Protein AF-0000000081919325 (afdb_homodimer)

Foldseek 3Di:
DVVVVVVVVVVLVVCLVVLLVVLLVDWADWDFLVRLQVCQPPPPDLLVLLQVCLNRVSNLLSNLLVLLVLADPLLCPQPLNVLLSVLSSVLNSLSPVLNPPDSVDPVSSQVNLVSLVVSLVSCPCNVVSSLVSVVVSVVVDPDDPLNLLSVQVSVLQNLLSVVVSNQSSQLSNQRPVVPDDNDPPQDRRQKRQWAQLVVLLVVLLVVLQVVCCVPVVGWAAEDEEEAEPPDDRPDGDTAIGRSVLSSLLNNLVNLVQGVLQCVQQVVPPHTDYWYWYWYDDPWKIKIKTKHFSQWDDPVCQVVLLGFQDDPDDADPVPPPPDDPSDGRSHRNNSSQSSLPQQPKGWGWDTDHGTIIMIMTIHTRHSNSRMGDHDRRDPVSSCSSVDDDDDDPDDDPDPDPPPPVVD/DVVVCVVVVVVLVVCLVVLLVVLLPDWADWDFLVRLQVCQPPPPDLLVLLQVCLNRVSNLLSNLLVLLVLADPLLCPQPLNVLLSVLSSVLNSLSPVCNPPDSVDVVSSQVNLVSLVVSLVSCPCNVVSSLVSVVVSVVVDPDDPLNLLSVQVSVLQNLLSVVVSNQSSQLSNQRPVVPDDNDPPQDRRQKRQWAQLVVLLVVLLVVLQVVCCVPVVGWAAEDEEEAEPPDDRPDGDTAIGRSVLSSLLNNLVNLVQGVLQCVQQVVPPHTDYWYWYWYDDPWKIKIKTKHFSQWDDPVCQVVLLGFQDDPDDADPVPPPPDDPSDGRSHRNNSSQSSLPQQPKGWGWDTDHGTIIMIMTIHTRHSRSRMGDHDRRDPVSVCSSVDDDDDDPDDDPDPDPPPPVPD

pLDDT: mean 88.1, std 15.52, range [33.31, 98.94]

Structure (mmCIF, N/CA/C/O backbone):
data_AF-0000000081919325-model_v1
#
loop_
_entity.id
_entity.type
_entity.pdbx_description
1 polymer 'Protein-serine/threonine kinase'
#
loop_
_atom_site.group_PDB
_atom_site.id
_atom_site.type_symbol
_atom_site.label_atom_id
_atom_site.label_alt_id
_atom_site.label_comp_id
_atom_site.label_asym_id
_atom_site.label_entity_id
_atom_site.label_seq_id
_atom_site.pdbx_PDB_ins_code
_atom_site.Cartn_x
_atom_site.Cartn_y
_atom_site.Cartn_z
_atom_site.occupancy
_atom_site.B_iso_or_equiv
_atom_site.auth_seq_id
_atom_site.auth_comp_id
_atom_site.auth_asym_id
_atom_site.auth_atom_id
_atom_site.pdbx_PDB_model_num
ATOM 1 N N . MET A 1 1 ? 4.043 59.188 -3.275 1 41.06 1 MET A N 1
ATOM 2 C CA . MET A 1 1 ? 3.869 58.062 -2.338 1 41.06 1 MET A CA 1
ATOM 3 C C . MET A 1 1 ? 3.451 56.812 -3.068 1 41.06 1 MET A C 1
ATOM 5 O O . MET A 1 1 ? 3.963 55.719 -2.779 1 41.06 1 MET A O 1
ATOM 9 N N . LYS A 1 2 ? 2.586 57 -3.977 1 54.25 2 LYS A N 1
ATOM 10 C CA . LYS A 1 2 ? 2.139 55.875 -4.801 1 54.25 2 LYS A CA 1
ATOM 11 C C . LYS A 1 2 ? 3.25 55.406 -5.734 1 54.25 2 LYS A C 1
ATOM 13 O O . LYS A 1 2 ? 3.449 54.219 -5.914 1 54.25 2 LYS A O 1
ATOM 18 N N . PHE A 1 3 ? 3.863 56.344 -6.234 1 54.41 3 PHE A N 1
ATOM 19 C CA . PHE A 1 3 ? 4.914 56.031 -7.191 1 54.41 3 PHE A CA 1
ATOM 20 C C . PHE A 1 3 ? 6.078 55.312 -6.508 1 54.41 3 PHE A C 1
ATOM 22 O O . PHE A 1 3 ? 6.637 54.344 -7.051 1 54.41 3 PHE A O 1
ATOM 29 N N . VAL A 1 4 ? 6.473 55.75 -5.355 1 46.59 4 VAL A N 1
ATOM 30 C CA . VAL A 1 4 ? 7.543 55.125 -4.586 1 46.59 4 VAL A CA 1
ATOM 31 C C . VAL A 1 4 ? 7.113 53.719 -4.137 1 46.59 4 VAL A C 1
ATOM 33 O O . VAL A 1 4 ? 7.91 52.781 -4.172 1 46.59 4 VAL A O 1
ATOM 36 N N . ARG A 1 5 ? 5.895 53.562 -3.799 1 49.06 5 ARG A N 1
ATOM 37 C CA . ARG A 1 5 ? 5.359 52.25 -3.432 1 49.06 5 ARG A CA 1
ATOM 38 C C . ARG A 1 5 ? 5.379 51.312 -4.621 1 49.06 5 ARG A C 1
ATOM 40 O O . ARG A 1 5 ? 5.664 50.125 -4.465 1 49.06 5 ARG A O 1
ATOM 47 N N . PHE A 1 6 ? 5.07 51.969 -5.719 1 48.34 6 PHE A N 1
ATOM 48 C CA . PHE A 1 6 ? 5.109 51.188 -6.953 1 48.34 6 PHE A CA 1
ATOM 49 C C . PHE A 1 6 ? 6.535 50.719 -7.262 1 48.34 6 PHE A C 1
ATOM 51 O O . PHE A 1 6 ? 6.762 49.594 -7.637 1 48.34 6 PHE A O 1
ATOM 58 N N . ILE A 1 7 ? 7.469 51.625 -7.191 1 47.5 7 ILE A N 1
ATOM 59 C CA . ILE A 1 7 ? 8.867 51.281 -7.469 1 47.5 7 ILE A CA 1
ATOM 60 C C . ILE A 1 7 ? 9.383 50.281 -6.438 1 47.5 7 ILE A C 1
ATOM 62 O O . ILE A 1 7 ? 10.102 49.344 -6.785 1 47.5 7 ILE A O 1
ATOM 66 N N . MET A 1 8 ? 9.078 50.5 -5.242 1 46.75 8 MET A N 1
ATOM 67 C CA . MET A 1 8 ? 9.508 49.594 -4.164 1 46.75 8 MET A CA 1
ATOM 68 C C . MET A 1 8 ? 8.867 48.219 -4.305 1 46.75 8 MET A C 1
ATOM 70 O O . MET A 1 8 ? 9.516 47.219 -4.059 1 46.75 8 MET A O 1
ATOM 74 N N . LYS A 1 9 ? 7.598 48.25 -4.668 1 52.56 9 LYS A N 1
ATOM 75 C CA . LYS A 1 9 ? 6.91 46.969 -4.941 1 52.56 9 LYS A CA 1
ATOM 76 C C . LYS A 1 9 ? 7.539 46.25 -6.125 1 52.56 9 LYS A C 1
ATOM 78 O O . LYS A 1 9 ? 7.719 45.031 -6.094 1 52.56 9 LYS A O 1
ATOM 83 N N . ASN A 1 10 ? 7.836 47.062 -7.141 1 53.44 10 ASN A N 1
ATOM 84 C CA . ASN A 1 10 ? 8.445 46.469 -8.328 1 53.44 10 ASN A CA 1
ATOM 85 C C . ASN A 1 10 ? 9.852 45.969 -8.047 1 53.44 10 ASN A C 1
ATOM 87 O O . ASN A 1 10 ? 10.25 44.906 -8.547 1 53.44 10 ASN A O 1
ATOM 91 N N . ALA A 1 11 ? 10.648 46.812 -7.34 1 52.66 11 ALA A N 1
ATOM 92 C CA . ALA A 1 11 ? 11.984 46.344 -6.941 1 52.66 11 ALA A CA 1
ATOM 93 C C . ALA A 1 11 ? 11.906 45.125 -6.039 1 52.66 11 ALA A C 1
ATOM 95 O O . ALA A 1 11 ? 12.719 44.219 -6.164 1 52.66 11 ALA A O 1
ATOM 96 N N . ALA A 1 12 ? 10.953 45.156 -5.199 1 59.81 12 ALA A N 1
ATOM 97 C CA . ALA A 1 12 ? 10.742 44 -4.328 1 59.81 12 ALA A CA 1
ATOM 98 C C . ALA A 1 12 ? 10.367 42.781 -5.137 1 59.81 12 ALA A C 1
ATOM 100 O O . ALA A 1 12 ? 10.875 41.688 -4.879 1 59.81 12 ALA A O 1
ATOM 101 N N . LEU A 1 13 ? 9.602 43.031 -6.121 1 70.62 13 LEU A N 1
ATOM 102 C CA . LEU A 1 13 ? 9.188 41.938 -6.977 1 70.62 13 LEU A CA 1
ATOM 103 C C . LEU A 1 13 ? 10.352 41.406 -7.809 1 70.62 13 LEU A C 1
ATOM 105 O O . LEU A 1 13 ? 10.438 40.219 -8.086 1 70.62 13 LEU A O 1
ATOM 109 N N . ALA A 1 14 ? 11.266 42.375 -8.156 1 74.75 14 ALA A N 1
ATOM 110 C CA . ALA A 1 14 ? 12.414 42 -8.961 1 74.75 14 ALA A CA 1
ATOM 111 C C . ALA A 1 14 ? 13.375 41.125 -8.164 1 74.75 14 ALA A C 1
ATOM 113 O O . ALA A 1 14 ? 14.141 40.344 -8.734 1 74.75 14 ALA A O 1
ATOM 114 N N . SER A 1 15 ? 13.258 41.219 -6.859 1 87.12 15 SER A N 1
ATOM 115 C CA . SER A 1 15 ? 14.195 40.469 -6.023 1 87.12 15 SER A CA 1
ATOM 116 C C . SER A 1 15 ? 13.609 39.125 -5.609 1 87.12 15 SER A C 1
ATOM 118 O O . SER A 1 15 ? 14.305 38.281 -5.023 1 87.12 15 SER A O 1
ATOM 120 N N . VAL A 1 16 ? 12.422 38.906 -5.957 1 89 16 VAL A N 1
ATOM 121 C CA . VAL A 1 16 ? 11.68 37.719 -5.5 1 89 16 VAL A CA 1
ATOM 122 C C . VAL A 1 16 ? 12.398 36.438 -5.961 1 89 16 VAL A C 1
ATOM 124 O O . VAL A 1 16 ? 12.68 35.562 -5.152 1 89 16 VAL A O 1
ATOM 127 N N . PRO A 1 17 ? 12.844 36.375 -7.199 1 91.75 17 PRO A N 1
ATOM 128 C CA . PRO A 1 17 ? 13.516 35.156 -7.641 1 91.75 17 PRO A CA 1
ATOM 129 C C . PRO A 1 17 ? 14.812 34.906 -6.875 1 91.75 17 PRO A C 1
ATOM 131 O O . PRO A 1 17 ? 15.148 33.75 -6.602 1 91.75 17 PRO A O 1
ATOM 134 N N . LYS A 1 18 ? 15.461 35.938 -6.535 1 93.88 18 LYS A N 1
ATOM 135 C CA . LYS A 1 18 ? 16.703 35.781 -5.793 1 93.88 18 LYS A CA 1
ATOM 136 C C . LYS A 1 18 ? 16.453 35.25 -4.395 1 93.88 18 LYS A C 1
ATOM 138 O O . LYS A 1 18 ? 17.203 34.406 -3.908 1 93.88 18 LYS A O 1
ATOM 143 N N . HIS A 1 19 ? 15.445 35.781 -3.754 1 94.62 19 HIS A N 1
ATOM 144 C CA . HIS A 1 19 ? 15.086 35.281 -2.428 1 94.62 19 HIS A CA 1
ATOM 145 C C . HIS A 1 19 ? 14.672 33.812 -2.475 1 94.62 19 HIS A C 1
ATOM 147 O O . HIS A 1 19 ? 15.094 33.031 -1.636 1 94.62 19 HIS A O 1
ATOM 153 N N . ILE A 1 20 ? 13.859 33.5 -3.455 1 95.94 20 ILE A N 1
ATOM 154 C CA . ILE A 1 20 ? 13.391 32.125 -3.596 1 95.94 20 ILE A CA 1
ATOM 155 C C . ILE A 1 20 ? 14.578 31.203 -3.844 1 95.94 20 ILE A C 1
ATOM 157 O O . ILE A 1 20 ? 14.68 30.141 -3.223 1 95.94 20 ILE A O 1
ATOM 161 N N . ASP A 1 21 ? 15.492 31.625 -4.684 1 95.44 21 ASP A N 1
ATOM 162 C CA . ASP A 1 21 ? 16.688 30.828 -4.984 1 95.44 21 ASP A CA 1
ATOM 163 C C . ASP A 1 21 ? 17.547 30.641 -3.738 1 95.44 21 ASP A C 1
ATOM 165 O O . ASP A 1 21 ? 18.109 29.562 -3.523 1 95.44 21 ASP A O 1
ATOM 169 N N . HIS A 1 22 ? 17.625 31.641 -3.029 1 95.38 22 HIS A N 1
ATOM 170 C CA . HIS A 1 22 ? 18.453 31.594 -1.828 1 95.38 22 HIS A CA 1
ATOM 171 C C . HIS A 1 22 ? 17.859 30.641 -0.792 1 95.38 22 HIS A C 1
ATOM 173 O O . HIS A 1 22 ? 18.531 29.719 -0.328 1 95.38 22 HIS A O 1
ATOM 179 N N . PHE A 1 23 ? 16.672 30.828 -0.472 1 96.44 23 PHE A N 1
ATOM 180 C CA . PHE A 1 23 ? 16.062 30.109 0.645 1 96.44 23 PHE A CA 1
ATOM 181 C C . PHE A 1 23 ? 15.711 28.672 0.245 1 96.44 23 PHE A C 1
ATOM 183 O O . PHE A 1 23 ? 15.562 27.812 1.104 1 96.44 23 PHE A O 1
ATOM 190 N N . SER A 1 24 ? 15.523 28.391 -1.031 1 95.69 24 SER A N 1
ATOM 191 C CA . SER A 1 24 ? 15.195 27.047 -1.49 1 95.69 24 SER A CA 1
ATOM 192 C C . SER A 1 24 ? 16.391 26.109 -1.386 1 95.69 24 SER A C 1
ATOM 194 O O . SER A 1 24 ? 16.266 24.891 -1.51 1 95.69 24 SER A O 1
ATOM 196 N N . LYS A 1 25 ? 17.578 26.656 -1.131 1 94.69 25 LYS A N 1
ATOM 197 C CA . LYS A 1 25 ? 18.797 25.859 -0.979 1 94.69 25 LYS A CA 1
ATOM 198 C C . LYS A 1 25 ? 18.844 25.172 0.38 1 94.69 25 LYS A C 1
ATOM 200 O O . LYS A 1 25 ? 19.609 24.219 0.579 1 94.69 25 LYS A O 1
ATOM 205 N N . PHE A 1 26 ? 18.094 25.734 1.261 1 94.06 26 PHE A N 1
ATOM 206 C CA . PHE A 1 26 ? 18.062 25.156 2.602 1 94.06 26 PHE A CA 1
ATOM 207 C C . PHE A 1 26 ? 16.938 24.141 2.738 1 94.06 26 PHE A C 1
ATOM 209 O O . PHE A 1 26 ? 15.891 24.281 2.109 1 94.06 26 PHE A O 1
ATOM 216 N N . SER A 1 27 ? 17.188 23.078 3.531 1 92.94 27 SER A N 1
ATOM 217 C CA . SER A 1 27 ? 16.172 22.094 3.832 1 92.94 27 SER A CA 1
ATOM 218 C C . SER A 1 27 ? 15.305 22.516 5.012 1 92.94 27 SER A C 1
ATOM 220 O O . SER A 1 27 ? 15.812 23.062 5.992 1 92.94 27 SER A O 1
ATOM 222 N N . PRO A 1 28 ? 14.031 22.328 4.875 1 95.38 28 PRO A N 1
ATOM 223 C CA . PRO A 1 28 ? 13.188 22.578 6.047 1 95.38 28 PRO A CA 1
ATOM 224 C C . PRO A 1 28 ? 13.609 21.766 7.266 1 95.38 28 PRO A C 1
ATOM 226 O O . PRO A 1 28 ? 14.172 20.672 7.117 1 95.38 28 PRO A O 1
ATOM 229 N N . SER A 1 29 ? 13.344 22.297 8.406 1 94.06 29 SER A N 1
ATOM 230 C CA . SER A 1 29 ? 13.672 21.625 9.664 1 94.06 29 SER A CA 1
ATOM 231 C C . SER A 1 29 ? 12.43 21 10.297 1 94.06 29 SER A C 1
ATOM 233 O O . SER A 1 29 ? 11.602 21.719 10.883 1 94.06 29 SER A O 1
ATOM 235 N N . PRO A 1 30 ? 12.398 19.734 10.258 1 95.44 30 PRO A N 1
ATOM 236 C CA . PRO A 1 30 ? 11.211 19.109 10.844 1 95.44 30 PRO A CA 1
ATOM 237 C C . PRO A 1 30 ? 11.195 19.188 12.367 1 95.44 30 PRO A C 1
ATOM 239 O O . PRO A 1 30 ? 12.242 19.078 13.008 1 95.44 30 PRO A O 1
ATOM 242 N N . LEU A 1 31 ? 10.039 19.391 12.938 1 94.56 31 LEU A N 1
ATOM 243 C CA . LEU A 1 31 ? 9.82 19.406 14.383 1 94.56 31 LEU A CA 1
ATOM 244 C C . LEU A 1 31 ? 8.961 18.219 14.812 1 94.56 31 LEU A C 1
ATOM 246 O O . LEU A 1 31 ? 8.055 17.812 14.086 1 94.56 31 LEU A O 1
ATOM 250 N N . SER A 1 32 ? 9.297 17.656 15.977 1 94 32 SER A N 1
ATOM 251 C CA . SER A 1 32 ? 8.398 16.688 16.578 1 94 32 SER A CA 1
ATOM 252 C C . SER A 1 32 ? 7.25 17.375 17.312 1 94 32 SER A C 1
ATOM 254 O O . SER A 1 32 ? 7.344 18.547 17.656 1 94 32 SER A O 1
ATOM 256 N N . MET A 1 33 ? 6.203 16.656 17.547 1 94.12 33 MET A N 1
ATOM 257 C CA . MET A 1 33 ? 5.098 17.172 18.344 1 94.12 33 MET A CA 1
ATOM 258 C C . MET A 1 33 ? 5.578 17.594 19.734 1 94.12 33 MET A C 1
ATOM 260 O O . MET A 1 33 ? 5.125 18.609 20.266 1 94.12 33 MET A O 1
ATOM 264 N N . LYS A 1 34 ? 6.496 16.844 20.281 1 92.44 34 LYS A N 1
ATOM 265 C CA . LYS A 1 34 ? 7.078 17.188 21.578 1 92.44 34 LYS A CA 1
ATOM 266 C C . LYS A 1 34 ? 7.766 18.547 21.516 1 92.44 34 LYS A C 1
ATOM 268 O O . LYS A 1 34 ? 7.613 19.375 22.422 1 92.44 34 LYS A O 1
ATOM 273 N N . GLN A 1 35 ? 8.484 18.75 20.453 1 89.75 35 GLN A N 1
ATOM 274 C CA . GLN A 1 35 ? 9.18 20.031 20.281 1 89.75 35 GLN A CA 1
ATOM 275 C C . GLN A 1 35 ? 8.195 21.188 20.141 1 89.75 35 GLN A C 1
ATOM 277 O O . GLN A 1 35 ? 8.406 22.266 20.703 1 89.75 35 GLN A O 1
ATOM 282 N N . PHE A 1 36 ? 7.117 20.969 19.406 1 90.56 36 PHE A N 1
ATOM 283 C CA . PHE A 1 36 ? 6.066 21.969 19.312 1 90.56 36 PHE A CA 1
ATOM 284 C C . PHE A 1 36 ? 5.52 22.312 20.703 1 90.56 36 PHE A C 1
ATOM 286 O O . PHE A 1 36 ? 5.309 23.484 21.016 1 90.56 36 PHE A O 1
ATOM 293 N N . LEU A 1 37 ? 5.328 21.312 21.531 1 88.12 37 LEU A N 1
ATOM 294 C CA . LEU A 1 37 ? 4.766 21.484 22.875 1 88.12 37 LEU A CA 1
ATOM 295 C C . LEU A 1 37 ? 5.754 22.203 23.781 1 88.12 37 LEU A C 1
ATOM 297 O O . LEU A 1 37 ? 5.363 23.094 24.547 1 88.12 37 LEU A O 1
ATOM 301 N N . ASP A 1 38 ? 6.887 21.75 23.719 1 82.69 38 ASP A N 1
ATOM 302 C CA . ASP A 1 38 ? 7.914 22.359 24.562 1 82.69 38 ASP A CA 1
ATOM 303 C C . ASP A 1 38 ? 8.062 23.844 24.281 1 82.69 38 ASP A C 1
ATOM 305 O O . ASP A 1 38 ? 8.305 24.641 25.188 1 82.69 38 ASP A O 1
ATOM 309 N N . PHE A 1 39 ? 7.918 24.125 23.094 1 77.94 39 PHE A N 1
ATOM 310 C CA . PHE A 1 39 ? 8.016 25.516 22.688 1 77.94 39 PHE A CA 1
ATOM 311 C C . PHE A 1 39 ? 6.844 26.328 23.234 1 77.94 39 PHE A C 1
ATOM 313 O O . PHE A 1 39 ? 6.988 27.516 23.547 1 77.94 39 PHE A O 1
ATOM 320 N N . GLY A 1 40 ? 5.699 25.781 23.406 1 71.81 40 GLY A N 1
ATOM 321 C CA . GLY A 1 40 ? 4.5 26.484 23.828 1 71.81 40 GLY A CA 1
ATOM 322 C C . GLY A 1 40 ? 4.281 26.453 25.328 1 71.81 40 GLY A C 1
ATOM 323 O O . GLY A 1 40 ? 3.525 27.266 25.859 1 71.81 40 GLY A O 1
ATOM 324 N N . SER A 1 41 ? 4.793 25.547 25.938 1 72.38 41 SER A N 1
ATOM 325 C CA . SER A 1 41 ? 4.516 25.391 27.375 1 72.38 41 SER A CA 1
ATOM 326 C C . SER A 1 41 ? 5.305 26.391 28.203 1 72.38 41 SER A C 1
ATOM 328 O O . SER A 1 41 ? 5.492 27.531 27.781 1 72.38 41 SER A O 1
ATOM 330 N N . ASN A 1 42 ? 5.73 26.016 29.469 1 59.72 42 ASN A N 1
ATOM 331 C CA . ASN A 1 42 ? 6.289 26.859 30.5 1 59.72 42 ASN A CA 1
ATOM 332 C C . ASN A 1 42 ? 7.516 27.625 30.016 1 59.72 42 ASN A C 1
ATOM 334 O O . ASN A 1 42 ? 7.855 28.688 30.547 1 59.72 42 ASN A O 1
ATOM 338 N N . ASN A 1 43 ? 7.969 27.188 28.891 1 62.41 43 ASN A N 1
ATOM 339 C CA . ASN A 1 43 ? 9.195 27.812 28.422 1 62.41 43 ASN A CA 1
ATOM 340 C C . ASN A 1 43 ? 8.984 28.5 27.078 1 62.41 43 ASN A C 1
ATOM 342 O O . ASN A 1 43 ? 9.93 28.672 26.297 1 62.41 43 ASN A O 1
ATOM 346 N N . ALA A 1 44 ? 7.617 28.875 26.953 1 71.44 44 ALA A N 1
ATOM 347 C CA . ALA A 1 44 ? 7.348 29.516 25.672 1 71.44 44 ALA A CA 1
ATOM 348 C C . ALA A 1 44 ? 8 30.906 25.609 1 71.44 44 ALA A C 1
ATOM 350 O O . ALA A 1 44 ? 7.844 31.719 26.516 1 71.44 44 ALA A O 1
ATOM 351 N N . CYS A 1 45 ? 8.828 31.062 24.703 1 83.81 45 CYS A N 1
ATOM 352 C CA . CYS A 1 45 ? 9.531 32.312 24.438 1 83.81 45 CYS A CA 1
ATOM 353 C C . CYS A 1 45 ? 9.203 32.844 23.047 1 83.81 45 CYS A C 1
ATOM 355 O O . CYS A 1 45 ? 9.594 32.25 22.047 1 83.81 45 CYS A O 1
ATOM 357 N N . GLU A 1 46 ? 8.383 33.875 22.984 1 89.44 46 GLU A N 1
ATOM 358 C CA . GLU A 1 46 ? 7.949 34.469 21.719 1 89.44 46 GLU A CA 1
ATOM 359 C C . GLU A 1 46 ? 9.148 34.844 20.844 1 89.44 46 GLU A C 1
ATOM 361 O O . GLU A 1 46 ? 9.102 34.656 19.625 1 89.44 46 GLU A O 1
ATOM 366 N N . LYS A 1 47 ? 10.164 35.281 21.547 1 91.44 47 LYS A N 1
ATOM 367 C CA . LYS A 1 47 ? 11.375 35.688 20.828 1 91.44 47 LYS A CA 1
ATOM 368 C C . LYS A 1 47 ? 11.992 34.5 20.078 1 91.44 47 LYS A C 1
ATOM 370 O O . LYS A 1 47 ? 12.359 34.625 18.906 1 91.44 47 LYS A O 1
ATOM 375 N N . THR A 1 48 ? 12.141 33.438 20.766 1 90.94 48 THR A N 1
ATOM 376 C CA . THR A 1 48 ? 12.734 32.25 20.156 1 90.94 48 THR A CA 1
ATOM 377 C C . THR A 1 48 ? 11.883 31.75 18.984 1 90.94 48 THR A C 1
ATOM 379 O O . THR A 1 48 ? 12.414 31.359 17.953 1 90.94 48 THR A O 1
ATOM 382 N N . SER A 1 49 ? 10.562 31.719 19.219 1 92.62 49 SER A N 1
ATOM 383 C CA . SER A 1 49 ? 9.641 31.328 18.156 1 92.62 49 SER A CA 1
ATOM 384 C C . SER A 1 49 ? 9.75 32.25 16.953 1 92.62 49 SER A C 1
ATOM 386 O O . SER A 1 49 ? 9.781 31.812 15.805 1 92.62 49 SER A O 1
ATOM 388 N N . PHE A 1 50 ? 9.836 33.531 17.25 1 94.88 50 PHE A N 1
ATOM 389 C CA . PHE A 1 50 ? 9.953 34.531 16.219 1 94.88 50 PHE A CA 1
ATOM 390 C C . PHE A 1 50 ? 11.219 34.344 15.391 1 94.88 50 PHE A C 1
ATOM 392 O O . PHE A 1 50 ? 11.164 34.312 14.156 1 94.88 50 PHE A O 1
ATOM 399 N N . VAL A 1 51 ? 12.312 34.156 16.047 1 94.69 51 VAL A N 1
ATOM 400 C CA . VAL A 1 51 ? 13.602 34 15.383 1 94.69 51 VAL A CA 1
ATOM 401 C C . VAL A 1 51 ? 13.602 32.75 14.523 1 94.69 51 VAL A C 1
ATOM 403 O O . VAL A 1 51 ? 14.141 32.75 13.414 1 94.69 51 VAL A O 1
ATOM 406 N N . PHE A 1 52 ? 13 31.75 15.047 1 94.25 52 PHE A N 1
ATOM 407 C CA . PHE A 1 52 ? 12.906 30.516 14.289 1 94.25 52 PHE A CA 1
ATOM 408 C C . PHE A 1 52 ? 12.047 30.688 13.047 1 94.25 52 PHE A C 1
ATOM 410 O O . PHE A 1 52 ? 12.445 30.312 11.945 1 94.25 52 PHE A O 1
ATOM 417 N N . LEU A 1 53 ? 10.898 31.25 13.18 1 96.88 53 LEU A N 1
ATOM 418 C CA . LEU A 1 53 ? 9.898 31.312 12.117 1 96.88 53 LEU A CA 1
ATOM 419 C C . LEU A 1 53 ? 10.352 32.25 11.008 1 96.88 53 LEU A C 1
ATOM 421 O O . LEU A 1 53 ? 10.094 32 9.828 1 96.88 53 LEU A O 1
ATOM 425 N N . ARG A 1 54 ? 10.969 33.344 11.391 1 97.06 54 ARG A N 1
ATOM 426 C CA . ARG A 1 54 ? 11.367 34.312 10.375 1 97.06 54 ARG A CA 1
ATOM 427 C C . ARG A 1 54 ? 12.391 33.719 9.422 1 97.06 54 ARG A C 1
ATOM 429 O O . ARG A 1 54 ? 12.57 34.188 8.305 1 97.06 54 ARG A O 1
ATOM 436 N N . GLN A 1 55 ? 13.078 32.625 9.836 1 96.56 55 GLN A N 1
ATOM 437 C CA . GLN A 1 55 ? 14.039 31.922 8.992 1 96.56 55 GLN A CA 1
ATOM 438 C C . GLN A 1 55 ? 13.398 30.703 8.328 1 96.56 55 GLN A C 1
ATOM 440 O O . GLN A 1 55 ? 13.617 30.453 7.141 1 96.56 55 GLN A O 1
ATOM 445 N N . GLU A 1 56 ? 12.594 29.953 9.07 1 97.31 56 GLU A N 1
ATOM 446 C CA . GLU A 1 56 ? 12.062 28.672 8.633 1 97.31 56 GLU A CA 1
ATOM 447 C C . GLU A 1 56 ? 10.969 28.844 7.586 1 97.31 56 GLU A C 1
ATOM 449 O O . GLU A 1 56 ? 10.906 28.109 6.609 1 97.31 56 GLU A O 1
ATOM 454 N N . LEU A 1 57 ? 10.086 29.828 7.777 1 98.44 57 LEU A N 1
ATOM 455 C CA . LEU A 1 57 ? 8.945 30 6.883 1 98.44 57 LEU A CA 1
ATOM 456 C C . LEU A 1 57 ? 9.406 30.328 5.469 1 98.44 57 LEU A C 1
ATOM 458 O O . LEU A 1 57 ? 8.922 29.75 4.496 1 98.44 57 LEU A O 1
ATOM 462 N N . PRO A 1 58 ? 10.398 31.266 5.332 1 98.19 58 PRO A N 1
ATOM 463 C CA . PRO A 1 58 ? 10.906 31.516 3.98 1 98.19 58 PRO A CA 1
ATOM 464 C C . PRO A 1 58 ? 11.484 30.266 3.328 1 98.19 58 PRO A C 1
ATOM 466 O O . PRO A 1 58 ? 11.328 30.062 2.119 1 98.19 58 PRO A O 1
ATOM 469 N N . VAL A 1 59 ? 12.094 29.406 4.105 1 97.81 59 VAL A N 1
ATOM 470 C CA . VAL A 1 59 ? 12.664 28.172 3.582 1 97.81 59 VAL A CA 1
ATOM 471 C C . VAL A 1 59 ? 11.555 27.266 3.039 1 97.81 59 VAL A C 1
ATOM 473 O O . VAL A 1 59 ? 11.625 26.812 1.896 1 97.81 59 VAL A O 1
ATOM 476 N N . ARG A 1 60 ? 10.508 27.031 3.805 1 98.06 60 ARG A N 1
ATOM 477 C CA . ARG A 1 60 ? 9.414 26.156 3.395 1 98.06 60 ARG A CA 1
ATOM 478 C C . ARG A 1 60 ? 8.664 26.734 2.203 1 98.06 60 ARG A C 1
ATOM 480 O O . ARG A 1 60 ? 8.344 26.016 1.254 1 98.06 60 ARG A O 1
ATOM 487 N N . LEU A 1 61 ? 8.461 28.047 2.248 1 98.38 61 LEU A N 1
ATOM 488 C CA . LEU A 1 61 ? 7.762 28.719 1.149 1 98.38 61 LEU A CA 1
ATOM 489 C C . LEU A 1 61 ? 8.562 28.609 -0.143 1 98.38 61 LEU A C 1
ATOM 491 O O . LEU A 1 61 ? 8.016 28.281 -1.196 1 98.38 61 LEU A O 1
ATOM 495 N N . SER A 1 62 ? 9.828 28.844 -0.051 1 98.06 62 SER A N 1
ATOM 496 C CA . SER A 1 62 ? 10.672 28.875 -1.244 1 98.06 62 SER A CA 1
ATOM 497 C C . SER A 1 62 ? 10.836 27.484 -1.845 1 98.06 62 SER A C 1
ATOM 499 O O . SER A 1 62 ? 10.883 27.344 -3.066 1 98.06 62 SER A O 1
ATOM 501 N N . ASN A 1 63 ? 10.969 26.469 -0.972 1 97.19 63 ASN A N 1
ATOM 502 C CA . ASN A 1 63 ? 11.078 25.109 -1.476 1 97.19 63 ASN A CA 1
ATOM 503 C C . ASN A 1 63 ? 9.891 24.75 -2.373 1 97.19 63 ASN A C 1
ATOM 505 O O . ASN A 1 63 ? 10.078 24.25 -3.486 1 97.19 63 ASN A O 1
ATOM 509 N N . ILE A 1 64 ? 8.672 25.062 -1.95 1 97.06 64 ILE A N 1
ATOM 510 C CA . ILE A 1 64 ? 7.5 24.625 -2.699 1 97.06 64 ILE A CA 1
ATOM 511 C C . ILE A 1 64 ? 7.293 25.547 -3.904 1 97.06 64 ILE A C 1
ATOM 513 O O . ILE A 1 64 ? 6.785 25.109 -4.941 1 97.06 64 ILE A O 1
ATOM 517 N N . MET A 1 65 ? 7.742 26.797 -3.811 1 97.38 65 MET A N 1
ATOM 518 C CA . MET A 1 65 ? 7.617 27.703 -4.945 1 97.38 65 MET A CA 1
ATOM 519 C C . MET A 1 65 ? 8.547 27.297 -6.078 1 97.38 65 MET A C 1
ATOM 521 O O . MET A 1 65 ? 8.227 27.484 -7.254 1 97.38 65 MET A O 1
ATOM 525 N N . LYS A 1 66 ? 9.68 26.719 -5.727 1 96.5 66 LYS A N 1
ATOM 526 C CA . LYS A 1 66 ? 10.539 26.156 -6.762 1 96.5 66 LYS A CA 1
ATOM 527 C C . LYS A 1 66 ? 9.844 25.031 -7.512 1 96.5 66 LYS A C 1
ATOM 529 O O . LYS A 1 66 ? 9.969 24.906 -8.734 1 96.5 66 LYS A O 1
ATOM 534 N N . GLU A 1 67 ? 9.117 24.25 -6.773 1 95.75 67 GLU A N 1
ATOM 535 C CA . GLU A 1 67 ? 8.445 23.109 -7.375 1 95.75 67 GLU A CA 1
ATOM 536 C C . GLU A 1 67 ? 7.266 23.547 -8.242 1 95.75 67 GLU A C 1
ATOM 538 O O . GLU A 1 67 ? 6.992 22.953 -9.281 1 95.75 67 GLU A O 1
ATOM 543 N N . ILE A 1 68 ? 6.566 24.594 -7.773 1 95.5 68 ILE A N 1
ATOM 544 C CA . ILE A 1 68 ? 5.457 25.109 -8.57 1 95.5 68 ILE A CA 1
ATOM 545 C C . ILE A 1 68 ? 5.949 25.484 -9.961 1 95.5 68 ILE A C 1
ATOM 547 O O . ILE A 1 68 ? 5.262 25.234 -10.961 1 95.5 68 ILE A O 1
ATOM 551 N N . ASN A 1 69 ? 7.137 25.969 -10.023 1 93.31 69 ASN A N 1
ATOM 552 C CA . ASN A 1 69 ? 7.699 26.453 -11.281 1 93.31 69 ASN A CA 1
ATOM 553 C C . ASN A 1 69 ? 8.102 25.312 -12.195 1 93.31 69 ASN A C 1
ATOM 555 O O . ASN A 1 69 ? 8.438 25.531 -13.359 1 93.31 69 ASN A O 1
ATOM 559 N N . LEU A 1 70 ? 8.039 24.094 -11.711 1 93.69 70 LEU A N 1
ATOM 560 C CA . LEU A 1 70 ? 8.375 22.938 -12.523 1 93.69 70 LEU A CA 1
ATOM 561 C C . LEU A 1 70 ? 7.137 22.391 -13.234 1 93.69 70 LEU A C 1
ATOM 563 O O . LEU A 1 70 ? 7.242 21.5 -14.086 1 93.69 70 LEU A O 1
ATOM 567 N N . LEU A 1 71 ? 5.957 22.922 -12.891 1 94.19 71 LEU A N 1
ATOM 568 C CA . LEU A 1 71 ? 4.723 22.5 -13.547 1 94.19 71 LEU A CA 1
ATOM 569 C C . LEU A 1 71 ? 4.676 23 -14.984 1 94.19 71 LEU A C 1
ATOM 571 O O . LEU A 1 71 ? 5.418 23.922 -15.352 1 94.19 71 LEU A O 1
ATOM 575 N N . PRO A 1 72 ? 3.838 22.406 -15.82 1 92.56 72 PRO A N 1
ATOM 576 C CA . PRO A 1 72 ? 3.742 22.875 -17.203 1 92.56 72 PRO A CA 1
ATOM 577 C C . PRO A 1 72 ? 3.361 24.344 -17.312 1 92.56 72 PRO A C 1
ATOM 579 O O . PRO A 1 72 ? 2.508 24.828 -16.562 1 92.56 72 PRO A O 1
ATOM 582 N N . ASP A 1 73 ? 3.924 25 -18.266 1 93.44 73 ASP A N 1
ATOM 583 C CA . ASP A 1 73 ? 3.688 26.422 -18.469 1 93.44 73 ASP A CA 1
ATOM 584 C C . ASP A 1 73 ? 2.199 26.719 -18.641 1 93.44 73 ASP A C 1
ATOM 586 O O . ASP A 1 73 ? 1.692 27.719 -18.141 1 93.44 73 ASP A O 1
ATOM 590 N N . LYS A 1 74 ? 1.616 25.859 -19.359 1 94 74 LYS A N 1
ATOM 591 C CA . LYS A 1 74 ? 0.194 26.031 -19.625 1 94 74 LYS A CA 1
ATOM 592 C C . LYS A 1 74 ? -0.618 26.062 -18.344 1 94 74 LYS A C 1
ATOM 594 O O . LYS A 1 74 ? -1.632 26.766 -18.25 1 94 74 LYS A O 1
ATOM 599 N N . LEU A 1 75 ? -0.201 25.297 -17.375 1 95.44 75 LEU A N 1
ATOM 600 C CA . LEU A 1 75 ? -0.857 25.281 -16.078 1 95.44 75 LEU A CA 1
ATOM 601 C C . LEU A 1 75 ? -0.496 26.531 -15.273 1 95.44 75 LEU A C 1
ATOM 603 O O . LEU A 1 75 ? -1.365 27.156 -14.648 1 95.44 75 LEU A O 1
ATOM 607 N N . LEU A 1 76 ? 0.721 26.969 -15.359 1 95.75 76 LEU A N 1
ATOM 608 C CA . LEU A 1 76 ? 1.231 28.109 -14.594 1 95.75 76 LEU A CA 1
ATOM 609 C C . LEU A 1 76 ? 0.595 29.406 -15.062 1 95.75 76 LEU A C 1
ATOM 611 O O . LEU A 1 76 ? 0.563 30.391 -14.312 1 95.75 76 LEU A O 1
ATOM 615 N N . THR A 1 77 ? 0.095 29.375 -16.281 1 93.88 77 THR A N 1
ATOM 616 C CA . THR A 1 77 ? -0.431 30.609 -16.844 1 93.88 77 THR A CA 1
ATOM 617 C C . THR A 1 77 ? -1.938 30.719 -16.625 1 93.88 77 THR A C 1
ATOM 619 O O . THR A 1 77 ? -2.559 31.719 -17 1 93.88 77 THR A O 1
ATOM 622 N N . THR A 1 78 ? -2.535 29.641 -16.078 1 95.88 78 THR A N 1
ATOM 623 C CA . THR A 1 78 ? -3.945 29.766 -15.727 1 95.88 78 THR A CA 1
ATOM 624 C C . THR A 1 78 ? -4.148 30.875 -14.688 1 95.88 78 THR A C 1
ATOM 626 O O . THR A 1 78 ? -3.297 31.078 -13.82 1 95.88 78 THR A O 1
ATOM 629 N N . PRO A 1 79 ? -5.25 31.594 -14.758 1 96.94 79 PRO A N 1
ATOM 630 C CA . PRO A 1 79 ? -5.484 32.688 -13.82 1 96.94 79 PRO A CA 1
ATOM 631 C C . PRO A 1 79 ? -5.461 32.219 -12.367 1 96.94 79 PRO A C 1
ATOM 633 O O . PRO A 1 79 ? -4.891 32.906 -11.508 1 96.94 79 PRO A O 1
ATOM 636 N N . SER A 1 80 ? -6.062 31.125 -12.07 1 96.5 80 SER A N 1
ATOM 637 C CA . SER A 1 80 ? -6.156 30.641 -10.695 1 96.5 80 SER A CA 1
ATOM 638 C C . SER A 1 80 ? -4.781 30.266 -10.148 1 96.5 80 SER A C 1
ATOM 640 O O . SER A 1 80 ? -4.445 30.609 -9.016 1 96.5 80 SER A O 1
ATOM 642 N N . VAL A 1 81 ? -3.969 29.594 -10.938 1 97.25 81 VAL A N 1
ATOM 643 C CA . VAL A 1 81 ? -2.646 29.188 -10.469 1 97.25 81 VAL A CA 1
ATOM 644 C C . VAL A 1 81 ? -1.763 30.422 -10.297 1 97.25 81 VAL A C 1
ATOM 646 O O . VAL A 1 81 ? -0.963 30.484 -9.359 1 97.25 81 VAL A O 1
ATOM 649 N N . LYS A 1 82 ? -1.893 31.406 -11.117 1 97.5 82 LYS A N 1
ATOM 650 C CA . LYS A 1 82 ? -1.176 32.656 -10.969 1 97.5 82 LYS A CA 1
ATOM 651 C C . LYS A 1 82 ? -1.54 33.344 -9.656 1 97.5 82 LYS A C 1
ATOM 653 O O . LYS A 1 82 ? -0.677 33.938 -8.992 1 97.5 82 LYS A O 1
ATOM 658 N N . MET A 1 83 ? -2.799 33.281 -9.422 1 97.81 83 MET A N 1
ATOM 659 C CA . MET A 1 83 ? -3.27 33.875 -8.164 1 97.81 83 MET A CA 1
ATOM 660 C C . MET A 1 83 ? -2.615 33.188 -6.969 1 97.81 83 MET A C 1
ATOM 662 O O . MET A 1 83 ? -2.145 33.875 -6.047 1 97.81 83 MET A O 1
ATOM 666 N N . VAL A 1 84 ? -2.602 31.875 -6.961 1 97.69 84 VAL A N 1
ATOM 667 C CA . VAL A 1 84 ? -1.985 31.109 -5.883 1 97.69 84 VAL A CA 1
ATOM 668 C C . VAL A 1 84 ? -0.506 31.469 -5.77 1 97.69 84 VAL A C 1
ATOM 670 O O . VAL A 1 84 ? -0.003 31.719 -4.672 1 97.69 84 VAL A O 1
ATOM 673 N N . GLN A 1 85 ? 0.201 31.547 -6.863 1 97.25 85 GLN A N 1
ATOM 674 C CA . GLN A 1 85 ? 1.605 31.938 -6.859 1 97.25 85 GLN A CA 1
ATOM 675 C C . GLN A 1 85 ? 1.786 33.312 -6.238 1 97.25 85 GLN A C 1
ATOM 677 O O . GLN A 1 85 ? 2.727 33.531 -5.477 1 97.25 85 GLN A O 1
ATOM 682 N N . GLY A 1 86 ? 0.889 34.188 -6.605 1 97.31 86 GLY A N 1
ATOM 683 C CA . GLY A 1 86 ? 0.938 35.531 -6.051 1 97.31 86 GLY A CA 1
ATOM 684 C C . GLY A 1 86 ? 0.818 35.531 -4.539 1 97.31 86 GLY A C 1
ATOM 685 O O . GLY A 1 86 ? 1.523 36.281 -3.865 1 97.31 86 GLY A O 1
ATOM 686 N N . TRP A 1 87 ? -0.104 34.75 -4.008 1 98.06 87 TRP A N 1
ATOM 687 C CA . TRP A 1 87 ? -0.277 34.625 -2.561 1 98.06 87 TRP A CA 1
ATOM 688 C C . TRP A 1 87 ? 1.013 34.188 -1.887 1 98.06 87 TRP A C 1
ATOM 690 O O . TRP A 1 87 ? 1.396 34.719 -0.841 1 98.06 87 TRP A O 1
ATOM 700 N N . TYR A 1 88 ? 1.698 33.219 -2.473 1 98.06 88 TYR A N 1
ATOM 701 C CA . TYR A 1 88 ? 2.92 32.688 -1.886 1 98.06 88 TYR A CA 1
ATOM 702 C C . TYR A 1 88 ? 4.051 33.719 -1.947 1 98.06 88 TYR A C 1
ATOM 704 O O . TYR A 1 88 ? 4.797 33.875 -0.979 1 98.06 88 TYR A O 1
ATOM 712 N N . VAL A 1 89 ? 4.148 34.375 -3.031 1 97.31 89 VAL A N 1
ATOM 713 C CA . VAL A 1 89 ? 5.172 35.406 -3.188 1 97.31 89 VAL A CA 1
ATOM 714 C C . VAL A 1 89 ? 4.941 36.531 -2.17 1 97.31 89 VAL A C 1
ATOM 716 O O . VAL A 1 89 ? 5.875 36.969 -1.497 1 97.31 89 VAL A O 1
ATOM 719 N N . GLN A 1 90 ? 3.715 36.938 -2.096 1 97.81 90 GLN A N 1
ATOM 720 C CA . GLN A 1 90 ? 3.377 38 -1.149 1 97.81 90 GLN A CA 1
ATOM 721 C C . GLN A 1 90 ? 3.709 37.562 0.281 1 97.81 90 GLN A C 1
ATOM 723 O O . GLN A 1 90 ? 4.27 38.375 1.047 1 97.81 90 GLN A O 1
ATOM 728 N N . SER A 1 91 ? 3.33 36.438 0.646 1 98.25 91 SER A N 1
ATOM 729 C CA . SER A 1 91 ? 3.598 35.906 1.986 1 98.25 91 SER A CA 1
ATOM 730 C C . SER A 1 91 ? 5.094 35.875 2.268 1 98.25 91 SER A C 1
ATOM 732 O O . SER A 1 91 ? 5.543 36.25 3.352 1 98.25 91 SER A O 1
ATOM 734 N N . LEU A 1 92 ? 5.883 35.406 1.287 1 97.94 92 LEU A N 1
ATOM 735 C CA . LEU A 1 92 ? 7.332 35.344 1.443 1 97.94 92 LEU A CA 1
ATOM 736 C C . LEU A 1 92 ? 7.906 36.75 1.699 1 97.94 92 LEU A C 1
ATOM 738 O O . LEU A 1 92 ? 8.68 36.938 2.641 1 97.94 92 LEU A O 1
ATOM 742 N N . MET A 1 93 ? 7.473 37.656 0.943 1 97.56 93 MET A N 1
ATOM 743 C CA . MET A 1 93 ? 8 39.031 1.046 1 97.56 93 MET A CA 1
ATOM 744 C C . MET A 1 93 ? 7.629 39.656 2.383 1 97.56 93 MET A C 1
ATOM 746 O O . MET A 1 93 ? 8.422 40.375 2.977 1 97.56 93 MET A O 1
ATOM 750 N N . GLU A 1 94 ? 6.445 39.375 2.822 1 97.94 94 GLU A N 1
ATOM 751 C CA . GLU A 1 94 ? 6 39.906 4.105 1 97.94 94 GLU A CA 1
ATOM 752 C C . GLU A 1 94 ? 6.816 39.344 5.258 1 97.94 94 GLU A C 1
ATOM 754 O O . GLU A 1 94 ? 7.168 40.062 6.195 1 97.94 94 GLU A O 1
ATOM 759 N N . ILE A 1 95 ? 7.141 38.094 5.203 1 98 95 ILE A N 1
ATOM 760 C CA . ILE A 1 95 ? 7.934 37.469 6.262 1 98 95 ILE A CA 1
ATOM 761 C C . ILE A 1 95 ? 9.359 38.031 6.223 1 98 95 ILE A C 1
ATOM 763 O O . ILE A 1 95 ? 9.969 38.25 7.27 1 98 95 ILE A O 1
ATOM 767 N N . LEU A 1 96 ? 9.883 38.219 5.043 1 97.12 96 LEU A N 1
ATOM 768 C CA . LEU A 1 96 ? 11.266 38.656 4.871 1 97.12 96 LEU A CA 1
ATOM 769 C C . LEU A 1 96 ? 11.469 40.062 5.445 1 97.12 96 LEU A C 1
ATOM 771 O O . LEU A 1 96 ? 12.609 40.469 5.723 1 97.12 96 LEU A O 1
ATOM 775 N N . GLU A 1 97 ? 10.398 40.812 5.66 1 96.88 97 GLU A N 1
ATOM 776 C CA . GLU A 1 97 ? 10.492 42.125 6.301 1 96.88 97 GLU A CA 1
ATOM 777 C C . GLU A 1 97 ? 11.008 42 7.734 1 96.88 97 GLU A C 1
ATOM 779 O O . GLU A 1 97 ? 11.523 42.969 8.297 1 96.88 97 GLU A O 1
ATOM 784 N N . PHE A 1 98 ? 10.898 40.844 8.266 1 97.81 98 PHE A N 1
ATOM 785 C CA . PHE A 1 98 ? 11.242 40.656 9.664 1 97.81 98 PHE A CA 1
ATOM 786 C C . PHE A 1 98 ? 12.617 40 9.805 1 97.81 98 PHE A C 1
ATOM 788 O O . PHE A 1 98 ? 13.094 39.812 10.922 1 97.81 98 PHE A O 1
ATOM 795 N N . LEU A 1 99 ? 13.266 39.688 8.766 1 94.88 99 LEU A N 1
ATOM 796 C CA . LEU A 1 99 ? 14.484 38.875 8.758 1 94.88 99 LEU A CA 1
ATOM 797 C C . LEU A 1 99 ? 15.562 39.5 9.617 1 94.88 99 LEU A C 1
ATOM 799 O O . LEU A 1 99 ? 16.25 38.812 10.375 1 94.88 99 LEU A O 1
ATOM 803 N N . ASP A 1 100 ? 15.719 40.875 9.586 1 94.25 100 ASP A N 1
ATOM 804 C CA . ASP A 1 100 ? 16.812 41.531 10.266 1 94.25 100 ASP A CA 1
ATOM 805 C C . ASP A 1 100 ? 16.312 42.438 11.375 1 94.25 100 ASP A C 1
ATOM 807 O O . ASP A 1 100 ? 17.016 43.375 11.805 1 94.25 100 ASP A O 1
ATOM 811 N N . THR A 1 101 ? 15.086 42.156 11.805 1 96.38 101 THR A N 1
ATOM 812 C CA . THR A 1 101 ? 14.523 43 12.852 1 96.38 101 THR A CA 1
ATOM 813 C C . THR A 1 101 ? 14.984 42.531 14.227 1 96.38 101 THR A C 1
ATOM 815 O O . THR A 1 101 ? 15.438 41.375 14.375 1 96.38 101 THR A O 1
ATOM 818 N N . ASN A 1 102 ? 14.945 43.375 15.188 1 95.94 102 ASN A N 1
ATOM 819 C CA . ASN A 1 102 ? 15.383 43.062 16.547 1 95.94 102 ASN A CA 1
ATOM 820 C C . ASN A 1 102 ? 14.352 42.219 17.297 1 95.94 102 ASN A C 1
ATOM 822 O O . ASN A 1 102 ? 13.242 42.688 17.578 1 95.94 102 ASN A O 1
ATOM 826 N N . PRO A 1 103 ? 14.703 41.094 17.672 1 94.44 103 PRO A N 1
ATOM 827 C CA . PRO A 1 103 ? 13.758 40.188 18.344 1 94.44 103 PRO A CA 1
ATOM 828 C C . PRO A 1 103 ? 13.383 40.688 19.734 1 94.44 103 PRO A C 1
ATOM 830 O O . PRO A 1 103 ? 12.438 40.156 20.344 1 94.44 103 PRO A O 1
ATOM 833 N N . ASP A 1 104 ? 14.125 41.656 20.312 1 94.94 104 ASP A N 1
ATOM 834 C CA . ASP A 1 104 ? 13.836 42.156 21.656 1 94.94 104 ASP A CA 1
ATOM 835 C C . ASP A 1 104 ? 12.781 43.25 21.609 1 94.94 104 ASP A C 1
ATOM 837 O O . ASP A 1 104 ? 12.289 43.688 22.641 1 94.94 104 ASP A O 1
ATOM 841 N N . ASP A 1 105 ? 12.438 43.656 20.422 1 95.94 105 ASP A N 1
ATOM 842 C CA . ASP A 1 105 ? 11.445 44.719 20.25 1 95.94 105 ASP A CA 1
ATOM 843 C C . ASP A 1 105 ? 10.023 44.156 20.281 1 95.94 105 ASP A C 1
ATOM 845 O O . ASP A 1 105 ? 9.594 43.469 19.328 1 95.94 105 ASP A O 1
ATOM 849 N N . TYR A 1 106 ? 9.305 44.531 21.234 1 93.56 106 TYR A N 1
ATOM 850 C CA . TYR A 1 106 ? 7.957 44 21.438 1 93.56 106 TYR A CA 1
ATOM 851 C C . TYR A 1 106 ? 7.027 44.406 20.312 1 93.56 106 TYR A C 1
ATOM 853 O O . TYR A 1 106 ? 6.094 43.688 19.953 1 93.56 106 TYR A O 1
ATOM 861 N N . LYS A 1 107 ? 7.301 45.562 19.859 1 96 107 LYS A N 1
ATOM 862 C CA . LYS A 1 107 ? 6.484 46.031 18.734 1 96 107 LYS A CA 1
ATOM 863 C C . LYS A 1 107 ? 6.668 45.125 17.516 1 96 107 LYS A C 1
ATOM 865 O O . LYS A 1 107 ? 5.703 44.781 16.828 1 96 107 LYS A O 1
ATOM 870 N N . VAL A 1 108 ? 7.887 44.781 17.312 1 96.62 108 VAL A N 1
ATOM 871 C CA . VAL A 1 108 ? 8.211 43.906 16.188 1 96.62 108 VAL A CA 1
ATOM 872 C C . VAL A 1 108 ? 7.527 42.562 16.375 1 96.62 108 VAL A C 1
ATOM 874 O O . VAL A 1 108 ? 6.961 42 15.43 1 96.62 108 VAL A O 1
ATOM 877 N N . LEU A 1 109 ? 7.57 42.031 17.531 1 95.75 109 LEU A N 1
ATOM 878 C CA . LEU A 1 109 ? 6.961 40.719 17.828 1 95.75 109 LEU A CA 1
ATOM 879 C C . LEU A 1 109 ? 5.453 40.781 17.578 1 95.75 109 LEU A C 1
ATOM 881 O O . LEU A 1 109 ? 4.887 39.844 17 1 95.75 109 LEU A O 1
ATOM 885 N N . GLY A 1 110 ? 4.871 41.812 18 1 95.06 110 GLY A N 1
ATOM 886 C CA . GLY A 1 110 ? 3.445 41.969 17.766 1 95.06 110 GLY A CA 1
ATOM 887 C C . GLY A 1 110 ? 3.086 42.094 16.297 1 95.06 110 GLY A C 1
ATOM 888 O O . GLY A 1 110 ? 2.098 41.5 15.859 1 95.06 110 GLY A O 1
ATOM 889 N N . GLU A 1 111 ? 3.861 42.906 15.578 1 96.88 111 GLU A N 1
ATOM 890 C CA . GLU A 1 111 ? 3.643 43.031 14.141 1 96.88 111 GLU A CA 1
ATOM 891 C C . GLU A 1 111 ? 3.816 41.719 13.422 1 96.88 111 GLU A C 1
ATOM 893 O O . GLU A 1 111 ? 3.135 41.438 12.43 1 96.88 111 GLU A O 1
ATOM 898 N N . PHE A 1 112 ? 4.754 40.969 13.938 1 97.25 112 PHE A N 1
ATOM 899 C CA . PHE A 1 112 ? 5.004 39.656 13.336 1 97.25 112 PHE A CA 1
ATOM 900 C C . PHE A 1 112 ? 3.789 38.75 13.492 1 97.25 112 PHE A C 1
ATOM 902 O O . PHE A 1 112 ? 3.387 38.062 12.539 1 97.25 112 PHE A O 1
ATOM 909 N N . VAL A 1 113 ? 3.182 38.688 14.609 1 96.31 113 VAL A N 1
ATOM 910 C CA . VAL A 1 113 ? 1.986 37.875 14.852 1 96.31 113 VAL A CA 1
ATOM 911 C C . VAL A 1 113 ? 0.874 38.312 13.898 1 96.31 113 VAL A C 1
ATOM 913 O O . VAL A 1 113 ? 0.193 37.469 13.305 1 96.31 113 VAL A O 1
ATOM 916 N N . ASP A 1 114 ? 0.74 39.625 13.75 1 96.19 114 ASP A N 1
ATOM 917 C CA . ASP A 1 114 ? -0.284 40.156 12.852 1 96.19 114 ASP A CA 1
ATOM 918 C C . ASP A 1 114 ? -0.037 39.719 11.414 1 96.19 114 ASP A C 1
ATOM 920 O O . ASP A 1 114 ? -0.976 39.344 10.695 1 96.19 114 ASP A O 1
ATOM 924 N N . ALA A 1 115 ? 1.202 39.781 11.062 1 97.5 115 ALA A N 1
ATOM 925 C CA . ALA A 1 115 ? 1.566 39.344 9.719 1 97.5 115 ALA A CA 1
ATOM 926 C C . ALA A 1 115 ? 1.24 37.875 9.508 1 97.5 115 ALA A C 1
ATOM 928 O O . ALA A 1 115 ? 0.715 37.469 8.461 1 97.5 115 ALA A O 1
ATOM 929 N N . LEU A 1 116 ? 1.532 37.062 10.508 1 97.69 116 LEU A N 1
ATOM 930 C CA . LEU A 1 116 ? 1.278 35.656 10.422 1 97.69 116 LEU A CA 1
ATOM 931 C C . LEU A 1 116 ? -0.214 35.375 10.281 1 97.69 116 LEU A C 1
ATOM 933 O O . LEU A 1 116 ? -0.622 34.531 9.477 1 97.69 116 LEU A O 1
ATOM 937 N N . VAL A 1 117 ? -1.005 36.031 11.016 1 95.81 117 VAL A N 1
ATOM 938 C CA . VAL A 1 117 ? -2.451 35.844 10.961 1 95.81 117 VAL A CA 1
ATOM 939 C C . VAL A 1 117 ? -2.969 36.219 9.578 1 95.81 117 VAL A C 1
ATOM 941 O O . VAL A 1 117 ? -3.809 35.531 9 1 95.81 117 VAL A O 1
ATOM 944 N N . THR A 1 118 ? -2.447 37.281 9.07 1 96.88 118 THR A N 1
ATOM 945 C CA . THR A 1 118 ? -2.828 37.75 7.734 1 96.88 118 THR A CA 1
ATOM 946 C C . THR A 1 118 ? -2.453 36.688 6.684 1 96.88 118 THR A C 1
ATOM 948 O O . THR A 1 118 ? -3.24 36.406 5.785 1 96.88 118 THR A O 1
ATOM 951 N N . ILE A 1 119 ? -1.282 36.219 6.801 1 97.31 119 ILE A N 1
ATOM 952 C CA . ILE A 1 119 ? -0.787 35.188 5.867 1 97.31 119 ILE A CA 1
ATOM 953 C C . ILE A 1 119 ? -1.652 33.938 5.953 1 97.31 119 ILE A C 1
ATOM 955 O O . ILE A 1 119 ? -2.062 33.406 4.93 1 97.31 119 ILE A O 1
ATOM 959 N N . ARG A 1 120 ? -1.932 33.469 7.137 1 95.88 120 ARG A N 1
ATOM 960 C CA . ARG A 1 120 ? -2.791 32.312 7.336 1 95.88 120 ARG A CA 1
ATOM 961 C C . ARG A 1 120 ? -4.133 32.5 6.637 1 95.88 120 ARG A C 1
ATOM 963 O O . ARG A 1 120 ? -4.594 31.609 5.918 1 95.88 120 ARG A O 1
ATOM 970 N N . ASN A 1 121 ? -4.727 33.625 6.812 1 96 121 ASN A N 1
ATOM 971 C CA . ASN A 1 121 ? -6.035 33.906 6.23 1 96 121 ASN A CA 1
ATOM 972 C C . ASN A 1 121 ? -5.969 33.969 4.711 1 96 121 ASN A C 1
ATOM 974 O O . ASN A 1 121 ? -6.887 33.531 4.023 1 96 121 ASN A O 1
ATOM 978 N N . ARG A 1 122 ? -4.898 34.531 4.219 1 96.31 122 ARG A N 1
ATOM 979 C CA . ARG A 1 122 ? -4.699 34.625 2.777 1 96.31 122 ARG A CA 1
ATOM 980 C C . ARG A 1 122 ? -4.664 33.219 2.148 1 96.31 122 ARG A C 1
ATOM 982 O O . ARG A 1 122 ? -5.168 33.031 1.04 1 96.31 122 ARG A O 1
ATOM 989 N N . HIS A 1 123 ? -4.148 32.281 2.834 1 96.5 123 HIS A N 1
ATOM 990 C CA . HIS A 1 123 ? -3.924 30.938 2.273 1 96.5 123 HIS A CA 1
ATOM 991 C C . HIS A 1 123 ? -5.121 30.031 2.523 1 96.5 123 HIS A C 1
ATOM 993 O O . HIS A 1 123 ? -5.07 28.828 2.227 1 96.5 123 HIS A O 1
ATOM 999 N N . ASN A 1 124 ? -6.242 30.562 3.059 1 93.44 124 ASN A N 1
ATOM 1000 C CA . ASN A 1 124 ? -7.445 29.781 3.32 1 93.44 124 ASN A CA 1
ATOM 1001 C C . ASN A 1 124 ? -8.078 29.281 2.027 1 93.44 124 ASN A C 1
ATOM 1003 O O . ASN A 1 124 ? -8.719 28.219 2.014 1 93.44 124 ASN A O 1
ATOM 1007 N N . ASP A 1 125 ? -7.82 29.953 0.971 1 91.75 125 ASP A N 1
ATOM 1008 C CA . ASP A 1 125 ? -8.5 29.594 -0.271 1 91.75 125 ASP A CA 1
ATOM 1009 C C . ASP A 1 125 ? -7.535 28.984 -1.273 1 91.75 125 ASP A C 1
ATOM 1011 O O . ASP A 1 125 ? -7.84 28.891 -2.465 1 91.75 125 ASP A O 1
ATOM 1015 N N . VAL A 1 126 ? -6.449 28.594 -0.821 1 95.12 126 VAL A N 1
ATOM 1016 C CA . VAL A 1 126 ? -5.426 28.031 -1.702 1 95.12 126 VAL A CA 1
ATOM 1017 C C . VAL A 1 126 ? -5.941 26.75 -2.34 1 95.12 126 VAL A C 1
ATOM 1019 O O . VAL A 1 126 ? -5.805 26.547 -3.549 1 95.12 126 VAL A O 1
ATOM 1022 N N . VAL A 1 127 ? -6.609 25.859 -1.563 1 92.69 127 VAL A N 1
ATOM 1023 C CA . VAL A 1 127 ? -7.016 24.531 -2.041 1 92.69 127 VAL A CA 1
ATOM 1024 C C . VAL A 1 127 ? -8.07 24.688 -3.137 1 92.69 127 VAL A C 1
ATOM 1026 O O . VAL A 1 127 ? -7.879 24.203 -4.258 1 92.69 127 VAL A O 1
ATOM 1029 N N . PRO A 1 128 ? -9.18 25.469 -2.916 1 90.94 128 PRO A N 1
ATOM 1030 C CA . PRO A 1 128 ? -10.18 25.609 -3.984 1 90.94 128 PRO A CA 1
ATOM 1031 C C . PRO A 1 128 ? -9.641 26.359 -5.199 1 90.94 128 PRO A C 1
ATOM 1033 O O . PRO A 1 128 ? -10.008 26.047 -6.336 1 90.94 128 PRO A O 1
ATOM 1036 N N . THR A 1 129 ? -8.75 27.328 -4.965 1 94.31 129 THR A N 1
ATOM 1037 C CA . THR A 1 129 ? -8.227 28.109 -6.078 1 94.31 129 THR A CA 1
ATOM 1038 C C . THR A 1 129 ? -7.277 27.266 -6.926 1 94.31 129 THR A C 1
ATOM 1040 O O . THR A 1 129 ? -7.297 27.344 -8.156 1 94.31 129 THR A O 1
ATOM 1043 N N . MET A 1 130 ? -6.391 26.5 -6.258 1 94.62 130 MET A N 1
ATOM 1044 C CA . MET A 1 130 ? -5.516 25.594 -6.996 1 94.62 130 MET A CA 1
ATOM 1045 C C . MET A 1 130 ? -6.328 24.578 -7.789 1 94.62 130 MET A C 1
ATOM 1047 O O . MET A 1 130 ? -6.004 24.281 -8.938 1 94.62 130 MET A O 1
ATOM 1051 N N . ALA A 1 131 ? -7.395 24 -7.168 1 91.56 131 ALA A N 1
ATOM 1052 C CA . ALA A 1 131 ? -8.289 23.078 -7.855 1 91.56 131 ALA A CA 1
ATOM 1053 C C . ALA A 1 131 ? -8.875 23.703 -9.117 1 91.56 131 ALA A C 1
ATOM 1055 O O . ALA A 1 131 ? -8.922 23.078 -10.172 1 91.56 131 ALA A O 1
ATOM 1056 N N . GLN A 1 132 ? -9.289 24.953 -8.992 1 92.06 132 GLN A N 1
ATOM 1057 C CA . GLN A 1 132 ? -9.82 25.672 -10.141 1 92.06 132 GLN A CA 1
ATOM 1058 C C . GLN A 1 132 ? -8.773 25.812 -11.242 1 92.06 132 GLN A C 1
ATOM 1060 O O . GLN A 1 132 ? -9.102 25.719 -12.43 1 92.06 132 GLN A O 1
ATOM 1065 N N . GLY A 1 133 ? -7.578 26.047 -10.797 1 93.88 133 GLY A N 1
ATOM 1066 C CA . GLY A 1 133 ? -6.504 26.125 -11.773 1 93.88 133 GLY A CA 1
ATOM 1067 C C . GLY A 1 133 ? -6.309 24.844 -12.555 1 93.88 133 GLY A C 1
ATOM 1068 O O . GLY A 1 133 ? -6.102 24.875 -13.773 1 93.88 133 GLY A O 1
ATOM 1069 N N . ILE A 1 134 ? -6.395 23.734 -11.914 1 92.62 134 ILE A N 1
ATOM 1070 C CA . ILE A 1 134 ? -6.242 22.438 -12.562 1 92.62 134 ILE A CA 1
ATOM 1071 C C . ILE A 1 134 ? -7.422 22.188 -13.508 1 92.62 134 ILE A C 1
ATOM 1073 O O . ILE A 1 134 ? -7.246 21.656 -14.602 1 92.62 134 ILE A O 1
ATOM 1077 N N . ILE A 1 135 ? -8.609 22.578 -13.078 1 90.19 135 ILE A N 1
ATOM 1078 C CA . ILE A 1 135 ? -9.789 22.438 -13.922 1 90.19 135 ILE A CA 1
ATOM 1079 C C . ILE A 1 135 ? -9.617 23.281 -15.188 1 90.19 135 ILE A C 1
ATOM 1081 O O . ILE A 1 135 ? -9.852 22.781 -16.297 1 90.19 135 ILE A O 1
ATOM 1085 N N . GLU A 1 136 ? -9.172 24.5 -14.992 1 93.44 136 GLU A N 1
ATOM 1086 C CA . GLU A 1 136 ? -8.906 25.375 -16.125 1 93.44 136 GLU A CA 1
ATOM 1087 C C . GLU A 1 136 ? -7.918 24.75 -17.109 1 93.44 136 GLU A C 1
ATOM 1089 O O . GLU A 1 136 ? -8.117 24.797 -18.312 1 93.44 136 GLU A O 1
ATOM 1094 N N . TYR A 1 137 ? -6.941 24.203 -16.547 1 94.06 137 TYR A N 1
ATOM 1095 C CA . TYR A 1 137 ? -5.906 23.562 -17.344 1 94.06 137 TYR A CA 1
ATOM 1096 C C . TYR A 1 137 ? -6.465 22.375 -18.109 1 94.06 137 TYR A C 1
ATOM 1098 O O . TYR A 1 137 ? -6.273 22.25 -19.328 1 94.06 137 TYR A O 1
ATOM 1106 N N . LYS A 1 138 ? -7.18 21.484 -17.484 1 90.12 138 LYS A N 1
ATOM 1107 C CA . LYS A 1 138 ? -7.691 20.25 -18.062 1 90.12 138 LYS A CA 1
ATOM 1108 C C . LYS A 1 138 ? -8.758 20.531 -19.109 1 90.12 138 LYS A C 1
ATOM 1110 O O . LYS A 1 138 ? -8.922 19.766 -20.062 1 90.12 138 LYS A O 1
ATOM 1115 N N . GLU A 1 139 ? -9.477 21.625 -18.953 1 91.12 139 GLU A N 1
ATOM 1116 C CA . GLU A 1 139 ? -10.523 21.984 -19.906 1 91.12 139 GLU A CA 1
ATOM 1117 C C . GLU A 1 139 ? -9.93 22.562 -21.172 1 91.12 139 GLU A C 1
ATOM 1119 O O . GLU A 1 139 ? -10.555 22.5 -22.25 1 91.12 139 GLU A O 1
ATOM 1124 N N . THR A 1 140 ? -8.789 23.016 -21.109 1 91.31 140 THR A N 1
ATOM 1125 C CA . THR A 1 140 ? -8.219 23.75 -22.234 1 91.31 140 THR A CA 1
ATOM 1126 C C . THR A 1 140 ? -7.207 22.891 -22.984 1 91.31 140 THR A C 1
ATOM 1128 O O . THR A 1 140 ? -7.047 23.031 -24.203 1 91.31 140 THR A O 1
ATOM 1131 N N . PHE A 1 141 ? -6.57 22.016 -22.266 1 90.69 141 PHE A N 1
ATOM 1132 C CA . PHE A 1 141 ? -5.457 21.312 -22.891 1 90.69 141 PHE A CA 1
ATOM 1133 C C . PHE A 1 141 ? -5.641 19.797 -22.781 1 90.69 141 PHE A C 1
ATOM 1135 O O . PHE A 1 141 ? -6.191 19.312 -21.797 1 90.69 141 PHE A O 1
ATOM 1142 N N . PRO A 1 142 ? -5.195 19.125 -23.875 1 87.56 142 PRO A N 1
ATOM 1143 C CA . PRO A 1 142 ? -5.254 17.672 -23.797 1 87.56 142 PRO A CA 1
ATOM 1144 C C . PRO A 1 142 ? -4.414 17.109 -22.656 1 87.56 142 PRO A C 1
ATOM 1146 O O . PRO A 1 142 ? -3.359 17.656 -22.328 1 87.56 142 PRO A O 1
ATOM 1149 N N . GLN A 1 143 ? -4.887 16.047 -22.094 1 85.75 143 GLN A N 1
ATOM 1150 C CA . GLN A 1 143 ? -4.223 15.422 -20.938 1 85.75 143 GLN A CA 1
ATOM 1151 C C . GLN A 1 143 ? -3.314 14.281 -21.391 1 85.75 143 GLN A C 1
ATOM 1153 O O . GLN A 1 143 ? -3.652 13.531 -22.297 1 85.75 143 GLN A O 1
ATOM 1158 N N . ASP A 1 144 ? -2.15 14.25 -20.781 1 86.88 144 ASP A N 1
ATOM 1159 C CA . ASP A 1 144 ? -1.254 13.109 -20.953 1 86.88 144 ASP A CA 1
ATOM 1160 C C . ASP A 1 144 ? -0.898 12.492 -19.594 1 86.88 144 ASP A C 1
ATOM 1162 O O . ASP A 1 144 ? -0.796 13.195 -18.594 1 86.88 144 ASP A O 1
ATOM 1166 N N . PRO A 1 145 ? -0.722 11.234 -19.578 1 86.19 145 PRO A N 1
ATOM 1167 C CA . PRO A 1 145 ? -0.515 10.492 -18.328 1 86.19 145 PRO A CA 1
ATOM 1168 C C . PRO A 1 145 ? 0.704 10.984 -17.547 1 86.19 145 PRO A C 1
ATOM 1170 O O . PRO A 1 145 ? 0.679 11.023 -16.312 1 86.19 145 PRO A O 1
ATOM 1173 N N . VAL A 1 146 ? 1.693 11.336 -18.188 1 87.62 146 VAL A N 1
ATOM 1174 C CA . VAL A 1 146 ? 2.928 11.766 -17.547 1 87.62 146 VAL A CA 1
ATOM 1175 C C . VAL A 1 146 ? 2.701 13.094 -16.828 1 87.62 146 VAL A C 1
ATOM 1177 O O . VAL A 1 146 ? 3.068 13.242 -15.656 1 87.62 146 VAL A O 1
ATOM 1180 N N . THR A 1 147 ? 2.078 14 -17.5 1 90.38 147 THR A N 1
ATOM 1181 C CA . THR A 1 147 ? 1.777 15.297 -16.906 1 90.38 147 THR A CA 1
ATOM 1182 C C . THR A 1 147 ? 0.838 15.148 -15.719 1 90.38 147 THR A C 1
ATOM 1184 O O . THR A 1 147 ? 1.02 15.812 -14.688 1 90.38 147 THR A O 1
ATOM 1187 N N . ASN A 1 148 ? -0.105 14.336 -15.844 1 91.12 148 ASN A N 1
ATOM 1188 C CA . ASN A 1 148 ? -1.039 14.094 -14.75 1 91.12 148 ASN A CA 1
ATOM 1189 C C . ASN A 1 148 ? -0.33 13.531 -13.523 1 91.12 148 ASN A C 1
ATOM 1191 O O . ASN A 1 148 ? -0.635 13.922 -12.391 1 91.12 148 ASN A O 1
ATOM 1195 N N . GLN A 1 149 ? 0.544 12.648 -13.797 1 91.38 149 GLN A N 1
ATOM 1196 C CA . GLN A 1 149 ? 1.319 12.078 -12.703 1 91.38 149 GLN A CA 1
ATOM 1197 C C . GLN A 1 149 ? 2.168 13.141 -12.016 1 91.38 149 GLN A C 1
ATOM 1199 O O . GLN A 1 149 ? 2.283 13.148 -10.789 1 91.38 149 GLN A O 1
ATOM 1204 N N . ASN A 1 150 ? 2.723 14.016 -12.797 1 92.75 150 ASN A N 1
ATOM 1205 C CA . ASN A 1 150 ? 3.52 15.109 -12.242 1 92.75 150 ASN A CA 1
ATOM 1206 C C . ASN A 1 150 ? 2.67 16.047 -11.398 1 92.75 150 ASN A C 1
ATOM 1208 O O . ASN A 1 150 ? 3.105 16.5 -10.336 1 92.75 150 ASN A O 1
ATOM 1212 N N . ILE A 1 151 ? 1.515 16.25 -11.883 1 94.62 151 ILE A N 1
ATOM 1213 C CA . ILE A 1 151 ? 0.604 17.141 -11.172 1 94.62 151 ILE A CA 1
ATOM 1214 C C . ILE A 1 151 ? 0.2 16.5 -9.836 1 94.62 151 ILE A C 1
ATOM 1216 O O . ILE A 1 151 ? 0.187 17.172 -8.805 1 94.62 151 ILE A O 1
ATOM 1220 N N . GLN A 1 152 ? -0.081 15.211 -9.844 1 95.12 152 GLN A N 1
ATOM 1221 C CA . GLN A 1 152 ? -0.428 14.508 -8.617 1 95.12 152 GLN A CA 1
ATOM 1222 C C . GLN A 1 152 ? 0.724 14.547 -7.613 1 95.12 152 GLN A C 1
ATOM 1224 O O . GLN A 1 152 ? 0.512 14.797 -6.426 1 95.12 152 GLN A O 1
ATOM 1229 N N . TYR A 1 153 ? 1.901 14.32 -8.125 1 95.44 153 TYR A N 1
ATOM 1230 C CA . TYR A 1 153 ? 3.111 14.375 -7.312 1 95.44 153 TYR A CA 1
ATOM 1231 C C . TYR A 1 153 ? 3.273 15.742 -6.672 1 95.44 153 TYR A C 1
ATOM 1233 O O . TYR A 1 153 ? 3.516 15.852 -5.465 1 95.44 153 TYR A O 1
ATOM 1241 N N . PHE A 1 154 ? 3.123 16.75 -7.445 1 96.81 154 PHE A N 1
ATOM 1242 C CA . PHE A 1 154 ? 3.244 18.125 -6.98 1 96.81 154 PHE A CA 1
ATOM 1243 C C . PHE A 1 154 ? 2.199 18.438 -5.914 1 96.81 154 PHE A C 1
ATOM 1245 O O . PHE A 1 154 ? 2.516 19.016 -4.875 1 96.81 154 PHE A O 1
ATOM 1252 N N . LEU A 1 155 ? 0.988 18.062 -6.148 1 97.25 155 LEU A N 1
ATOM 1253 C CA . LEU A 1 155 ? -0.109 18.438 -5.262 1 97.25 155 LEU A CA 1
ATOM 1254 C C . LEU A 1 155 ? 0.077 17.812 -3.881 1 97.25 155 LEU A C 1
ATOM 1256 O O . LEU A 1 155 ? -0.226 18.438 -2.865 1 97.25 155 LEU A O 1
ATOM 1260 N N . ASP A 1 156 ? 0.59 16.641 -3.822 1 97.44 156 ASP A N 1
ATOM 1261 C CA . ASP A 1 156 ? 0.904 16.031 -2.533 1 97.44 156 ASP A CA 1
ATOM 1262 C C . ASP A 1 156 ? 1.906 16.875 -1.754 1 97.44 156 ASP A C 1
ATOM 1264 O O . ASP A 1 156 ? 1.716 17.141 -0.563 1 97.44 156 ASP A O 1
ATOM 1268 N N . ARG A 1 157 ? 2.916 17.25 -2.424 1 97.81 157 ARG A N 1
ATOM 1269 C CA . ARG A 1 157 ? 3.992 18 -1.79 1 97.81 157 ARG A CA 1
ATOM 1270 C C . ARG A 1 157 ? 3.543 19.422 -1.465 1 97.81 157 ARG A C 1
ATOM 1272 O O . ARG A 1 157 ? 3.887 19.953 -0.411 1 97.81 157 ARG A O 1
ATOM 1279 N N . PHE A 1 158 ? 2.758 19.969 -2.342 1 98.19 158 PHE A N 1
ATOM 1280 C CA . PHE A 1 158 ? 2.232 21.328 -2.184 1 98.19 158 PHE A CA 1
ATOM 1281 C C . PHE A 1 158 ? 1.329 21.406 -0.958 1 98.19 158 PHE A C 1
ATOM 1283 O O . PHE A 1 158 ? 1.507 22.297 -0.113 1 98.19 158 PHE A O 1
ATOM 1290 N N . TYR A 1 159 ? 0.43 20.516 -0.833 1 97.81 159 TYR A N 1
ATOM 1291 C CA . TYR A 1 159 ? -0.513 20.562 0.278 1 97.81 159 TYR A CA 1
ATOM 1292 C C . TYR A 1 159 ? 0.159 20.141 1.581 1 97.81 159 TYR A C 1
ATOM 1294 O O . TYR A 1 159 ? -0.184 20.641 2.652 1 97.81 159 TYR A O 1
ATOM 1302 N N . MET A 1 160 ? 1.092 19.234 1.515 1 98.06 160 MET A N 1
ATOM 1303 C CA . MET A 1 160 ? 1.885 18.953 2.705 1 98.06 160 MET A CA 1
ATOM 1304 C C . MET A 1 160 ? 2.588 20.203 3.211 1 98.06 160 MET A C 1
ATOM 1306 O O . MET A 1 160 ? 2.576 20.484 4.41 1 98.06 160 MET A O 1
ATOM 1310 N N . SER A 1 161 ? 3.207 20.906 2.266 1 97.69 161 SER A N 1
ATOM 1311 C CA . SER A 1 161 ? 3.873 22.156 2.615 1 97.69 161 SER A CA 1
ATOM 1312 C C . SER A 1 161 ? 2.895 23.141 3.242 1 97.69 161 SER A C 1
ATOM 1314 O O . SER A 1 161 ? 3.234 23.844 4.207 1 97.69 161 SER A O 1
ATOM 1316 N N . ARG A 1 162 ? 1.74 23.219 2.676 1 97.69 162 ARG A N 1
ATOM 1317 C CA . ARG A 1 162 ? 0.714 24.109 3.225 1 97.69 162 ARG A CA 1
ATOM 1318 C C . ARG A 1 162 ? 0.381 23.719 4.664 1 97.69 162 ARG A C 1
ATOM 1320 O O . ARG A 1 162 ? 0.278 24.594 5.531 1 97.69 162 ARG A O 1
ATOM 1327 N N . ILE A 1 163 ? 0.187 22.453 4.93 1 97.38 163 ILE A N 1
ATOM 1328 C CA . ILE A 1 163 ? -0.122 21.969 6.273 1 97.38 163 ILE A CA 1
ATOM 1329 C C . ILE A 1 163 ? 0.994 22.375 7.234 1 97.38 163 ILE A C 1
ATOM 1331 O O . ILE A 1 163 ? 0.727 22.859 8.336 1 97.38 163 ILE A O 1
ATOM 1335 N N . SER A 1 164 ? 2.207 22.219 6.801 1 97.44 164 SER A N 1
ATOM 1336 C CA . SER A 1 164 ? 3.352 22.484 7.664 1 97.44 164 SER A CA 1
ATOM 1337 C C . SER A 1 164 ? 3.467 23.969 8 1 97.44 164 SER A C 1
ATOM 1339 O O . SER A 1 164 ? 3.785 24.328 9.133 1 97.44 164 SER A O 1
ATOM 1341 N N . ILE A 1 165 ? 3.273 24.781 6.984 1 97.81 165 ILE A N 1
ATOM 1342 C CA . ILE A 1 165 ? 3.342 26.219 7.176 1 97.81 165 ILE A CA 1
ATOM 1343 C C . ILE A 1 165 ? 2.219 26.672 8.109 1 97.81 165 ILE A C 1
ATOM 1345 O O . ILE A 1 165 ? 2.451 27.438 9.047 1 97.81 165 ILE A O 1
ATOM 1349 N N . ARG A 1 166 ? 1.055 26.156 7.883 1 96.81 166 ARG A N 1
ATOM 1350 C CA . ARG A 1 166 ? -0.087 26.484 8.734 1 96.81 166 ARG A CA 1
ATOM 1351 C C . ARG A 1 166 ? 0.162 26.062 10.172 1 96.81 166 ARG A C 1
ATOM 1353 O O . ARG A 1 166 ? -0.22 26.766 11.109 1 96.81 166 ARG A O 1
ATOM 1360 N N . MET A 1 167 ? 0.73 24.953 10.367 1 96.12 167 MET A N 1
ATOM 1361 C CA . MET A 1 167 ? 1.036 24.453 11.703 1 96.12 167 MET A CA 1
ATOM 1362 C C . MET A 1 167 ? 1.94 25.422 12.453 1 96.12 167 MET A C 1
ATOM 1364 O O . MET A 1 167 ? 1.688 25.734 13.617 1 96.12 167 MET A O 1
ATOM 1368 N N . LEU A 1 168 ? 2.99 25.891 11.773 1 96.19 168 LEU A N 1
ATOM 1369 C CA . LEU A 1 168 ? 3.928 26.812 12.391 1 96.19 168 LEU A CA 1
ATOM 1370 C C . LEU A 1 168 ? 3.23 28.125 12.758 1 96.19 168 LEU A C 1
ATOM 1372 O O . LEU A 1 168 ? 3.369 28.609 13.883 1 96.19 168 LEU A O 1
ATOM 1376 N N . ILE A 1 169 ? 2.492 28.609 11.797 1 96.38 169 ILE A N 1
ATOM 1377 C CA . ILE A 1 169 ? 1.824 29.891 11.977 1 96.38 169 ILE A CA 1
ATOM 1378 C C . ILE A 1 169 ? 0.793 29.797 13.094 1 96.38 169 ILE A C 1
ATOM 1380 O O . ILE A 1 169 ? 0.752 30.641 13.992 1 96.38 169 ILE A O 1
ATOM 1384 N N . ASN A 1 170 ? -0.017 28.781 13.055 1 94.06 170 ASN A N 1
ATOM 1385 C CA . ASN A 1 170 ? -1.053 28.594 14.062 1 94.06 170 ASN A CA 1
ATOM 1386 C C . ASN A 1 170 ? -0.453 28.422 15.453 1 94.06 170 ASN A C 1
ATOM 1388 O O . ASN A 1 170 ? -0.947 29 16.422 1 94.06 170 ASN A O 1
ATOM 1392 N N . GLN A 1 171 ? 0.561 27.641 15.531 1 92.94 171 GLN A N 1
ATOM 1393 C CA . GLN A 1 171 ? 1.178 27.422 16.828 1 92.94 171 GLN A CA 1
ATOM 1394 C C . GLN A 1 171 ? 1.684 28.719 17.438 1 92.94 171 GLN A C 1
ATOM 1396 O O . GLN A 1 171 ? 1.407 29.031 18.594 1 92.94 171 GLN A O 1
ATOM 1401 N N . HIS A 1 172 ? 2.359 29.516 16.641 1 93.12 172 HIS A N 1
ATOM 1402 C CA . HIS A 1 172 ? 2.893 30.797 17.109 1 93.12 172 HIS A CA 1
ATOM 1403 C C . HIS A 1 172 ? 1.771 31.766 17.469 1 93.12 172 HIS A C 1
ATOM 1405 O O . HIS A 1 172 ? 1.767 32.344 18.562 1 93.12 172 HIS A O 1
ATOM 1411 N N . SER A 1 173 ? 0.854 31.953 16.547 1 93 173 SER A N 1
ATOM 1412 C CA . SER A 1 173 ? -0.178 32.969 16.703 1 93 173 SER A CA 1
ATOM 1413 C C . SER A 1 173 ? -1.123 32.625 17.844 1 93 173 SER A C 1
ATOM 1415 O O . SER A 1 173 ? -1.562 33.5 18.594 1 93 173 SER A O 1
ATOM 1417 N N . LEU A 1 174 ? -1.455 31.359 18.016 1 90 174 LEU A N 1
ATOM 1418 C CA . LEU A 1 174 ? -2.373 30.953 19.078 1 90 174 LEU A CA 1
ATOM 1419 C C . LEU A 1 174 ? -1.723 31.109 20.453 1 90 174 LEU A C 1
ATOM 1421 O O . LEU A 1 174 ? -2.4 31.422 21.438 1 90 174 LEU A O 1
ATOM 1425 N N . ILE A 1 175 ? -0.458 30.875 20.484 1 88.25 175 ILE A N 1
ATOM 1426 C CA . ILE A 1 175 ? 0.249 30.938 21.766 1 88.25 175 ILE A CA 1
ATOM 1427 C C . ILE A 1 175 ? 0.526 32.406 22.125 1 88.25 175 ILE A C 1
ATOM 1429 O O . ILE A 1 175 ? 0.426 32.781 23.281 1 88.25 175 ILE A O 1
ATOM 1433 N N . PHE A 1 176 ? 0.786 33.312 21.172 1 88.06 176 PHE A N 1
ATOM 1434 C CA . PHE A 1 176 ? 1.342 34.594 21.5 1 88.06 176 PHE A CA 1
ATOM 1435 C C . PHE A 1 176 ? 0.389 35.719 21.078 1 88.06 176 PHE A C 1
ATOM 1437 O O . PHE A 1 176 ? 0.65 36.906 21.344 1 88.06 176 PHE A O 1
ATOM 1444 N N . ASP A 1 177 ? -0.705 35.281 20.344 1 81.12 177 ASP A N 1
ATOM 1445 C CA . ASP A 1 177 ? -1.655 36.312 19.953 1 81.12 177 ASP A CA 1
ATOM 1446 C C . ASP A 1 177 ? -2.539 36.719 21.141 1 81.12 177 ASP A C 1
ATOM 1448 O O . ASP A 1 177 ? -3.082 35.875 21.844 1 81.12 177 ASP A O 1
ATOM 1452 N N . GLY A 1 178 ? -2.117 37.5 22.125 1 62.88 178 GLY A N 1
ATOM 1453 C CA . GLY A 1 178 ? -2.758 38 23.312 1 62.88 178 GLY A CA 1
ATOM 1454 C C . GLY A 1 178 ? -4.273 38.031 23.219 1 62.88 178 GLY A C 1
ATOM 1455 O O . GLY A 1 178 ? -4.961 38.094 24.25 1 62.88 178 GLY A O 1
ATOM 1456 N N . ASN A 1 179 ? -4.883 38.188 22.078 1 53.69 179 ASN A N 1
ATOM 1457 C CA . ASN A 1 179 ? -6.324 38.375 21.953 1 53.69 179 ASN A CA 1
ATOM 1458 C C . ASN A 1 179 ? -7.059 37.031 21.891 1 53.69 179 ASN A C 1
ATOM 1460 O O . ASN A 1 179 ? -8.289 37 21.859 1 53.69 179 ASN A O 1
ATOM 1464 N N . THR A 1 180 ? -6.328 36.031 21.609 1 51.94 180 THR A N 1
ATOM 1465 C CA . THR A 1 180 ? -7.09 34.844 21.234 1 51.94 180 THR A CA 1
ATOM 1466 C C . THR A 1 180 ? -7.48 34.031 22.469 1 51.94 180 THR A C 1
ATOM 1468 O O . THR A 1 180 ? -6.656 33.812 23.344 1 51.94 180 THR A O 1
ATOM 1471 N N . ASN A 1 181 ? -8.719 34.281 22.984 1 46.84 181 ASN A N 1
ATOM 1472 C CA . ASN A 1 181 ? -9.406 33.438 23.953 1 46.84 181 ASN A CA 1
ATOM 1473 C C . ASN A 1 181 ? -8.867 32 23.906 1 46.84 181 ASN A C 1
ATOM 1475 O O . ASN A 1 181 ? -8.586 31.469 22.828 1 46.84 181 ASN A O 1
ATOM 1479 N N . PRO A 1 182 ? -8.391 31.625 25.109 1 48.41 182 PRO A N 1
ATOM 1480 C CA . PRO A 1 182 ? -7.809 30.281 25.188 1 48.41 182 PRO A CA 1
ATOM 1481 C C . PRO A 1 182 ? -8.609 29.25 24.391 1 48.41 182 PRO A C 1
ATOM 1483 O O . PRO A 1 182 ? -9.836 29.203 24.5 1 48.41 182 PRO A O 1
ATOM 1486 N N . VAL A 1 183 ? -8.273 28.938 23.172 1 51.56 183 VAL A N 1
ATOM 1487 C CA . VAL A 1 183 ? -8.867 27.688 22.672 1 51.56 183 VAL A CA 1
ATOM 1488 C C . VAL A 1 183 ? -9.109 26.734 23.844 1 51.56 183 VAL A C 1
ATOM 1490 O O . VAL A 1 183 ? -8.672 27 24.969 1 51.56 183 VAL A O 1
ATOM 1493 N N . HIS A 1 184 ? -9.484 25.516 23.688 1 57.19 184 HIS A N 1
ATOM 1494 C CA . HIS A 1 184 ? -9.727 24.516 24.703 1 57.19 184 HIS A CA 1
ATOM 1495 C C . HIS A 1 184 ? -8.633 24.531 25.781 1 57.19 184 HIS A C 1
ATOM 1497 O O . HIS A 1 184 ? -7.449 24.641 25.453 1 57.19 184 HIS A O 1
ATOM 1503 N N . PRO A 1 185 ? -9.062 24.859 27.062 1 56.78 185 PRO A N 1
ATOM 1504 C CA . PRO A 1 185 ? -8.156 25.047 28.203 1 56.78 185 PRO A CA 1
ATOM 1505 C C . PRO A 1 185 ? -6.965 24.094 28.172 1 56.78 185 PRO A C 1
ATOM 1507 O O . PRO A 1 185 ? -5.902 24.406 28.719 1 56.78 185 PRO A O 1
ATOM 1510 N N . ASN A 1 186 ? -7.148 23.031 27.406 1 67.56 186 ASN A N 1
ATOM 1511 C CA . ASN A 1 186 ? -6.086 22.031 27.484 1 67.56 186 ASN A CA 1
ATOM 1512 C C . ASN A 1 186 ? -5.164 22.094 26.266 1 67.56 186 ASN A C 1
ATOM 1514 O O . ASN A 1 186 ? -4.148 21.406 26.203 1 67.56 186 ASN A O 1
ATOM 1518 N N . THR A 1 187 ? -5.414 23.062 25.391 1 80.12 187 THR A N 1
ATOM 1519 C CA . THR A 1 187 ? -4.617 23.047 24.172 1 80.12 187 THR A CA 1
ATOM 1520 C C . THR A 1 187 ? -3.443 24.016 24.281 1 80.12 187 THR A C 1
ATOM 1522 O O . THR A 1 187 ? -3.557 25.078 24.906 1 80.12 187 THR A O 1
ATOM 1525 N N . ILE A 1 188 ? -2.32 23.641 23.938 1 82.56 188 ILE A N 1
ATOM 1526 C CA . ILE A 1 188 ? -1.142 24.469 23.719 1 82.56 188 ILE A CA 1
ATOM 1527 C C . ILE A 1 188 ? -0.987 24.766 22.234 1 82.56 188 ILE A C 1
ATOM 1529 O O . ILE A 1 188 ? -0.538 23.906 21.453 1 82.56 188 ILE A O 1
ATOM 1533 N N . GLY A 1 189 ? -1.435 26.016 21.859 1 88.62 189 GLY A N 1
ATOM 1534 C CA . GLY A 1 189 ? -1.542 26.281 20.438 1 88.62 189 GLY A CA 1
ATOM 1535 C C . GLY A 1 189 ? -2.555 25.406 19.734 1 88.62 189 GLY A C 1
ATOM 1536 O O . GLY A 1 189 ? -3.709 25.312 20.156 1 88.62 189 GLY A O 1
ATOM 1537 N N . SER A 1 190 ? -2.047 24.688 18.781 1 91.62 190 SER A N 1
ATOM 1538 C CA . SER A 1 190 ? -2.912 23.812 17.984 1 91.62 190 SER A CA 1
ATOM 1539 C C . SER A 1 190 ? -2.883 22.391 18.531 1 91.62 190 SER A C 1
ATOM 1541 O O . SER A 1 190 ? -3.611 21.516 18.031 1 91.62 190 SER A O 1
ATOM 1543 N N . ILE A 1 191 ? -2.086 22.125 19.531 1 94.5 191 ILE A N 1
ATOM 1544 C CA . ILE A 1 191 ? -1.838 20.766 19.984 1 94.5 191 ILE A CA 1
ATOM 1545 C C . ILE A 1 191 ? -2.529 20.531 21.328 1 94.5 191 ILE A C 1
ATOM 1547 O O . ILE A 1 191 ? -2.477 21.375 22.219 1 94.5 191 ILE A O 1
ATOM 1551 N N . ASP A 1 192 ? -3.223 19.469 21.453 1 94.94 192 ASP A N 1
ATOM 1552 C CA . ASP A 1 192 ? -3.783 18.984 22.703 1 94.94 192 ASP A CA 1
ATOM 1553 C C . ASP A 1 192 ? -2.941 17.859 23.281 1 94.94 192 ASP A C 1
ATOM 1555 O O . ASP A 1 192 ? -2.891 16.766 22.719 1 94.94 192 ASP A O 1
ATOM 1559 N N . PRO A 1 193 ? -2.236 18.109 24.359 1 93.56 193 PRO A N 1
ATOM 1560 C CA . PRO A 1 193 ? -1.402 17.062 24.953 1 93.56 193 PRO A CA 1
ATOM 1561 C C . PRO A 1 193 ? -2.221 15.883 25.484 1 93.56 193 PRO A C 1
ATOM 1563 O O . PRO A 1 193 ? -1.662 14.828 25.797 1 93.56 193 PRO A O 1
ATOM 1566 N N . HIS A 1 194 ? -3.545 16.047 25.656 1 93.56 194 HIS A N 1
ATOM 1567 C CA . HIS A 1 194 ? -4.449 15.008 26.109 1 93.56 194 HIS A CA 1
ATOM 1568 C C . HIS A 1 194 ? -5.68 14.906 25.219 1 93.56 194 HIS A C 1
ATOM 1570 O O . HIS A 1 194 ? -6.812 14.93 25.703 1 93.56 194 HIS A O 1
ATOM 1576 N N . CYS A 1 195 ? -5.398 14.805 23.969 1 95.31 195 CYS A N 1
ATOM 1577 C CA . CYS A 1 195 ? -6.473 14.719 22.984 1 95.31 195 CYS A CA 1
ATOM 1578 C C . CYS A 1 195 ? -7.293 13.453 23.188 1 95.31 195 CYS A C 1
ATOM 1580 O O . CYS A 1 195 ? -6.793 12.344 22.969 1 95.31 195 CYS A O 1
ATOM 1582 N N . GLN A 1 196 ? -8.492 13.609 23.641 1 95.75 196 GLN A N 1
ATOM 1583 C CA . GLN A 1 196 ? -9.398 12.477 23.766 1 95.75 196 GLN A CA 1
ATOM 1584 C C . GLN A 1 196 ? -9.953 12.055 22.406 1 95.75 196 GLN A C 1
ATOM 1586 O O . GLN A 1 196 ? -10.867 12.688 21.875 1 95.75 196 GLN A O 1
ATOM 1591 N N . VAL A 1 197 ? -9.516 10.961 21.906 1 97.44 197 VAL A N 1
ATOM 1592 C CA . VAL A 1 197 ? -9.758 10.531 20.531 1 97.44 197 VAL A CA 1
ATOM 1593 C C . VAL A 1 197 ? -11.25 10.297 20.328 1 97.44 197 VAL A C 1
ATOM 1595 O O . VAL A 1 197 ? -11.805 10.695 19.297 1 97.44 197 VAL A O 1
ATOM 1598 N N . SER A 1 198 ? -11.914 9.734 21.281 1 97.5 198 SER A N 1
ATOM 1599 C CA . SER A 1 198 ? -13.336 9.438 21.188 1 97.5 198 SER A CA 1
ATOM 1600 C C . SER A 1 198 ? -14.164 10.703 21.016 1 97.5 198 SER A C 1
ATOM 1602 O O . SER A 1 198 ? -15.172 10.711 20.297 1 97.5 198 SER A O 1
ATOM 1604 N N . ASP A 1 199 ? -13.727 11.758 21.688 1 97.5 199 ASP A N 1
ATOM 1605 C CA . ASP A 1 199 ? -14.43 13.031 21.578 1 97.5 199 ASP A CA 1
ATOM 1606 C C . ASP A 1 199 ? -14.344 13.57 20.141 1 97.5 199 ASP A C 1
ATOM 1608 O O . ASP A 1 199 ? -15.336 14.062 19.609 1 97.5 199 ASP A O 1
ATOM 1612 N N . VAL A 1 200 ? -13.156 13.492 19.609 1 98.31 200 VAL A N 1
ATOM 1613 C CA . VAL A 1 200 ? -12.969 13.992 18.25 1 98.31 200 VAL A CA 1
ATOM 1614 C C . VAL A 1 200 ? -13.781 13.141 17.281 1 98.31 200 VAL A C 1
ATOM 1616 O O . VAL A 1 200 ? -14.383 13.664 16.344 1 98.31 200 VAL A O 1
ATOM 1619 N N . ILE A 1 201 ? -13.812 11.828 17.484 1 98.81 201 ILE A N 1
ATOM 1620 C CA . ILE A 1 201 ? -14.578 10.914 16.656 1 98.81 201 ILE A CA 1
ATOM 1621 C C . ILE A 1 201 ? -16.047 11.297 16.688 1 98.81 201 ILE A C 1
ATOM 1623 O O . ILE A 1 201 ? -16.688 11.414 15.641 1 98.81 201 ILE A O 1
ATOM 1627 N N . GLN A 1 202 ? -16.609 11.516 17.859 1 98.62 202 GLN A N 1
ATOM 1628 C CA . GLN A 1 202 ? -18.016 11.844 18.031 1 98.62 202 GLN A CA 1
ATOM 1629 C C . GLN A 1 202 ? -18.359 13.172 17.359 1 98.62 202 GLN A C 1
ATOM 1631 O O . GLN A 1 202 ? -19.375 13.289 16.688 1 98.62 202 GLN A O 1
ATOM 1636 N N . ASP A 1 203 ? -17.484 14.141 17.562 1 98.44 203 ASP A N 1
ATOM 1637 C CA . ASP A 1 203 ? -17.703 15.445 16.953 1 98.44 203 ASP A CA 1
ATOM 1638 C C . ASP A 1 203 ? -17.734 15.352 15.422 1 98.44 203 ASP A C 1
ATOM 1640 O O . ASP A 1 203 ? -18.625 15.898 14.773 1 98.44 203 ASP A O 1
ATOM 1644 N N . ALA A 1 204 ? -16.703 14.703 14.914 1 98.62 204 ALA A N 1
ATOM 1645 C CA . ALA A 1 204 ? -16.625 14.539 13.469 1 98.62 204 ALA A CA 1
ATOM 1646 C C . ALA A 1 204 ? -17.828 13.781 12.93 1 98.62 204 ALA A C 1
ATOM 1648 O O . ALA A 1 204 ? -18.391 14.141 11.891 1 98.62 204 ALA A O 1
ATOM 1649 N N . PHE A 1 205 ? -18.25 12.711 13.625 1 98.75 205 PHE A N 1
ATOM 1650 C CA . PHE A 1 205 ? -19.391 11.914 13.219 1 98.75 205 PHE A CA 1
ATOM 1651 C C . PHE A 1 205 ? -20.656 12.758 13.195 1 98.75 205 PHE A C 1
ATOM 1653 O O . PHE A 1 205 ? -21.422 12.711 12.234 1 98.75 205 PHE A O 1
ATOM 1660 N N . HIS A 1 206 ? -20.891 13.508 14.25 1 98.44 206 HIS A N 1
ATOM 1661 C CA . HIS A 1 206 ? -22.094 14.32 14.359 1 98.44 206 HIS A CA 1
ATOM 1662 C C . HIS A 1 206 ? -22.156 15.359 13.25 1 98.44 206 HIS A C 1
ATOM 1664 O O . HIS A 1 206 ? -23.219 15.602 12.672 1 98.44 206 HIS A O 1
ATOM 1670 N N . SER A 1 207 ? -21.031 15.984 12.984 1 97.56 207 SER A N 1
ATOM 1671 C CA . SER A 1 207 ? -20.984 16.969 11.898 1 97.56 207 SER A CA 1
ATOM 1672 C C . SER A 1 207 ? -21.312 16.312 10.562 1 97.56 207 SER A C 1
ATOM 1674 O O . SER A 1 207 ? -22.078 16.859 9.773 1 97.56 207 SER A O 1
ATOM 1676 N N . ALA A 1 208 ? -20.719 15.172 10.297 1 97.31 208 ALA A N 1
ATOM 1677 C CA . ALA A 1 208 ? -20.984 14.453 9.055 1 97.31 208 ALA A CA 1
ATOM 1678 C C . ALA A 1 208 ? -22.453 14.023 8.984 1 97.31 208 ALA A C 1
ATOM 1680 O O . ALA A 1 208 ? -23.062 14.086 7.918 1 97.31 208 ALA A O 1
ATOM 1681 N N . LYS A 1 209 ? -22.969 13.562 10.094 1 97.62 209 LYS A N 1
ATOM 1682 C CA . LYS A 1 209 ? -24.359 13.125 10.18 1 97.62 209 LYS A CA 1
ATOM 1683 C C . LYS A 1 209 ? -25.312 14.273 9.852 1 97.62 209 LYS A C 1
ATOM 1685 O O . LYS A 1 209 ? -26.297 14.086 9.133 1 97.62 209 LYS A O 1
ATOM 1690 N N . MET A 1 210 ? -25.062 15.422 10.414 1 96.62 210 MET A N 1
ATOM 1691 C CA . MET A 1 210 ? -25.891 16.594 10.148 1 96.62 210 MET A CA 1
ATOM 1692 C C . MET A 1 210 ? -25.922 16.906 8.656 1 96.62 210 MET A C 1
ATOM 1694 O O . MET A 1 210 ? -26.984 17.172 8.102 1 96.62 210 MET A O 1
ATOM 1698 N N . LEU A 1 211 ? -24.766 16.891 8.062 1 93.44 211 LEU A N 1
ATOM 1699 C CA . LEU A 1 211 ? -24.672 17.125 6.629 1 93.44 211 LEU A CA 1
ATOM 1700 C C . LEU A 1 211 ? -25.453 16.062 5.852 1 93.44 211 LEU A C 1
ATOM 1702 O O . LEU A 1 211 ? -26.172 16.391 4.902 1 93.44 211 LEU A O 1
ATOM 1706 N N . CYS A 1 212 ? -25.281 14.812 6.211 1 93.31 212 CYS A N 1
ATOM 1707 C CA . CYS A 1 212 ? -25.953 13.695 5.562 1 93.31 212 CYS A CA 1
ATOM 1708 C C . CYS A 1 212 ? -27.469 13.82 5.691 1 93.31 212 CYS A C 1
ATOM 1710 O O . CYS A 1 212 ? -28.188 13.578 4.727 1 93.31 212 CYS A O 1
ATOM 1712 N N . ASP A 1 213 ? -27.938 14.203 6.852 1 94.88 213 ASP A N 1
ATOM 1713 C CA . ASP A 1 213 ? -29.375 14.367 7.094 1 94.88 213 ASP A CA 1
ATOM 1714 C C . ASP A 1 213 ? -29.953 15.477 6.223 1 94.88 213 ASP A C 1
ATOM 1716 O O . ASP A 1 213 ? -31.109 15.398 5.797 1 94.88 213 ASP A O 1
ATOM 1720 N N . GLN A 1 214 ? -29.172 16.422 6.016 1 92.31 214 GLN A N 1
ATOM 1721 C CA . GLN A 1 214 ? -29.609 17.531 5.168 1 92.31 214 GLN A CA 1
ATOM 1722 C C . GLN A 1 214 ? -29.766 17.078 3.719 1 92.31 214 GLN A C 1
ATOM 1724 O O . GLN A 1 214 ? -30.688 17.516 3.025 1 92.31 214 GLN A O 1
ATOM 1729 N N . TYR A 1 215 ? -28.938 16.25 3.258 1 88.06 215 TYR A N 1
ATOM 1730 C CA . TYR A 1 215 ? -28.891 15.867 1.849 1 88.06 215 TYR A CA 1
ATOM 1731 C C . TYR A 1 215 ? -29.766 14.648 1.584 1 88.06 215 TYR A C 1
ATOM 1733 O O . TYR A 1 215 ? -30.453 14.578 0.566 1 88.06 215 TYR A O 1
ATOM 1741 N N . TYR A 1 216 ? -29.734 13.633 2.436 1 91.81 216 TYR A N 1
ATOM 1742 C CA . TYR A 1 216 ? -30.375 12.344 2.18 1 91.81 216 TYR A CA 1
ATOM 1743 C C . TYR A 1 216 ? -31.594 12.141 3.076 1 91.81 216 TYR A C 1
ATOM 1745 O O . TYR A 1 216 ? -32.344 11.172 2.908 1 91.81 216 TYR A O 1
ATOM 1753 N N . LEU A 1 217 ? -31.688 13.031 4.102 1 93.81 217 LEU A N 1
ATOM 1754 C CA . LEU A 1 217 ? -32.781 12.992 5.062 1 93.81 217 LEU A CA 1
ATOM 1755 C C . LEU A 1 217 ? -32.688 11.742 5.93 1 93.81 217 LEU A C 1
ATOM 1757 O O . LEU A 1 217 ? -33.688 11.32 6.52 1 93.81 217 LEU A O 1
ATOM 1761 N N . ARG A 1 218 ? -31.609 11.078 5.891 1 95.31 218 ARG A N 1
ATOM 1762 C CA . ARG A 1 218 ? -31.312 9.945 6.758 1 95.31 218 ARG A CA 1
ATOM 1763 C C . ARG A 1 218 ? -29.797 9.75 6.891 1 95.31 218 ARG A C 1
ATOM 1765 O O . ARG A 1 218 ? -29.031 10.281 6.098 1 95.31 218 ARG A O 1
ATOM 1772 N N . SER A 1 219 ? -29.375 9.039 7.879 1 96.5 219 SER A N 1
ATOM 1773 C CA . SER A 1 219 ? -27.953 8.742 8.109 1 96.5 219 SER A CA 1
ATOM 1774 C C . SER A 1 219 ? -27.797 7.484 8.961 1 96.5 219 SER A C 1
ATOM 1776 O O . SER A 1 219 ? -28.641 7.176 9.789 1 96.5 219 SER A O 1
ATOM 1778 N N . PRO A 1 220 ? -26.734 6.723 8.641 1 98.19 220 PRO A N 1
ATOM 1779 C CA . PRO A 1 220 ? -26.484 5.566 9.5 1 98.19 220 PRO A CA 1
ATOM 1780 C C . PRO A 1 220 ? -25.984 5.961 10.891 1 98.19 220 PRO A C 1
ATOM 1782 O O . PRO A 1 220 ? -25.406 7.047 11.062 1 98.19 220 PRO A O 1
ATOM 1785 N N . GLU A 1 221 ? -26.219 5.082 11.82 1 98.25 221 GLU A N 1
ATOM 1786 C CA . GLU A 1 221 ? -25.656 5.25 13.156 1 98.25 221 GLU A CA 1
ATOM 1787 C C . GLU A 1 221 ? -24.234 4.691 13.234 1 98.25 221 GLU A C 1
ATOM 1789 O O . GLU A 1 221 ? -23.766 4.039 12.297 1 98.25 221 GLU A O 1
ATOM 1794 N N . MET A 1 222 ? -23.531 5.02 14.266 1 98.44 222 MET A N 1
ATOM 1795 C CA . MET A 1 222 ? -22.156 4.59 14.445 1 98.44 222 MET A CA 1
ATOM 1796 C C . MET A 1 222 ? -22 3.797 15.742 1 98.44 222 MET A C 1
ATOM 1798 O O . MET A 1 222 ? -22.688 4.066 16.734 1 98.44 222 MET A O 1
ATOM 1802 N N . VAL A 1 223 ? -21.203 2.82 15.75 1 98.5 223 VAL A N 1
ATOM 1803 C CA . VAL A 1 223 ? -20.781 2.117 16.953 1 98.5 223 VAL A CA 1
ATOM 1804 C C . VAL A 1 223 ? -19.266 2.262 17.141 1 98.5 223 VAL A C 1
ATOM 1806 O O . VAL A 1 223 ? -18.5 2.047 16.188 1 98.5 223 VAL A O 1
ATOM 1809 N N . LEU A 1 224 ? -18.828 2.697 18.312 1 97.94 224 LEU A N 1
ATOM 1810 C CA . LEU A 1 224 ? -17.422 2.959 18.625 1 97.94 224 LEU A CA 1
ATOM 1811 C C . LEU A 1 224 ? -16.891 1.945 19.625 1 97.94 224 LEU A C 1
ATOM 1813 O O . LEU A 1 224 ? -17.531 1.692 20.656 1 97.94 224 LEU A O 1
ATOM 1817 N N . GLN A 1 225 ? -15.859 1.296 19.266 1 95.75 225 GLN A N 1
ATOM 1818 C CA . GLN A 1 225 ? -15.125 0.408 20.156 1 95.75 225 GLN A CA 1
ATOM 1819 C C . GLN A 1 225 ? -13.703 0.9 20.375 1 95.75 225 GLN A C 1
ATOM 1821 O O . GLN A 1 225 ? -13.023 1.294 19.438 1 95.75 225 GLN A O 1
ATOM 1826 N N . GLU A 1 226 ? -13.234 0.934 21.609 1 94.62 226 GLU A N 1
ATOM 1827 C CA . GLU A 1 226 ? -11.875 1.324 21.953 1 94.62 226 GLU A CA 1
ATOM 1828 C C . GLU A 1 226 ? -11.117 0.175 22.609 1 94.62 226 GLU A C 1
ATOM 1830 O O . GLU A 1 226 ? -11.688 -0.55 23.438 1 94.62 226 GLU A O 1
ATOM 1835 N N . ARG A 1 227 ? -9.977 -0.051 22.141 1 89.44 227 ARG A N 1
ATOM 1836 C CA . ARG A 1 227 ? -9.07 -1.022 22.75 1 89.44 227 ARG A CA 1
ATOM 1837 C C . ARG A 1 227 ? -7.77 -0.359 23.172 1 89.44 227 ARG A C 1
ATOM 1839 O O . ARG A 1 227 ? -6.98 0.085 22.344 1 89.44 227 ARG A O 1
ATOM 1846 N N . ASN A 1 228 ? -7.551 -0.324 24.484 1 85.75 228 ASN A N 1
ATOM 1847 C CA . ASN A 1 228 ? -6.348 0.281 25.062 1 85.75 228 ASN A CA 1
ATOM 1848 C C . ASN A 1 228 ? -5.441 -0.766 25.703 1 85.75 228 ASN A C 1
ATOM 1850 O O . ASN A 1 228 ? -5.762 -1.305 26.75 1 85.75 228 ASN A O 1
ATOM 1854 N N . THR A 1 229 ? -4.363 -1.131 25.047 1 76.81 229 THR A N 1
ATOM 1855 C CA . THR A 1 229 ? -3.477 -2.158 25.578 1 76.81 229 THR A CA 1
ATOM 1856 C C . THR A 1 229 ? -2.428 -1.542 26.5 1 76.81 229 THR A C 1
ATOM 1858 O O . THR A 1 229 ? -1.727 -2.258 27.219 1 76.81 229 THR A O 1
ATOM 1861 N N . CYS A 1 230 ? -2.102 -0.272 26.484 1 68.06 230 CYS A N 1
ATOM 1862 C CA . CYS A 1 230 ? -1.025 0.375 27.219 1 68.06 230 CYS A CA 1
ATOM 1863 C C . CYS A 1 230 ? -1.48 0.753 28.625 1 68.06 230 CYS A C 1
ATOM 1865 O O . CYS A 1 230 ? -0.66 0.876 29.531 1 68.06 230 CYS A O 1
ATOM 1867 N N . LYS A 1 231 ? -2.668 1.216 28.641 1 64.31 231 LYS A N 1
ATOM 1868 C CA . LYS A 1 231 ? -3.119 1.664 29.953 1 64.31 231 LYS A CA 1
ATOM 1869 C C . LYS A 1 231 ? -4.195 0.737 30.516 1 64.31 231 LYS A C 1
ATOM 1871 O O . LYS A 1 231 ? -4.695 -0.139 29.797 1 64.31 231 LYS A O 1
ATOM 1876 N N . LYS A 1 232 ? -4.414 0.907 31.75 1 60.78 232 LYS A N 1
ATOM 1877 C CA . LYS A 1 232 ? -5.492 0.146 32.375 1 60.78 232 LYS A CA 1
ATOM 1878 C C . LYS A 1 232 ? -6.762 0.191 31.531 1 60.78 232 LYS A C 1
ATOM 1880 O O . LYS A 1 232 ? -7.102 1.234 30.969 1 60.78 232 LYS A O 1
ATOM 1885 N N . LYS A 1 233 ? -7.281 -0.942 31.109 1 61.56 233 LYS A N 1
ATOM 1886 C CA . LYS A 1 233 ? -8.32 -1.297 30.141 1 61.56 233 LYS A CA 1
ATOM 1887 C C . LYS A 1 233 ? -9.492 -0.319 30.219 1 61.56 233 LYS A C 1
ATOM 1889 O O . LYS A 1 233 ? -10.172 -0.09 29.219 1 61.56 233 LYS A O 1
ATOM 1894 N N . LYS A 1 234 ? -9.484 0.51 31.203 1 68.5 234 LYS A N 1
ATOM 1895 C CA . LYS A 1 234 ? -10.766 1.195 31.328 1 68.5 234 LYS A CA 1
ATOM 1896 C C . LYS A 1 234 ? -10.609 2.701 31.125 1 68.5 234 LYS A C 1
ATOM 1898 O O . LYS A 1 234 ? -11.586 3.447 31.203 1 68.5 234 LYS A O 1
ATOM 1903 N N . GLN A 1 235 ? -9.398 3.1 30.656 1 81.44 235 GLN A N 1
ATOM 1904 C CA . GLN A 1 235 ? -9.273 4.543 30.484 1 81.44 235 GLN A CA 1
ATOM 1905 C C . GLN A 1 235 ? -9.414 4.941 29.016 1 81.44 235 GLN A C 1
ATOM 1907 O O . GLN A 1 235 ? -8.992 4.207 28.125 1 81.44 235 GLN A O 1
ATOM 1912 N N . PRO A 1 236 ? -10.117 6.043 28.781 1 88.44 236 PRO A N 1
ATOM 1913 C CA . PRO A 1 236 ? -10.234 6.539 27.422 1 88.44 236 PRO A CA 1
ATOM 1914 C C . PRO A 1 236 ? -8.883 6.777 26.75 1 88.44 236 PRO A C 1
ATOM 1916 O O . PRO A 1 236 ? -7.91 7.121 27.438 1 88.44 236 PRO A O 1
ATOM 1919 N N . ILE A 1 237 ? -8.812 6.52 25.516 1 94.25 237 ILE A N 1
ATOM 1920 C CA . ILE A 1 237 ? -7.566 6.672 24.766 1 94.25 237 ILE A CA 1
ATOM 1921 C C . ILE A 1 237 ? -7.289 8.156 24.531 1 94.25 237 ILE A C 1
ATOM 1923 O O . ILE A 1 237 ? -8.156 8.883 24.047 1 94.25 237 ILE A O 1
ATOM 1927 N N . SER A 1 238 ? -6.227 8.539 24.938 1 93.69 238 SER A N 1
ATOM 1928 C CA . SER A 1 238 ? -5.754 9.906 24.75 1 93.69 238 SER A CA 1
ATOM 1929 C C . SER A 1 238 ? -4.34 9.93 24.172 1 93.69 238 SER A C 1
ATOM 1931 O O . SER A 1 238 ? -3.498 9.109 24.562 1 93.69 238 SER A O 1
ATOM 1933 N N . ILE A 1 239 ? -4.082 10.82 23.234 1 94.81 239 ILE A N 1
ATOM 1934 C CA . ILE A 1 239 ? -2.74 10.984 22.688 1 94.81 239 ILE A CA 1
ATOM 1935 C C . ILE A 1 239 ? -2.426 12.469 22.531 1 94.81 239 ILE A C 1
ATOM 1937 O O . ILE A 1 239 ? -3.322 13.312 22.609 1 94.81 239 ILE A O 1
ATOM 1941 N N . VAL A 1 240 ? -1.135 12.852 22.422 1 96.06 240 VAL A N 1
ATOM 1942 C CA . VAL A 1 240 ? -0.735 14.195 22.031 1 96.06 240 VAL A CA 1
ATOM 1943 C C . VAL A 1 240 ? -0.981 14.391 20.531 1 96.06 240 VAL A C 1
ATOM 1945 O O . VAL A 1 240 ? -0.36 13.719 19.703 1 96.06 240 VAL A O 1
ATOM 1948 N N . TYR A 1 241 ? -1.923 15.273 20.203 1 96.94 241 TYR A N 1
ATOM 1949 C CA . TYR A 1 241 ? -2.221 15.414 18.781 1 96.94 241 TYR A CA 1
ATOM 1950 C C . TYR A 1 241 ? -2.926 16.734 18.5 1 96.94 241 TYR A C 1
ATOM 1952 O O . TYR A 1 241 ? -3.199 17.5 19.422 1 96.94 241 TYR A O 1
ATOM 1960 N N . VAL A 1 242 ? -3.01 17.016 17.219 1 96.56 242 VAL A N 1
ATOM 1961 C CA . VAL A 1 242 ? -3.748 18.172 16.75 1 96.56 242 VAL A CA 1
ATOM 1962 C C . VAL A 1 242 ? -5.203 17.797 16.484 1 96.56 242 VAL A C 1
ATOM 1964 O O . VAL A 1 242 ? -5.52 17.266 15.422 1 96.56 242 VAL A O 1
ATOM 1967 N N . PRO A 1 243 ? -6.152 18.156 17.344 1 97.12 243 PRO A N 1
ATOM 1968 C CA . PRO A 1 243 ? -7.535 17.688 17.219 1 97.12 243 PRO A CA 1
ATOM 1969 C C . PRO A 1 243 ? -8.164 18.078 15.875 1 97.12 243 PRO A C 1
ATOM 1971 O O . PRO A 1 243 ? -8.914 17.297 15.289 1 97.12 243 PRO A O 1
ATOM 1974 N N . SER A 1 244 ? -7.883 19.266 15.375 1 96.88 244 SER A N 1
ATOM 1975 C CA . SER A 1 244 ? -8.484 19.719 14.125 1 96.88 244 SER A CA 1
ATOM 1976 C C . SER A 1 244 ? -8.047 18.844 12.953 1 96.88 244 SER A C 1
ATOM 1978 O O . SER A 1 244 ? -8.812 18.609 12.016 1 96.88 244 SER A O 1
ATOM 1980 N N . HIS A 1 245 ? -6.758 18.359 12.945 1 97.88 245 HIS A N 1
ATOM 1981 C CA . HIS A 1 245 ? -6.297 17.438 11.914 1 97.88 245 HIS A CA 1
ATOM 1982 C C . HIS A 1 245 ? -7.07 16.125 11.969 1 97.88 245 HIS A C 1
ATOM 1984 O O . HIS A 1 245 ? -7.535 15.633 10.938 1 97.88 245 HIS A O 1
ATOM 1990 N N . LEU A 1 246 ? -7.188 15.602 13.141 1 98.62 246 LEU A N 1
ATOM 1991 C CA . LEU A 1 246 ? -7.91 14.352 13.32 1 98.62 246 LEU A CA 1
ATOM 1992 C C . LEU A 1 246 ? -9.367 14.5 12.914 1 98.62 246 LEU A C 1
ATOM 1994 O O . LEU A 1 246 ? -9.922 13.633 12.219 1 98.62 246 LEU A O 1
ATOM 1998 N N . TYR A 1 247 ? -9.953 15.609 13.352 1 98.44 247 TYR A N 1
ATOM 1999 C CA . TYR A 1 247 ? -11.336 15.906 12.992 1 98.44 247 TYR A CA 1
ATOM 2000 C C . TYR A 1 247 ? -11.516 15.93 11.477 1 98.44 247 TYR A C 1
ATOM 2002 O O . TYR A 1 247 ? -12.453 15.336 10.953 1 98.44 247 TYR A O 1
ATOM 2010 N N . HIS A 1 248 ? -10.617 16.578 10.82 1 97.38 248 HIS A N 1
ATOM 2011 C CA . HIS A 1 248 ? -10.711 16.703 9.375 1 97.38 248 HIS A CA 1
ATOM 2012 C C . HIS A 1 248 ? -10.688 15.336 8.703 1 97.38 248 HIS A C 1
ATOM 2014 O O . HIS A 1 248 ? -11.508 15.055 7.832 1 97.38 248 HIS A O 1
ATOM 2020 N N . MET A 1 249 ? -9.766 14.492 9.07 1 98.62 249 MET A N 1
ATOM 2021 C CA . MET A 1 249 ? -9.656 13.156 8.5 1 98.62 249 MET A CA 1
ATOM 2022 C C . MET A 1 249 ? -10.93 12.352 8.742 1 98.62 249 MET A C 1
ATOM 2024 O O . MET A 1 249 ? -11.492 11.773 7.805 1 98.62 249 MET A O 1
ATOM 2028 N N . LEU A 1 250 ? -11.398 12.422 9.969 1 98.88 250 LEU A N 1
ATOM 2029 C CA . LEU A 1 250 ? -12.547 11.609 10.367 1 98.88 250 LEU A CA 1
ATOM 2030 C C . LEU A 1 250 ? -13.82 12.125 9.711 1 98.88 250 LEU A C 1
ATOM 2032 O O . LEU A 1 250 ? -14.664 11.336 9.281 1 98.88 250 LEU A O 1
ATOM 2036 N N . PHE A 1 251 ? -13.984 13.438 9.695 1 98.06 251 PHE A N 1
ATOM 2037 C CA . PHE A 1 251 ? -15.141 14.031 9.039 1 98.06 251 PHE A CA 1
ATOM 2038 C C . PHE A 1 251 ? -15.258 13.547 7.598 1 98.06 251 PHE A C 1
ATOM 2040 O O . PHE A 1 251 ? -16.328 13.141 7.156 1 98.06 251 PHE A O 1
ATOM 2047 N N . GLU A 1 252 ? -14.133 13.602 6.879 1 96.75 252 GLU A N 1
ATOM 2048 C CA . GLU A 1 252 ? -14.109 13.156 5.492 1 96.75 252 GLU A CA 1
ATOM 2049 C C . GLU A 1 252 ? -14.461 11.672 5.387 1 96.75 252 GLU A C 1
ATOM 2051 O O . GLU A 1 252 ? -15.219 11.266 4.5 1 96.75 252 GLU A O 1
ATOM 2056 N N . LEU A 1 253 ? -13.891 10.852 6.23 1 98.25 253 LEU A N 1
ATOM 2057 C CA . LEU A 1 253 ? -14.141 9.414 6.207 1 98.25 253 LEU A CA 1
ATOM 2058 C C . LEU A 1 253 ? -15.602 9.102 6.508 1 98.25 253 LEU A C 1
ATOM 2060 O O . LEU A 1 253 ? -16.203 8.258 5.848 1 98.25 253 LEU A O 1
ATOM 2064 N N . PHE A 1 254 ? -16.172 9.797 7.5 1 98.44 254 PHE A N 1
ATOM 2065 C CA . PHE A 1 254 ? -17.562 9.57 7.855 1 98.44 254 PHE A CA 1
ATOM 2066 C C . PHE A 1 254 ? -18.484 9.984 6.719 1 98.44 254 PHE A C 1
ATOM 2068 O O . PHE A 1 254 ? -19.438 9.273 6.387 1 98.44 254 PHE A O 1
ATOM 2075 N N . LYS A 1 255 ? -18.234 11.148 6.199 1 95.94 255 LYS A N 1
ATOM 2076 C CA . LYS A 1 255 ? -19.031 11.617 5.074 1 95.94 255 LYS A CA 1
ATOM 2077 C C . LYS A 1 255 ? -19.062 10.578 3.953 1 95.94 255 LYS A C 1
ATOM 2079 O O . LYS A 1 255 ? -20.141 10.242 3.445 1 95.94 255 LYS A O 1
ATOM 2084 N N . ASN A 1 256 ? -17.922 10.07 3.557 1 95 256 ASN A N 1
ATOM 2085 C CA . ASN A 1 256 ? -17.828 9.086 2.482 1 95 256 ASN A CA 1
ATOM 2086 C C . ASN A 1 256 ? -18.5 7.77 2.863 1 95 256 ASN A C 1
ATOM 2088 O O . ASN A 1 256 ? -19.203 7.168 2.049 1 95 256 ASN A O 1
ATOM 2092 N N . ALA A 1 257 ? -18.234 7.332 4.078 1 97.69 257 ALA A N 1
ATOM 2093 C CA . ALA A 1 257 ? -18.828 6.086 4.559 1 97.69 257 ALA A CA 1
ATOM 2094 C C . ALA A 1 257 ? -20.359 6.172 4.57 1 97.69 257 ALA A C 1
ATOM 2096 O O . ALA A 1 257 ? -21.047 5.238 4.148 1 97.69 257 ALA A O 1
ATOM 2097 N N . MET A 1 258 ? -20.906 7.324 5.086 1 97.5 258 MET A N 1
ATOM 2098 C CA . MET A 1 258 ? -22.359 7.523 5.152 1 97.5 258 MET A CA 1
ATOM 2099 C C . MET A 1 258 ? -22.969 7.547 3.756 1 97.5 258 MET A C 1
ATOM 2101 O O . MET A 1 258 ? -23.969 6.879 3.5 1 97.5 258 MET A O 1
ATOM 2105 N N . ARG A 1 259 ? -22.359 8.305 2.896 1 94.62 259 ARG A N 1
ATOM 2106 C CA . ARG A 1 259 ? -22.844 8.383 1.526 1 94.62 259 ARG A CA 1
ATOM 2107 C C . ARG A 1 259 ? -22.875 7.008 0.875 1 94.62 259 ARG A C 1
ATOM 2109 O O . ARG A 1 259 ? -23.906 6.602 0.32 1 94.62 259 ARG A O 1
ATOM 2116 N N . ALA A 1 260 ? -21.719 6.289 0.894 1 96 260 ALA A N 1
ATOM 2117 C CA . ALA A 1 260 ? -21.625 4.965 0.281 1 96 260 ALA A CA 1
ATOM 2118 C C . ALA A 1 260 ? -22.672 4.02 0.853 1 96 260 ALA A C 1
ATOM 2120 O O . ALA A 1 260 ? -23.297 3.25 0.114 1 96 260 ALA A O 1
ATOM 2121 N N . THR A 1 261 ? -22.875 4.051 2.174 1 97.75 261 THR A N 1
ATOM 2122 C CA . THR A 1 261 ? -23.844 3.186 2.84 1 97.75 261 THR A CA 1
ATOM 2123 C C . THR A 1 261 ? -25.25 3.502 2.371 1 97.75 261 THR A C 1
ATOM 2125 O O . THR A 1 261 ? -26.016 2.596 2.021 1 97.75 261 THR A O 1
ATOM 2128 N N . ILE A 1 262 ? -25.594 4.785 2.342 1 96.44 262 ILE A N 1
ATOM 2129 C CA . ILE A 1 262 ? -26.938 5.207 1.971 1 96.44 262 ILE A CA 1
ATOM 2130 C C . ILE A 1 262 ? -27.219 4.84 0.514 1 96.44 262 ILE A C 1
ATOM 2132 O O . ILE A 1 262 ? -28.266 4.27 0.197 1 96.44 262 ILE A O 1
ATOM 2136 N N . GLU A 1 263 ? -26.25 5.16 -0.343 1 94.19 263 GLU A N 1
ATOM 2137 C CA . GLU A 1 263 ? -26.438 4.922 -1.771 1 94.19 263 GLU A CA 1
ATOM 2138 C C . GLU A 1 263 ? -26.531 3.43 -2.076 1 94.19 263 GLU A C 1
ATOM 2140 O O . GLU A 1 263 ? -27.219 3.021 -3.01 1 94.19 263 GLU A O 1
ATOM 2145 N N . THR A 1 264 ? -25.859 2.604 -1.342 1 94.31 264 THR A N 1
ATOM 2146 C CA . THR A 1 264 ? -25.859 1.157 -1.54 1 94.31 264 THR A CA 1
ATOM 2147 C C . THR A 1 264 ? -27.125 0.533 -0.993 1 94.31 264 THR A C 1
ATOM 2149 O O . THR A 1 264 ? -27.625 -0.453 -1.541 1 94.31 264 THR A O 1
ATOM 2152 N N . HIS A 1 265 ? -27.703 1.072 0.082 1 96 265 HIS A N 1
ATOM 2153 C CA . HIS A 1 265 ? -28.859 0.483 0.757 1 96 265 HIS A CA 1
ATOM 2154 C C . HIS A 1 265 ? -30.094 1.364 0.61 1 96 265 HIS A C 1
ATOM 2156 O O . HIS A 1 265 ? -30.906 1.464 1.535 1 96 265 HIS A O 1
ATOM 2162 N N . GLU A 1 266 ? -30.219 2.033 -0.441 1 91.06 266 GLU A N 1
ATOM 2163 C CA . GLU A 1 266 ? -31.281 2.998 -0.694 1 91.06 266 GLU A CA 1
ATOM 2164 C C . GLU A 1 266 ? -32.656 2.361 -0.506 1 91.06 266 GLU A C 1
ATOM 2166 O O . GLU A 1 266 ? -33.594 3.02 -0.048 1 91.06 266 GLU A O 1
ATOM 2171 N N . ASN A 1 267 ? -32.75 1.062 -0.812 1 91.25 267 ASN A N 1
ATOM 2172 C CA . ASN A 1 267 ? -34.062 0.385 -0.794 1 91.25 267 ASN A CA 1
ATOM 2173 C C . ASN A 1 267 ? -34.312 -0.319 0.537 1 91.25 267 ASN A C 1
ATOM 2175 O O . ASN A 1 267 ? -35.312 -1.017 0.699 1 91.25 267 ASN A O 1
ATOM 2179 N N . SER A 1 268 ? -33.406 -0.144 1.398 1 90.94 268 SER A N 1
ATOM 2180 C CA . SER A 1 268 ? -33.562 -0.787 2.701 1 90.94 268 SER A CA 1
ATOM 2181 C C . SER A 1 268 ? -34.125 0.186 3.738 1 90.94 268 SER A C 1
ATOM 2183 O O . SER A 1 268 ? -33.844 1.387 3.678 1 90.94 268 SER A O 1
ATOM 2185 N N . ASN A 1 269 ? -34.906 -0.281 4.598 1 90.75 269 ASN A N 1
ATOM 2186 C CA . ASN A 1 269 ? -35.469 0.538 5.672 1 90.75 269 ASN A CA 1
ATOM 2187 C C . ASN A 1 269 ? -34.406 0.846 6.738 1 90.75 269 ASN A C 1
ATOM 2189 O O . ASN A 1 269 ? -34.531 1.838 7.461 1 90.75 269 ASN A O 1
ATOM 2193 N N . GLU A 1 270 ? -33.469 -0.049 6.824 1 95.56 270 GLU A N 1
ATOM 2194 C CA . GLU A 1 270 ? -32.438 0.131 7.82 1 95.56 270 GLU A CA 1
ATOM 2195 C C . GLU A 1 270 ? -31.062 0.229 7.16 1 95.56 270 GLU A C 1
ATOM 2197 O O . GLU A 1 270 ? -30.766 -0.49 6.203 1 95.56 270 GLU A O 1
ATOM 2202 N N . LEU A 1 271 ? -30.281 1.223 7.668 1 97.38 271 LEU A N 1
ATOM 2203 C CA . LEU A 1 271 ? -28.906 1.364 7.188 1 97.38 271 LEU A CA 1
ATOM 2204 C C . LEU A 1 271 ? -27.938 0.631 8.102 1 97.38 271 LEU A C 1
ATOM 2206 O O . LEU A 1 271 ? -28.047 0.7 9.32 1 97.38 271 LEU A O 1
ATOM 2210 N N . PRO A 1 272 ? -27.031 -0.121 7.504 1 97.88 272 PRO A N 1
ATOM 2211 C CA . PRO A 1 272 ? -25.984 -0.705 8.352 1 97.88 272 PRO A CA 1
ATOM 2212 C C . PRO A 1 272 ? -25.219 0.346 9.148 1 97.88 272 PRO A C 1
ATOM 2214 O O . PRO A 1 272 ? -25.031 1.469 8.672 1 97.88 272 PRO A O 1
ATOM 2217 N N . LEU A 1 273 ? -24.781 -0.079 10.281 1 98.38 273 LEU A N 1
ATOM 2218 C CA . LEU A 1 273 ? -24.016 0.812 11.148 1 98.38 273 LEU A CA 1
ATOM 2219 C C . LEU A 1 273 ? -22.625 1.07 10.586 1 98.38 273 LEU A C 1
ATOM 2221 O O . LEU A 1 273 ? -22.047 0.2 9.93 1 98.38 273 LEU A O 1
ATOM 2225 N N . ILE A 1 274 ? -22.094 2.244 10.797 1 98.81 274 ILE A N 1
ATOM 2226 C CA . ILE A 1 274 ? -20.672 2.508 10.617 1 98.81 274 ILE A CA 1
ATOM 2227 C C . ILE A 1 274 ? -19.906 2.066 11.867 1 98.81 274 ILE A C 1
ATOM 2229 O O . ILE A 1 274 ? -20.234 2.484 12.977 1 98.81 274 ILE A O 1
ATOM 2233 N N . GLN A 1 275 ? -18.984 1.243 11.703 1 98.81 275 GLN A N 1
ATOM 2234 C CA . GLN A 1 275 ? -18.219 0.741 12.828 1 98.81 275 GLN A CA 1
ATOM 2235 C C . GLN A 1 275 ? -16.891 1.497 12.969 1 98.81 275 GLN A C 1
ATOM 2237 O O . GLN A 1 275 ? -16.188 1.715 11.984 1 98.81 275 GLN A O 1
ATOM 2242 N N . VAL A 1 276 ? -16.562 1.929 14.141 1 98.88 276 VAL A N 1
ATOM 2243 C CA . VAL A 1 276 ? -15.297 2.598 14.43 1 98.88 276 VAL A CA 1
ATOM 2244 C C . VAL A 1 276 ? -14.547 1.84 15.523 1 98.88 276 VAL A C 1
ATOM 2246 O O . VAL A 1 276 ? -15.102 1.561 16.578 1 98.88 276 VAL A O 1
ATOM 2249 N N . LEU A 1 277 ? -13.359 1.443 15.219 1 98.44 277 LEU A N 1
ATOM 2250 C CA . LEU A 1 277 ? -12.484 0.755 16.156 1 98.44 277 LEU A CA 1
ATOM 2251 C C . LEU A 1 277 ? -11.219 1.562 16.406 1 98.44 277 LEU A C 1
ATOM 2253 O O . LEU A 1 277 ? -10.547 1.979 15.469 1 98.44 277 LEU A O 1
ATOM 2257 N N . VAL A 1 278 ? -10.922 1.894 17.656 1 98.25 278 VAL A N 1
ATOM 2258 C CA . VAL A 1 278 ? -9.703 2.596 18.047 1 98.25 278 VAL A CA 1
ATOM 2259 C C . VAL A 1 278 ? -8.812 1.668 18.859 1 98.25 278 VAL A C 1
ATOM 2261 O O . VAL A 1 278 ? -9.273 1.014 19.797 1 98.25 278 VAL A O 1
ATOM 2264 N N . SER A 1 279 ? -7.562 1.545 18.453 1 97.12 279 SER A N 1
ATOM 2265 C CA . SER A 1 279 ? -6.605 0.727 19.188 1 97.12 279 SER A CA 1
ATOM 2266 C C . SER A 1 279 ? -5.328 1.505 19.484 1 97.12 279 SER A C 1
ATOM 2268 O O . SER A 1 279 ? -4.754 2.135 18.594 1 97.12 279 SER A O 1
ATOM 2270 N N . LEU A 1 280 ? -4.945 1.525 20.719 1 96.69 280 LEU A N 1
ATOM 2271 C CA . LEU A 1 280 ? -3.691 2.143 21.141 1 96.69 280 LEU A CA 1
ATOM 2272 C C . LEU A 1 280 ? -2.641 1.081 21.453 1 96.69 280 LEU A C 1
ATOM 2274 O O . LEU A 1 280 ? -2.814 0.284 22.375 1 96.69 280 LEU A O 1
ATOM 2278 N N . GLY A 1 281 ? -1.617 1.028 20.594 1 94.56 281 GLY A N 1
ATOM 2279 C CA . GLY A 1 281 ? -0.473 0.163 20.828 1 94.56 281 GLY A CA 1
ATOM 2280 C C . GLY A 1 281 ? 0.718 0.899 21.422 1 94.56 281 GLY A C 1
ATOM 2281 O O . GLY A 1 281 ? 0.582 2.023 21.906 1 94.56 281 GLY A O 1
ATOM 2282 N N . GLY A 1 282 ? 1.847 0.228 21.484 1 93.12 282 GLY A N 1
ATOM 2283 C CA . GLY A 1 282 ? 3.061 0.826 22.016 1 93.12 282 GLY A CA 1
ATOM 2284 C C . GLY A 1 282 ? 3.654 1.884 21.094 1 93.12 282 GLY A C 1
ATOM 2285 O O . GLY A 1 282 ? 4.258 2.85 21.578 1 93.12 282 GLY A O 1
ATOM 2286 N N . GLU A 1 283 ? 3.467 1.747 19.766 1 95.44 283 GLU A N 1
ATOM 2287 C CA . GLU A 1 283 ? 4.098 2.658 18.812 1 95.44 283 GLU A CA 1
ATOM 2288 C C . GLU A 1 283 ? 3.057 3.521 18.109 1 95.44 283 GLU A C 1
ATOM 2290 O O . GLU A 1 283 ? 3.336 4.668 17.75 1 95.44 283 GLU A O 1
ATOM 2295 N N . ASP A 1 284 ? 1.861 2.918 17.953 1 96.56 284 ASP A N 1
ATOM 2296 C CA . ASP A 1 284 ? 0.872 3.604 17.125 1 96.56 284 ASP A CA 1
ATOM 2297 C C . ASP A 1 284 ? -0.49 3.641 17.812 1 96.56 284 ASP A C 1
ATOM 2299 O O . ASP A 1 284 ? -0.788 2.789 18.656 1 96.56 284 ASP A O 1
ATOM 2303 N N . MET A 1 285 ? -1.216 4.602 17.562 1 97.56 285 MET A N 1
ATOM 2304 C CA . MET A 1 285 ? -2.668 4.598 17.719 1 97.56 285 MET A CA 1
ATOM 2305 C C . MET A 1 285 ? -3.354 4.488 16.359 1 97.56 285 MET A C 1
ATOM 2307 O O . MET A 1 285 ? -3.002 5.203 15.422 1 97.56 285 MET A O 1
ATOM 2311 N N . SER A 1 286 ? -4.293 3.561 16.234 1 98.25 286 SER A N 1
ATOM 2312 C CA . SER A 1 286 ? -4.973 3.348 14.953 1 98.25 286 SER A CA 1
ATOM 2313 C C . SER A 1 286 ? -6.484 3.512 15.094 1 98.25 286 SER A C 1
ATOM 2315 O O . SER A 1 286 ? -7.051 3.191 16.141 1 98.25 286 SER A O 1
ATOM 2317 N N . ILE A 1 287 ? -7.109 4.066 14.109 1 98.81 287 ILE A N 1
ATOM 2318 C CA . ILE A 1 287 ? -8.562 4.195 14.016 1 98.81 287 ILE A CA 1
ATOM 2319 C C . ILE A 1 287 ? -9.055 3.545 12.727 1 98.81 287 ILE A C 1
ATOM 2321 O O . ILE A 1 287 ? -8.594 3.885 11.641 1 98.81 287 ILE A O 1
ATOM 2325 N N . LYS A 1 288 ? -9.898 2.619 12.828 1 98.81 288 LYS A N 1
ATOM 2326 C CA . LYS A 1 288 ? -10.508 1.979 11.664 1 98.81 288 LYS A CA 1
ATOM 2327 C C . LYS A 1 288 ? -11.977 2.375 11.523 1 98.81 288 LYS A C 1
ATOM 2329 O O . LYS A 1 288 ? -12.758 2.207 12.461 1 98.81 288 LYS A O 1
ATOM 2334 N N . VAL A 1 289 ? -12.359 2.98 10.43 1 98.94 289 VAL A N 1
ATOM 2335 C CA . VAL A 1 289 ? -13.742 3.293 10.078 1 98.94 289 VAL A CA 1
ATOM 2336 C C . VAL A 1 289 ? -14.234 2.322 9.008 1 98.94 289 VAL A C 1
ATOM 2338 O O . VAL A 1 289 ? -13.688 2.281 7.898 1 98.94 289 VAL A O 1
ATOM 2341 N N . SER A 1 290 ? -15.25 1.525 9.312 1 98.81 290 SER A N 1
ATOM 2342 C CA . SER A 1 290 ? -15.734 0.487 8.414 1 98.81 290 SER A CA 1
ATOM 2343 C C . SER A 1 290 ? -17.172 0.76 7.977 1 98.81 290 SER A C 1
ATOM 2345 O O . SER A 1 290 ? -18.047 0.984 8.812 1 98.81 290 SER A O 1
ATOM 2347 N N . ASP A 1 291 ? -17.438 0.776 6.766 1 98.69 291 ASP A N 1
ATOM 2348 C CA . ASP A 1 291 ? -18.797 0.92 6.254 1 98.69 291 ASP A CA 1
ATOM 2349 C C . ASP A 1 291 ? -19.219 -0.316 5.465 1 98.69 291 ASP A C 1
ATOM 2351 O O . ASP A 1 291 ? -18.391 -1.168 5.141 1 98.69 291 ASP A O 1
ATOM 2355 N N . ARG A 1 292 ? -20.469 -0.516 5.281 1 97.94 292 ARG A N 1
ATOM 2356 C CA . ARG A 1 292 ? -21.078 -1.503 4.387 1 97.94 292 ARG A CA 1
ATOM 2357 C C . ARG A 1 292 ? -21.656 -0.836 3.146 1 97.94 292 ARG A C 1
ATOM 2359 O O . ARG A 1 292 ? -22.812 -1.077 2.787 1 97.94 292 ARG A O 1
ATOM 2366 N N . GLY A 1 293 ? -20.781 0.02 2.549 1 96.69 293 GLY A N 1
ATOM 2367 C CA . GLY A 1 293 ? -21.219 0.825 1.418 1 96.69 293 GLY A CA 1
ATOM 2368 C C . GLY A 1 293 ? -20.969 0.158 0.079 1 96.69 293 GLY A C 1
ATOM 2369 O O . GLY A 1 293 ? -20.812 0.836 -0.937 1 96.69 293 GLY A O 1
ATOM 2370 N N . GLY A 1 294 ? -20.812 -1.142 0.043 1 95.88 294 GLY A N 1
ATOM 2371 C CA . GLY A 1 294 ? -20.703 -1.876 -1.207 1 95.88 294 GLY A CA 1
ATOM 2372 C C . GLY A 1 294 ? -19.266 -2.094 -1.646 1 95.88 294 GLY A C 1
ATOM 2373 O O . GLY A 1 294 ? -18.984 -3.031 -2.395 1 95.88 294 GLY A O 1
ATOM 2374 N N . GLY A 1 295 ? -18.281 -1.204 -1.221 1 96.31 295 GLY A N 1
ATOM 2375 C CA . GLY A 1 295 ? -16.891 -1.356 -1.598 1 96.31 295 GLY A CA 1
ATOM 2376 C C . GLY A 1 295 ? -16.625 -1.026 -3.055 1 96.31 295 GLY A C 1
ATOM 2377 O O . GLY A 1 295 ? -17.562 -0.79 -3.822 1 96.31 295 GLY A O 1
ATOM 2378 N N . VAL A 1 296 ? -15.352 -0.944 -3.424 1 95.62 296 VAL A N 1
ATOM 2379 C CA . VAL A 1 296 ? -14.93 -0.659 -4.793 1 95.62 296 VAL A CA 1
ATOM 2380 C C . VAL A 1 296 ? -13.977 -1.75 -5.273 1 95.62 296 VAL A C 1
ATOM 2382 O O . VAL A 1 296 ? -13.32 -2.408 -4.469 1 95.62 296 VAL A O 1
ATOM 2385 N N . PRO A 1 297 ? -13.867 -1.976 -6.605 1 95.81 297 PRO A N 1
ATOM 2386 C CA . PRO A 1 297 ? -12.883 -2.928 -7.129 1 95.81 297 PRO A CA 1
ATOM 2387 C C . PRO A 1 297 ? -11.453 -2.578 -6.734 1 95.81 297 PRO A C 1
ATOM 2389 O O . PRO A 1 297 ? -11.133 -1.401 -6.555 1 95.81 297 PRO A O 1
ATOM 2392 N N . PHE A 1 298 ? -10.672 -3.588 -6.645 1 96.12 298 PHE A N 1
ATOM 2393 C CA . PHE A 1 298 ? -9.297 -3.467 -6.176 1 96.12 298 PHE A CA 1
ATOM 2394 C C . PHE A 1 298 ? -8.523 -2.443 -7 1 96.12 298 PHE A C 1
ATOM 2396 O O . PHE A 1 298 ? -7.812 -1.601 -6.449 1 96.12 298 PHE A O 1
ATOM 2403 N N . ARG A 1 299 ? -8.672 -2.451 -8.297 1 93.44 299 ARG A N 1
ATOM 2404 C CA . ARG A 1 299 ? -7.895 -1.614 -9.203 1 93.44 299 ARG A CA 1
ATOM 2405 C C . ARG A 1 299 ? -8.227 -0.139 -9.008 1 93.44 299 ARG A C 1
ATOM 2407 O O . ARG A 1 299 ? -7.477 0.734 -9.445 1 93.44 299 ARG A O 1
ATOM 2414 N N . ARG A 1 300 ? -9.312 0.158 -8.359 1 93.88 300 ARG A N 1
ATOM 2415 C CA . ARG A 1 300 ? -9.773 1.537 -8.234 1 93.88 300 ARG A CA 1
ATOM 2416 C C . ARG A 1 300 ? -9.359 2.131 -6.891 1 93.88 300 ARG A C 1
ATOM 2418 O O . ARG A 1 300 ? -9.484 3.338 -6.676 1 93.88 300 ARG A O 1
ATOM 2425 N N . ILE A 1 301 ? -8.891 1.359 -5.992 1 94.75 301 ILE A N 1
ATOM 2426 C CA . ILE A 1 301 ? -8.656 1.795 -4.621 1 94.75 301 ILE A CA 1
ATOM 2427 C C . ILE A 1 301 ? -7.629 2.928 -4.609 1 94.75 301 ILE A C 1
ATOM 2429 O O . ILE A 1 301 ? -7.832 3.949 -3.951 1 94.75 301 ILE A O 1
ATOM 2433 N N . ASP A 1 302 ? -6.578 2.816 -5.398 1 91.31 302 ASP A N 1
ATOM 2434 C CA . ASP A 1 302 ? -5.551 3.854 -5.391 1 91.31 302 ASP A CA 1
ATOM 2435 C C . ASP A 1 302 ? -6.078 5.152 -6 1 91.31 302 ASP A C 1
ATOM 2437 O O . ASP A 1 302 ? -5.648 6.242 -5.617 1 91.31 302 ASP A O 1
ATOM 2441 N N . ASN A 1 303 ? -6.969 5.051 -6.922 1 92.56 303 ASN A N 1
ATOM 2442 C CA . ASN A 1 303 ? -7.539 6.223 -7.574 1 92.56 303 ASN A CA 1
ATOM 2443 C C . ASN A 1 303 ? -8.336 7.078 -6.594 1 92.56 303 ASN A C 1
ATOM 2445 O O . ASN A 1 303 ? -8.508 8.281 -6.809 1 92.56 303 ASN A O 1
ATOM 2449 N N . LEU A 1 304 ? -8.734 6.402 -5.543 1 93.75 304 LEU A N 1
ATOM 2450 C CA . LEU A 1 304 ? -9.539 7.113 -4.555 1 93.75 304 LEU A CA 1
ATOM 2451 C C . LEU A 1 304 ? -8.719 8.211 -3.877 1 93.75 304 LEU A C 1
ATOM 2453 O O . LEU A 1 304 ? -9.281 9.156 -3.328 1 93.75 304 LEU A O 1
ATOM 2457 N N . PHE A 1 305 ? -7.383 8.07 -3.92 1 95.38 305 PHE A N 1
ATOM 2458 C CA . PHE A 1 305 ? -6.516 9.07 -3.307 1 95.38 305 PHE A CA 1
ATOM 2459 C C . PHE A 1 305 ? -6.012 10.062 -4.348 1 95.38 305 PHE A C 1
ATOM 2461 O O . PHE A 1 305 ? -5.207 10.945 -4.035 1 95.38 305 PHE A O 1
ATOM 2468 N N . SER A 1 306 ? -6.414 9.922 -5.602 1 93.88 306 SER A N 1
ATOM 2469 C CA . SER A 1 306 ? -6.012 10.859 -6.645 1 93.88 306 SER A CA 1
ATOM 2470 C C . SER A 1 306 ? -6.844 12.141 -6.586 1 93.88 306 SER A C 1
ATOM 2472 O O . SER A 1 306 ? -8.062 12.086 -6.41 1 93.88 306 SER A O 1
ATOM 2474 N N . TYR A 1 307 ? -6.121 13.219 -6.746 1 93.56 307 TYR A N 1
ATOM 2475 C CA . TYR A 1 307 ? -6.824 14.5 -6.746 1 93.56 307 TYR A CA 1
ATOM 2476 C C . TYR A 1 307 ? -7.762 14.609 -7.941 1 93.56 307 TYR A C 1
ATOM 2478 O O . TYR A 1 307 ? -7.41 14.203 -9.055 1 93.56 307 TYR A O 1
ATOM 2486 N N . MET A 1 308 ? -8.992 15.102 -7.645 1 88.31 308 MET A N 1
ATOM 2487 C CA . MET A 1 308 ? -10.023 15.375 -8.641 1 88.31 308 MET A CA 1
ATOM 2488 C C . MET A 1 308 ? -10.719 14.094 -9.078 1 88.31 308 MET A C 1
ATOM 2490 O O . MET A 1 308 ? -11.508 14.094 -10.023 1 88.31 308 MET A O 1
ATOM 2494 N N . TYR A 1 309 ? -10.297 13 -8.516 1 86.19 309 TYR A N 1
ATOM 2495 C CA . TYR A 1 309 ? -11.031 11.766 -8.734 1 86.19 309 TYR A CA 1
ATOM 2496 C C . TYR A 1 309 ? -12.203 11.656 -7.766 1 86.19 309 TYR A C 1
ATOM 2498 O O . TYR A 1 309 ? -12.047 11.859 -6.562 1 86.19 309 TYR A O 1
ATOM 2506 N N . SER A 1 310 ? -13.375 11.414 -8.328 1 77.38 310 SER A N 1
ATOM 2507 C CA . SER A 1 310 ? -14.547 11.227 -7.48 1 77.38 310 SER A CA 1
ATOM 2508 C C . SER A 1 310 ? -15.516 10.219 -8.094 1 77.38 310 SER A C 1
ATOM 2510 O O . SER A 1 310 ? -15.68 10.172 -9.312 1 77.38 310 SER A O 1
ATOM 2512 N N . THR A 1 311 ? -16.031 9.406 -7.281 1 73.69 311 THR A N 1
ATOM 2513 C CA . THR A 1 311 ? -17.078 8.508 -7.73 1 73.69 311 THR A CA 1
ATOM 2514 C C . THR A 1 311 ? -18.453 9.188 -7.66 1 73.69 311 THR A C 1
ATOM 2516 O O . THR A 1 311 ? -19.438 8.648 -8.141 1 73.69 311 THR A O 1
ATOM 2519 N N . ALA A 1 312 ? -18.438 10.398 -7 1 68.31 312 ALA A N 1
ATOM 2520 C CA . ALA A 1 312 ? -19.656 11.203 -6.906 1 68.31 312 ALA A CA 1
ATOM 2521 C C . ALA A 1 312 ? -19.766 12.164 -8.086 1 68.31 312 ALA A C 1
ATOM 2523 O O . ALA A 1 312 ? -18.766 12.516 -8.703 1 68.31 312 ALA A O 1
ATOM 2524 N N . PRO A 1 313 ? -21.016 12.484 -8.43 1 65.75 313 PRO A N 1
ATOM 2525 C CA . PRO A 1 313 ? -21.188 13.484 -9.492 1 65.75 313 PRO A CA 1
ATOM 2526 C C . PRO A 1 313 ? -20.562 14.828 -9.141 1 65.75 313 PRO A C 1
ATOM 2528 O O . PRO A 1 313 ? -20.578 15.234 -7.977 1 65.75 313 PRO A O 1
ATOM 2531 N N . ALA A 1 314 ? -19.922 15.469 -10.148 1 61.88 314 ALA A N 1
ATOM 2532 C CA . ALA A 1 314 ? -19.234 16.75 -9.961 1 61.88 314 ALA A CA 1
ATOM 2533 C C . ALA A 1 314 ? -20.219 17.844 -9.547 1 61.88 314 ALA A C 1
ATOM 2535 O O . ALA A 1 314 ? -21.312 17.938 -10.102 1 61.88 314 ALA A O 1
ATOM 2536 N N . PRO A 1 315 ? -19.828 18.531 -8.445 1 59.91 315 PRO A N 1
ATOM 2537 C CA . PRO A 1 315 ? -20.719 19.609 -8.039 1 59.91 315 PRO A CA 1
ATOM 2538 C C . PRO A 1 315 ? -20.75 20.766 -9.031 1 59.91 315 PRO A C 1
ATOM 2540 O O . PRO A 1 315 ? -19.828 20.906 -9.844 1 59.91 315 PRO A O 1
ATOM 2543 N N . GLU A 1 316 ? -21.922 21.391 -9.336 1 54.44 316 GLU A N 1
ATOM 2544 C CA . GLU A 1 316 ? -21.984 22.609 -10.141 1 54.44 316 GLU A CA 1
ATOM 2545 C C . GLU A 1 316 ? -21.234 23.75 -9.453 1 54.44 316 GLU A C 1
ATOM 2547 O O . GLU A 1 316 ? -21.469 24.031 -8.273 1 54.44 316 GLU A O 1
ATOM 2552 N N . ILE A 1 317 ? -20.016 24.047 -9.828 1 52.19 317 ILE A N 1
ATOM 2553 C CA . ILE A 1 317 ? -19.141 25.047 -9.219 1 52.19 317 ILE A CA 1
ATOM 2554 C C . ILE A 1 317 ? -19.969 26.266 -8.805 1 52.19 317 ILE A C 1
ATOM 2556 O O . ILE A 1 317 ? -19.656 26.922 -7.82 1 52.19 317 ILE A O 1
ATOM 2560 N N . GLY A 1 318 ? -20.844 26.766 -9.594 1 45.69 318 GLY A N 1
ATOM 2561 C CA . GLY A 1 318 ? -21.484 28.047 -9.43 1 45.69 318 GLY A CA 1
ATOM 2562 C C . GLY A 1 318 ? -22.422 28.094 -8.227 1 45.69 318 GLY A C 1
ATOM 2563 O O . GLY A 1 318 ? -23 29.141 -7.93 1 45.69 318 GLY A O 1
ATOM 2564 N N . GLU A 1 319 ? -23.094 27.141 -7.984 1 44.91 319 GLU A N 1
ATOM 2565 C CA . GLU A 1 319 ? -24.141 27.359 -6.996 1 44.91 319 GLU A CA 1
ATOM 2566 C C . GLU A 1 319 ? -23.578 27.453 -5.586 1 44.91 319 GLU A C 1
ATOM 2568 O O . GLU A 1 319 ? -22.984 26.484 -5.094 1 44.91 319 GLU A O 1
ATOM 2573 N N . HIS A 1 320 ? -23.047 28.609 -5.152 1 43.22 320 H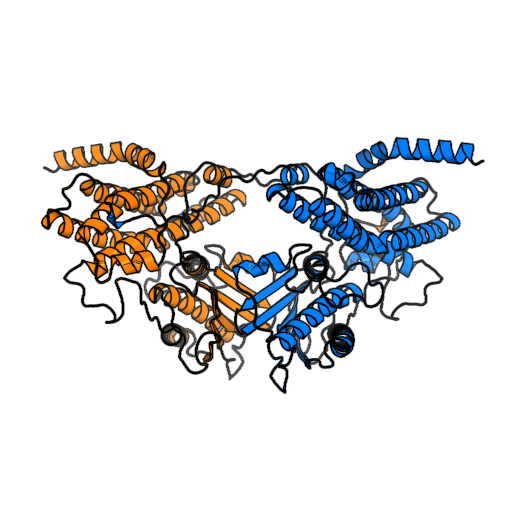IS A N 1
ATOM 2574 C CA . HIS A 1 320 ? -22.469 29.094 -3.904 1 43.22 320 HIS A CA 1
ATOM 2575 C C . HIS A 1 320 ? -23.156 28.469 -2.697 1 43.22 320 HIS A C 1
ATOM 2577 O O . HIS A 1 320 ? -22.766 28.719 -1.555 1 43.22 320 HIS A O 1
ATOM 2583 N N . SER A 1 321 ? -24.328 27.953 -2.797 1 45.28 321 SER A N 1
ATOM 2584 C CA . SER A 1 321 ? -25.031 27.844 -1.528 1 45.28 321 SER A CA 1
ATOM 2585 C C . SER A 1 321 ? -24.391 26.781 -0.628 1 45.28 321 SER A C 1
ATOM 2587 O O . SER A 1 321 ? -24.375 26.938 0.594 1 45.28 321 SER A O 1
ATOM 2589 N N . ARG A 1 322 ? -24.562 25.469 -0.987 1 46.16 322 ARG A N 1
ATOM 2590 C CA . ARG A 1 322 ? -24.234 24.438 0.003 1 46.16 322 ARG A CA 1
ATOM 2591 C C . ARG A 1 322 ? -22.906 23.766 -0.315 1 46.16 322 ARG A C 1
ATOM 2593 O O . ARG A 1 322 ? -22.656 23.406 -1.466 1 46.16 322 ARG A O 1
ATOM 2600 N N . PRO A 1 323 ? -22.062 23.969 0.526 1 50.88 323 PRO A N 1
ATOM 2601 C CA . PRO A 1 323 ? -20.844 23.172 0.312 1 50.88 323 PRO A CA 1
ATOM 2602 C C . PRO A 1 323 ? -21.156 21.75 -0.178 1 50.88 323 PRO A C 1
ATOM 2604 O O . PRO A 1 323 ? -22.016 21.078 0.375 1 50.88 323 PRO A O 1
ATOM 2607 N N . PRO A 1 324 ? -20.781 21.578 -1.43 1 50.44 324 PRO A N 1
ATOM 2608 C CA . PRO A 1 324 ? -21.125 20.25 -1.951 1 50.44 324 PRO A CA 1
ATOM 2609 C C . PRO A 1 324 ? -20.625 19.109 -1.053 1 50.44 324 PRO A C 1
ATOM 2611 O O . PRO A 1 324 ? -19.594 19.25 -0.395 1 50.44 324 PRO A O 1
ATOM 2614 N N . LEU A 1 325 ? -21.531 18.156 -0.527 1 47.69 325 LEU A N 1
ATOM 2615 C CA . LEU A 1 325 ? -21.188 16.969 0.261 1 47.69 325 LEU A CA 1
ATOM 2616 C C . LEU A 1 325 ? -19.953 16.266 -0.298 1 47.69 325 LEU A C 1
ATOM 2618 O O . LEU A 1 325 ? -19.203 15.641 0.448 1 47.69 325 LEU A O 1
ATOM 2622 N N . ALA A 1 326 ? -19.828 16.172 -1.612 1 56.41 326 ALA A N 1
ATOM 2623 C CA . ALA A 1 326 ? -18.797 15.406 -2.279 1 56.41 326 ALA A CA 1
ATOM 2624 C C . ALA A 1 326 ? -18.469 15.984 -3.652 1 56.41 326 ALA A C 1
ATOM 2626 O O . ALA A 1 326 ? -19.156 16.891 -4.125 1 56.41 326 ALA A O 1
ATOM 2627 N N . GLY A 1 327 ? -17.219 15.812 -4.152 1 63.19 327 GLY A N 1
ATOM 2628 C CA . GLY A 1 327 ? -17.172 15.922 -5.602 1 63.19 327 GLY A CA 1
ATOM 2629 C C . GLY A 1 327 ? -15.875 16.5 -6.121 1 63.19 327 GLY A C 1
ATOM 2630 O O . GLY A 1 327 ? -15.531 16.312 -7.289 1 63.19 327 GLY A O 1
ATOM 2631 N N . PHE A 1 328 ? -15.219 17.188 -5.273 1 68.44 328 PHE A N 1
ATOM 2632 C CA . PHE A 1 328 ? -14.039 17.781 -5.891 1 68.44 328 PHE A CA 1
ATOM 2633 C C . PHE A 1 328 ? -12.875 16.797 -5.887 1 68.44 328 PHE A C 1
ATOM 2635 O O . PHE A 1 328 ? -11.945 16.922 -6.691 1 68.44 328 PHE A O 1
ATOM 2642 N N . GLY A 1 329 ? -12.914 15.867 -5.047 1 85.81 329 GLY A N 1
ATOM 2643 C CA . GLY A 1 329 ? -11.898 14.82 -5.023 1 85.81 329 GLY A CA 1
ATOM 2644 C C . GLY A 1 329 ? -10.633 15.242 -4.301 1 85.81 329 GLY A C 1
ATOM 2645 O O . GLY A 1 329 ? -9.531 14.852 -4.695 1 85.81 329 GLY A O 1
ATOM 2646 N N . TYR A 1 330 ? -10.781 16.172 -3.309 1 90.5 330 TYR A N 1
ATOM 2647 C CA . TYR A 1 330 ? -9.617 16.641 -2.562 1 90.5 330 TYR A CA 1
ATOM 2648 C C . TYR A 1 330 ? -9.664 16.141 -1.12 1 90.5 330 TYR A C 1
ATOM 2650 O O . TYR A 1 330 ? -8.656 16.203 -0.406 1 90.5 330 TYR A O 1
ATOM 2658 N N . GLY A 1 331 ? -10.82 15.641 -0.728 1 92.81 331 GLY A N 1
ATOM 2659 C CA . GLY A 1 331 ? -11.023 15.266 0.664 1 92.81 331 GLY A CA 1
ATOM 2660 C C . GLY A 1 331 ? -10.102 14.148 1.122 1 92.81 331 GLY A C 1
ATOM 2661 O O . GLY A 1 331 ? -9.328 14.328 2.062 1 92.81 331 GLY A O 1
ATOM 2662 N N . LEU A 1 332 ? -10.133 13.047 0.395 1 95.5 332 LEU A N 1
ATOM 2663 C CA . LEU A 1 332 ? -9.422 11.852 0.836 1 95.5 332 LEU A CA 1
ATOM 2664 C C . LEU A 1 332 ? -7.918 12.031 0.682 1 95.5 332 LEU A C 1
ATOM 2666 O O . LEU A 1 332 ? -7.152 11.727 1.602 1 95.5 332 LEU A O 1
ATOM 2670 N N . PRO A 1 333 ? -7.422 12.547 -0.456 1 96.44 333 PRO A N 1
ATOM 2671 C CA . PRO A 1 333 ? -5.969 12.711 -0.542 1 96.44 333 PRO A CA 1
ATOM 2672 C C . PRO A 1 333 ? -5.422 13.688 0.497 1 96.44 333 PRO A C 1
ATOM 2674 O O . PRO A 1 333 ? -4.344 13.461 1.052 1 96.44 333 PRO A O 1
ATOM 2677 N N . ILE A 1 334 ? -6.102 14.742 0.794 1 96.62 334 ILE A N 1
ATOM 2678 C CA . ILE A 1 334 ? -5.637 15.711 1.78 1 96.62 334 ILE A CA 1
ATOM 2679 C C . ILE A 1 334 ? -5.699 15.094 3.178 1 96.62 334 ILE A C 1
ATOM 2681 O O . ILE A 1 334 ? -4.828 15.352 4.012 1 96.62 334 ILE A O 1
ATOM 2685 N N . SER A 1 335 ? -6.773 14.305 3.445 1 98 335 SER A N 1
ATOM 2686 C CA . SER A 1 335 ? -6.848 13.586 4.715 1 98 335 SER A CA 1
ATOM 2687 C C . SER A 1 335 ? -5.625 12.703 4.918 1 98 335 SER A C 1
ATOM 2689 O O . SER A 1 335 ? -5.07 12.641 6.016 1 98 335 SER A O 1
ATOM 2691 N N . ARG A 1 336 ? -5.242 12.016 3.879 1 98.44 336 ARG A N 1
ATOM 2692 C CA . ARG A 1 336 ? -4.059 11.164 3.979 1 98.44 336 ARG A CA 1
ATOM 2693 C C . ARG A 1 336 ? -2.818 11.992 4.309 1 98.44 336 ARG A C 1
ATOM 2695 O O . ARG A 1 336 ? -1.948 11.539 5.059 1 98.44 336 ARG A O 1
ATOM 2702 N N . LEU A 1 337 ? -2.697 13.188 3.771 1 98.25 337 LEU A N 1
ATOM 2703 C CA . LEU A 1 337 ? -1.553 14.047 4.055 1 98.25 337 LEU A CA 1
ATOM 2704 C C . LEU A 1 337 ? -1.552 14.492 5.512 1 98.25 337 LEU A C 1
ATOM 2706 O O . LEU A 1 337 ? -0.49 14.625 6.125 1 98.25 337 LEU A O 1
ATOM 2710 N N . TYR A 1 338 ? -2.758 14.773 6.051 1 98.31 338 TYR A N 1
ATOM 2711 C CA . TYR A 1 338 ? -2.828 15.109 7.469 1 98.31 338 TYR A CA 1
ATOM 2712 C C . TYR A 1 338 ? -2.283 13.969 8.328 1 98.31 338 TYR A C 1
ATOM 2714 O O . TYR A 1 338 ? -1.594 14.211 9.32 1 98.31 338 TYR A O 1
ATOM 2722 N N . ALA A 1 339 ? -2.574 12.742 7.934 1 98.38 339 ALA A N 1
ATOM 2723 C CA . ALA A 1 339 ? -2.053 11.594 8.664 1 98.38 339 ALA A CA 1
ATOM 2724 C C . ALA A 1 339 ? -0.546 11.453 8.461 1 98.38 339 ALA A C 1
ATOM 2726 O O . ALA A 1 339 ? 0.198 11.234 9.422 1 98.38 339 ALA A O 1
ATOM 2727 N N . LYS A 1 340 ? -0.096 11.641 7.285 1 97.75 340 LYS A N 1
ATOM 2728 C CA . LYS A 1 340 ? 1.305 11.438 6.926 1 97.75 340 LYS A CA 1
ATOM 2729 C C . LYS A 1 340 ? 2.186 12.531 7.523 1 97.75 340 LYS A C 1
ATOM 2731 O O . LYS A 1 340 ? 3.387 12.336 7.719 1 97.75 340 LYS A O 1
ATOM 2736 N N . TYR A 1 341 ? 1.621 13.68 7.816 1 97.69 341 TYR A N 1
ATOM 2737 C CA . TYR A 1 341 ? 2.369 14.852 8.266 1 97.69 341 TYR A CA 1
ATOM 2738 C C . TYR A 1 341 ? 3.203 14.531 9.5 1 97.69 341 TYR A C 1
ATOM 2740 O O . TYR A 1 341 ? 4.34 14.992 9.625 1 97.69 341 TYR A O 1
ATOM 2748 N N . PHE A 1 342 ? 2.664 13.727 10.375 1 96.88 342 PHE A N 1
ATOM 2749 C CA . PHE A 1 342 ? 3.389 13.336 11.57 1 96.88 342 PHE A CA 1
ATOM 2750 C C . PHE A 1 342 ? 3.697 11.844 11.555 1 96.88 342 PHE A C 1
ATOM 2752 O O . PHE A 1 342 ? 3.568 11.164 12.578 1 96.88 342 PHE A O 1
ATOM 2759 N N . GLN A 1 343 ? 3.996 11.305 10.43 1 95.06 343 GLN A N 1
ATOM 2760 C CA . GLN A 1 343 ? 4.574 9.977 10.219 1 95.06 343 GLN A CA 1
ATOM 2761 C C . GLN A 1 343 ? 3.512 8.891 10.328 1 95.06 343 GLN A C 1
ATOM 2763 O O . GLN A 1 343 ? 3.824 7.738 10.633 1 95.06 343 GLN A O 1
ATOM 2768 N N . GLY A 1 344 ? 2.309 9.219 10.18 1 97 344 GLY A N 1
ATOM 2769 C CA . GLY A 1 344 ? 1.23 8.25 10.07 1 97 344 GLY A CA 1
ATOM 2770 C C . GLY A 1 344 ? 0.834 7.957 8.633 1 97 344 GLY A C 1
ATOM 2771 O O . GLY A 1 344 ? 1.629 8.156 7.715 1 97 344 GLY A O 1
ATOM 2772 N N . ASP A 1 345 ? -0.322 7.414 8.508 1 98 345 ASP A N 1
ATOM 2773 C CA . ASP A 1 345 ? -0.857 7.137 7.18 1 98 345 ASP A CA 1
ATOM 2774 C C . ASP A 1 345 ? -2.361 6.883 7.234 1 98 345 ASP A C 1
ATOM 2776 O O . ASP A 1 345 ? -2.926 6.695 8.312 1 98 345 ASP A O 1
ATOM 2780 N N . LEU A 1 346 ? -3 7.059 6.152 1 98.56 346 LEU A N 1
ATOM 2781 C CA . LEU A 1 346 ? -4.395 6.68 5.941 1 98.56 346 LEU A CA 1
ATOM 2782 C C . LEU A 1 346 ? -4.523 5.703 4.777 1 98.56 346 LEU A C 1
ATOM 2784 O O . LEU A 1 346 ? -4.145 6.023 3.648 1 98.56 346 LEU A O 1
ATOM 2788 N N . GLN A 1 347 ? -5.031 4.52 5.035 1 97.94 347 GLN A N 1
ATOM 2789 C CA . GLN A 1 347 ? -5.129 3.477 4.02 1 97.94 347 GLN A CA 1
ATOM 2790 C C . GLN A 1 347 ? -6.566 2.979 3.879 1 97.94 347 GLN A C 1
ATOM 2792 O O . GLN A 1 347 ? -7.309 2.928 4.863 1 97.94 347 GLN A O 1
ATOM 2797 N N . LEU A 1 348 ? -6.914 2.627 2.648 1 97.62 348 LEU A N 1
ATOM 2798 C CA . LEU A 1 348 ? -8.234 2.076 2.359 1 97.62 348 LEU A CA 1
ATOM 2799 C C . LEU A 1 348 ? -8.133 0.609 1.954 1 97.62 348 LEU A C 1
ATOM 2801 O O . LEU A 1 348 ? -7.238 0.232 1.189 1 97.62 348 LEU A O 1
ATOM 2805 N N . TYR A 1 349 ? -8.938 -0.205 2.547 1 97.06 349 TYR A N 1
ATOM 2806 C CA . TYR A 1 349 ? -9.141 -1.603 2.186 1 97.06 349 TYR A CA 1
ATOM 2807 C C . TYR A 1 349 ? -10.602 -1.864 1.836 1 97.06 349 TYR A C 1
ATOM 2809 O O . TYR A 1 349 ? -11.469 -1.83 2.711 1 97.06 349 TYR A O 1
ATOM 2817 N N . SER A 1 350 ? -10.797 -2.111 0.6 1 97.94 350 SER A N 1
ATOM 2818 C CA . SER A 1 350 ? -12.172 -2.213 0.123 1 97.94 350 SER A CA 1
ATOM 2819 C C . SER A 1 350 ? -12.445 -3.58 -0.492 1 97.94 350 SER A C 1
ATOM 2821 O O . SER A 1 350 ? -11.586 -4.137 -1.184 1 97.94 350 SER A O 1
ATOM 2823 N N . MET A 1 351 ? -13.523 -4.203 -0.163 1 97.75 351 MET A N 1
ATOM 2824 C CA . MET A 1 351 ? -14.023 -5.438 -0.761 1 97.75 351 MET A CA 1
ATOM 2825 C C . MET A 1 351 ? -15.273 -5.172 -1.589 1 97.75 351 MET A C 1
ATOM 2827 O O . MET A 1 351 ? -16.328 -4.84 -1.04 1 97.75 351 MET A O 1
ATOM 2831 N N . GLU A 1 352 ? -15.094 -5.297 -2.91 1 96.44 352 GLU A N 1
ATOM 2832 C CA . GLU A 1 352 ? -16.234 -5.082 -3.799 1 96.44 352 GLU A CA 1
ATOM 2833 C C . GLU A 1 352 ? -17.406 -5.984 -3.424 1 96.44 352 GLU A C 1
ATOM 2835 O O . GLU A 1 352 ? -17.234 -7.184 -3.201 1 96.44 352 GLU A O 1
ATOM 2840 N N . GLY A 1 353 ? -18.594 -5.41 -3.301 1 95.06 353 GLY A N 1
ATOM 2841 C CA . GLY A 1 353 ? -19.797 -6.152 -2.939 1 95.06 353 GLY A CA 1
ATOM 2842 C C . GLY A 1 353 ? -20.062 -6.16 -1.446 1 95.06 353 GLY A C 1
ATOM 2843 O O . GLY A 1 353 ? -21.094 -6.664 -0.999 1 95.06 353 GLY A O 1
ATOM 2844 N N . TYR A 1 354 ? -19.219 -5.574 -0.643 1 96.81 354 TYR A N 1
ATOM 2845 C CA . TYR A 1 354 ? -19.375 -5.621 0.807 1 96.81 354 TYR A CA 1
ATOM 2846 C C . TYR A 1 354 ? -19.219 -4.238 1.419 1 96.81 354 TYR A C 1
ATOM 2848 O O . TYR A 1 354 ? -20.203 -3.578 1.745 1 96.81 354 TYR A O 1
ATOM 2856 N N . GLY A 1 355 ? -18 -3.721 1.426 1 98.12 355 GLY A N 1
ATOM 2857 C CA . GLY A 1 355 ? -17.766 -2.436 2.062 1 98.12 355 GLY A CA 1
ATOM 2858 C C . GLY A 1 355 ? -16.297 -2.035 2.078 1 98.12 355 GLY A C 1
ATOM 2859 O O . GLY A 1 355 ? -15.469 -2.646 1.395 1 98.12 355 GLY A O 1
ATOM 2860 N N . THR A 1 356 ? -15.977 -0.977 2.814 1 98.38 356 THR A N 1
ATOM 2861 C CA . THR A 1 356 ? -14.625 -0.42 2.859 1 98.38 356 THR A CA 1
ATOM 2862 C C . THR A 1 356 ? -14.188 -0.186 4.301 1 98.38 356 THR A C 1
ATOM 2864 O O . THR A 1 356 ? -14.969 0.297 5.125 1 98.38 356 THR A O 1
ATOM 2867 N N . ASP A 1 357 ? -12.977 -0.597 4.59 1 98.69 357 ASP A N 1
ATOM 2868 C CA . ASP A 1 357 ? -12.281 -0.222 5.816 1 98.69 357 ASP A CA 1
ATOM 2869 C C . ASP A 1 357 ? -11.258 0.876 5.551 1 98.69 357 ASP A C 1
ATOM 2871 O O . ASP A 1 357 ? -10.383 0.724 4.691 1 98.69 357 ASP A O 1
ATOM 2875 N N . ALA A 1 358 ? -11.43 1.953 6.242 1 98.75 358 ALA A N 1
ATOM 2876 C CA . ALA A 1 358 ? -10.406 2.998 6.254 1 98.75 358 ALA A CA 1
ATOM 2877 C C . ALA A 1 358 ? -9.633 2.992 7.57 1 98.75 358 ALA A C 1
ATOM 2879 O O . ALA A 1 358 ? -10.234 3.037 8.648 1 98.75 358 ALA A O 1
ATOM 2880 N N . VAL A 1 359 ? -8.305 2.939 7.5 1 98.69 359 VAL A N 1
ATOM 2881 C CA . VAL A 1 359 ? -7.512 2.875 8.727 1 98.69 359 VAL A CA 1
ATOM 2882 C C . VAL A 1 359 ? -6.555 4.066 8.789 1 98.69 359 VAL A C 1
ATOM 2884 O O . VAL A 1 359 ? -5.766 4.281 7.863 1 98.69 359 VAL A O 1
ATOM 2887 N N . ILE A 1 360 ? -6.645 4.828 9.852 1 98.81 360 ILE A N 1
ATOM 2888 C CA . ILE A 1 360 ? -5.703 5.898 10.164 1 98.81 360 ILE A CA 1
ATOM 2889 C C . ILE A 1 360 ? -4.648 5.387 11.141 1 98.81 360 ILE A C 1
ATOM 2891 O O . ILE A 1 360 ? -4.98 4.832 12.188 1 98.81 360 ILE A O 1
ATOM 2895 N N . TYR A 1 361 ? -3.41 5.496 10.805 1 98.56 361 TYR A N 1
ATOM 2896 C CA . TYR A 1 361 ? -2.289 5.211 11.688 1 98.56 361 TYR A CA 1
ATOM 2897 C C . TYR A 1 361 ? -1.632 6.496 12.172 1 98.56 361 TYR A C 1
ATOM 2899 O O . TYR A 1 361 ? -1.235 7.34 11.367 1 98.56 361 TYR A O 1
ATOM 2907 N N . LEU A 1 362 ? -1.562 6.664 13.461 1 98.25 362 LEU A N 1
ATOM 2908 C CA . LEU A 1 362 ? -0.894 7.809 14.078 1 98.25 362 LEU A CA 1
ATOM 2909 C C . LEU A 1 362 ? 0.156 7.352 15.086 1 98.25 362 LEU A C 1
ATOM 2911 O O . LEU A 1 362 ? -0.043 6.355 15.781 1 98.25 362 LEU A O 1
ATOM 2915 N N . LYS A 1 363 ? 1.229 8.094 15.18 1 97 363 LYS A N 1
ATOM 2916 C CA . LYS A 1 363 ? 2.225 7.789 16.203 1 97 363 LYS A CA 1
ATOM 2917 C C . LYS A 1 363 ? 1.663 8.016 17.609 1 97 363 LYS A C 1
ATOM 2919 O O . LYS A 1 363 ? 1.024 9.039 17.859 1 97 363 LYS A O 1
ATOM 2924 N N . ALA A 1 364 ? 1.931 7.098 18.516 1 94.69 364 ALA A N 1
ATOM 2925 C CA . ALA A 1 364 ? 1.417 7.191 19.875 1 94.69 364 ALA A CA 1
ATOM 2926 C C . ALA A 1 364 ? 2.24 8.172 20.703 1 94.69 364 ALA A C 1
ATOM 2928 O O . ALA A 1 364 ? 1.699 8.891 21.547 1 94.69 364 ALA A O 1
ATOM 2929 N N . LEU A 1 365 ? 3.506 8.195 20.438 1 93.75 365 LEU A N 1
ATOM 2930 C CA . LEU A 1 365 ? 4.41 9.023 21.234 1 93.75 365 LEU A CA 1
ATOM 2931 C C . LEU A 1 365 ? 4.715 10.336 20.516 1 93.75 365 LEU A C 1
ATOM 2933 O O . LEU A 1 365 ? 5.051 10.344 19.328 1 93.75 365 LEU A O 1
ATOM 2937 N N . SER A 1 366 ? 4.652 11.383 21.203 1 93.56 366 SER A N 1
ATOM 2938 C CA . SER A 1 366 ? 4.863 12.711 20.641 1 93.56 366 SER A CA 1
ATOM 2939 C C . SER A 1 366 ? 6.301 12.883 20.156 1 93.56 366 SER A C 1
ATOM 2941 O O . SER A 1 366 ? 6.559 13.664 19.234 1 93.56 366 SER A O 1
ATOM 2943 N N . THR A 1 367 ? 7.316 12.18 20.75 1 93.31 367 THR A N 1
ATOM 2944 C CA . THR A 1 367 ? 8.711 12.25 20.344 1 93.31 367 THR A CA 1
ATOM 2945 C C . THR A 1 367 ? 8.914 11.617 18.969 1 93.31 367 THR A C 1
ATOM 2947 O O . THR A 1 367 ? 9.812 12.016 18.219 1 93.31 367 THR A O 1
ATOM 2950 N N . ASP A 1 368 ? 8 10.664 18.656 1 93.12 368 ASP A N 1
ATOM 2951 C CA . ASP A 1 368 ? 8.117 9.945 17.391 1 93.12 368 ASP A CA 1
ATOM 2952 C C . ASP A 1 368 ? 7.289 10.617 16.297 1 93.12 368 ASP A C 1
ATOM 2954 O O . ASP A 1 368 ? 7.453 10.312 15.117 1 93.12 368 ASP A O 1
ATOM 2958 N N . SER A 1 369 ? 6.375 11.508 16.703 1 95.25 369 SER A N 1
ATOM 2959 C CA . SER A 1 369 ? 5.535 12.266 15.781 1 95.25 369 SER A CA 1
ATOM 2960 C C . SER A 1 369 ? 6.293 13.445 15.18 1 95.25 369 SER A C 1
ATOM 2962 O O . SER A 1 369 ? 6.133 14.578 15.625 1 95.25 369 SER A O 1
ATOM 2964 N N . VAL A 1 370 ? 7.07 13.18 14.141 1 95.5 370 VAL A N 1
ATOM 2965 C CA . VAL A 1 370 ? 7.918 14.188 13.523 1 95.5 370 VAL A CA 1
ATOM 2966 C C . VAL A 1 370 ? 7.32 14.617 12.188 1 95.5 370 VAL A C 1
ATOM 2968 O O . VAL A 1 370 ? 6.824 13.781 11.43 1 95.5 370 VAL A O 1
ATOM 2971 N N . GLU A 1 371 ? 7.414 15.828 11.898 1 96.88 371 GLU A N 1
ATOM 2972 C CA . GLU A 1 371 ? 6.914 16.344 10.625 1 96.88 371 GLU A CA 1
ATOM 2973 C C . GLU A 1 371 ? 7.566 15.633 9.445 1 96.88 371 GLU A C 1
ATOM 2975 O O . GLU A 1 371 ? 8.758 15.328 9.477 1 96.88 371 GLU A O 1
ATOM 2980 N N . ARG A 1 372 ? 6.766 15.273 8.523 1 96 372 ARG A N 1
ATOM 2981 C CA . ARG A 1 372 ? 7.242 14.906 7.191 1 96 372 ARG A CA 1
ATOM 2982 C C . ARG A 1 372 ? 7.145 16.094 6.23 1 96 372 ARG A C 1
ATOM 2984 O O . ARG A 1 372 ? 6.047 16.562 5.941 1 96 372 ARG A O 1
ATOM 2991 N N . LEU A 1 373 ? 8.312 16.547 5.699 1 97.12 373 LEU A N 1
ATOM 2992 C CA . LEU A 1 373 ? 8.32 17.766 4.906 1 97.12 373 LEU A CA 1
ATOM 2993 C C . LEU A 1 373 ? 8.938 17.516 3.533 1 97.12 373 LEU A C 1
ATOM 2995 O O . LEU A 1 373 ? 9.922 16.797 3.41 1 97.12 373 LEU A O 1
ATOM 2999 N N . PRO A 1 374 ? 8.305 18.062 2.539 1 96 374 PRO A N 1
ATOM 3000 C CA . PRO A 1 374 ? 8.953 18 1.229 1 96 374 PRO A CA 1
ATOM 3001 C C . PRO A 1 374 ? 10.195 18.875 1.139 1 96 374 PRO A C 1
ATOM 3003 O O . PRO A 1 374 ? 10.242 19.953 1.748 1 96 374 PRO A O 1
ATOM 3006 N N . VAL A 1 375 ? 11.172 18.422 0.441 1 95.12 375 VAL A N 1
ATOM 3007 C CA . VAL A 1 375 ? 12.383 19.203 0.216 1 95.12 375 VAL A CA 1
ATOM 3008 C C . VAL A 1 375 ? 12.688 19.266 -1.279 1 95.12 375 VAL A C 1
ATOM 3010 O O . VAL A 1 375 ? 12.57 18.25 -1.985 1 95.12 375 VAL A O 1
ATOM 3013 N N . TYR A 1 376 ? 12.961 20.453 -1.698 1 94.5 376 TYR A N 1
ATOM 3014 C CA . TYR A 1 376 ? 13.352 20.625 -3.092 1 94.5 376 TYR A CA 1
ATOM 3015 C C . TYR A 1 376 ? 14.828 20.281 -3.293 1 94.5 376 TYR A C 1
ATOM 3017 O O . TYR A 1 376 ? 15.703 20.906 -2.695 1 94.5 376 TYR A O 1
ATOM 3025 N N . ASN A 1 377 ? 15.133 19.281 -4.059 1 91.75 377 ASN A N 1
ATOM 3026 C CA . ASN A 1 377 ? 16.484 18.844 -4.352 1 91.75 377 ASN A CA 1
ATOM 3027 C C . ASN A 1 377 ? 16.578 18.156 -5.715 1 91.75 377 ASN A C 1
ATOM 3029 O O . ASN A 1 377 ? 15.648 18.266 -6.523 1 91.75 377 ASN A O 1
ATOM 3033 N N . LYS A 1 378 ? 17.641 17.562 -6.02 1 87.94 378 LYS A N 1
ATOM 3034 C CA . LYS A 1 378 ? 17.875 16.938 -7.324 1 87.94 378 LYS A CA 1
ATOM 3035 C C . LYS A 1 378 ? 16.891 15.797 -7.57 1 87.94 378 LYS A C 1
ATOM 3037 O O . LYS A 1 378 ? 16.438 15.594 -8.695 1 87.94 378 LYS A O 1
ATOM 3042 N N . THR A 1 379 ? 16.594 15.117 -6.574 1 87.38 379 THR A N 1
ATOM 3043 C CA . THR A 1 379 ? 15.656 14.008 -6.688 1 87.38 379 THR A CA 1
ATOM 3044 C C . THR A 1 379 ? 14.266 14.508 -7.074 1 87.38 379 THR A C 1
ATOM 3046 O O . THR A 1 379 ? 13.586 13.898 -7.902 1 87.38 379 THR A O 1
ATOM 3049 N N . THR A 1 380 ? 13.891 15.578 -6.473 1 90.69 380 THR A N 1
ATOM 3050 C CA . THR A 1 380 ? 12.617 16.188 -6.824 1 90.69 380 THR A CA 1
ATOM 3051 C C . THR A 1 380 ? 12.57 16.531 -8.312 1 90.69 380 THR A C 1
ATOM 3053 O O . THR A 1 380 ? 11.578 16.25 -8.992 1 90.69 380 THR A O 1
ATOM 3056 N N . LEU A 1 381 ? 13.641 17.078 -8.781 1 89.94 381 LEU A N 1
ATOM 3057 C CA . LEU A 1 381 ? 13.727 17.469 -10.188 1 89.94 381 LEU A CA 1
ATOM 3058 C C . LEU A 1 381 ? 13.586 16.25 -11.102 1 89.94 381 LEU A C 1
ATOM 3060 O O . LEU A 1 381 ? 12.891 16.312 -12.117 1 89.94 381 LEU A O 1
ATOM 3064 N N . LYS A 1 382 ? 14.188 15.25 -10.695 1 87.25 382 LYS A N 1
ATOM 3065 C CA . LYS A 1 382 ? 14.141 14.016 -11.469 1 87.25 382 LYS A CA 1
ATOM 3066 C C . LYS A 1 382 ? 12.719 13.453 -11.523 1 87.25 382 LYS A C 1
ATOM 3068 O O . LYS A 1 382 ? 12.297 12.914 -12.555 1 87.25 382 LYS A O 1
ATOM 3073 N N . ASN A 1 383 ? 12.023 13.547 -10.445 1 85.88 383 ASN A N 1
ATOM 3074 C CA . ASN A 1 383 ? 10.664 13.023 -10.367 1 85.88 383 ASN A CA 1
ATOM 3075 C C . ASN A 1 383 ? 9.727 13.758 -11.32 1 85.88 383 ASN A C 1
ATOM 3077 O O . ASN A 1 383 ? 8.719 13.195 -11.758 1 85.88 383 ASN A O 1
ATOM 3081 N N . TYR A 1 384 ? 10.062 14.977 -11.656 1 89.06 384 TYR A N 1
ATOM 3082 C CA . TYR A 1 384 ? 9.242 15.727 -12.594 1 89.06 384 TYR A CA 1
ATOM 3083 C C . TYR A 1 384 ? 9.609 15.398 -14.031 1 89.06 384 TYR A C 1
ATOM 3085 O O . TYR A 1 384 ? 8.859 15.711 -14.961 1 89.06 384 TYR A O 1
ATOM 3093 N N . LYS A 1 385 ? 10.734 14.695 -14.211 1 78.06 385 LYS A N 1
ATOM 3094 C CA . LYS A 1 385 ? 11.227 14.43 -15.555 1 78.06 385 LYS A CA 1
ATOM 3095 C C . LYS A 1 385 ? 11.008 12.961 -15.938 1 78.06 385 LYS A C 1
ATOM 3097 O O . LYS A 1 385 ? 11.211 12.578 -17.094 1 78.06 385 LYS A O 1
ATOM 3102 N N . VAL A 1 386 ? 10.797 12.203 -14.938 1 66.62 386 VAL A N 1
ATOM 3103 C CA . VAL A 1 386 ? 10.836 10.766 -15.18 1 66.62 386 VAL A CA 1
ATOM 3104 C C . VAL A 1 386 ? 9.758 10.383 -16.188 1 66.62 386 VAL A C 1
ATOM 3106 O O . VAL A 1 386 ? 8.586 10.688 -16 1 66.62 386 VAL A O 1
ATOM 3109 N N . ARG A 1 387 ? 10.273 10.047 -17.312 1 63.47 387 ARG A N 1
ATOM 3110 C CA . ARG A 1 387 ? 9.492 9.453 -18.391 1 63.47 387 ARG A CA 1
ATOM 3111 C C . ARG A 1 387 ? 9.109 8.016 -18.062 1 63.47 387 ARG A C 1
ATOM 3113 O O . ARG A 1 387 ? 9.789 7.344 -17.281 1 63.47 387 ARG A O 1
ATOM 3120 N N . GLN A 1 388 ? 7.961 7.633 -18.562 1 61.84 388 GLN A N 1
ATOM 3121 C CA . GLN A 1 388 ? 7.375 6.301 -18.422 1 61.84 388 GLN A CA 1
ATOM 3122 C C . GLN A 1 388 ? 8.305 5.23 -18.984 1 61.84 388 GLN A C 1
ATOM 3124 O O . GLN A 1 388 ? 8.586 5.211 -20.188 1 61.84 388 GLN A O 1
ATOM 3129 N N . GLU A 1 389 ? 9.281 4.73 -18.156 1 64.75 389 GLU A N 1
ATOM 3130 C CA . GLU A 1 389 ? 10.055 3.568 -18.594 1 64.75 389 GLU A CA 1
ATOM 3131 C C . GLU A 1 389 ? 9.164 2.342 -18.75 1 64.75 389 GLU A C 1
ATOM 3133 O O . GLU A 1 389 ? 8.047 2.311 -18.234 1 64.75 389 GLU A O 1
ATOM 3138 N N . ALA A 1 390 ? 9.617 1.458 -19.641 1 72.19 390 ALA A N 1
ATOM 3139 C CA . ALA A 1 390 ? 8.906 0.195 -19.828 1 72.19 390 ALA A CA 1
ATOM 3140 C C . ALA A 1 390 ? 8.727 -0.541 -18.516 1 72.19 390 ALA A C 1
ATOM 3142 O O . ALA A 1 390 ? 9.609 -0.496 -17.641 1 72.19 390 ALA A O 1
ATOM 3143 N N . ASP A 1 391 ? 7.668 -1.222 -18.406 1 80.25 391 ASP A N 1
ATOM 3144 C CA . ASP A 1 391 ? 7.395 -2.012 -17.203 1 80.25 391 ASP A CA 1
ATOM 3145 C C . ASP A 1 391 ? 8.273 -3.262 -17.156 1 80.25 391 ASP A C 1
ATOM 3147 O O . ASP A 1 391 ? 8.57 -3.854 -18.203 1 80.25 391 ASP A O 1
ATOM 3151 N N . ASP A 1 392 ? 8.766 -3.564 -16.109 1 86.69 392 ASP A N 1
ATOM 3152 C CA . ASP A 1 392 ? 9.586 -4.766 -15.953 1 86.69 392 ASP A CA 1
ATOM 3153 C C . ASP A 1 392 ? 8.711 -5.992 -15.695 1 86.69 392 ASP A C 1
ATOM 3155 O O . ASP A 1 392 ? 9.211 -7.035 -15.273 1 86.69 392 ASP A O 1
ATOM 3159 N N . TRP A 1 393 ? 7.398 -5.816 -15.75 1 90.06 393 TRP A N 1
ATOM 3160 C CA . TRP A 1 393 ? 6.41 -6.891 -15.773 1 90.06 393 TRP A CA 1
ATOM 3161 C C . TRP A 1 393 ? 5.633 -6.891 -17.078 1 90.06 393 TRP A C 1
ATOM 3163 O O . TRP A 1 393 ? 5.383 -5.832 -17.672 1 90.06 393 TRP A O 1
ATOM 3173 N N . CYS A 1 394 ? 5.375 -8.062 -17.531 1 84.56 394 CYS A N 1
ATOM 3174 C CA . CYS A 1 394 ? 4.656 -8.164 -18.797 1 84.56 394 CYS A CA 1
ATOM 3175 C C . CYS A 1 394 ? 3.234 -7.633 -18.656 1 84.56 394 CYS A C 1
ATOM 3177 O O . CYS A 1 394 ? 2.604 -7.793 -17.609 1 84.56 394 CYS A O 1
ATOM 3179 N N . ILE A 1 395 ? 2.836 -6.816 -19.656 1 64.75 395 ILE A N 1
ATOM 3180 C CA . ILE A 1 395 ? 1.474 -6.305 -19.766 1 64.75 395 ILE A CA 1
ATOM 3181 C C . ILE A 1 395 ? 0.653 -7.223 -20.672 1 64.75 395 ILE A C 1
ATOM 3183 O O . ILE A 1 395 ? 1.105 -7.602 -21.766 1 64.75 395 ILE A O 1
ATOM 3187 N N . PRO A 1 396 ? -0.471 -7.691 -20.109 1 60.72 396 PRO A N 1
ATOM 3188 C CA . PRO A 1 396 ? -1.26 -8.578 -20.969 1 60.72 396 PRO A CA 1
ATOM 3189 C C . PRO A 1 396 ? -1.557 -7.977 -22.344 1 60.72 396 PRO A C 1
ATOM 3191 O O . PRO A 1 396 ? -1.746 -6.762 -22.453 1 60.72 396 PRO A O 1
ATOM 3194 N N . SER A 1 397 ? -1.064 -8.617 -23.375 1 52.84 397 SER A N 1
ATOM 3195 C CA . SER A 1 397 ? -1.43 -8.133 -24.703 1 52.84 397 SER A CA 1
ATOM 3196 C C . SER A 1 397 ? -2.943 -8.023 -24.859 1 52.84 397 SER A C 1
ATOM 3198 O O . SER A 1 397 ? -3.689 -8.828 -24.297 1 52.84 397 SER A O 1
ATOM 3200 N N . LYS A 1 398 ? -3.371 -6.938 -25.156 1 50 398 LYS A N 1
ATOM 3201 C CA . LYS A 1 398 ? -4.781 -6.73 -25.469 1 50 398 LYS A CA 1
ATOM 3202 C C . LYS A 1 398 ? -5.309 -7.805 -26.406 1 50 398 LYS A C 1
ATOM 3204 O O . LYS A 1 398 ? -6.52 -8.008 -26.516 1 50 398 LYS A O 1
ATOM 3209 N N . GLU A 1 399 ? -4.562 -8.266 -27.344 1 44.03 399 GLU A N 1
ATOM 3210 C CA . GLU A 1 399 ? -5.051 -9.195 -28.375 1 44.03 399 GLU A CA 1
ATOM 3211 C C . GLU A 1 399 ? -4.773 -10.641 -27.969 1 44.03 399 GLU A C 1
ATOM 3213 O O . GLU A 1 399 ? -3.711 -10.953 -27.438 1 44.03 399 GLU A O 1
ATOM 3218 N N . PRO A 1 400 ? -5.852 -11.445 -27.906 1 43.53 400 PRO A N 1
ATOM 3219 C CA . PRO A 1 400 ? -5.707 -12.875 -27.625 1 43.53 400 PRO A CA 1
ATOM 3220 C C . PRO A 1 400 ? -4.598 -13.531 -28.453 1 43.53 400 PRO A C 1
ATOM 3222 O O . PRO A 1 400 ? -4.496 -13.289 -29.656 1 43.53 400 PRO A O 1
ATOM 3225 N N . LEU A 1 401 ? -3.582 -13.992 -27.859 1 46.31 401 LEU A N 1
ATOM 3226 C CA . LEU A 1 401 ? -2.645 -14.828 -28.594 1 46.31 401 LEU A CA 1
ATOM 3227 C C . LEU A 1 401 ? -3.365 -16 -29.266 1 46.31 401 LEU A C 1
ATOM 3229 O O . LEU A 1 401 ? -4.137 -16.703 -28.609 1 46.31 401 LEU A O 1
ATOM 3233 N N . ASP A 1 402 ? -3.678 -15.938 -30.484 1 43.34 402 ASP A N 1
ATOM 3234 C CA . ASP A 1 402 ? -4.262 -17.047 -31.219 1 43.34 402 ASP A CA 1
ATOM 3235 C C . ASP A 1 402 ? -3.412 -18.312 -31.062 1 43.34 402 ASP A C 1
ATOM 3237 O O . ASP A 1 402 ? -2.414 -18.484 -31.766 1 43.34 402 ASP A O 1
ATOM 3241 N N . LEU A 1 403 ? -3.461 -18.938 -29.969 1 42.56 403 LEU A N 1
ATOM 3242 C CA . LEU A 1 403 ? -2.725 -20.172 -29.719 1 42.56 403 LEU A CA 1
ATOM 3243 C C . LEU A 1 403 ? -3.145 -21.266 -30.719 1 42.56 403 LEU A C 1
ATOM 3245 O O . LEU A 1 403 ? -2.562 -22.359 -30.734 1 42.56 403 LEU A O 1
ATOM 3249 N N . ARG A 1 404 ? -4.234 -21.234 -31.453 1 43.91 404 ARG A N 1
ATOM 3250 C CA . ARG A 1 404 ? -4.66 -22.203 -32.469 1 43.91 404 ARG A CA 1
ATOM 3251 C C . ARG A 1 404 ? -3.631 -22.297 -33.594 1 43.91 404 ARG A C 1
ATOM 3253 O O . ARG A 1 404 ? -3.668 -23.219 -34.406 1 43.91 404 ARG A O 1
ATOM 3260 N N . VAL A 1 405 ? -2.979 -21.141 -34.031 1 36.41 405 VAL A N 1
ATOM 3261 C CA . VAL A 1 405 ? -2.205 -21.203 -35.25 1 36.41 405 VAL A CA 1
ATOM 3262 C C . VAL A 1 405 ? -0.803 -21.734 -34.969 1 36.41 405 VAL A C 1
ATOM 3264 O O . VAL A 1 405 ? 0.07 -21.719 -35.844 1 36.41 405 VAL A O 1
ATOM 3267 N N . ALA A 1 406 ? -0.459 -22.016 -33.875 1 33.31 406 ALA A N 1
ATOM 3268 C CA . ALA A 1 406 ? 0.676 -22.938 -33.938 1 33.31 406 ALA A CA 1
ATOM 3269 C C . ALA A 1 406 ? 0.254 -24.297 -34.5 1 33.31 406 ALA A C 1
ATOM 3271 O O . ALA A 1 406 ? -0.849 -24.781 -34.219 1 33.31 406 ALA A O 1
ATOM 3272 N N . MET B 1 1 ? 31.594 -44.188 -24.625 1 40.88 1 MET B N 1
ATOM 3273 C CA . MET B 1 1 ? 30.219 -43.719 -24.375 1 40.88 1 MET B CA 1
ATOM 3274 C C . MET B 1 1 ? 30.188 -42.656 -23.297 1 40.88 1 MET B C 1
ATOM 3276 O O . MET B 1 1 ? 29.5 -41.625 -23.453 1 40.88 1 MET B O 1
ATOM 3280 N N . LYS B 1 2 ? 30.953 -42.875 -22.328 1 53.72 2 LYS B N 1
ATOM 3281 C CA . LYS B 1 2 ? 31.078 -41.906 -21.25 1 53.72 2 LYS B CA 1
ATOM 3282 C C . LYS B 1 2 ? 31.812 -40.656 -21.734 1 53.72 2 LYS B C 1
ATOM 3284 O O . LYS B 1 2 ? 31.406 -39.531 -21.422 1 53.72 2 LYS B O 1
ATOM 3289 N N . PHE B 1 3 ? 32.781 -40.906 -22.453 1 53.78 3 PHE B N 1
ATOM 3290 C CA . PHE B 1 3 ? 33.594 -39.812 -22.938 1 53.78 3 PHE B CA 1
ATOM 3291 C C . PHE B 1 3 ? 32.781 -38.938 -23.906 1 53.78 3 PHE B C 1
ATOM 3293 O O . PHE B 1 3 ? 32.875 -37.719 -23.875 1 53.78 3 PHE B O 1
ATOM 3300 N N . VAL B 1 4 ? 32.031 -39.5 -24.797 1 46.59 4 VAL B N 1
ATOM 3301 C CA . VAL B 1 4 ? 31.203 -38.781 -25.75 1 46.59 4 VAL B CA 1
ATOM 3302 C C . VAL B 1 4 ? 30.094 -38.062 -25.016 1 46.59 4 VAL B C 1
ATOM 3304 O O . VAL B 1 4 ? 29.766 -36.906 -25.344 1 46.59 4 VAL B O 1
ATOM 3307 N N . ARG B 1 5 ? 29.562 -38.625 -24 1 49.12 5 ARG B N 1
ATOM 3308 C CA . ARG B 1 5 ? 28.547 -37.969 -23.172 1 49.12 5 ARG B CA 1
ATOM 3309 C C . ARG B 1 5 ? 29.125 -36.75 -22.438 1 49.12 5 ARG B C 1
ATOM 3311 O O . ARG B 1 5 ? 28.453 -35.719 -22.297 1 49.12 5 ARG B O 1
ATOM 3318 N N . PHE B 1 6 ? 30.375 -37.062 -22.047 1 47.66 6 PHE B N 1
ATOM 3319 C CA . PHE B 1 6 ? 31.078 -35.969 -21.391 1 47.66 6 PHE B CA 1
ATOM 3320 C C . PHE B 1 6 ? 31.328 -34.812 -22.359 1 47.66 6 PHE B C 1
ATOM 3322 O O . PHE B 1 6 ? 31.125 -33.656 -22 1 47.66 6 PHE B O 1
ATOM 3329 N N . ILE B 1 7 ? 31.797 -35.094 -23.5 1 47.38 7 ILE B N 1
ATOM 3330 C CA . ILE B 1 7 ? 32.062 -34.062 -24.516 1 47.38 7 ILE B CA 1
ATOM 3331 C C . ILE B 1 7 ? 30.766 -33.406 -24.938 1 47.38 7 ILE B C 1
ATOM 3333 O O . ILE B 1 7 ? 30.703 -32.156 -25.094 1 47.38 7 ILE B O 1
ATOM 3337 N N . MET B 1 8 ? 29.781 -34.125 -25.141 1 47.03 8 MET B N 1
ATOM 3338 C CA . MET B 1 8 ? 28.469 -33.594 -25.531 1 47.03 8 MET B CA 1
ATOM 3339 C C . MET B 1 8 ? 27.859 -32.781 -24.422 1 47.03 8 MET B C 1
ATOM 3341 O O . MET B 1 8 ? 27.25 -31.734 -24.688 1 47.03 8 MET B O 1
ATOM 3345 N N . LYS B 1 9 ? 28.016 -33.25 -23.219 1 52.41 9 LYS B N 1
ATOM 3346 C CA . LYS B 1 9 ? 27.562 -32.469 -22.062 1 52.41 9 LYS B CA 1
ATOM 3347 C C . LYS B 1 9 ? 28.328 -31.156 -21.953 1 52.41 9 LYS B C 1
ATOM 3349 O O . LYS B 1 9 ? 27.75 -30.109 -21.656 1 52.41 9 LYS B O 1
ATOM 3354 N N . ASN B 1 10 ? 29.641 -31.312 -22.156 1 53.09 10 ASN B N 1
ATOM 3355 C CA . ASN B 1 10 ? 30.469 -30.109 -22.078 1 53.09 10 ASN B CA 1
ATOM 3356 C C . ASN B 1 10 ? 30.156 -29.125 -23.203 1 53.09 10 ASN B C 1
ATOM 3358 O O . ASN B 1 10 ? 30.141 -27.922 -22.984 1 53.09 10 ASN B O 1
ATOM 3362 N N . ALA B 1 11 ? 30.047 -29.672 -24.438 1 52.72 11 ALA B N 1
ATOM 3363 C CA . ALA B 1 11 ? 29.672 -28.812 -25.562 1 52.72 11 ALA B CA 1
ATOM 3364 C C . ALA B 1 11 ? 28.281 -28.219 -25.344 1 52.72 11 ALA B C 1
ATOM 3366 O O . ALA B 1 11 ? 28.047 -27.047 -25.672 1 52.72 11 ALA B O 1
ATOM 3367 N N . ALA B 1 12 ? 27.422 -28.984 -24.812 1 59.66 12 ALA B N 1
ATOM 3368 C CA . ALA B 1 12 ? 26.094 -28.5 -24.484 1 59.66 12 ALA B CA 1
ATOM 3369 C C . ALA B 1 12 ? 26.156 -27.391 -23.438 1 59.66 12 ALA B C 1
ATOM 3371 O O . ALA B 1 12 ? 25.469 -26.375 -23.547 1 59.66 12 ALA B O 1
ATOM 3372 N N . LEU B 1 13 ? 27.047 -27.625 -22.531 1 70.69 13 LEU B N 1
ATOM 3373 C CA . LEU B 1 13 ? 27.203 -26.625 -21.484 1 70.69 13 LEU B CA 1
ATOM 3374 C C . LEU B 1 13 ? 27.828 -25.344 -22.016 1 70.69 13 LEU B C 1
ATOM 3376 O O . LEU B 1 13 ? 27.5 -24.25 -21.562 1 70.69 13 LEU B O 1
ATOM 3380 N N . ALA B 1 14 ? 28.719 -25.547 -23.047 1 74.38 14 ALA B N 1
ATOM 3381 C CA . ALA B 1 14 ? 29.375 -24.375 -23.625 1 74.38 14 ALA B CA 1
ATOM 3382 C C . ALA B 1 14 ? 28.375 -23.516 -24.391 1 74.38 14 ALA B C 1
ATOM 3384 O O . ALA B 1 14 ? 28.609 -22.312 -24.578 1 74.38 14 ALA B O 1
ATOM 3385 N N . SER B 1 15 ? 27.281 -24.125 -24.766 1 86.94 15 SER B N 1
ATOM 3386 C CA . SER B 1 15 ? 26.312 -23.375 -25.562 1 86.94 15 SER B CA 1
ATOM 3387 C C . SER B 1 15 ? 25.234 -22.75 -24.703 1 86.94 15 SER B C 1
ATOM 3389 O O . SER B 1 15 ? 24.422 -21.953 -25.188 1 86.94 15 SER B O 1
ATOM 3391 N N . VAL B 1 16 ? 25.297 -23.016 -23.469 1 88.94 16 VAL B N 1
ATOM 3392 C CA . VAL B 1 16 ? 24.25 -22.609 -22.547 1 88.94 16 VAL B CA 1
ATOM 3393 C C . VAL B 1 16 ? 24.125 -21.094 -22.547 1 88.94 16 VAL B C 1
ATOM 3395 O O . VAL B 1 16 ? 23.031 -20.547 -22.734 1 88.94 16 VAL B O 1
ATOM 3398 N N . PRO B 1 17 ? 25.219 -20.359 -22.5 1 91.5 17 PRO B N 1
ATOM 3399 C CA . PRO B 1 17 ? 25.109 -18.891 -22.484 1 91.5 17 PRO B CA 1
ATOM 3400 C C . PRO B 1 17 ? 24.484 -18.344 -23.766 1 91.5 17 PRO B C 1
ATOM 3402 O O . PRO B 1 17 ? 23.719 -17.375 -23.719 1 91.5 17 PRO B O 1
ATOM 3405 N N . LYS B 1 18 ? 24.75 -19 -24.828 1 93.81 18 LYS B N 1
ATOM 3406 C CA . LYS B 1 18 ? 24.188 -18.562 -26.094 1 93.81 18 LYS B CA 1
ATOM 3407 C C . LYS B 1 18 ? 22.688 -18.75 -26.125 1 93.81 18 LYS B C 1
ATOM 3409 O O . LYS B 1 18 ? 21.953 -17.906 -26.625 1 93.81 18 LYS B O 1
ATOM 3414 N N . HIS B 1 19 ? 22.266 -19.891 -25.672 1 94.5 19 HIS B N 1
ATOM 3415 C CA . HIS B 1 19 ? 20.828 -20.172 -25.609 1 94.5 19 HIS B CA 1
ATOM 3416 C C . HIS B 1 19 ? 20.125 -19.188 -24.688 1 94.5 19 HIS B C 1
ATOM 3418 O O . HIS B 1 19 ? 19.062 -18.656 -25.047 1 94.5 19 HIS B O 1
ATOM 3424 N N . ILE B 1 20 ? 20.719 -18.969 -23.547 1 95.88 20 ILE B N 1
ATOM 3425 C CA . ILE B 1 20 ? 20.125 -18.047 -22.578 1 95.88 20 ILE B CA 1
ATOM 3426 C C . ILE B 1 20 ? 20.047 -16.641 -23.188 1 95.88 20 ILE B C 1
ATOM 3428 O O . ILE B 1 20 ? 19 -15.977 -23.078 1 95.88 20 ILE B O 1
ATOM 3432 N N . ASP B 1 21 ? 21.078 -16.234 -23.875 1 95.44 21 ASP B N 1
ATOM 3433 C CA . ASP B 1 21 ? 21.109 -14.914 -24.5 1 95.44 21 ASP B CA 1
ATOM 3434 C C . ASP B 1 21 ? 20.047 -14.812 -25.594 1 95.44 21 ASP B C 1
ATOM 3436 O O . ASP B 1 21 ? 19.406 -13.766 -25.75 1 95.44 21 ASP B O 1
ATOM 3440 N N . HIS B 1 22 ? 19.922 -15.836 -26.281 1 95.25 22 HIS B N 1
ATOM 3441 C CA . HIS B 1 22 ? 18.953 -15.836 -27.375 1 95.25 22 HIS B CA 1
ATOM 3442 C C . HIS B 1 22 ? 17.516 -15.75 -26.844 1 95.25 22 HIS B C 1
ATOM 3444 O O . HIS B 1 22 ? 16.75 -14.867 -27.234 1 95.25 22 HIS B O 1
ATOM 3450 N N . PHE B 1 23 ? 17.188 -16.594 -25.969 1 96.38 23 PHE B N 1
ATOM 3451 C CA . PHE B 1 23 ? 15.797 -16.719 -25.547 1 96.38 23 PHE B CA 1
ATOM 3452 C C . PHE B 1 23 ? 15.414 -15.602 -24.578 1 96.38 23 PHE B C 1
ATOM 3454 O O . PHE B 1 23 ? 14.234 -15.297 -24.422 1 96.38 23 PHE B O 1
ATOM 3461 N N . SER B 1 24 ? 16.359 -14.992 -23.891 1 95.69 24 SER B N 1
ATOM 3462 C CA . SER B 1 24 ? 16.078 -13.914 -22.953 1 95.69 24 SER B CA 1
ATOM 3463 C C . SER B 1 24 ? 15.695 -12.633 -23.672 1 95.69 24 SER B C 1
ATOM 3465 O O . SER B 1 24 ? 15.195 -11.688 -23.062 1 95.69 24 SER B O 1
ATOM 3467 N N . LYS B 1 25 ? 15.867 -12.586 -25 1 94.62 25 LYS B N 1
ATOM 3468 C CA . LYS B 1 25 ? 15.508 -11.43 -25.812 1 94.62 25 LYS B CA 1
ATOM 3469 C C . LYS B 1 25 ? 14 -11.359 -26.031 1 94.62 25 LYS B C 1
ATOM 3471 O O . LYS B 1 25 ? 13.477 -10.312 -26.406 1 94.62 25 LYS B O 1
ATOM 3476 N N . PHE B 1 26 ? 13.414 -12.492 -25.875 1 93.94 26 PHE B N 1
ATOM 3477 C CA . PHE B 1 26 ? 11.969 -12.547 -26.094 1 93.94 26 PHE B CA 1
ATOM 3478 C C . PHE B 1 26 ? 11.227 -12.32 -24.781 1 93.94 26 PHE B C 1
ATOM 3480 O O . PHE B 1 26 ? 11.711 -12.695 -23.719 1 93.94 26 PHE B O 1
ATOM 3487 N N . SER B 1 27 ? 10.055 -11.664 -24.875 1 92.88 27 SER B N 1
ATOM 3488 C CA . SER B 1 27 ? 9.188 -11.469 -23.719 1 92.88 27 SER B CA 1
ATOM 3489 C C . SER B 1 27 ? 8.258 -12.664 -23.516 1 92.88 27 SER B C 1
ATOM 3491 O O . SER B 1 27 ? 7.738 -13.219 -24.484 1 92.88 27 SER B O 1
ATOM 3493 N N . PRO B 1 28 ? 8.125 -13.078 -22.297 1 95.25 28 PRO B N 1
ATOM 3494 C CA . PRO B 1 28 ? 7.121 -14.117 -22.031 1 95.25 28 PRO B CA 1
ATOM 3495 C C . PRO B 1 28 ? 5.727 -13.711 -22.5 1 95.25 28 PRO B C 1
ATOM 3497 O O . PRO B 1 28 ? 5.402 -12.523 -22.547 1 95.25 28 PRO B O 1
ATOM 3500 N N . SER B 1 29 ? 4.957 -14.703 -22.844 1 93.94 29 SER B N 1
ATOM 3501 C CA . SER B 1 29 ? 3.584 -14.484 -23.281 1 93.94 29 SER B CA 1
ATOM 3502 C C . SER B 1 29 ? 2.584 -14.812 -22.188 1 93.94 29 SER B C 1
ATOM 3504 O O . SER B 1 29 ? 2.312 -15.984 -21.906 1 93.94 29 SER B O 1
ATOM 3506 N N . PRO B 1 30 ? 2.01 -13.805 -21.672 1 95.38 30 PRO B N 1
ATOM 3507 C CA . PRO B 1 30 ? 1.052 -14.086 -20.609 1 95.38 30 PRO B CA 1
ATOM 3508 C C . PRO B 1 30 ? -0.236 -14.727 -21.109 1 95.38 30 PRO B C 1
ATOM 3510 O O . PRO B 1 30 ? -0.711 -14.383 -22.203 1 95.38 30 PRO B O 1
ATOM 3513 N N . LEU B 1 31 ? -0.776 -15.648 -20.375 1 94.5 31 LEU B N 1
ATOM 3514 C CA . LEU B 1 31 ? -2.047 -16.312 -20.672 1 94.5 31 LEU B CA 1
ATOM 3515 C C . LEU B 1 31 ? -3.098 -15.945 -19.625 1 94.5 31 LEU B C 1
ATOM 3517 O O . LEU B 1 31 ? -2.775 -15.781 -18.438 1 94.5 31 LEU B O 1
ATOM 3521 N N . SER B 1 32 ? -4.328 -15.773 -20.094 1 94 32 SER B N 1
ATOM 3522 C CA . SER B 1 32 ? -5.438 -15.656 -19.156 1 94 32 SER B CA 1
ATOM 3523 C C . SER B 1 32 ? -5.891 -17.031 -18.656 1 94 32 SER B C 1
ATOM 3525 O O . SER B 1 32 ? -5.602 -18.047 -19.281 1 94 32 SER B O 1
ATOM 3527 N N . MET B 1 33 ? -6.555 -17.047 -17.547 1 94.12 33 MET B N 1
ATOM 3528 C CA . MET B 1 33 ? -7.141 -18.281 -17.047 1 94.12 33 MET B CA 1
ATOM 3529 C C . MET B 1 33 ? -8.078 -18.891 -18.078 1 94.12 33 MET B C 1
ATOM 3531 O O . MET B 1 33 ? -8.125 -20.125 -18.234 1 94.12 33 MET B O 1
ATOM 3535 N N . LYS B 1 34 ? -8.82 -18.062 -18.781 1 92.31 34 LYS B N 1
ATOM 3536 C CA . LYS B 1 34 ? -9.703 -18.547 -19.828 1 92.31 34 LYS B CA 1
ATOM 3537 C C . LYS B 1 34 ? -8.906 -19.281 -20.922 1 92.31 34 LYS B C 1
ATOM 3539 O O . LYS B 1 34 ? -9.328 -20.344 -21.391 1 92.31 34 LYS B O 1
ATOM 3544 N N . GLN B 1 35 ? -7.797 -18.688 -21.266 1 89.69 35 GLN B N 1
ATOM 3545 C CA . GLN B 1 35 ? -6.957 -19.312 -22.281 1 89.69 35 GLN B CA 1
ATOM 3546 C C . GLN B 1 35 ? -6.406 -20.656 -21.812 1 89.69 35 GLN B C 1
ATOM 3548 O O . GLN B 1 35 ? -6.34 -21.609 -22.578 1 89.69 35 GLN B O 1
ATOM 3553 N N . PHE B 1 36 ? -5.992 -20.719 -20.547 1 90.44 36 PHE B N 1
ATOM 3554 C CA . PHE B 1 36 ? -5.562 -22 -19.984 1 90.44 36 PHE B CA 1
ATOM 3555 C C . PHE B 1 36 ? -6.668 -23.031 -20.094 1 90.44 36 PHE B C 1
ATOM 3557 O O . PHE B 1 36 ? -6.41 -24.188 -20.453 1 90.44 36 PHE B O 1
ATOM 3564 N N . LEU B 1 37 ? -7.891 -22.641 -19.828 1 88.06 37 LEU B N 1
ATOM 3565 C CA . LEU B 1 37 ? -9.039 -23.547 -19.844 1 88.06 37 LEU B CA 1
ATOM 3566 C C . LEU B 1 37 ? -9.367 -23.984 -21.266 1 88.06 37 LEU B C 1
ATOM 3568 O O . LEU B 1 37 ? -9.664 -25.156 -21.5 1 88.06 37 LEU B O 1
ATOM 3572 N N . ASP B 1 38 ? -9.383 -23.062 -22.062 1 82.5 38 ASP B N 1
ATOM 3573 C CA . ASP B 1 38 ? -9.703 -23.359 -23.453 1 82.5 38 ASP B CA 1
ATOM 3574 C C . ASP B 1 38 ? -8.719 -24.359 -24.047 1 82.5 38 ASP B C 1
ATOM 3576 O O . ASP B 1 38 ? -9.102 -25.219 -24.844 1 82.5 38 ASP B O 1
ATOM 3580 N N . PHE B 1 39 ? -7.582 -24.203 -23.625 1 78 39 PHE B N 1
ATOM 3581 C CA . PHE B 1 39 ? -6.551 -25.125 -24.094 1 78 39 PHE B CA 1
ATOM 3582 C C . PHE B 1 39 ? -6.785 -26.531 -23.547 1 78 39 PHE B C 1
ATOM 3584 O O . PHE B 1 39 ? -6.469 -27.516 -24.219 1 78 39 PHE B O 1
ATOM 3591 N N . GLY B 1 40 ? -7.336 -26.703 -22.406 1 72 40 GLY B N 1
ATOM 3592 C CA . GLY B 1 40 ? -7.508 -27.984 -21.766 1 72 40 GLY B CA 1
ATOM 3593 C C . GLY B 1 40 ? -8.852 -28.625 -22.062 1 72 40 GLY B C 1
ATOM 3594 O O . GLY B 1 40 ? -9.031 -29.828 -21.875 1 72 40 GLY B O 1
ATOM 3595 N N . SER B 1 41 ? -9.766 -27.891 -22.375 1 72.69 41 SER B N 1
ATOM 3596 C CA . SER B 1 41 ? -11.109 -28.406 -22.547 1 72.69 41 SER B CA 1
ATOM 3597 C C . SER B 1 41 ? -11.25 -29.156 -23.875 1 72.69 41 SER B C 1
ATOM 3599 O O . SER B 1 41 ? -10.312 -29.797 -24.328 1 72.69 41 SER B O 1
ATOM 3601 N N . ASN B 1 42 ? -12.477 -29.156 -24.5 1 59.91 42 ASN B N 1
ATOM 3602 C CA . ASN B 1 42 ? -12.898 -29.969 -25.641 1 59.91 42 ASN B CA 1
ATOM 3603 C C . ASN B 1 42 ? -11.969 -29.781 -26.828 1 59.91 42 ASN B C 1
ATOM 3605 O O . ASN B 1 42 ? -11.852 -30.672 -27.672 1 59.91 42 ASN B O 1
ATOM 3609 N N . ASN B 1 43 ? -11.18 -28.797 -26.719 1 62.75 43 ASN B N 1
ATOM 3610 C CA . ASN B 1 43 ? -10.312 -28.531 -27.859 1 62.75 43 ASN B CA 1
ATOM 3611 C C . ASN B 1 43 ? -8.836 -28.656 -27.484 1 62.75 43 ASN B C 1
ATOM 3613 O O . ASN B 1 43 ? -7.98 -28.031 -28.125 1 62.75 43 ASN B O 1
ATOM 3617 N N . ALA B 1 44 ? -8.711 -29.547 -26.406 1 72.25 44 ALA B N 1
ATOM 3618 C CA . ALA B 1 44 ? -7.32 -29.703 -26 1 72.25 44 ALA B CA 1
ATOM 3619 C C . ALA B 1 44 ? -6.52 -30.469 -27.062 1 72.25 44 ALA B C 1
ATOM 3621 O O . ALA B 1 44 ? -6.949 -31.516 -27.531 1 72.25 44 ALA B O 1
ATOM 3622 N N . CYS B 1 45 ? -5.543 -29.859 -27.531 1 83.62 45 CYS B N 1
ATOM 3623 C CA . CYS B 1 45 ? -4.629 -30.422 -28.531 1 83.62 45 CYS B CA 1
ATOM 3624 C C . CYS B 1 45 ? -3.207 -30.484 -27.984 1 83.62 45 CYS B C 1
ATOM 3626 O O . CYS B 1 45 ? -2.572 -29.453 -27.766 1 83.62 45 CYS B O 1
ATOM 3628 N N . GLU B 1 46 ? -2.76 -31.672 -27.641 1 89.44 46 GLU B N 1
ATOM 3629 C CA . GLU B 1 46 ? -1.433 -31.891 -27.062 1 89.44 46 GLU B CA 1
ATOM 3630 C C . GLU B 1 46 ? -0.347 -31.297 -27.953 1 89.44 46 GLU B C 1
ATOM 3632 O O . GLU B 1 46 ? 0.624 -30.719 -27.453 1 89.44 46 GLU B O 1
ATOM 3637 N N . LYS B 1 47 ? -0.607 -31.406 -29.219 1 91.38 47 LYS B N 1
ATOM 3638 C CA . LYS B 1 47 ? 0.353 -30.875 -30.188 1 91.38 47 LYS B CA 1
ATOM 3639 C C . LYS B 1 47 ? 0.513 -29.375 -30.047 1 91.38 47 LYS B C 1
ATOM 3641 O O . LYS B 1 47 ? 1.635 -28.859 -30.016 1 91.38 47 LYS B O 1
ATOM 3646 N N . THR B 1 48 ? -0.565 -28.703 -30 1 90.88 48 THR B N 1
ATOM 3647 C CA . THR B 1 48 ? -0.537 -27.25 -29.875 1 90.88 48 THR B CA 1
ATOM 3648 C C . THR B 1 48 ? 0.131 -26.844 -28.562 1 90.88 48 THR B C 1
ATOM 3650 O O . THR B 1 48 ? 0.905 -25.875 -28.531 1 90.88 48 THR B O 1
ATOM 3653 N N . SER B 1 49 ? -0.229 -27.531 -27.484 1 92.56 49 SER B N 1
ATOM 3654 C CA . SER B 1 49 ? 0.388 -27.266 -26.188 1 92.56 49 SER B CA 1
ATOM 3655 C C . SER B 1 49 ? 1.894 -27.5 -26.234 1 92.56 49 SER B C 1
ATOM 3657 O O . SER B 1 49 ? 2.672 -26.703 -25.719 1 92.56 49 SER B O 1
ATOM 3659 N N . PHE B 1 50 ? 2.246 -28.578 -26.875 1 94.81 50 PHE B N 1
ATOM 3660 C CA . PHE B 1 50 ? 3.648 -28.953 -27.016 1 94.81 50 PHE B CA 1
ATOM 3661 C C . PHE B 1 50 ? 4.426 -27.875 -27.766 1 94.81 50 PHE B C 1
ATOM 3663 O O . PHE B 1 50 ? 5.48 -27.422 -27.312 1 94.81 50 PHE B O 1
ATOM 3670 N N . VAL B 1 51 ? 3.889 -27.438 -28.859 1 94.62 51 VAL B N 1
ATOM 3671 C CA . VAL B 1 51 ? 4.555 -26.453 -29.703 1 94.62 51 VAL B CA 1
ATOM 3672 C C . VAL B 1 51 ? 4.695 -25.141 -28.953 1 94.62 51 VAL B C 1
ATOM 3674 O O . VAL B 1 51 ? 5.727 -24.469 -29.047 1 94.62 51 VAL B O 1
ATOM 3677 N N . PHE B 1 52 ? 3.691 -24.828 -28.266 1 94.12 52 PHE B N 1
ATOM 3678 C CA . PHE B 1 52 ? 3.74 -23.609 -27.469 1 94.12 52 PHE B CA 1
ATOM 3679 C C . PHE B 1 52 ? 4.801 -23.703 -26.391 1 94.12 52 PHE B C 1
ATOM 3681 O O . PHE B 1 52 ? 5.625 -22.812 -26.234 1 94.12 52 PHE B O 1
ATOM 3688 N N . LEU B 1 53 ? 4.824 -24.766 -25.609 1 96.81 53 LEU B N 1
ATOM 3689 C CA . LEU B 1 53 ? 5.652 -24.891 -24.422 1 96.81 53 LEU B CA 1
ATOM 3690 C C . LEU B 1 53 ? 7.125 -25.016 -24.797 1 96.81 53 LEU B C 1
ATOM 3692 O O . LEU B 1 53 ? 7.992 -24.5 -24.078 1 96.81 53 LEU B O 1
ATOM 3696 N N . ARG B 1 54 ? 7.395 -25.719 -25.875 1 97 54 ARG B N 1
ATOM 3697 C CA . ARG B 1 54 ? 8.789 -25.922 -26.25 1 97 54 ARG B CA 1
ATOM 3698 C C . ARG B 1 54 ? 9.461 -24.594 -26.594 1 97 54 ARG B C 1
ATOM 3700 O O . ARG B 1 54 ? 10.688 -24.484 -26.562 1 97 54 ARG B O 1
ATOM 3707 N N . GLN B 1 55 ? 8.656 -23.562 -26.922 1 96.5 55 GLN B N 1
ATOM 3708 C CA . GLN B 1 55 ? 9.172 -22.219 -27.219 1 96.5 55 GLN B CA 1
ATOM 3709 C C . GLN B 1 55 ? 9.078 -21.312 -26 1 96.5 55 GLN B C 1
ATOM 3711 O O . GLN B 1 55 ? 10.016 -20.578 -25.703 1 96.5 55 GLN B O 1
ATOM 3716 N N . GLU B 1 56 ? 7.973 -21.375 -25.266 1 97.31 56 GLU B N 1
ATOM 3717 C CA . GLU B 1 56 ? 7.672 -20.453 -24.172 1 97.31 56 GLU B CA 1
ATOM 3718 C C . GLU B 1 56 ? 8.531 -20.734 -22.953 1 97.31 56 GLU B C 1
ATOM 3720 O O . GLU B 1 56 ? 9.016 -19.812 -22.297 1 97.31 56 GLU B O 1
ATOM 3725 N N . LEU B 1 57 ? 8.727 -22 -22.594 1 98.44 57 LEU B N 1
ATOM 3726 C CA . LEU B 1 57 ? 9.445 -22.359 -21.375 1 98.44 57 LEU B CA 1
ATOM 3727 C C . LEU B 1 57 ? 10.891 -21.875 -21.438 1 98.44 57 LEU B C 1
ATOM 3729 O O . LEU B 1 57 ? 11.391 -21.281 -20.484 1 98.44 57 LEU B O 1
ATOM 3733 N N . PRO B 1 58 ? 11.578 -22.109 -22.594 1 98.06 58 PRO B N 1
ATOM 3734 C CA . PRO B 1 58 ? 12.93 -21.547 -22.688 1 98.06 58 PRO B CA 1
ATOM 3735 C C . PRO B 1 58 ? 12.969 -20.031 -22.5 1 98.06 58 PRO B C 1
ATOM 3737 O O . PRO B 1 58 ? 13.906 -19.516 -21.906 1 98.06 58 PRO B O 1
ATOM 3740 N N . VAL B 1 59 ? 11.961 -19.344 -22.984 1 97.81 59 VAL B N 1
ATOM 3741 C CA . VAL B 1 59 ? 11.898 -17.891 -22.844 1 97.81 59 VAL B CA 1
ATOM 3742 C C . VAL B 1 59 ? 11.805 -17.516 -21.375 1 97.81 59 VAL B C 1
ATOM 3744 O O . VAL B 1 59 ? 12.586 -16.688 -20.891 1 97.81 59 VAL B O 1
ATOM 3747 N N . ARG B 1 60 ? 10.891 -18.109 -20.625 1 98.06 60 ARG B N 1
ATOM 3748 C CA . ARG B 1 60 ? 10.695 -17.797 -19.219 1 98.06 60 ARG B CA 1
ATOM 3749 C C . ARG B 1 60 ? 11.914 -18.172 -18.391 1 98.06 60 ARG B C 1
ATOM 3751 O O . ARG B 1 60 ? 12.352 -17.406 -17.531 1 98.06 60 ARG B O 1
ATOM 3758 N N . LEU B 1 61 ? 12.484 -19.328 -18.719 1 98.31 61 LEU B N 1
ATOM 3759 C CA . LEU B 1 61 ? 13.672 -19.781 -18 1 98.31 61 LEU B CA 1
ATOM 3760 C C . LEU B 1 61 ? 14.844 -18.844 -18.234 1 98.31 61 LEU B C 1
ATOM 3762 O O . LEU B 1 61 ? 15.531 -18.453 -17.281 1 98.31 61 LEU B O 1
ATOM 3766 N N . SER B 1 62 ? 15.031 -18.453 -19.438 1 98.06 62 SER B N 1
ATOM 3767 C CA . SER B 1 62 ? 16.188 -17.641 -19.781 1 98.06 62 SER B CA 1
ATOM 3768 C C . SER B 1 62 ? 16.062 -16.234 -19.219 1 98.06 62 SER B C 1
ATOM 3770 O O . SER B 1 62 ? 17.062 -15.633 -18.797 1 98.06 62 SER B O 1
ATOM 3772 N N . ASN B 1 63 ? 14.836 -15.68 -19.234 1 97.12 63 ASN B N 1
ATOM 3773 C CA . ASN B 1 63 ? 14.633 -14.359 -18.656 1 97.12 63 ASN B CA 1
ATOM 3774 C C . ASN B 1 63 ? 15.094 -14.312 -17.203 1 97.12 63 ASN B C 1
ATOM 3776 O O . ASN B 1 63 ? 15.844 -13.414 -16.812 1 97.12 63 ASN B O 1
ATOM 3780 N N . ILE B 1 64 ? 14.734 -15.312 -16.406 1 96.94 64 ILE B N 1
ATOM 3781 C CA . ILE B 1 64 ? 15.031 -15.258 -14.969 1 96.94 64 ILE B CA 1
ATOM 3782 C C . ILE B 1 64 ? 16.5 -15.633 -14.734 1 96.94 64 ILE B C 1
ATOM 3784 O O . ILE B 1 64 ? 17.125 -15.148 -13.789 1 96.94 64 ILE B O 1
ATOM 3788 N N . MET B 1 65 ? 17.062 -16.438 -15.625 1 97.31 65 MET B N 1
ATOM 3789 C CA . MET B 1 65 ? 18.469 -16.812 -15.484 1 97.31 65 MET B CA 1
ATOM 3790 C C . MET B 1 65 ? 19.375 -15.609 -15.766 1 97.31 65 MET B C 1
ATOM 3792 O O . MET B 1 65 ? 20.438 -15.477 -15.164 1 97.31 65 MET B O 1
ATOM 3796 N N . LYS B 1 66 ? 18.922 -14.75 -16.641 1 96.44 66 LYS B N 1
ATOM 3797 C CA . LYS B 1 66 ? 19.656 -13.508 -16.844 1 96.44 66 LYS B CA 1
ATOM 3798 C C . LYS B 1 66 ? 19.672 -12.664 -15.57 1 96.44 66 LYS B C 1
ATOM 3800 O O . LYS B 1 66 ? 20.688 -12.055 -15.242 1 96.44 66 LYS B O 1
ATOM 3805 N N . GLU B 1 67 ? 18.594 -12.68 -14.906 1 95.69 67 GLU B N 1
ATOM 3806 C CA . GLU B 1 67 ? 18.484 -11.867 -13.695 1 95.69 67 GLU B CA 1
ATOM 3807 C C . GLU B 1 67 ? 19.297 -12.469 -12.555 1 95.69 67 GLU B C 1
ATOM 3809 O O . GLU B 1 67 ? 19.875 -11.734 -11.75 1 95.69 67 GLU B O 1
ATOM 3814 N N . ILE B 1 68 ? 19.297 -13.797 -12.492 1 95.44 68 ILE B N 1
ATOM 3815 C CA . ILE B 1 68 ? 20.109 -14.453 -11.469 1 95.44 68 ILE B CA 1
ATOM 3816 C C . ILE B 1 68 ? 21.547 -13.984 -11.562 1 95.44 68 ILE B C 1
ATOM 3818 O O . ILE B 1 68 ? 22.203 -13.742 -10.547 1 95.44 68 ILE B O 1
ATOM 3822 N N . ASN B 1 69 ? 21.969 -13.773 -12.75 1 93.25 69 ASN B N 1
ATOM 3823 C CA . ASN B 1 69 ? 23.375 -13.43 -13.008 1 93.25 69 ASN B CA 1
ATOM 3824 C C . ASN B 1 69 ? 23.672 -11.984 -12.633 1 93.25 69 ASN B C 1
ATOM 3826 O O . ASN B 1 69 ? 24.828 -11.562 -12.633 1 93.25 69 ASN B O 1
ATOM 3830 N N . LEU B 1 70 ? 22.656 -11.234 -12.281 1 93.75 70 LEU B N 1
ATOM 3831 C CA . LEU B 1 70 ? 22.844 -9.844 -11.875 1 93.75 70 LEU B CA 1
ATOM 3832 C C . LEU B 1 70 ? 23.062 -9.742 -10.367 1 93.75 70 LEU B C 1
ATOM 3834 O O . LEU B 1 70 ? 23.375 -8.672 -9.852 1 93.75 70 LEU B O 1
ATOM 3838 N N . LEU B 1 71 ? 22.859 -10.859 -9.656 1 94.19 71 LEU B N 1
ATOM 3839 C CA . LEU B 1 71 ? 23.078 -10.875 -8.211 1 94.19 71 LEU B CA 1
ATOM 3840 C C . LEU B 1 71 ? 24.562 -10.766 -7.887 1 94.19 71 LEU B C 1
ATOM 3842 O O . LEU B 1 71 ? 25.406 -11 -8.75 1 94.19 71 LEU B O 1
ATOM 3846 N N . PRO B 1 72 ? 24.891 -10.375 -6.668 1 92.44 72 PRO B N 1
ATOM 3847 C CA . PRO B 1 72 ? 26.312 -10.273 -6.301 1 92.44 72 PRO B CA 1
ATOM 3848 C C . PRO B 1 72 ? 27.062 -11.594 -6.484 1 92.44 72 PRO B C 1
ATOM 3850 O O . PRO B 1 72 ? 26.531 -12.656 -6.168 1 92.44 72 PRO B O 1
ATOM 3853 N N . ASP B 1 73 ? 28.281 -11.484 -6.895 1 93.38 73 ASP B N 1
ATOM 3854 C CA . ASP B 1 73 ? 29.109 -12.656 -7.152 1 93.38 73 ASP B CA 1
ATOM 3855 C C . ASP B 1 73 ? 29.219 -13.531 -5.91 1 93.38 73 ASP B C 1
ATOM 3857 O O . ASP B 1 73 ? 29.203 -14.758 -6.008 1 93.38 73 ASP B O 1
ATOM 3861 N N . LYS B 1 74 ? 29.359 -12.867 -4.848 1 94.06 74 LYS B N 1
ATOM 3862 C CA . LYS B 1 74 ? 29.5 -13.586 -3.588 1 94.06 74 LYS B CA 1
ATOM 3863 C C . LYS B 1 74 ? 28.297 -14.477 -3.316 1 94.06 74 LYS B C 1
ATOM 3865 O O . LYS B 1 74 ? 28.422 -15.555 -2.725 1 94.06 74 LYS B O 1
ATOM 3870 N N . LEU B 1 75 ? 27.141 -14.039 -3.709 1 95.44 75 LEU B N 1
ATOM 3871 C CA . LEU B 1 75 ? 25.922 -14.828 -3.562 1 95.44 75 LEU B CA 1
ATOM 3872 C C . LEU B 1 75 ? 25.875 -15.945 -4.602 1 95.44 75 LEU B C 1
ATOM 3874 O O . LEU B 1 75 ? 25.516 -17.078 -4.277 1 95.44 75 LEU B O 1
ATOM 3878 N N . LEU B 1 76 ? 26.312 -15.664 -5.797 1 95.69 76 LEU B N 1
ATOM 3879 C CA . LEU B 1 76 ? 26.25 -16.609 -6.91 1 95.69 76 LEU B CA 1
ATOM 3880 C C . LEU B 1 76 ? 27.203 -17.766 -6.691 1 95.69 76 LEU B C 1
ATOM 3882 O O . LEU B 1 76 ? 27.031 -18.844 -7.277 1 95.69 76 LEU B O 1
ATOM 3886 N N . THR B 1 77 ? 28.188 -17.531 -5.844 1 93.88 77 THR B N 1
ATOM 3887 C CA . THR B 1 77 ? 29.203 -18.562 -5.656 1 93.88 77 THR B CA 1
ATOM 3888 C C . THR B 1 77 ? 28.875 -19.453 -4.461 1 93.88 77 THR B C 1
ATOM 3890 O O . THR B 1 77 ? 29.594 -20.406 -4.168 1 93.88 77 THR B O 1
ATOM 3893 N N . THR B 1 78 ? 27.812 -19.078 -3.727 1 95.94 78 THR B N 1
ATOM 3894 C CA . THR B 1 78 ? 27.391 -20 -2.664 1 95.94 78 THR B CA 1
ATOM 3895 C C . THR B 1 78 ? 27 -21.344 -3.24 1 95.94 78 THR B C 1
ATOM 3897 O O . THR B 1 78 ? 26.438 -21.422 -4.34 1 95.94 78 THR B O 1
ATOM 3900 N N . PRO B 1 79 ? 27.266 -22.422 -2.52 1 96.94 79 PRO B N 1
ATOM 3901 C CA . PRO B 1 79 ? 26.953 -23.766 -3.033 1 96.94 79 PRO B CA 1
ATOM 3902 C C . PRO B 1 79 ? 25.469 -23.922 -3.365 1 96.94 79 PRO B C 1
ATOM 3904 O O . PRO B 1 79 ? 25.125 -24.516 -4.395 1 96.94 79 PRO B O 1
ATOM 3907 N N . SER B 1 80 ? 24.609 -23.438 -2.525 1 96.5 80 SER B N 1
ATOM 3908 C CA . SER B 1 80 ? 23.172 -23.609 -2.715 1 96.5 80 SER B CA 1
ATOM 3909 C C . SER B 1 80 ? 22.688 -22.859 -3.953 1 96.5 80 SER B C 1
ATOM 3911 O O . SER B 1 80 ? 21.922 -23.406 -4.746 1 96.5 80 SER B O 1
ATOM 3913 N N . VAL B 1 81 ? 23.141 -21.641 -4.148 1 97.25 81 VAL B N 1
ATOM 3914 C CA . VAL B 1 81 ? 22.703 -20.859 -5.301 1 97.25 81 VAL B CA 1
ATOM 3915 C C . VAL B 1 81 ? 23.25 -21.484 -6.582 1 97.25 81 VAL B C 1
ATOM 3917 O O . VAL B 1 81 ? 22.578 -21.5 -7.609 1 97.25 81 VAL B O 1
ATOM 3920 N N . LYS B 1 82 ? 24.422 -22.016 -6.566 1 97.5 82 LYS B N 1
ATOM 3921 C CA . LYS B 1 82 ? 24.984 -22.734 -7.707 1 97.5 82 LYS B CA 1
ATOM 3922 C C . LYS B 1 82 ? 24.141 -23.953 -8.078 1 97.5 82 LYS B C 1
ATOM 3924 O O . LYS B 1 82 ? 23.953 -24.25 -9.258 1 97.5 82 LYS B O 1
ATOM 3929 N N . MET B 1 83 ? 23.75 -24.594 -7.035 1 97.75 83 MET B N 1
ATOM 3930 C CA . MET B 1 83 ? 22.875 -25.734 -7.254 1 97.75 83 MET B CA 1
ATOM 3931 C C . MET B 1 83 ? 21.594 -25.328 -7.961 1 97.75 83 MET B C 1
ATOM 3933 O O . MET B 1 83 ? 21.172 -25.984 -8.922 1 97.75 83 MET B O 1
ATOM 3937 N N . VAL B 1 84 ? 20.953 -24.281 -7.488 1 97.62 84 VAL B N 1
ATOM 3938 C CA . VAL B 1 84 ? 19.734 -23.781 -8.094 1 97.62 84 VAL B CA 1
ATOM 3939 C C . VAL B 1 84 ? 19.984 -23.406 -9.555 1 97.62 84 VAL B C 1
ATOM 3941 O O . VAL B 1 84 ? 19.219 -23.766 -10.445 1 97.62 84 VAL B O 1
ATOM 3944 N N . GLN B 1 85 ? 21.062 -22.703 -9.836 1 97.19 85 GLN B N 1
ATOM 3945 C CA . GLN B 1 85 ? 21.422 -22.344 -11.203 1 97.19 85 GLN B CA 1
ATOM 3946 C C . GLN B 1 85 ? 21.562 -23.594 -12.07 1 97.19 85 GLN B C 1
ATOM 3948 O O . GLN B 1 85 ? 21.125 -23.594 -13.227 1 97.19 85 GLN B O 1
ATOM 3953 N N . GLY B 1 86 ? 22.172 -24.562 -11.5 1 97.25 86 GLY B N 1
ATOM 3954 C CA . GLY B 1 86 ? 22.344 -25.812 -12.219 1 97.25 86 GLY B CA 1
ATOM 3955 C C . GLY B 1 86 ? 21.016 -26.453 -12.617 1 97.25 86 GLY B C 1
ATOM 3956 O O . GLY B 1 86 ? 20.891 -26.969 -13.734 1 97.25 86 GLY B O 1
ATOM 3957 N N . TRP B 1 87 ? 20.062 -26.453 -11.688 1 98 87 TRP B N 1
ATOM 3958 C CA . TRP B 1 87 ? 18.75 -26.984 -11.977 1 98 87 TRP B CA 1
ATOM 3959 C C . TRP B 1 87 ? 18.094 -26.25 -13.148 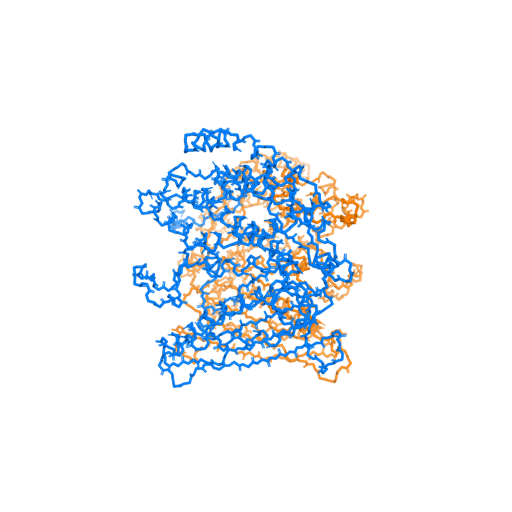1 98 87 TRP B C 1
ATOM 3961 O O . TRP B 1 87 ? 17.5 -26.891 -14.023 1 98 87 TRP B O 1
ATOM 3971 N N . TYR B 1 88 ? 18.25 -24.953 -13.203 1 98 88 TYR B N 1
ATOM 3972 C CA . TYR B 1 88 ? 17.625 -24.156 -14.258 1 98 88 TYR B CA 1
ATOM 3973 C C . TYR B 1 88 ? 18.297 -24.406 -15.602 1 98 88 TYR B C 1
ATOM 3975 O O . TYR B 1 88 ? 17.641 -24.547 -16.625 1 98 88 TYR B O 1
ATOM 3983 N N . VAL B 1 89 ? 19.578 -24.484 -15.578 1 97.25 89 VAL B N 1
ATOM 3984 C CA . VAL B 1 89 ? 20.328 -24.766 -16.797 1 97.25 89 VAL B CA 1
ATOM 3985 C C . VAL B 1 89 ? 19.953 -26.125 -17.344 1 97.25 89 VAL B C 1
ATOM 3987 O O . VAL B 1 89 ? 19.688 -26.281 -18.547 1 97.25 89 VAL B O 1
ATOM 3990 N N . GLN B 1 90 ? 19.938 -27.078 -16.469 1 97.75 90 GLN B N 1
ATOM 3991 C CA . GLN B 1 90 ? 19.578 -28.438 -16.875 1 97.75 90 GLN B CA 1
ATOM 3992 C C . GLN B 1 90 ? 18.172 -28.469 -17.469 1 97.75 90 GLN B C 1
ATOM 3994 O O . GLN B 1 90 ? 17.953 -29.109 -18.5 1 97.75 90 GLN B O 1
ATOM 3999 N N . SER B 1 91 ? 17.25 -27.875 -16.828 1 98.25 91 SER B N 1
ATOM 4000 C CA . SER B 1 91 ? 15.875 -27.828 -17.312 1 98.25 91 SER B CA 1
ATOM 4001 C C . SER B 1 91 ? 15.789 -27.172 -18.688 1 98.25 91 SER B C 1
ATOM 4003 O O . SER B 1 91 ? 15.086 -27.656 -19.578 1 98.25 91 SER B O 1
ATOM 4005 N N . LEU B 1 92 ? 16.516 -26.062 -18.875 1 97.94 92 LEU B N 1
ATOM 4006 C CA . LEU B 1 92 ? 16.531 -25.375 -20.172 1 97.94 92 LEU B CA 1
ATOM 4007 C C . LEU B 1 92 ? 17.047 -26.297 -21.266 1 97.94 92 LEU B C 1
ATOM 4009 O O . LEU B 1 92 ? 16.422 -26.438 -22.312 1 97.94 92 LEU B O 1
ATOM 4013 N N . MET B 1 93 ? 18.094 -26.969 -21 1 97.5 93 MET B N 1
ATOM 4014 C CA . MET B 1 93 ? 18.719 -27.828 -22 1 97.5 93 MET B CA 1
ATOM 4015 C C . MET B 1 93 ? 17.812 -29 -22.344 1 97.5 93 MET B C 1
ATOM 4017 O O . MET B 1 93 ? 17.75 -29.422 -23.5 1 97.5 93 MET B O 1
ATOM 4021 N N . GLU B 1 94 ? 17.156 -29.516 -21.359 1 97.94 94 GLU B N 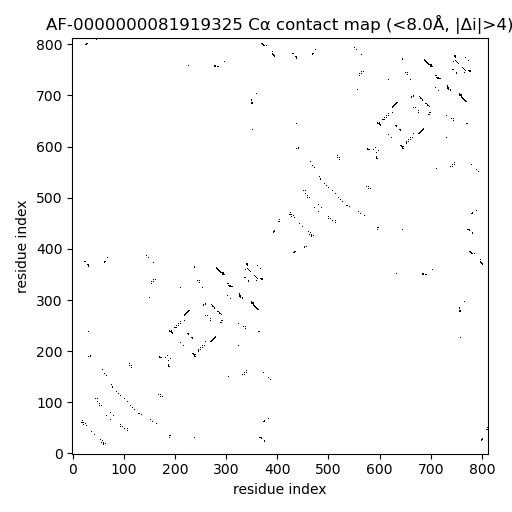1
ATOM 4022 C CA . GLU B 1 94 ? 16.25 -30.641 -21.578 1 97.94 94 GLU B CA 1
ATOM 4023 C C . GLU B 1 94 ? 15.07 -30.219 -22.453 1 97.94 94 GLU B C 1
ATOM 4025 O O . GLU B 1 94 ? 14.641 -30.969 -23.344 1 97.94 94 GLU B O 1
ATOM 4030 N N . ILE B 1 95 ? 14.562 -29.047 -22.266 1 97.94 95 ILE B N 1
ATOM 4031 C CA . ILE B 1 95 ? 13.445 -28.562 -23.062 1 97.94 95 ILE B CA 1
ATOM 4032 C C . ILE B 1 95 ? 13.914 -28.312 -24.5 1 97.94 95 ILE B C 1
ATOM 4034 O O . ILE B 1 95 ? 13.195 -28.578 -25.453 1 97.94 95 ILE B O 1
ATOM 4038 N N . LEU B 1 96 ? 15.102 -27.781 -24.641 1 97.06 96 LEU B N 1
ATOM 4039 C CA . LEU B 1 96 ? 15.633 -27.391 -25.953 1 97.06 96 LEU B CA 1
ATOM 4040 C C . LEU B 1 96 ? 15.828 -28.625 -26.828 1 97.06 96 LEU B C 1
ATOM 4042 O O . LEU B 1 96 ? 15.922 -28.5 -28.062 1 97.06 96 LEU B O 1
ATOM 4046 N N . GLU B 1 97 ? 15.875 -29.828 -26.25 1 96.81 97 GLU B N 1
ATOM 4047 C CA . GLU B 1 97 ? 15.953 -31.062 -27.031 1 96.81 97 GLU B CA 1
ATOM 4048 C C . GLU B 1 97 ? 14.711 -31.25 -27.906 1 96.81 97 GLU B C 1
ATOM 4050 O O . GLU B 1 97 ? 14.75 -31.969 -28.891 1 96.81 97 GLU B O 1
ATOM 4055 N N . PHE B 1 98 ? 13.695 -30.578 -27.562 1 97.69 98 PHE B N 1
ATOM 4056 C CA . PHE B 1 98 ? 12.43 -30.781 -28.25 1 97.69 98 PHE B CA 1
ATOM 4057 C C . PHE B 1 98 ? 12.172 -29.656 -29.25 1 97.69 98 PHE B C 1
ATOM 4059 O O . PHE B 1 98 ? 11.164 -29.656 -29.953 1 97.69 98 PHE B O 1
ATOM 4066 N N . LEU B 1 99 ? 12.992 -28.688 -29.344 1 94.75 99 LEU B N 1
ATOM 4067 C CA . LEU B 1 99 ? 12.766 -27.469 -30.094 1 94.75 99 LEU B CA 1
ATOM 4068 C C . LEU B 1 99 ? 12.453 -27.766 -31.547 1 94.75 99 LEU B C 1
ATOM 4070 O O . LEU B 1 99 ? 11.547 -27.172 -32.125 1 94.75 99 LEU B O 1
ATOM 4074 N N . ASP B 1 100 ? 13.148 -28.766 -32.188 1 94.12 100 ASP B N 1
ATOM 4075 C CA . ASP B 1 100 ? 13.008 -29.016 -33.625 1 94.12 100 ASP B CA 1
ATOM 4076 C C . ASP B 1 100 ? 12.422 -30.391 -33.875 1 94.12 100 ASP B C 1
ATOM 4078 O O . ASP B 1 100 ? 12.578 -30.953 -34.969 1 94.12 100 ASP B O 1
ATOM 4082 N N . THR B 1 101 ? 11.766 -30.906 -32.844 1 96.19 101 THR B N 1
ATOM 4083 C CA . THR B 1 101 ? 11.188 -32.219 -33 1 96.19 101 THR B CA 1
ATOM 4084 C C . THR B 1 101 ? 9.82 -32.156 -33.688 1 96.19 101 THR B C 1
ATOM 4086 O O . THR B 1 101 ? 9.195 -31.078 -33.688 1 96.19 101 THR B O 1
ATOM 4089 N N . ASN B 1 102 ? 9.391 -33.219 -34.281 1 95.81 102 ASN B N 1
ATOM 4090 C CA . ASN B 1 102 ? 8.117 -33.281 -35 1 95.81 102 ASN B CA 1
ATOM 4091 C C . ASN B 1 102 ? 6.938 -33.375 -34.031 1 95.81 102 ASN B C 1
ATOM 4093 O O . ASN B 1 102 ? 6.773 -34.375 -33.344 1 95.81 102 ASN B O 1
ATOM 4097 N N . PRO B 1 103 ? 6.109 -32.438 -34.062 1 94.25 103 PRO B N 1
ATOM 4098 C CA . PRO B 1 103 ? 4.98 -32.438 -33.125 1 94.25 103 PRO B CA 1
ATOM 4099 C C . PRO B 1 103 ? 3.939 -33.5 -33.438 1 94.25 103 PRO B C 1
ATOM 4101 O O . PRO B 1 103 ? 3.053 -33.75 -32.625 1 94.25 103 PRO B O 1
ATOM 4104 N N . ASP B 1 104 ? 4 -34.094 -34.625 1 94.94 104 ASP B N 1
ATOM 4105 C CA . ASP B 1 104 ? 3.043 -35.156 -35 1 94.94 104 ASP B CA 1
ATOM 4106 C C . ASP B 1 104 ? 3.479 -36.5 -34.5 1 94.94 104 ASP B C 1
ATOM 4108 O O . ASP B 1 104 ? 2.721 -37.469 -34.562 1 94.94 104 ASP B O 1
ATOM 4112 N N . ASP B 1 105 ? 4.66 -36.562 -33.938 1 95.88 105 ASP B N 1
ATOM 4113 C CA . ASP B 1 105 ? 5.199 -37.812 -33.406 1 95.88 105 ASP B CA 1
ATOM 4114 C C . ASP B 1 105 ? 4.723 -38.062 -31.984 1 95.88 105 ASP B C 1
ATOM 4116 O O . ASP B 1 105 ? 5.168 -37.375 -31.062 1 95.88 105 ASP B O 1
ATOM 4120 N N . TYR B 1 106 ? 3.979 -39.062 -31.812 1 93.56 106 TYR B N 1
ATOM 4121 C CA . TYR B 1 106 ? 3.379 -39.344 -30.516 1 93.56 106 TYR B CA 1
ATOM 4122 C C . TYR B 1 106 ? 4.449 -39.719 -29.484 1 93.56 106 TYR B C 1
ATOM 4124 O O . TYR B 1 106 ? 4.289 -39.469 -28.297 1 93.56 106 TYR B O 1
ATOM 4132 N N . LYS B 1 107 ? 5.418 -40.312 -30 1 95.94 107 LYS B N 1
ATOM 4133 C CA . LYS B 1 107 ? 6.508 -40.656 -29.094 1 95.94 107 LYS B CA 1
ATOM 4134 C C . LYS B 1 107 ? 7.168 -39.406 -28.516 1 95.94 107 LYS B C 1
ATOM 4136 O O . LYS B 1 107 ? 7.488 -39.375 -27.328 1 95.94 107 LYS B O 1
ATOM 4141 N N . VAL B 1 108 ? 7.324 -38.5 -29.391 1 96.5 108 VAL B N 1
ATOM 4142 C CA . VAL B 1 108 ? 7.918 -37.25 -28.984 1 96.5 108 VAL B CA 1
ATOM 4143 C C . VAL B 1 108 ? 7.027 -36.562 -27.953 1 96.5 108 VAL B C 1
ATOM 4145 O O . VAL B 1 108 ? 7.516 -36.031 -26.938 1 96.5 108 VAL B O 1
ATOM 4148 N N . LEU B 1 109 ? 5.789 -36.531 -28.156 1 95.69 109 LEU B N 1
ATOM 4149 C CA . LEU B 1 109 ? 4.836 -35.906 -27.25 1 95.69 109 LEU B CA 1
ATOM 4150 C C . LEU B 1 109 ? 4.879 -36.562 -25.875 1 95.69 109 LEU B C 1
ATOM 4152 O O . LEU B 1 109 ? 4.879 -35.875 -24.859 1 95.69 109 LEU B O 1
ATOM 4156 N N . GLY B 1 110 ? 4.934 -37.844 -25.891 1 95.06 110 GLY B N 1
ATOM 4157 C CA . GLY B 1 110 ? 5.035 -38.562 -24.641 1 95.06 110 GLY B CA 1
ATOM 4158 C C . GLY B 1 110 ? 6.32 -38.281 -23.891 1 95.06 110 GLY B C 1
ATOM 4159 O O . GLY B 1 110 ? 6.301 -38.094 -22.656 1 95.06 110 GLY B O 1
ATOM 4160 N N . GLU B 1 111 ? 7.441 -38.281 -24.609 1 96.81 111 GLU B N 1
ATOM 4161 C CA . GLU B 1 111 ? 8.727 -37.969 -24 1 96.81 111 GLU B CA 1
ATOM 4162 C C . GLU B 1 111 ? 8.742 -36.562 -23.422 1 96.81 111 GLU B C 1
ATOM 4164 O O . GLU B 1 111 ? 9.383 -36.312 -22.406 1 96.81 111 GLU B O 1
ATOM 4169 N N . PHE B 1 112 ? 8.047 -35.719 -24.125 1 97.12 112 PHE B N 1
ATOM 4170 C CA . PHE B 1 112 ? 7.977 -34.344 -23.656 1 97.12 112 PHE B CA 1
ATOM 4171 C C . PHE B 1 112 ? 7.258 -34.25 -22.312 1 97.12 112 PHE B C 1
ATOM 4173 O O . PHE B 1 112 ? 7.711 -33.562 -21.406 1 97.12 112 PHE B O 1
ATOM 4180 N N . VAL B 1 113 ? 6.195 -34.906 -22.156 1 96.31 113 VAL B N 1
ATOM 4181 C CA . VAL B 1 113 ? 5.453 -34.938 -20.891 1 96.31 113 VAL B CA 1
ATOM 4182 C C . VAL B 1 113 ? 6.352 -35.469 -19.781 1 96.31 113 VAL B C 1
ATOM 4184 O O . VAL B 1 113 ? 6.387 -34.906 -18.688 1 96.31 113 VAL B O 1
ATOM 4187 N N . ASP B 1 114 ? 7.082 -36.5 -20.094 1 96.12 114 ASP B N 1
ATOM 4188 C CA . ASP B 1 114 ? 7.988 -37.094 -19.109 1 96.12 114 ASP B CA 1
ATOM 4189 C C . ASP B 1 114 ? 9.055 -36.094 -18.688 1 96.12 114 ASP B C 1
ATOM 4191 O O . ASP B 1 114 ? 9.391 -35.969 -17.5 1 96.12 114 ASP B O 1
ATOM 4195 N N . ALA B 1 115 ? 9.547 -35.406 -19.672 1 97.44 115 ALA B N 1
ATOM 4196 C CA . ALA B 1 115 ? 10.555 -34.406 -19.375 1 97.44 115 ALA B CA 1
ATOM 4197 C C . ALA B 1 115 ? 9.992 -33.312 -18.484 1 97.44 115 ALA B C 1
ATOM 4199 O O . ALA B 1 115 ? 10.648 -32.875 -17.531 1 97.44 115 ALA B O 1
ATOM 4200 N N . LEU B 1 116 ? 8.773 -32.906 -18.766 1 97.62 116 LEU B N 1
ATOM 4201 C CA . LEU B 1 116 ? 8.133 -31.844 -17.984 1 97.62 116 LEU B CA 1
ATOM 4202 C C . LEU B 1 116 ? 7.934 -32.281 -16.547 1 97.62 116 LEU B C 1
ATOM 4204 O O . LEU B 1 116 ? 8.18 -31.516 -15.609 1 97.62 116 LEU B O 1
ATOM 4208 N N . VAL B 1 117 ? 7.523 -33.469 -16.344 1 95.75 117 VAL B N 1
ATOM 4209 C CA . VAL B 1 117 ? 7.309 -34 -15 1 95.75 117 VAL B CA 1
ATOM 4210 C C . VAL B 1 117 ? 8.633 -34.031 -14.234 1 95.75 117 VAL B C 1
ATOM 4212 O O . VAL B 1 117 ? 8.688 -33.688 -13.062 1 95.75 117 VAL B O 1
ATOM 4215 N N . THR B 1 118 ? 9.648 -34.469 -14.914 1 96.75 118 THR B N 1
ATOM 4216 C CA . THR B 1 118 ? 10.977 -34.5 -14.312 1 96.75 118 THR B CA 1
ATOM 4217 C C . THR B 1 118 ? 11.438 -33.094 -13.906 1 96.75 118 THR B C 1
ATOM 4219 O O . THR B 1 118 ? 11.977 -32.906 -12.82 1 96.75 118 THR B O 1
ATOM 4222 N N . ILE B 1 119 ? 11.242 -32.188 -14.781 1 97.25 119 ILE B N 1
ATOM 4223 C CA . ILE B 1 119 ? 11.625 -30.797 -14.531 1 97.25 119 ILE B CA 1
ATOM 4224 C C . ILE B 1 119 ? 10.844 -30.25 -13.344 1 97.25 119 ILE B C 1
ATOM 4226 O O . ILE B 1 119 ? 11.422 -29.625 -12.445 1 97.25 119 ILE B O 1
ATOM 4230 N N . ARG B 1 120 ? 9.555 -30.453 -13.312 1 95.75 120 ARG B N 1
ATOM 4231 C CA . ARG B 1 120 ? 8.719 -30.016 -12.195 1 95.75 120 ARG B CA 1
ATOM 4232 C C . ARG B 1 120 ? 9.25 -30.547 -10.867 1 95.75 120 ARG B C 1
ATOM 4234 O O . ARG B 1 120 ? 9.391 -29.781 -9.906 1 95.75 120 ARG B O 1
ATOM 4241 N N . ASN B 1 121 ? 9.57 -31.781 -10.836 1 95.88 121 ASN B N 1
ATOM 4242 C CA . ASN B 1 121 ? 10.047 -32.438 -9.609 1 95.88 121 ASN B CA 1
ATOM 4243 C C . ASN B 1 121 ? 11.406 -31.875 -9.195 1 95.88 121 ASN B C 1
ATOM 4245 O O . ASN B 1 121 ? 11.672 -31.703 -8 1 95.88 121 ASN B O 1
ATOM 4249 N N . ARG B 1 122 ? 12.242 -31.625 -10.164 1 96.25 122 ARG B N 1
ATOM 4250 C CA . ARG B 1 122 ? 13.562 -31.062 -9.898 1 96.25 122 ARG B CA 1
ATOM 4251 C C . ARG B 1 122 ? 13.445 -29.719 -9.203 1 96.25 122 ARG B C 1
ATOM 4253 O O . ARG B 1 122 ? 14.25 -29.391 -8.328 1 96.25 122 ARG B O 1
ATOM 4260 N N . HIS B 1 123 ? 12.438 -28.953 -9.516 1 96.44 123 HIS B N 1
ATOM 4261 C CA . HIS B 1 123 ? 12.312 -27.578 -9.031 1 96.44 123 HIS B CA 1
ATOM 4262 C C . HIS B 1 123 ? 11.516 -27.531 -7.734 1 96.44 123 HIS B C 1
ATOM 4264 O O . HIS B 1 123 ? 11.211 -26.438 -7.234 1 96.44 123 HIS B O 1
ATOM 4270 N N . ASN B 1 124 ? 11.172 -28.688 -7.137 1 93.19 124 ASN B N 1
ATOM 4271 C CA . ASN B 1 124 ? 10.422 -28.734 -5.891 1 93.19 124 ASN B CA 1
ATOM 4272 C C . ASN B 1 124 ? 11.219 -28.172 -4.727 1 93.19 124 ASN B C 1
ATOM 4274 O O . ASN B 1 124 ? 10.648 -27.641 -3.773 1 93.19 124 ASN B O 1
ATOM 4278 N N . ASP B 1 125 ? 12.5 -28.188 -4.844 1 91.5 125 ASP B N 1
ATOM 4279 C CA . ASP B 1 125 ? 13.32 -27.766 -3.713 1 91.5 125 ASP B CA 1
ATOM 4280 C C . ASP B 1 125 ? 14.023 -26.438 -3.992 1 91.5 125 ASP B C 1
ATOM 4282 O O . ASP B 1 125 ? 14.969 -26.078 -3.301 1 91.5 125 ASP B O 1
ATOM 4286 N N . VAL B 1 126 ? 13.578 -25.781 -4.945 1 95 126 VAL B N 1
ATOM 4287 C CA . VAL B 1 126 ? 14.203 -24.516 -5.336 1 95 126 VAL B CA 1
ATOM 4288 C C . VAL B 1 126 ? 14.078 -23.5 -4.203 1 95 126 VAL B C 1
ATOM 4290 O O . VAL B 1 126 ? 15.047 -22.828 -3.85 1 95 126 VAL B O 1
ATOM 4293 N N . VAL B 1 127 ? 12.883 -23.406 -3.549 1 92.62 127 VAL B N 1
ATOM 4294 C CA . VAL B 1 127 ? 12.617 -22.375 -2.551 1 92.62 127 VAL B CA 1
ATOM 4295 C C . VAL B 1 127 ? 13.508 -22.594 -1.331 1 92.62 127 VAL B C 1
ATOM 4297 O O . VAL B 1 127 ? 14.273 -21.703 -0.952 1 92.62 127 VAL B O 1
ATOM 4300 N N . PRO B 1 128 ? 13.562 -23.844 -0.724 1 90.94 128 PRO B N 1
ATOM 4301 C CA . PRO B 1 128 ? 14.43 -24.016 0.443 1 90.94 128 PRO B CA 1
ATOM 4302 C C . PRO B 1 128 ? 15.914 -23.922 0.098 1 90.94 128 PRO B C 1
ATOM 4304 O O . PRO B 1 128 ? 16.703 -23.422 0.905 1 90.94 128 PRO B O 1
ATOM 4307 N N . THR B 1 129 ? 16.281 -24.344 -1.112 1 94.31 129 THR B N 1
ATOM 4308 C CA . THR B 1 129 ? 17.688 -24.297 -1.492 1 94.31 129 THR B CA 1
ATOM 4309 C C . THR B 1 129 ? 18.141 -22.859 -1.727 1 94.31 129 THR B C 1
ATOM 4311 O O . THR B 1 129 ? 19.234 -22.469 -1.334 1 94.31 129 THR B O 1
ATOM 4314 N N . MET B 1 130 ? 17.297 -22.078 -2.438 1 94.56 130 MET B N 1
ATOM 4315 C CA . MET B 1 130 ? 17.609 -20.656 -2.619 1 94.56 130 MET B CA 1
ATOM 4316 C C . MET B 1 130 ? 17.719 -19.938 -1.275 1 94.56 130 MET B C 1
ATOM 4318 O O . MET B 1 130 ? 18.609 -19.125 -1.069 1 94.56 130 MET B O 1
ATOM 4322 N N . ALA B 1 131 ? 16.766 -20.234 -0.342 1 91.5 131 ALA B N 1
ATOM 4323 C CA . ALA B 1 131 ? 16.812 -19.672 1.003 1 91.5 131 ALA B CA 1
ATOM 4324 C C . ALA B 1 131 ? 18.141 -19.984 1.688 1 91.5 131 ALA B C 1
ATOM 4326 O O . ALA B 1 131 ? 18.75 -19.125 2.314 1 91.5 131 ALA B O 1
ATOM 4327 N N . GLN B 1 132 ? 18.578 -21.219 1.559 1 92.06 132 GLN B N 1
ATOM 4328 C CA . GLN B 1 132 ? 19.859 -21.641 2.125 1 92.06 132 GLN B CA 1
ATOM 4329 C C . GLN B 1 132 ? 21 -20.828 1.525 1 92.06 132 GLN B C 1
ATOM 4331 O O . GLN B 1 132 ? 21.953 -20.484 2.229 1 92.06 132 GLN B O 1
ATOM 4336 N N . GLY B 1 133 ? 20.875 -20.609 0.257 1 93.94 133 GLY B N 1
ATOM 4337 C CA . GLY B 1 133 ? 21.906 -19.797 -0.389 1 93.94 133 GLY B CA 1
ATOM 4338 C C . GLY B 1 133 ? 21.984 -18.391 0.175 1 93.94 133 GLY B C 1
ATOM 4339 O O . GLY B 1 133 ? 23.094 -17.859 0.381 1 93.94 133 GLY B O 1
ATOM 4340 N N . ILE B 1 134 ? 20.891 -17.781 0.449 1 92.69 134 ILE B N 1
ATOM 4341 C CA . ILE B 1 134 ? 20.859 -16.438 1.013 1 92.69 134 ILE B CA 1
ATOM 4342 C C . ILE B 1 134 ? 21.406 -16.469 2.436 1 92.69 134 ILE B C 1
ATOM 4344 O O . ILE B 1 134 ? 22.125 -15.547 2.842 1 92.69 134 ILE B O 1
ATOM 4348 N N . ILE B 1 135 ? 21.078 -17.484 3.188 1 90.31 135 ILE B N 1
ATOM 4349 C CA . ILE B 1 135 ? 21.594 -17.641 4.539 1 90.31 135 ILE B CA 1
ATOM 4350 C C . ILE B 1 135 ? 23.125 -17.75 4.496 1 90.31 135 ILE B C 1
ATOM 4352 O O . ILE B 1 135 ? 23.812 -17.062 5.242 1 90.31 135 ILE B O 1
ATOM 4356 N N . GLU B 1 136 ? 23.594 -18.578 3.59 1 93.56 136 GLU B N 1
ATOM 4357 C CA . GLU B 1 136 ? 25.031 -18.75 3.404 1 93.56 136 GLU B CA 1
ATOM 4358 C C . GLU B 1 136 ? 25.703 -17.406 3.102 1 93.56 136 GLU B C 1
ATOM 4360 O O . GLU B 1 136 ? 26.75 -17.094 3.652 1 93.56 136 GLU B O 1
ATOM 4365 N N . TYR B 1 137 ? 25.078 -16.719 2.285 1 94.19 137 TYR B N 1
ATOM 4366 C CA . TYR B 1 137 ? 25.578 -15.414 1.883 1 94.19 137 TYR B CA 1
ATOM 4367 C C . TYR B 1 137 ? 25.609 -14.445 3.062 1 94.19 137 TYR B C 1
ATOM 4369 O O . TYR B 1 137 ? 26.625 -13.812 3.336 1 94.19 137 TYR B O 1
ATOM 4377 N N . LYS B 1 138 ? 24.531 -14.312 3.793 1 90.25 138 LYS B N 1
ATOM 4378 C CA . LYS B 1 138 ? 24.375 -13.359 4.887 1 90.25 138 LYS B CA 1
ATOM 4379 C C . LYS B 1 138 ? 25.297 -13.703 6.055 1 90.25 138 LYS B C 1
ATOM 4381 O O . LYS B 1 138 ? 25.734 -12.82 6.793 1 90.25 138 LYS B O 1
ATOM 4386 N N . GLU B 1 139 ? 25.594 -14.969 6.23 1 91.19 139 GLU B N 1
ATOM 4387 C CA . GLU B 1 139 ? 26.453 -15.414 7.316 1 91.19 139 GLU B CA 1
ATOM 4388 C C . GLU B 1 139 ? 27.922 -15.125 7.008 1 91.19 139 GLU B C 1
ATOM 4390 O O . GLU B 1 139 ? 28.734 -14.977 7.918 1 91.19 139 GLU B O 1
ATOM 4395 N N . THR B 1 140 ? 28.234 -14.969 5.824 1 91.44 140 THR B N 1
ATOM 4396 C CA . THR B 1 140 ? 29.625 -14.875 5.422 1 91.44 140 THR B CA 1
ATOM 4397 C C . THR B 1 140 ? 30 -13.43 5.105 1 91.44 140 THR B C 1
ATOM 4399 O O . THR B 1 140 ? 31.156 -13.023 5.312 1 91.44 140 THR B O 1
ATOM 4402 N N . PHE B 1 141 ? 29.031 -12.68 4.645 1 90.81 141 PHE B N 1
ATOM 4403 C CA . PHE B 1 141 ? 29.375 -11.352 4.141 1 90.81 141 PHE B CA 1
ATOM 4404 C C . PHE B 1 141 ? 28.547 -10.281 4.824 1 90.81 141 PHE B C 1
ATOM 4406 O O . PHE B 1 141 ? 27.375 -10.516 5.168 1 90.81 141 PHE B O 1
ATOM 4413 N N . PRO B 1 142 ? 29.203 -9.125 5.031 1 87.62 142 PRO B N 1
ATOM 4414 C CA . PRO B 1 142 ? 28.438 -8.016 5.594 1 87.62 142 PRO B CA 1
ATOM 4415 C C . PRO B 1 142 ? 27.266 -7.594 4.699 1 87.62 142 PRO B C 1
ATOM 4417 O O . PRO B 1 142 ? 27.375 -7.66 3.473 1 87.62 142 PRO B O 1
ATOM 4420 N N . GLN B 1 143 ? 26.219 -7.188 5.32 1 85.88 143 GLN B N 1
ATOM 4421 C CA . GLN B 1 143 ? 25.016 -6.805 4.598 1 85.88 143 GLN B CA 1
ATOM 4422 C C . GLN B 1 143 ? 24.953 -5.297 4.379 1 85.88 143 GLN B C 1
ATOM 4424 O O . GLN B 1 143 ? 25.359 -4.52 5.25 1 85.88 143 GLN B O 1
ATOM 4429 N N . ASP B 1 144 ? 24.562 -4.93 3.184 1 86.94 144 ASP B N 1
ATOM 4430 C CA . ASP B 1 144 ? 24.266 -3.531 2.883 1 86.94 144 ASP B CA 1
ATOM 4431 C C . ASP B 1 144 ? 22.844 -3.365 2.359 1 86.94 144 ASP B C 1
ATOM 4433 O O . ASP B 1 144 ? 22.328 -4.25 1.679 1 86.94 144 ASP B O 1
ATOM 4437 N N . PRO B 1 145 ? 22.25 -2.289 2.668 1 86.31 145 PRO B N 1
ATOM 4438 C CA . PRO B 1 145 ? 20.828 -2.064 2.35 1 86.31 145 PRO B CA 1
ATOM 4439 C C . PRO B 1 145 ? 20.547 -2.162 0.854 1 86.31 145 PRO B C 1
ATOM 4441 O O . PRO B 1 145 ? 19.484 -2.658 0.458 1 86.31 145 PRO B O 1
ATOM 4444 N N . VAL B 1 146 ? 21.391 -1.72 0.078 1 87.62 146 VAL B N 1
ATOM 4445 C CA . VAL B 1 146 ? 21.188 -1.711 -1.367 1 87.62 146 VAL B CA 1
ATOM 4446 C C . VAL B 1 146 ? 21.172 -3.143 -1.896 1 87.62 146 VAL B C 1
ATOM 4448 O O . VAL B 1 146 ? 20.266 -3.521 -2.65 1 87.62 146 VAL B O 1
ATOM 4451 N N . THR B 1 147 ? 22.109 -3.908 -1.468 1 90.38 147 THR B N 1
ATOM 4452 C CA . THR B 1 147 ? 22.188 -5.305 -1.882 1 90.38 147 THR B CA 1
ATOM 4453 C C . THR B 1 147 ? 20.969 -6.078 -1.401 1 90.38 147 THR B C 1
ATOM 4455 O O . THR B 1 147 ? 20.406 -6.895 -2.141 1 90.38 147 THR B O 1
ATOM 4458 N N . ASN B 1 148 ? 20.578 -5.844 -0.234 1 91.25 148 ASN B N 1
ATOM 4459 C CA . ASN B 1 148 ? 19.391 -6.504 0.309 1 91.25 148 ASN B CA 1
ATOM 4460 C C . ASN B 1 148 ? 18.141 -6.172 -0.501 1 91.25 148 ASN B C 1
ATOM 4462 O O . ASN B 1 148 ? 17.297 -7.043 -0.747 1 91.25 148 ASN B O 1
ATOM 4466 N N . GLN B 1 149 ? 18.078 -4.941 -0.851 1 91.5 149 GLN B N 1
ATOM 4467 C CA . GLN B 1 149 ? 16.938 -4.52 -1.67 1 91.5 149 GLN B CA 1
ATOM 4468 C C . GLN B 1 149 ? 16.953 -5.219 -3.027 1 91.5 149 GLN B C 1
ATOM 4470 O O . GLN B 1 149 ? 15.906 -5.621 -3.533 1 91.5 149 GLN B O 1
ATOM 4475 N N . ASN B 1 150 ? 18.109 -5.367 -3.574 1 92.81 150 ASN B N 1
ATOM 4476 C CA . ASN B 1 150 ? 18.25 -6.059 -4.852 1 92.81 150 ASN B CA 1
ATOM 4477 C C . ASN B 1 150 ? 17.859 -7.527 -4.738 1 92.81 150 ASN B C 1
ATOM 4479 O O . ASN B 1 150 ? 17.203 -8.07 -5.629 1 92.81 150 ASN B O 1
ATOM 4483 N N . ILE B 1 151 ? 18.25 -8.055 -3.656 1 94.69 151 ILE B N 1
ATOM 4484 C CA . ILE B 1 151 ? 17.938 -9.461 -3.426 1 94.69 151 ILE B CA 1
ATOM 4485 C C . ILE B 1 151 ? 16.422 -9.641 -3.279 1 94.69 151 ILE B C 1
ATOM 4487 O O . ILE B 1 151 ? 15.844 -10.562 -3.855 1 94.69 151 ILE B O 1
ATOM 4491 N N . GLN B 1 152 ? 15.781 -8.758 -2.549 1 95.19 152 GLN B N 1
ATOM 4492 C CA . GLN B 1 152 ? 14.328 -8.812 -2.387 1 95.19 152 GLN B CA 1
ATOM 4493 C C . GLN B 1 152 ? 13.617 -8.664 -3.729 1 95.19 152 GLN B C 1
ATOM 4495 O O . GLN B 1 152 ? 12.68 -9.406 -4.027 1 95.19 152 GLN B O 1
ATOM 4500 N N . TYR B 1 153 ? 14.109 -7.727 -4.484 1 95.62 153 TYR B N 1
ATOM 4501 C CA . TYR B 1 153 ? 13.578 -7.492 -5.82 1 95.62 153 TYR B CA 1
ATOM 4502 C C . TYR B 1 153 ? 13.695 -8.742 -6.684 1 95.62 153 TYR B C 1
ATOM 4504 O O . TYR B 1 153 ? 12.719 -9.156 -7.32 1 95.62 153 TYR B O 1
ATOM 4512 N N . PHE B 1 154 ? 14.82 -9.312 -6.676 1 96.81 154 PHE B N 1
ATOM 4513 C CA . PHE B 1 154 ? 15.086 -10.523 -7.445 1 96.81 154 PHE B CA 1
ATOM 4514 C C . PHE B 1 154 ? 14.18 -11.664 -7 1 96.81 154 PHE B C 1
ATOM 4516 O O . PHE B 1 154 ? 13.586 -12.359 -7.832 1 96.81 154 PHE B O 1
ATOM 4523 N N . LEU B 1 155 ? 14.086 -11.875 -5.75 1 97.12 155 LEU B N 1
ATOM 4524 C CA . LEU B 1 155 ? 13.352 -13.023 -5.227 1 97.12 155 LEU B CA 1
ATOM 4525 C C . LEU B 1 155 ? 11.875 -12.953 -5.613 1 97.12 155 LEU B C 1
ATOM 4527 O O . LEU B 1 155 ? 11.258 -13.969 -5.922 1 97.12 155 LEU B O 1
ATOM 4531 N N . ASP B 1 156 ? 11.312 -11.789 -5.629 1 97.44 156 ASP B N 1
ATOM 4532 C CA . ASP B 1 156 ? 9.945 -11.633 -6.098 1 97.44 156 ASP B CA 1
ATOM 4533 C C . ASP B 1 156 ? 9.797 -12.109 -7.539 1 97.44 156 ASP B C 1
ATOM 4535 O O . ASP B 1 156 ? 8.859 -12.852 -7.859 1 97.44 156 ASP B O 1
ATOM 4539 N N . ARG B 1 157 ? 10.672 -11.664 -8.336 1 97.88 157 ARG B N 1
ATOM 4540 C CA . ARG B 1 157 ? 10.617 -11.984 -9.758 1 97.88 157 ARG B CA 1
ATOM 4541 C C . ARG B 1 157 ? 10.953 -13.453 -10.008 1 97.88 157 ARG B C 1
ATOM 4543 O O . ARG B 1 157 ? 10.336 -14.102 -10.852 1 97.88 157 ARG B O 1
ATOM 4550 N N . PHE B 1 158 ? 11.875 -13.938 -9.258 1 98.12 158 PHE B N 1
ATOM 4551 C CA . PHE B 1 158 ? 12.32 -15.328 -9.359 1 98.12 158 PHE B CA 1
ATOM 4552 C C . PHE B 1 158 ? 11.188 -16.281 -9.008 1 98.12 158 PHE B C 1
ATOM 4554 O O . PHE B 1 158 ? 10.891 -17.203 -9.766 1 98.12 158 PHE B O 1
ATOM 4561 N N . TYR B 1 159 ? 10.562 -16.047 -7.918 1 97.75 159 TYR B N 1
ATOM 4562 C CA . TYR B 1 159 ? 9.5 -16.953 -7.484 1 97.75 159 TYR B CA 1
ATOM 4563 C C . TYR B 1 159 ? 8.258 -16.781 -8.336 1 97.75 159 TYR B C 1
ATOM 4565 O O . TYR B 1 159 ? 7.523 -17.75 -8.578 1 97.75 159 TYR B O 1
ATOM 4573 N N . MET B 1 160 ? 7.98 -15.602 -8.789 1 98.06 160 MET B N 1
ATOM 4574 C CA . MET B 1 160 ? 6.902 -15.43 -9.758 1 98.06 160 MET B CA 1
ATOM 4575 C C . MET B 1 160 ? 7.156 -16.281 -11.008 1 98.06 160 MET B C 1
ATOM 4577 O O . MET B 1 160 ? 6.25 -16.953 -11.492 1 98.06 160 MET B O 1
ATOM 4581 N N . SER B 1 161 ? 8.391 -16.172 -11.492 1 97.62 161 SER B N 1
ATOM 4582 C CA . SER B 1 161 ? 8.773 -16.984 -12.656 1 97.62 161 SER B CA 1
ATOM 4583 C C . SER B 1 161 ? 8.578 -18.469 -12.383 1 97.62 161 SER B C 1
ATOM 4585 O O . SER B 1 161 ? 8.109 -19.203 -13.242 1 97.62 161 SER B O 1
ATOM 4587 N N . ARG B 1 162 ? 8.969 -18.875 -11.219 1 97.62 162 ARG B N 1
ATOM 4588 C CA . ARG B 1 162 ? 8.781 -20.281 -10.844 1 97.62 162 ARG B CA 1
ATOM 4589 C C . ARG B 1 162 ? 7.312 -20.672 -10.883 1 97.62 162 ARG B C 1
ATOM 4591 O O . ARG B 1 162 ? 6.961 -21.734 -11.406 1 97.62 162 ARG B O 1
ATOM 4598 N N . ILE B 1 163 ? 6.441 -19.859 -10.328 1 97.31 163 ILE B N 1
ATOM 4599 C CA . ILE B 1 163 ? 5.008 -20.109 -10.32 1 97.31 163 ILE B CA 1
ATOM 4600 C C . ILE B 1 163 ? 4.504 -20.25 -11.75 1 97.31 163 ILE B C 1
ATOM 4602 O O . ILE B 1 163 ? 3.746 -21.188 -12.062 1 97.31 163 ILE B O 1
ATOM 4606 N N . SER B 1 164 ? 4.957 -19.391 -12.609 1 97.38 164 SER B N 1
ATOM 4607 C CA . SER B 1 164 ? 4.469 -19.359 -13.984 1 97.38 164 SER B CA 1
ATOM 4608 C C . SER B 1 164 ? 4.902 -20.609 -14.742 1 97.38 164 SER B C 1
ATOM 4610 O O . SER B 1 164 ? 4.133 -21.172 -15.531 1 97.38 164 SER B O 1
ATOM 4612 N N . ILE B 1 165 ? 6.145 -20.969 -14.547 1 97.75 165 ILE B N 1
ATOM 4613 C CA . ILE B 1 165 ? 6.68 -22.156 -15.211 1 97.75 165 ILE B CA 1
ATOM 4614 C C . ILE B 1 165 ? 5.949 -23.406 -14.703 1 97.75 165 ILE B C 1
ATOM 4616 O O . ILE B 1 165 ? 5.531 -24.25 -15.5 1 97.75 165 ILE B O 1
ATOM 4620 N N . ARG B 1 166 ? 5.758 -23.484 -13.422 1 96.75 166 ARG B N 1
ATOM 4621 C CA . ARG B 1 166 ? 5.039 -24.594 -12.828 1 96.75 166 ARG B CA 1
ATOM 4622 C C . ARG B 1 166 ? 3.611 -24.672 -13.359 1 96.75 166 ARG B C 1
ATOM 4624 O O . ARG B 1 166 ? 3.09 -25.766 -13.602 1 96.75 166 ARG B O 1
ATOM 4631 N N . MET B 1 167 ? 2.977 -23.594 -13.508 1 96 167 MET B N 1
ATOM 4632 C CA . MET B 1 167 ? 1.613 -23.547 -14.023 1 96 167 MET B CA 1
ATOM 4633 C C . MET B 1 167 ? 1.537 -24.156 -15.414 1 96 167 MET B C 1
ATOM 4635 O O . MET B 1 167 ? 0.651 -24.969 -15.695 1 96 167 MET B O 1
ATOM 4639 N N . LEU B 1 168 ? 2.484 -23.766 -16.281 1 96.12 168 LEU B N 1
ATOM 4640 C CA . LEU B 1 168 ? 2.512 -24.297 -17.656 1 96.12 168 LEU B CA 1
ATOM 4641 C C . LEU B 1 168 ? 2.736 -25.797 -17.656 1 96.12 168 LEU B C 1
ATOM 4643 O O . LEU B 1 168 ? 2.01 -26.531 -18.312 1 96.12 168 LEU B O 1
ATOM 4647 N N . ILE B 1 169 ? 3.711 -26.188 -16.875 1 96.25 169 ILE B N 1
ATOM 4648 C CA . ILE B 1 169 ? 4.094 -27.594 -16.844 1 96.25 169 ILE B CA 1
ATOM 4649 C C . ILE B 1 169 ? 2.945 -28.422 -16.266 1 96.25 169 ILE B C 1
ATOM 4651 O O . ILE B 1 169 ? 2.572 -29.453 -16.844 1 96.25 169 ILE B O 1
ATOM 4655 N N . ASN B 1 170 ? 2.393 -27.984 -15.164 1 93.94 170 ASN B N 1
ATOM 4656 C CA . ASN B 1 170 ? 1.301 -28.719 -14.539 1 93.94 170 ASN B CA 1
ATOM 4657 C C . ASN B 1 170 ? 0.082 -28.812 -15.453 1 93.94 170 ASN B C 1
ATOM 4659 O O . ASN B 1 170 ? -0.542 -29.859 -15.562 1 93.94 170 ASN B O 1
ATOM 4663 N N . GLN B 1 171 ? -0.239 -27.719 -16.062 1 92.81 171 GLN B N 1
ATOM 4664 C CA . GLN B 1 171 ? -1.401 -27.734 -16.953 1 92.81 171 GLN B CA 1
ATOM 4665 C C . GLN B 1 171 ? -1.229 -28.75 -18.078 1 92.81 171 GLN B C 1
ATOM 4667 O O . GLN B 1 171 ? -2.123 -29.562 -18.328 1 92.81 171 GLN B O 1
ATOM 4672 N N . HIS B 1 172 ? -0.075 -28.766 -18.703 1 93.06 172 HIS B N 1
ATOM 4673 C CA . HIS B 1 172 ? 0.191 -29.688 -19.797 1 93.06 172 HIS B CA 1
ATOM 4674 C C . HIS B 1 172 ? 0.209 -31.141 -19.297 1 93.06 172 HIS B C 1
ATOM 4676 O O . HIS B 1 172 ? -0.465 -32 -19.859 1 93.06 172 HIS B O 1
ATOM 4682 N N . SER B 1 173 ? 0.985 -31.391 -18.266 1 92.94 173 SER B N 1
ATOM 4683 C CA . SER B 1 173 ? 1.209 -32.75 -17.812 1 92.94 173 SER B CA 1
ATOM 4684 C C . SER B 1 173 ? -0.068 -33.375 -17.234 1 92.94 173 SER B C 1
ATOM 4686 O O . SER B 1 173 ? -0.337 -34.562 -17.438 1 92.94 173 SER B O 1
ATOM 4688 N N . LEU B 1 174 ? -0.868 -32.562 -16.531 1 89.75 174 LEU B N 1
ATOM 4689 C CA . LEU B 1 174 ? -2.096 -33.094 -15.93 1 89.75 174 LEU B CA 1
ATOM 4690 C C . LEU B 1 174 ? -3.133 -33.406 -17 1 89.75 174 LEU B C 1
ATOM 4692 O O . LEU B 1 174 ? -3.916 -34.344 -16.859 1 89.75 174 LEU B O 1
ATOM 4696 N N . ILE B 1 175 ? -3.125 -32.625 -18.016 1 88.25 175 ILE B N 1
ATOM 4697 C CA . ILE B 1 175 ? -4.113 -32.812 -19.078 1 88.25 175 ILE B CA 1
ATOM 4698 C C . ILE B 1 175 ? -3.691 -33.969 -19.984 1 88.25 175 ILE B C 1
ATOM 4700 O O . ILE B 1 175 ? -4.531 -34.75 -20.422 1 88.25 175 ILE B O 1
ATOM 4704 N N . PHE B 1 176 ? -2.395 -34.188 -20.234 1 88 176 PHE B N 1
ATOM 4705 C CA . PHE B 1 176 ? -1.989 -35.094 -21.312 1 88 176 PHE B CA 1
ATOM 4706 C C . PHE B 1 176 ? -1.215 -36.281 -20.766 1 88 176 PHE B C 1
ATOM 4708 O O . PHE B 1 176 ? -0.845 -37.188 -21.516 1 88 176 PHE B O 1
ATOM 4715 N N . ASP B 1 177 ? -0.924 -36.188 -19.406 1 80.94 177 ASP B N 1
ATOM 4716 C CA . ASP B 1 177 ? -0.212 -37.344 -18.828 1 80.94 177 ASP B CA 1
ATOM 4717 C C . ASP B 1 177 ? -1.153 -38.5 -18.609 1 80.94 177 ASP B C 1
ATOM 4719 O O . ASP B 1 177 ? -2.244 -38.344 -18.062 1 80.94 177 ASP B O 1
ATOM 4723 N N . GLY B 1 178 ? -1.557 -39.281 -19.609 1 62.78 178 GLY B N 1
ATOM 4724 C CA . GLY B 1 178 ? -2.432 -40.438 -19.641 1 62.78 178 GLY B CA 1
ATOM 4725 C C . GLY B 1 178 ? -2.525 -41.156 -18.297 1 62.78 178 GLY B C 1
ATOM 4726 O O . GLY B 1 178 ? -3.439 -41.969 -18.078 1 62.78 178 GLY B O 1
ATOM 4727 N N . ASN B 1 179 ? -1.54 -41.125 -17.438 1 53.44 179 ASN B N 1
ATOM 4728 C CA . ASN B 1 179 ? -1.519 -41.906 -16.219 1 53.44 179 ASN B CA 1
ATOM 4729 C C . ASN B 1 179 ? -2.17 -41.188 -15.055 1 53.44 179 ASN B C 1
ATOM 4731 O O . ASN B 1 179 ? -2.309 -41.75 -13.961 1 53.44 179 ASN B O 1
ATOM 4735 N N . THR B 1 180 ? -2.301 -39.938 -15.219 1 51.72 180 THR B N 1
ATOM 4736 C CA . THR B 1 180 ? -2.623 -39.219 -13.984 1 51.72 180 THR B CA 1
ATOM 4737 C C . THR B 1 180 ? -4.129 -39.219 -13.734 1 51.72 180 THR B C 1
ATOM 4739 O O . THR B 1 180 ? -4.918 -39 -14.648 1 51.72 180 THR B O 1
ATOM 4742 N N . ASN B 1 181 ? -4.578 -40.188 -12.93 1 46.69 181 ASN B N 1
ATOM 4743 C CA . ASN B 1 181 ? -5.902 -40.219 -12.32 1 46.69 181 ASN B CA 1
ATOM 4744 C C . ASN B 1 181 ? -6.516 -38.812 -12.258 1 46.69 181 ASN B C 1
ATOM 4746 O O . ASN B 1 181 ? -5.82 -37.844 -11.977 1 46.69 181 ASN B O 1
ATOM 4750 N N . PRO B 1 182 ? -7.711 -38.781 -12.883 1 47.84 182 PRO B N 1
ATOM 4751 C CA . PRO B 1 182 ? -8.398 -37.469 -12.938 1 47.84 182 PRO B CA 1
ATOM 4752 C C . PRO B 1 182 ? -8.305 -36.688 -11.617 1 47.84 182 PRO B C 1
ATOM 4754 O O . PRO B 1 182 ? -8.57 -37.25 -10.555 1 47.84 182 PRO B O 1
ATOM 4757 N N . VAL B 1 183 ? -7.352 -35.812 -11.414 1 50.91 183 VAL B N 1
ATOM 4758 C CA . VAL B 1 183 ? -7.59 -34.906 -10.297 1 50.91 183 VAL B CA 1
ATOM 4759 C C . VAL B 1 183 ? -9.094 -34.719 -10.094 1 50.91 183 VAL B C 1
ATOM 4761 O O . VAL B 1 183 ? -9.891 -35.156 -10.93 1 50.91 183 VAL B O 1
ATOM 4764 N N . HIS B 1 184 ? -9.562 -33.875 -9.25 1 56.09 184 HIS B N 1
ATOM 4765 C CA . HIS B 1 184 ? -10.961 -33.594 -8.992 1 56.09 184 HIS B CA 1
ATOM 4766 C C . HIS B 1 184 ? -11.758 -33.5 -10.289 1 56.09 184 HIS B C 1
ATOM 4768 O O . HIS B 1 184 ? -11.289 -32.906 -11.266 1 56.09 184 HIS B O 1
ATOM 4774 N N . PRO B 1 185 ? -12.766 -34.438 -10.438 1 56.16 185 PRO B N 1
ATOM 4775 C CA . PRO B 1 185 ? -13.562 -34.562 -11.656 1 56.16 185 PRO B CA 1
ATOM 4776 C C . PRO B 1 185 ? -13.844 -33.219 -12.336 1 56.16 185 PRO B C 1
ATOM 4778 O O . PRO B 1 185 ? -14.047 -33.188 -13.547 1 56.16 185 PRO B O 1
ATOM 4781 N N . ASN B 1 186 ? -13.695 -32.156 -11.547 1 67.62 186 ASN B N 1
ATOM 4782 C CA . ASN B 1 186 ? -14.109 -30.891 -12.133 1 67.62 186 ASN B CA 1
ATOM 4783 C C . ASN B 1 186 ? -12.914 -30.062 -12.555 1 67.62 186 ASN B C 1
ATOM 4785 O O . ASN B 1 186 ? -13.078 -29 -13.156 1 67.62 186 ASN B O 1
ATOM 4789 N N . THR B 1 187 ? -11.711 -30.625 -12.414 1 79.31 187 THR B N 1
ATOM 4790 C CA . THR B 1 187 ? -10.562 -29.766 -12.703 1 79.31 187 THR B CA 1
ATOM 4791 C C . THR B 1 187 ? -10.055 -30.016 -14.117 1 79.31 187 THR B C 1
ATOM 4793 O O . THR B 1 187 ? -10.102 -31.141 -14.617 1 79.31 187 THR B O 1
ATOM 4796 N N . ILE B 1 188 ? -9.797 -29.047 -14.836 1 81.94 188 ILE B N 1
ATOM 4797 C CA . ILE B 1 188 ? -9.07 -29.047 -16.094 1 81.94 188 ILE B CA 1
ATOM 4798 C C . ILE B 1 188 ? -7.613 -28.656 -15.859 1 81.94 188 ILE B C 1
ATOM 4800 O O . ILE B 1 188 ? -7.301 -27.484 -15.68 1 81.94 188 ILE B O 1
ATOM 4804 N N . GLY B 1 189 ? -6.762 -29.75 -15.812 1 88.12 189 GLY B N 1
ATOM 4805 C CA . GLY B 1 189 ? -5.406 -29.484 -15.352 1 88.12 189 GLY B CA 1
ATOM 4806 C C . GLY B 1 189 ? -5.348 -29 -13.914 1 88.12 189 GLY B C 1
ATOM 4807 O O . GLY B 1 189 ? -5.898 -29.641 -13.016 1 88.12 189 GLY B O 1
ATOM 4808 N N . SER B 1 190 ? -4.789 -27.844 -13.773 1 91.31 190 SER B N 1
ATOM 4809 C CA . SER B 1 190 ? -4.637 -27.281 -12.438 1 91.31 190 SER B CA 1
ATOM 4810 C C . SER B 1 190 ? -5.781 -26.328 -12.109 1 91.31 190 SER B C 1
ATOM 4812 O O . SER B 1 190 ? -5.855 -25.797 -11 1 91.31 190 SER B O 1
ATOM 4814 N N . ILE B 1 191 ? -6.68 -26.109 -13.031 1 94.38 191 ILE B N 1
ATOM 4815 C CA . ILE B 1 191 ? -7.695 -25.062 -12.891 1 94.38 191 ILE B CA 1
ATOM 4816 C C . ILE B 1 191 ? -9.062 -25.703 -12.648 1 94.38 191 ILE B C 1
ATOM 4818 O O . ILE B 1 191 ? -9.422 -26.688 -13.305 1 94.38 191 ILE B O 1
ATOM 4822 N N . ASP B 1 192 ? -9.766 -25.234 -11.688 1 94.88 192 ASP B N 1
ATOM 4823 C CA . ASP B 1 192 ? -11.164 -25.594 -11.438 1 94.88 192 ASP B CA 1
ATOM 4824 C C . ASP B 1 192 ? -12.102 -24.5 -11.938 1 94.88 192 ASP B C 1
ATOM 4826 O O . ASP B 1 192 ? -12.125 -23.391 -11.398 1 94.88 192 ASP B O 1
ATOM 4830 N N . PRO B 1 193 ? -12.828 -24.766 -13 1 93.5 193 PRO B N 1
ATOM 4831 C CA . PRO B 1 193 ? -13.742 -23.75 -13.531 1 93.5 193 PRO B CA 1
ATOM 4832 C C . PRO B 1 193 ? -14.867 -23.391 -12.562 1 93.5 193 PRO B C 1
ATOM 4834 O O . PRO B 1 193 ? -15.57 -22.406 -12.758 1 93.5 193 PRO B O 1
ATOM 4837 N N . HIS B 1 194 ? -15.086 -24.234 -11.531 1 93.56 194 HIS B N 1
ATOM 4838 C CA . HIS B 1 194 ? -16.094 -24 -10.508 1 93.56 194 HIS B CA 1
ATOM 4839 C C . HIS B 1 194 ? -15.523 -24.188 -9.109 1 93.56 194 HIS B C 1
ATOM 4841 O O . HIS B 1 194 ? -16.078 -24.922 -8.289 1 93.56 194 HIS B O 1
ATOM 4847 N N . CYS B 1 195 ? -14.453 -23.5 -8.898 1 95.31 195 CYS B N 1
ATOM 4848 C CA . CYS B 1 195 ? -13.773 -23.594 -7.609 1 95.31 195 CYS B CA 1
ATOM 4849 C C . CYS B 1 195 ? -14.656 -23.062 -6.488 1 95.31 195 CYS B C 1
ATOM 4851 O O . CYS B 1 195 ? -14.938 -21.859 -6.438 1 95.31 195 CYS B O 1
ATOM 4853 N N . GLN B 1 196 ? -15.117 -23.938 -5.648 1 95.81 196 GLN B N 1
ATOM 4854 C CA . GLN B 1 196 ? -15.883 -23.516 -4.48 1 95.81 196 GLN B CA 1
ATOM 4855 C C . GLN B 1 196 ? -14.977 -22.938 -3.402 1 95.81 196 GLN B C 1
ATOM 4857 O O . GLN B 1 196 ? -14.32 -23.688 -2.672 1 95.81 196 GLN B O 1
ATOM 4862 N N . VAL B 1 197 ? -15.016 -21.672 -3.213 1 97.5 197 VAL B N 1
ATOM 4863 C CA . VAL B 1 197 ? -14.055 -20.938 -2.395 1 97.5 197 VAL B CA 1
ATOM 4864 C C . VAL B 1 197 ? -14.164 -21.391 -0.939 1 97.5 197 VAL B C 1
ATOM 4866 O O . VAL B 1 197 ? -13.148 -21.594 -0.268 1 97.5 197 VAL B O 1
ATOM 4869 N N . SER B 1 198 ? -15.352 -21.609 -0.461 1 97.56 198 SER B N 1
ATOM 4870 C CA . SER B 1 198 ? -15.578 -22.016 0.923 1 97.56 198 SER B CA 1
ATOM 4871 C C . SER B 1 198 ? -14.93 -23.359 1.225 1 97.56 198 SER B C 1
ATOM 4873 O O . SER B 1 198 ? -14.43 -23.578 2.33 1 97.56 198 SER B O 1
ATOM 4875 N N . ASP B 1 199 ? -14.961 -24.234 0.23 1 97.5 199 ASP B N 1
ATOM 4876 C CA . ASP B 1 199 ? -14.336 -25.531 0.412 1 97.5 199 ASP B CA 1
ATOM 4877 C C . ASP B 1 199 ? -12.828 -25.406 0.607 1 97.5 199 ASP B C 1
ATOM 4879 O O . ASP B 1 199 ? -12.242 -26.078 1.465 1 97.5 199 ASP B O 1
ATOM 4883 N N . VAL B 1 200 ? -12.258 -24.578 -0.224 1 98.38 200 VAL B N 1
ATOM 4884 C CA . VAL B 1 200 ? -10.812 -24.391 -0.126 1 98.38 200 VAL B CA 1
ATOM 4885 C C . VAL B 1 200 ? -10.469 -23.734 1.212 1 98.38 200 VAL B C 1
ATOM 4887 O O . VAL B 1 200 ? -9.477 -24.094 1.85 1 98.38 200 VAL B O 1
ATOM 4890 N N . ILE B 1 201 ? -11.281 -22.781 1.653 1 98.81 201 ILE B N 1
ATOM 4891 C CA . ILE B 1 201 ? -11.086 -22.109 2.932 1 98.81 201 ILE B CA 1
ATOM 4892 C C . ILE B 1 201 ? -11.117 -23.141 4.062 1 98.81 201 ILE B C 1
ATOM 4894 O O . ILE B 1 201 ? -10.227 -23.156 4.922 1 98.81 201 ILE B O 1
ATOM 4898 N N . GLN B 1 202 ? -12.102 -24 4.078 1 98.69 202 GLN B N 1
ATOM 4899 C CA . GLN B 1 202 ? -12.258 -25.016 5.125 1 98.69 202 GLN B CA 1
ATOM 4900 C C . GLN B 1 202 ? -11.078 -25.984 5.145 1 98.69 202 GLN B C 1
ATOM 4902 O O . GLN B 1 202 ? -10.57 -26.312 6.215 1 98.69 202 GLN B O 1
ATOM 4907 N N . ASP B 1 203 ? -10.688 -26.406 3.971 1 98.44 203 ASP B N 1
ATOM 4908 C CA . ASP B 1 203 ? -9.562 -27.328 3.867 1 98.44 203 ASP B CA 1
ATOM 4909 C C . ASP B 1 203 ? -8.289 -26.688 4.426 1 98.44 203 ASP B C 1
ATOM 4911 O O . ASP B 1 203 ? -7.57 -27.312 5.211 1 98.44 203 ASP B O 1
ATOM 4915 N N . ALA B 1 204 ? -8.023 -25.5 3.953 1 98.62 204 ALA B N 1
ATOM 4916 C CA . ALA B 1 204 ? -6.836 -24.797 4.418 1 98.62 204 ALA B CA 1
ATOM 4917 C C . ALA B 1 204 ? -6.883 -24.578 5.926 1 98.62 204 ALA B C 1
ATOM 4919 O O . ALA B 1 204 ? -5.871 -24.734 6.613 1 98.62 204 ALA B O 1
ATOM 4920 N N . PHE B 1 205 ? -8.055 -24.172 6.441 1 98.75 205 PHE B N 1
ATOM 4921 C CA . PHE B 1 205 ? -8.227 -23.938 7.871 1 98.75 205 PHE B CA 1
ATOM 4922 C C . PHE B 1 205 ? -7.957 -25.219 8.664 1 98.75 205 PHE B C 1
ATOM 4924 O O . PHE B 1 205 ? -7.234 -25.188 9.664 1 98.75 205 PHE B O 1
ATOM 4931 N N . HIS B 1 206 ? -8.539 -26.312 8.242 1 98.44 206 HIS B N 1
ATOM 4932 C CA . HIS B 1 206 ? -8.391 -27.578 8.953 1 98.44 206 HIS B CA 1
ATOM 4933 C C . HIS B 1 206 ? -6.934 -28.031 8.984 1 98.44 206 HIS B C 1
ATOM 4935 O O . HIS B 1 206 ? -6.453 -28.516 10.008 1 98.44 206 HIS B O 1
ATOM 4941 N N . SER B 1 207 ? -6.266 -27.891 7.867 1 97.5 207 SER B N 1
ATOM 4942 C CA . SER B 1 207 ? -4.848 -28.234 7.816 1 97.5 207 SER B CA 1
ATOM 4943 C C . SER B 1 207 ? -4.035 -27.391 8.781 1 97.5 207 SER B C 1
ATOM 4945 O O . SER B 1 207 ? -3.178 -27.906 9.508 1 97.5 207 SER B O 1
ATOM 4947 N N . ALA B 1 208 ? -4.285 -26.094 8.781 1 97.31 208 ALA B N 1
ATOM 4948 C CA . ALA B 1 208 ? -3.582 -25.188 9.688 1 97.31 208 ALA B CA 1
ATOM 4949 C C . ALA B 1 208 ? -3.904 -25.516 11.141 1 97.31 208 ALA B C 1
ATOM 4951 O O . ALA B 1 208 ? -3.023 -25.469 12.008 1 97.31 208 ALA B O 1
ATOM 4952 N N . LYS B 1 209 ? -5.16 -25.812 11.398 1 97.69 209 LYS B N 1
ATOM 4953 C CA . LYS B 1 209 ? -5.617 -26.156 12.742 1 97.69 209 LYS B CA 1
ATOM 4954 C C . LYS B 1 209 ? -4.902 -27.406 13.25 1 97.69 209 LYS B C 1
ATOM 4956 O O . LYS B 1 209 ? -4.484 -27.453 14.406 1 97.69 209 LYS B O 1
ATOM 4961 N N . MET B 1 210 ? -4.801 -28.406 12.422 1 96.62 210 MET B N 1
ATOM 4962 C CA . MET B 1 210 ? -4.109 -29.641 12.789 1 96.62 210 MET B CA 1
ATOM 4963 C C . MET B 1 210 ? -2.666 -29.359 13.188 1 96.62 210 MET B C 1
ATOM 4965 O O . MET B 1 210 ? -2.182 -29.875 14.195 1 96.62 210 MET B O 1
ATOM 4969 N N . LEU B 1 211 ? -2.021 -28.562 12.391 1 93.44 211 LEU B N 1
ATOM 4970 C CA . LEU B 1 211 ? -0.646 -28.188 12.695 1 93.44 211 LEU B CA 1
ATOM 4971 C C . LEU B 1 211 ? -0.569 -27.422 14.016 1 93.44 211 LEU B C 1
ATOM 4973 O O . LEU B 1 211 ? 0.323 -27.672 14.828 1 93.44 211 LEU B O 1
ATOM 4977 N N . CYS B 1 212 ? -1.458 -26.469 14.219 1 93.38 212 CYS B N 1
ATOM 4978 C CA . CYS B 1 212 ? -1.516 -25.656 15.43 1 93.38 212 CYS B CA 1
ATOM 4979 C C . CYS B 1 212 ? -1.751 -26.531 16.656 1 93.38 212 CYS B C 1
ATOM 4981 O O . CYS B 1 212 ? -1.117 -26.328 17.703 1 93.38 212 CYS B O 1
ATOM 4983 N N . ASP B 1 213 ? -2.641 -27.5 16.547 1 94.88 213 ASP B N 1
ATOM 4984 C CA . ASP B 1 213 ? -2.949 -28.406 17.656 1 94.88 213 ASP B CA 1
ATOM 4985 C C . ASP B 1 213 ? -1.731 -29.25 18.031 1 94.88 213 ASP B C 1
ATOM 4987 O O . ASP B 1 213 ? -1.541 -29.578 19.203 1 94.88 213 ASP B O 1
ATOM 4991 N N . GLN B 1 214 ? -1.006 -29.547 17.062 1 92.25 214 GLN B N 1
ATOM 4992 C CA . GLN B 1 214 ? 0.206 -30.328 17.312 1 92.25 214 GLN B CA 1
ATOM 4993 C C . GLN B 1 214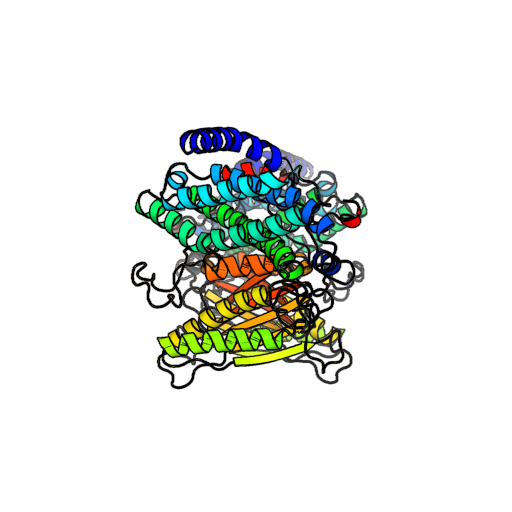 ? 1.235 -29.516 18.078 1 92.25 214 GLN B C 1
ATOM 4995 O O . GLN B 1 214 ? 1.931 -30.031 18.953 1 92.25 214 GLN B O 1
ATOM 5000 N N . TYR B 1 215 ? 1.346 -28.281 17.812 1 87.94 215 TYR B N 1
ATOM 5001 C CA . TYR B 1 215 ? 2.398 -27.438 18.375 1 87.94 215 TYR B CA 1
ATOM 5002 C C . TYR B 1 215 ? 1.942 -26.781 19.672 1 87.94 215 TYR B C 1
ATOM 5004 O O . TYR B 1 215 ? 2.709 -26.703 20.641 1 87.94 215 TYR B O 1
ATOM 5012 N N . TYR B 1 216 ? 0.715 -26.281 19.75 1 91.81 216 TYR B N 1
ATOM 5013 C CA . TYR B 1 216 ? 0.247 -25.453 20.875 1 91.81 216 TYR B CA 1
ATOM 5014 C C . TYR B 1 216 ? -0.771 -26.219 21.703 1 91.81 216 TYR B C 1
ATOM 5016 O O . TYR B 1 216 ? -1.171 -25.75 22.781 1 91.81 216 TYR B O 1
ATOM 5024 N N . LEU B 1 217 ? -1.256 -27.359 21.125 1 93.81 217 LEU B N 1
ATOM 5025 C CA . LEU B 1 217 ? -2.244 -28.203 21.781 1 93.81 217 LEU B CA 1
ATOM 5026 C C . LEU B 1 217 ? -3.588 -27.5 21.891 1 93.81 217 LEU B C 1
ATOM 5028 O O . LEU B 1 217 ? -4.426 -27.859 22.719 1 93.81 217 LEU B O 1
ATOM 5032 N N . ARG B 1 218 ? -3.736 -26.422 21.219 1 95.38 218 ARG B N 1
ATOM 5033 C CA . ARG B 1 218 ? -4.996 -25.703 21.094 1 95.38 218 ARG B CA 1
ATOM 5034 C C . ARG B 1 218 ? -5.023 -24.875 19.812 1 95.38 218 ARG B C 1
ATOM 5036 O O . ARG B 1 218 ? -3.98 -24.625 19.188 1 95.38 218 ARG B O 1
ATOM 5043 N N . SER B 1 219 ? -6.172 -24.469 19.375 1 96.5 219 SER B N 1
ATOM 5044 C CA . SER B 1 219 ? -6.344 -23.656 18.172 1 96.5 219 SER B CA 1
ATOM 5045 C C . SER B 1 219 ? -7.66 -22.891 18.219 1 96.5 219 SER B C 1
ATOM 5047 O O . SER B 1 219 ? -8.641 -23.359 18.812 1 96.5 219 SER B O 1
ATOM 5049 N N . PRO B 1 220 ? -7.625 -21.656 17.703 1 98.19 220 PRO B N 1
ATOM 5050 C CA . PRO B 1 220 ? -8.891 -20.922 17.625 1 98.19 220 PRO B CA 1
ATOM 5051 C C . PRO B 1 220 ? -9.852 -21.516 16.578 1 98.19 220 PRO B C 1
ATOM 5053 O O . PRO B 1 220 ? -9.406 -22.156 15.633 1 98.19 220 PRO B O 1
ATOM 5056 N N . GLU B 1 221 ? -11.109 -21.266 16.812 1 98.31 221 GLU B N 1
ATOM 5057 C CA . GLU B 1 221 ? -12.125 -21.625 15.82 1 98.31 221 GLU B CA 1
ATOM 5058 C C . GLU B 1 221 ? -12.281 -20.531 14.766 1 98.31 221 GLU B C 1
ATOM 5060 O O . GLU B 1 221 ? -11.719 -19.438 14.906 1 98.31 221 GLU B O 1
ATOM 5065 N N . MET B 1 222 ? -12.945 -20.844 13.703 1 98.44 222 MET B N 1
ATOM 5066 C CA . MET B 1 222 ? -13.133 -19.906 12.602 1 98.44 222 MET B CA 1
ATOM 5067 C C . MET B 1 222 ? -14.617 -19.672 12.336 1 98.44 222 MET B C 1
ATOM 5069 O O . MET B 1 222 ? -15.43 -20.594 12.508 1 98.44 222 MET B O 1
ATOM 5073 N N . VAL B 1 223 ? -15 -18.516 12 1 98.56 223 VAL B N 1
ATOM 5074 C CA . VAL B 1 223 ? -16.328 -18.203 11.492 1 98.56 223 VAL B CA 1
ATOM 5075 C C . VAL B 1 223 ? -16.234 -17.656 10.07 1 98.56 223 VAL B C 1
ATOM 5077 O O . VAL B 1 223 ? -15.414 -16.766 9.797 1 98.56 223 VAL B O 1
ATOM 5080 N N . LEU B 1 224 ? -16.984 -18.234 9.133 1 98 224 LEU B N 1
ATOM 5081 C CA . LEU B 1 224 ? -16.953 -17.875 7.719 1 98 224 LEU B CA 1
ATOM 5082 C C . LEU B 1 224 ? -18.25 -17.188 7.305 1 98 224 LEU B C 1
ATOM 5084 O O . LEU B 1 224 ? -19.344 -17.672 7.609 1 98 224 LEU B O 1
ATOM 5088 N N . GLN B 1 225 ? -18.125 -16.047 6.77 1 95.81 225 GLN B N 1
ATOM 5089 C CA . GLN B 1 225 ? -19.234 -15.312 6.176 1 95.81 225 GLN B CA 1
ATOM 5090 C C . GLN B 1 225 ? -19.016 -15.102 4.68 1 95.81 225 GLN B C 1
ATOM 5092 O O . GLN B 1 225 ? -17.922 -14.734 4.254 1 95.81 225 GLN B O 1
ATOM 5097 N N . GLU B 1 226 ? -20 -15.359 3.863 1 94.62 226 GLU B N 1
ATOM 5098 C CA . GLU B 1 226 ? -19.938 -15.141 2.422 1 94.62 226 GLU B CA 1
ATOM 5099 C C . GLU B 1 226 ? -20.984 -14.109 1.979 1 94.62 226 GLU B C 1
ATOM 5101 O O . GLU B 1 226 ? -22.109 -14.109 2.469 1 94.62 226 GLU B O 1
ATOM 5106 N N . ARG B 1 227 ? -20.547 -13.203 1.23 1 89.5 227 ARG B N 1
ATOM 5107 C CA . ARG B 1 227 ? -21.422 -12.219 0.603 1 89.5 227 ARG B CA 1
ATOM 5108 C C . ARG B 1 227 ? -21.312 -12.281 -0.917 1 89.5 227 ARG B C 1
ATOM 5110 O O . ARG B 1 227 ? -20.266 -11.969 -1.489 1 89.5 227 ARG B O 1
ATOM 5117 N N . ASN B 1 228 ? -22.406 -12.68 -1.539 1 86.06 228 ASN B N 1
ATOM 5118 C CA . ASN B 1 228 ? -22.469 -12.789 -2.992 1 86.06 228 ASN B CA 1
ATOM 5119 C C . ASN B 1 228 ? -23.406 -11.758 -3.602 1 86.06 228 ASN B C 1
ATOM 5121 O O . ASN B 1 228 ? -24.625 -11.875 -3.475 1 86.06 228 ASN B O 1
ATOM 5125 N N . THR B 1 229 ? -22.891 -10.711 -4.199 1 76.81 229 THR B N 1
ATOM 5126 C CA . THR B 1 229 ? -23.734 -9.664 -4.77 1 76.81 229 THR B CA 1
ATOM 5127 C C . THR B 1 229 ? -24.094 -9.992 -6.211 1 76.81 229 THR B C 1
ATOM 5129 O O . THR B 1 229 ? -24.969 -9.352 -6.793 1 76.81 229 THR B O 1
ATOM 5132 N N . CYS B 1 230 ? -23.422 -10.82 -6.965 1 68 230 CYS B N 1
ATOM 5133 C CA . CYS B 1 230 ? -23.609 -11.086 -8.383 1 68 230 CYS B CA 1
ATOM 5134 C C . CYS B 1 230 ? -24.703 -12.125 -8.602 1 68 230 CYS B C 1
ATOM 5136 O O . CYS B 1 230 ? -25.328 -12.164 -9.664 1 68 230 CYS B O 1
ATOM 5138 N N . LYS B 1 231 ? -24.609 -13.047 -7.711 1 66.06 231 LYS B N 1
ATOM 5139 C CA . LYS B 1 231 ? -25.594 -14.117 -7.902 1 66.06 231 LYS B CA 1
ATOM 5140 C C . LYS B 1 231 ? -26.656 -14.094 -6.805 1 66.06 231 LYS B C 1
ATOM 5142 O O . LYS B 1 231 ? -26.547 -13.336 -5.84 1 66.06 231 LYS B O 1
ATOM 5147 N N . LYS B 1 232 ? -27.672 -14.828 -7.039 1 61.41 232 LYS B N 1
ATOM 5148 C CA . LYS B 1 232 ? -28.703 -14.945 -6.012 1 61.41 232 LYS B CA 1
ATOM 5149 C C . LYS B 1 232 ? -28.094 -15.273 -4.652 1 61.41 232 LYS B C 1
ATOM 5151 O O . LYS B 1 232 ? -27.25 -16.156 -4.547 1 61.41 232 LYS B O 1
ATOM 5156 N N . LYS B 1 233 ? -28.25 -14.461 -3.668 1 62.09 233 LYS B N 1
ATOM 5157 C CA . LYS B 1 233 ? -27.703 -14.328 -2.32 1 62.09 233 LYS B CA 1
ATOM 5158 C C . LYS B 1 233 ? -27.484 -15.695 -1.677 1 62.09 233 LYS B C 1
ATOM 5160 O O . LYS B 1 233 ? -26.594 -15.859 -0.833 1 62.09 233 LYS B O 1
ATOM 5165 N N . LYS B 1 234 ? -27.969 -16.703 -2.338 1 68.75 234 LYS B N 1
ATOM 5166 C CA . LYS B 1 234 ? -27.938 -17.938 -1.542 1 68.75 234 LYS B CA 1
ATOM 5167 C C . LYS B 1 234 ? -27.062 -18.984 -2.193 1 68.75 234 LYS B C 1
ATOM 5169 O O . LYS B 1 234 ? -26.859 -20.078 -1.634 1 68.75 234 LYS B O 1
ATOM 5174 N N . GLN B 1 235 ? -26.328 -18.578 -3.211 1 82 235 GLN B N 1
ATOM 5175 C CA . GLN B 1 235 ? -25.484 -19.594 -3.824 1 82 235 GLN B CA 1
ATOM 5176 C C . GLN B 1 235 ? -24.031 -19.438 -3.377 1 82 235 GLN B C 1
ATOM 5178 O O . GLN B 1 235 ? -23.547 -18.328 -3.184 1 82 235 GLN B O 1
ATOM 5183 N N . PRO B 1 236 ? -23.406 -20.594 -3.098 1 88.69 236 PRO B N 1
ATOM 5184 C CA . PRO B 1 236 ? -21.984 -20.531 -2.734 1 88.69 236 PRO B CA 1
ATOM 5185 C C . PRO B 1 236 ? -21.141 -19.828 -3.785 1 88.69 236 PRO B C 1
ATOM 5187 O O . PRO B 1 236 ? -21.453 -19.891 -4.977 1 88.69 236 PRO B O 1
ATOM 5190 N N . ILE B 1 237 ? -20.172 -19.141 -3.334 1 94.38 237 ILE B N 1
ATOM 5191 C CA . ILE B 1 237 ? -19.297 -18.391 -4.23 1 94.38 237 ILE B CA 1
ATOM 5192 C C . ILE B 1 237 ? -18.344 -19.344 -4.945 1 94.38 237 ILE B C 1
ATOM 5194 O O . ILE B 1 237 ? -17.688 -20.156 -4.305 1 94.38 237 ILE B O 1
ATOM 5198 N N . SER B 1 238 ? -18.391 -19.281 -6.152 1 93.69 238 SER B N 1
ATOM 5199 C CA . SER B 1 238 ? -17.516 -20.078 -7.012 1 93.69 238 SER B CA 1
ATOM 5200 C C . SER B 1 238 ? -16.828 -19.203 -8.062 1 93.69 238 SER B C 1
ATOM 5202 O O . SER B 1 238 ? -17.453 -18.297 -8.617 1 93.69 238 SER B O 1
ATOM 5204 N N . ILE B 1 239 ? -15.562 -19.438 -8.312 1 94.88 239 ILE B N 1
ATOM 5205 C CA . ILE B 1 239 ? -14.836 -18.734 -9.367 1 94.88 239 ILE B CA 1
ATOM 5206 C C . ILE B 1 239 ? -13.953 -19.703 -10.141 1 94.88 239 ILE B C 1
ATOM 5208 O O . ILE B 1 239 ? -13.727 -20.828 -9.695 1 94.88 239 ILE B O 1
ATOM 5212 N N . VAL B 1 240 ? -13.523 -19.344 -11.367 1 96.06 240 VAL B N 1
ATOM 5213 C CA . VAL B 1 240 ? -12.477 -20.078 -12.078 1 96.06 240 VAL B CA 1
ATOM 5214 C C . VAL B 1 240 ? -11.117 -19.781 -11.445 1 96.06 240 VAL B C 1
ATOM 5216 O O . VAL B 1 240 ? -10.648 -18.656 -11.453 1 96.06 240 VAL B O 1
ATOM 5219 N N . TYR B 1 241 ? -10.523 -20.828 -10.852 1 96.94 241 TYR B N 1
ATOM 5220 C CA . TYR B 1 241 ? -9.258 -20.547 -10.18 1 96.94 241 TYR B CA 1
ATOM 5221 C C . TYR B 1 241 ? -8.461 -21.828 -9.961 1 96.94 241 TYR B C 1
ATOM 5223 O O . TYR B 1 241 ? -8.922 -22.922 -10.32 1 96.94 241 TYR B O 1
ATOM 5231 N N . VAL B 1 242 ? -7.242 -21.625 -9.57 1 96.5 242 VAL B N 1
ATOM 5232 C CA . VAL B 1 242 ? -6.363 -22.719 -9.203 1 96.5 242 VAL B CA 1
ATOM 5233 C C . VAL B 1 242 ? -6.492 -23.016 -7.711 1 96.5 242 VAL B C 1
ATOM 5235 O O . VAL B 1 242 ? -5.863 -22.344 -6.887 1 96.5 242 VAL B O 1
ATOM 5238 N N . PRO B 1 243 ? -7.184 -24.078 -7.305 1 97.06 243 PRO B N 1
ATOM 5239 C CA . PRO B 1 243 ? -7.461 -24.328 -5.887 1 97.06 243 PRO B CA 1
ATOM 5240 C C . PRO B 1 243 ? -6.191 -24.453 -5.051 1 97.06 243 PRO B C 1
ATOM 5242 O O . PRO B 1 243 ? -6.148 -23.969 -3.914 1 97.06 243 PRO B O 1
ATOM 5245 N N . SER B 1 244 ? -5.148 -25.062 -5.562 1 96.75 244 SER B N 1
ATOM 5246 C CA . SER B 1 244 ? -3.922 -25.25 -4.793 1 96.75 244 SER B CA 1
ATOM 5247 C C . SER B 1 244 ? -3.271 -23.906 -4.465 1 96.75 244 SER B C 1
ATOM 5249 O O . SER B 1 244 ? -2.658 -23.75 -3.406 1 96.75 244 SER B O 1
ATOM 5251 N N . HIS B 1 245 ? -3.338 -22.922 -5.41 1 97.88 245 HIS B N 1
ATOM 5252 C CA . HIS B 1 245 ? -2.828 -21.578 -5.129 1 97.88 245 HIS B CA 1
ATOM 5253 C C . HIS B 1 245 ? -3.6 -20.922 -3.988 1 97.88 245 HIS B C 1
ATOM 5255 O O . HIS B 1 245 ? -2.998 -20.375 -3.066 1 97.88 245 HIS B O 1
ATOM 5261 N N . LEU B 1 246 ? -4.875 -21 -4.082 1 98.56 246 LEU B N 1
ATOM 5262 C CA . LEU B 1 246 ? -5.723 -20.406 -3.047 1 98.56 246 LEU B CA 1
ATOM 5263 C C . LEU B 1 246 ? -5.477 -21.078 -1.698 1 98.56 246 LEU B C 1
ATOM 5265 O O . LEU B 1 246 ? -5.359 -20.406 -0.676 1 98.56 246 LEU B O 1
ATOM 5269 N N . TYR B 1 247 ? -5.398 -22.406 -1.741 1 98.38 247 TYR B N 1
ATOM 5270 C CA . TYR B 1 247 ? -5.113 -23.172 -0.533 1 98.38 247 TYR B CA 1
ATOM 5271 C C . TYR B 1 247 ? -3.811 -22.703 0.11 1 98.38 247 TYR B C 1
ATOM 5273 O O . TYR B 1 247 ? -3.754 -22.484 1.322 1 98.38 247 TYR B O 1
ATOM 5281 N N . HIS B 1 248 ? -2.824 -22.562 -0.693 1 97.31 248 HIS B N 1
ATOM 5282 C CA . HIS B 1 248 ? -1.518 -22.172 -0.184 1 97.31 248 HIS B CA 1
ATOM 5283 C C . HIS B 1 248 ? -1.593 -20.812 0.53 1 97.31 248 HIS B C 1
ATOM 5285 O O . HIS B 1 248 ? -1.068 -20.672 1.635 1 97.31 248 HIS B O 1
ATOM 5291 N N . MET B 1 249 ? -2.197 -19.844 -0.081 1 98.62 249 MET B N 1
ATOM 5292 C CA . MET B 1 249 ? -2.334 -18.516 0.506 1 98.62 249 MET B CA 1
ATOM 5293 C C . MET B 1 249 ? -3.082 -18.578 1.834 1 98.62 249 MET B C 1
ATOM 5295 O O . MET B 1 249 ? -2.613 -18.047 2.842 1 98.62 249 MET B O 1
ATOM 5299 N N . LEU B 1 250 ? -4.172 -19.297 1.811 1 98.88 250 LEU B N 1
ATOM 5300 C CA . LEU B 1 250 ? -5.043 -19.359 2.979 1 98.88 250 LEU B CA 1
ATOM 5301 C C . LEU B 1 250 ? -4.383 -20.141 4.113 1 98.88 250 LEU B C 1
ATOM 5303 O O . LEU B 1 250 ? -4.496 -19.75 5.281 1 98.88 250 LEU B O 1
ATOM 5307 N N . PHE B 1 251 ? -3.756 -21.25 3.771 1 98.06 251 PHE B N 1
ATOM 5308 C CA . PHE B 1 251 ? -3.041 -22.047 4.77 1 98.06 251 PHE B CA 1
ATOM 5309 C C . PHE B 1 251 ? -2.035 -21.172 5.523 1 98.06 251 PHE B C 1
ATOM 5311 O O . PHE B 1 251 ? -1.983 -21.203 6.754 1 98.06 251 PHE B O 1
ATOM 5318 N N . GLU B 1 252 ? -1.244 -20.422 4.754 1 96.75 252 GLU B N 1
ATOM 5319 C CA . GLU B 1 252 ? -0.251 -19.531 5.359 1 96.75 252 GLU B CA 1
ATOM 5320 C C . GLU B 1 252 ? -0.914 -18.484 6.246 1 96.75 252 GLU B C 1
ATOM 5322 O O . GLU B 1 252 ? -0.431 -18.203 7.344 1 96.75 252 GLU B O 1
ATOM 5327 N N . LEU B 1 253 ? -1.977 -17.875 5.785 1 98.25 253 LEU B N 1
ATOM 5328 C CA . LEU B 1 253 ? -2.674 -16.844 6.539 1 98.25 253 LEU B CA 1
ATOM 5329 C C . LEU B 1 253 ? -3.262 -17.406 7.828 1 98.25 253 LEU B C 1
ATOM 5331 O O . LEU B 1 253 ? -3.168 -16.781 8.883 1 98.25 253 LEU B O 1
ATOM 5335 N N . PHE B 1 254 ? -3.859 -18.594 7.742 1 98.44 254 PHE B N 1
ATOM 5336 C CA . PHE B 1 254 ? -4.445 -19.219 8.922 1 98.44 254 PHE B CA 1
ATOM 5337 C C . PHE B 1 254 ? -3.369 -19.578 9.938 1 98.44 254 PHE B C 1
ATOM 5339 O O . PHE B 1 254 ? -3.535 -19.328 11.141 1 98.44 254 PHE B O 1
ATOM 5346 N N . LYS B 1 255 ? -2.342 -20.188 9.453 1 95.94 255 LYS B N 1
ATOM 5347 C CA . LYS B 1 255 ? -1.232 -20.531 10.336 1 95.94 255 LYS B CA 1
ATOM 5348 C C . LYS B 1 255 ? -0.756 -19.312 11.117 1 95.94 255 LYS B C 1
ATOM 5350 O O . LYS B 1 255 ? -0.608 -19.359 12.336 1 95.94 255 LYS B O 1
ATOM 5355 N N . ASN B 1 256 ? -0.51 -18.203 10.445 1 94.81 256 ASN B N 1
ATOM 5356 C CA . ASN B 1 256 ? -0.032 -16.969 11.086 1 94.81 256 ASN B CA 1
ATOM 5357 C C . ASN B 1 256 ? -1.075 -16.391 12.031 1 94.81 256 ASN B C 1
ATOM 5359 O O . ASN B 1 256 ? -0.742 -15.953 13.133 1 94.81 256 ASN B O 1
ATOM 5363 N N . ALA B 1 257 ? -2.318 -16.359 11.57 1 97.62 257 ALA B N 1
ATOM 5364 C CA . ALA B 1 257 ? -3.404 -15.836 12.391 1 97.62 257 ALA B CA 1
ATOM 5365 C C . ALA B 1 257 ? -3.559 -16.641 13.68 1 97.62 257 ALA B C 1
ATOM 5367 O O . ALA B 1 257 ? -3.721 -16.062 14.758 1 97.62 257 ALA B O 1
ATOM 5368 N N . MET B 1 258 ? -3.52 -18.016 13.562 1 97.44 258 MET B N 1
ATOM 5369 C CA . MET B 1 258 ? -3.66 -18.891 14.727 1 97.44 258 MET B CA 1
ATOM 5370 C C . MET B 1 258 ? -2.508 -18.688 15.703 1 97.44 258 MET B C 1
ATOM 5372 O O . MET B 1 258 ? -2.729 -18.547 16.906 1 97.44 258 MET B O 1
ATOM 5376 N N . ARG B 1 259 ? -1.323 -18.672 15.164 1 94.56 259 ARG B N 1
ATOM 5377 C CA . ARG B 1 259 ? -0.153 -18.469 16.016 1 94.56 259 ARG B CA 1
ATOM 5378 C C . ARG B 1 259 ? -0.25 -17.141 16.766 1 94.56 259 ARG B C 1
ATOM 5380 O O . ARG B 1 259 ? -0.083 -17.109 17.984 1 94.56 259 ARG B O 1
ATOM 5387 N N . ALA B 1 260 ? -0.478 -16.016 16.016 1 95.94 260 ALA B N 1
ATOM 5388 C CA . ALA B 1 260 ? -0.566 -14.695 16.641 1 95.94 260 ALA B CA 1
ATOM 5389 C C . ALA B 1 260 ? -1.646 -14.656 17.719 1 95.94 260 ALA B C 1
ATOM 5391 O O . ALA B 1 260 ? -1.448 -14.07 18.781 1 95.94 260 ALA B O 1
ATOM 5392 N N . THR B 1 261 ? -2.805 -15.273 17.438 1 97.75 261 THR B N 1
ATOM 5393 C CA . THR B 1 261 ? -3.916 -15.297 18.375 1 97.75 261 THR B CA 1
ATOM 5394 C C . THR B 1 261 ? -3.529 -16.047 19.641 1 97.75 261 THR B C 1
ATOM 5396 O O . THR B 1 261 ? -3.752 -15.57 20.75 1 97.75 261 THR B O 1
ATOM 5399 N N . ILE B 1 262 ? -2.924 -17.234 19.484 1 96.38 262 ILE B N 1
ATOM 5400 C CA . ILE B 1 262 ? -2.562 -18.078 20.609 1 96.38 262 ILE B CA 1
ATOM 5401 C C . ILE B 1 262 ? -1.504 -17.375 21.453 1 96.38 262 ILE B C 1
ATOM 5403 O O . ILE B 1 262 ? -1.627 -17.297 22.688 1 96.38 262 ILE B O 1
ATOM 5407 N N . GLU B 1 263 ? -0.49 -16.844 20.781 1 94.12 263 GLU B N 1
ATOM 5408 C CA . GLU B 1 263 ? 0.616 -16.203 21.5 1 94.12 263 GLU B CA 1
ATOM 5409 C C . GLU B 1 263 ? 0.157 -14.945 22.234 1 94.12 263 GLU B C 1
ATOM 5411 O O . GLU B 1 263 ? 0.695 -14.602 23.281 1 94.12 263 GLU B O 1
ATOM 5416 N N . THR B 1 264 ? -0.804 -14.242 21.719 1 94.31 264 THR B N 1
ATOM 5417 C CA . THR B 1 264 ? -1.323 -13.016 22.312 1 94.31 264 THR B CA 1
ATOM 5418 C C . THR B 1 264 ? -2.252 -13.336 23.484 1 94.31 264 THR B C 1
ATOM 5420 O O . THR B 1 264 ? -2.311 -12.586 24.469 1 94.31 264 THR B O 1
ATOM 5423 N N . HIS B 1 265 ? -2.988 -14.445 23.438 1 96 265 HIS B N 1
ATOM 5424 C CA . HIS B 1 265 ? -3.994 -14.773 24.438 1 96 265 HIS B CA 1
ATOM 5425 C C . HIS B 1 265 ? -3.594 -16.016 25.219 1 96 265 HIS B C 1
ATOM 5427 O O . HIS B 1 265 ? -4.445 -16.828 25.594 1 96 265 HIS B O 1
ATOM 5433 N N . GLU B 1 266 ? -2.377 -16.219 25.422 1 91.25 266 GLU B N 1
ATOM 5434 C CA . GLU B 1 266 ? -1.822 -17.406 26.078 1 91.25 266 GLU B CA 1
ATOM 5435 C C . GLU B 1 266 ? -2.463 -17.625 27.438 1 91.25 266 GLU B C 1
ATOM 5437 O O . GLU B 1 266 ? -2.658 -18.781 27.859 1 91.25 266 GLU B O 1
ATOM 5442 N N . ASN B 1 267 ? -2.834 -16.531 28.125 1 91.31 267 ASN B N 1
ATOM 5443 C CA . ASN B 1 267 ? -3.334 -16.641 29.5 1 91.31 267 ASN B CA 1
ATOM 5444 C C . ASN B 1 267 ? -4.859 -16.688 29.531 1 91.31 267 ASN B C 1
ATOM 5446 O O . ASN B 1 267 ? -5.457 -16.672 30.609 1 91.31 267 ASN B O 1
ATOM 5450 N N . SER B 1 268 ? -5.422 -16.719 28.422 1 91.12 268 SER B N 1
ATOM 5451 C CA . SER B 1 268 ? -6.879 -16.766 28.359 1 91.12 268 SER B CA 1
ATOM 5452 C C . SER B 1 268 ? -7.383 -18.188 28.141 1 91.12 268 SER B C 1
ATOM 5454 O O . SER B 1 268 ? -6.723 -18.984 27.469 1 91.12 268 SER B O 1
ATOM 5456 N N . ASN B 1 269 ? -8.461 -18.5 28.719 1 90.94 269 ASN B N 1
ATOM 5457 C CA . ASN B 1 269 ? -9.07 -19.812 28.531 1 90.94 269 ASN B CA 1
ATOM 5458 C C . ASN B 1 269 ? -9.727 -19.953 27.156 1 90.94 269 ASN B C 1
ATOM 5460 O O . ASN B 1 269 ? -9.898 -21.062 26.656 1 90.94 269 ASN B O 1
ATOM 5464 N N . GLU B 1 270 ? -10.109 -18.828 26.656 1 95.56 270 GLU B N 1
ATOM 5465 C CA . GLU B 1 270 ? -10.766 -18.828 25.359 1 95.56 270 GLU B CA 1
ATOM 5466 C C . GLU B 1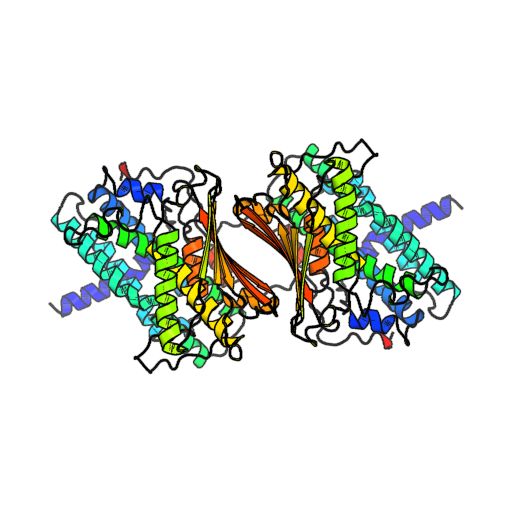 270 ? -9.977 -18 24.344 1 95.56 270 GLU B C 1
ATOM 5468 O O . GLU B 1 270 ? -9.453 -16.938 24.672 1 95.56 270 GLU B O 1
ATOM 5473 N N . LEU B 1 271 ? -9.852 -18.609 23.125 1 97.44 271 LEU B N 1
ATOM 5474 C CA . LEU B 1 271 ? -9.195 -17.891 22.047 1 97.44 271 LEU B CA 1
ATOM 5475 C C . LEU B 1 271 ? -10.219 -17.172 21.172 1 97.44 271 LEU B C 1
ATOM 5477 O O . LEU B 1 271 ? -11.266 -17.734 20.844 1 97.44 271 LEU B O 1
ATOM 5481 N N . PRO B 1 272 ? -9.953 -15.922 20.859 1 97.94 272 PRO B N 1
ATOM 5482 C CA . PRO B 1 272 ? -10.844 -15.266 19.891 1 97.94 272 PRO B CA 1
ATOM 5483 C C . PRO B 1 272 ? -10.938 -16.031 18.578 1 97.94 272 PR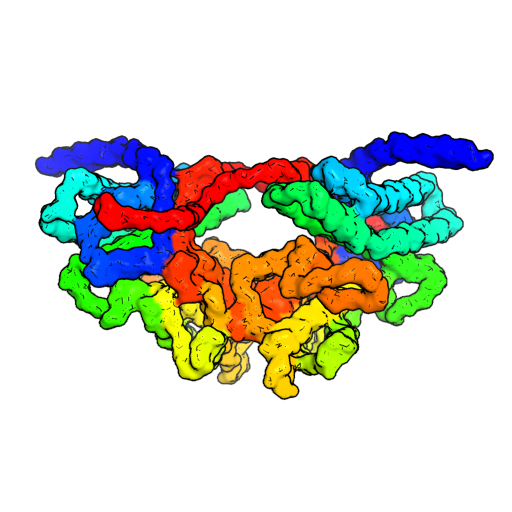O B C 1
ATOM 5485 O O . PRO B 1 272 ? -9.969 -16.656 18.141 1 97.94 272 PRO B O 1
ATOM 5488 N N . LEU B 1 273 ? -12.07 -15.906 17.969 1 98.38 273 LEU B N 1
ATOM 5489 C CA . LEU B 1 273 ? -12.312 -16.578 16.703 1 98.38 273 LEU B CA 1
ATOM 5490 C C . LEU B 1 273 ? -11.523 -15.898 15.578 1 98.38 273 LEU B C 1
ATOM 5492 O O . LEU B 1 273 ? -11.305 -14.688 15.609 1 98.38 273 LEU B O 1
ATOM 5496 N N . ILE B 1 274 ? -11.086 -16.656 14.609 1 98.81 274 ILE B N 1
ATOM 5497 C CA . ILE B 1 274 ? -10.625 -16.125 13.336 1 98.81 274 ILE B CA 1
ATOM 5498 C C . ILE B 1 274 ? -11.828 -15.867 12.43 1 98.81 274 ILE B C 1
ATOM 5500 O O . ILE B 1 274 ? -12.641 -16.766 12.188 1 98.81 274 ILE B O 1
ATOM 5504 N N . GLN B 1 275 ? -11.961 -14.703 11.984 1 98.81 275 GLN B N 1
ATOM 5505 C CA . GLN B 1 275 ? -13.086 -14.344 11.125 1 98.81 275 GLN B CA 1
ATOM 5506 C C . GLN B 1 275 ? -12.688 -14.367 9.656 1 98.81 275 GLN B C 1
ATOM 5508 O O . GLN B 1 275 ? -11.633 -13.844 9.281 1 98.81 275 GLN B O 1
ATOM 5513 N N . VAL B 1 276 ? -13.461 -14.984 8.82 1 98.88 276 VAL B N 1
ATOM 5514 C CA . VAL B 1 276 ? -13.234 -15.016 7.379 1 98.88 276 VAL B CA 1
ATOM 5515 C C . VAL B 1 276 ? -14.453 -14.461 6.652 1 98.88 276 VAL B C 1
ATOM 5517 O O . VAL B 1 276 ? -15.578 -14.898 6.887 1 98.88 276 VAL B O 1
ATOM 5520 N N . LEU B 1 277 ? -14.227 -13.461 5.871 1 98.44 277 LEU B N 1
ATOM 5521 C CA . LEU B 1 277 ? -15.266 -12.844 5.059 1 98.44 277 LEU B CA 1
ATOM 5522 C C . LEU B 1 277 ? -14.945 -12.969 3.574 1 98.44 277 LEU B C 1
ATOM 5524 O O . LEU B 1 277 ? -13.836 -12.633 3.145 1 98.44 277 LEU B O 1
ATOM 5528 N N . VAL B 1 278 ? -15.836 -13.547 2.783 1 98.25 278 VAL B N 1
ATOM 5529 C CA . VAL B 1 278 ? -15.688 -13.672 1.336 1 98.25 278 VAL B CA 1
ATOM 5530 C C . VAL B 1 278 ? -16.734 -12.805 0.637 1 98.25 278 VAL B C 1
ATOM 5532 O O . VAL B 1 278 ? -17.922 -12.852 0.98 1 98.25 278 VAL B O 1
ATOM 5535 N N . SER B 1 279 ? -16.281 -11.953 -0.266 1 97.19 279 SER B N 1
ATOM 5536 C CA . SER B 1 279 ? -17.203 -11.117 -1.033 1 97.19 279 SER B CA 1
ATOM 5537 C C . SER B 1 279 ? -16.938 -11.234 -2.531 1 97.19 279 SER B C 1
ATOM 5539 O O . SER B 1 279 ? -15.789 -11.125 -2.973 1 97.19 279 SER B O 1
ATOM 5541 N N . LEU B 1 280 ? -17.938 -11.531 -3.277 1 96.69 280 LEU B N 1
ATOM 5542 C CA . LEU B 1 280 ? -17.844 -11.57 -4.734 1 96.69 280 LEU B CA 1
ATOM 5543 C C . LEU B 1 280 ? -18.5 -10.344 -5.355 1 96.69 280 LEU B C 1
ATOM 5545 O O . LEU B 1 280 ? -19.703 -10.133 -5.211 1 96.69 280 LEU B O 1
ATOM 5549 N N . GLY B 1 281 ? -17.656 -9.5 -5.949 1 94.69 281 GLY B N 1
ATOM 5550 C CA . GLY B 1 281 ? -18.141 -8.352 -6.703 1 94.69 281 GLY B CA 1
ATOM 5551 C C . GLY B 1 281 ? -18.141 -8.586 -8.203 1 94.69 281 GLY B C 1
ATOM 5552 O O . GLY B 1 281 ? -18.062 -9.727 -8.656 1 94.69 281 GLY B O 1
ATOM 5553 N N . GLY B 1 282 ? -18.375 -7.531 -8.961 1 93.25 282 GLY B N 1
ATOM 5554 C CA . GLY B 1 282 ? -18.406 -7.625 -10.406 1 93.25 282 GLY B CA 1
ATOM 5555 C C . GLY B 1 282 ? -17.031 -7.844 -11.016 1 93.25 282 GLY B C 1
ATOM 5556 O O . GLY B 1 282 ? -16.906 -8.5 -12.055 1 93.25 282 GLY B O 1
ATOM 5557 N N . GLU B 1 283 ? -15.961 -7.316 -10.367 1 95.5 283 GLU B N 1
ATOM 5558 C CA . GLU B 1 283 ? -14.617 -7.387 -10.945 1 95.5 283 GLU B CA 1
ATOM 5559 C C . GLU B 1 283 ? -13.719 -8.305 -10.125 1 95.5 283 GLU B C 1
ATOM 5561 O O . GLU B 1 283 ? -12.82 -8.953 -10.68 1 95.5 283 GLU B O 1
ATOM 5566 N N . ASP B 1 284 ? -14.023 -8.344 -8.812 1 96.62 284 ASP B N 1
ATOM 5567 C CA . ASP B 1 284 ? -13.102 -9.062 -7.934 1 96.62 284 ASP B CA 1
ATOM 5568 C C . ASP B 1 284 ? -13.852 -10 -6.992 1 96.62 284 ASP B C 1
ATOM 5570 O O . ASP B 1 284 ? -15.023 -9.781 -6.695 1 96.62 284 ASP B O 1
ATOM 5574 N N . MET B 1 285 ? -13.258 -11.016 -6.629 1 97.62 285 MET B N 1
ATOM 5575 C CA . MET B 1 285 ? -13.57 -11.766 -5.414 1 97.62 285 MET B CA 1
ATOM 5576 C C . MET B 1 285 ? -12.523 -11.508 -4.332 1 97.62 285 MET B C 1
ATOM 5578 O O . MET B 1 285 ? -11.32 -11.562 -4.598 1 97.62 285 MET B O 1
ATOM 5582 N N . SER B 1 286 ? -12.969 -11.172 -3.123 1 98.31 286 SER B N 1
ATOM 5583 C CA . SER B 1 286 ? -12.055 -10.859 -2.037 1 98.31 286 SER B CA 1
ATOM 5584 C C . SER B 1 286 ? -12.281 -11.766 -0.833 1 98.31 286 SER B C 1
ATOM 5586 O O . SER B 1 286 ? -13.414 -12.172 -0.564 1 98.31 286 SER B O 1
ATOM 5588 N N . ILE B 1 287 ? -11.242 -12.125 -0.174 1 98.81 287 ILE B N 1
ATOM 5589 C CA . ILE B 1 287 ? -11.273 -12.898 1.067 1 98.81 287 ILE B CA 1
ATOM 5590 C C . ILE B 1 287 ? -10.523 -12.141 2.16 1 98.81 287 ILE B C 1
ATOM 5592 O O . ILE B 1 287 ? -9.352 -11.789 1.987 1 98.81 287 ILE B O 1
ATOM 5596 N N . LYS B 1 288 ? -11.164 -11.852 3.207 1 98.81 288 LYS B N 1
ATOM 5597 C CA . LYS B 1 288 ? -10.523 -11.203 4.352 1 98.81 288 LYS B CA 1
ATOM 5598 C C . LYS B 1 288 ? -10.398 -12.172 5.527 1 98.81 288 LYS B C 1
ATOM 5600 O O . LYS B 1 288 ? -11.391 -12.758 5.965 1 98.81 288 LYS B O 1
ATOM 5605 N N . VAL B 1 289 ? -9.203 -12.43 6 1 98.94 289 VAL B N 1
ATOM 5606 C CA . VAL B 1 289 ? -8.914 -13.211 7.199 1 98.94 289 VAL B CA 1
ATOM 5607 C C . VAL B 1 289 ? -8.516 -12.281 8.336 1 98.94 289 VAL B C 1
ATOM 5609 O O . VAL B 1 289 ? -7.508 -11.57 8.242 1 98.94 289 VAL B O 1
ATOM 5612 N N . SER B 1 290 ? -9.281 -12.25 9.422 1 98.81 290 SER B N 1
ATOM 5613 C CA . SER B 1 290 ? -9.055 -11.32 10.523 1 98.81 290 SER B CA 1
ATOM 5614 C C . SER B 1 290 ? -8.727 -12.07 11.812 1 98.81 290 SER B C 1
ATOM 5616 O O . SER B 1 290 ? -9.453 -12.977 12.211 1 98.81 290 SER B O 1
ATOM 5618 N N . ASP B 1 291 ? -7.695 -11.75 12.43 1 98.69 291 ASP B N 1
ATOM 5619 C CA . ASP B 1 291 ? -7.348 -12.328 13.727 1 98.69 291 ASP B CA 1
ATOM 5620 C C . ASP B 1 291 ? -7.309 -11.258 14.812 1 98.69 291 ASP B C 1
ATOM 5622 O O . ASP B 1 291 ? -7.336 -10.062 14.516 1 98.69 291 ASP B O 1
ATOM 5626 N N . ARG B 1 292 ? -7.398 -11.633 16.031 1 97.88 292 ARG B N 1
ATOM 5627 C CA . ARG B 1 292 ? -7.168 -10.812 17.219 1 97.88 292 ARG B CA 1
ATOM 5628 C C . ARG B 1 292 ? -5.844 -11.164 17.875 1 97.88 292 ARG B C 1
ATOM 5630 O O . ARG B 1 292 ? -5.789 -11.398 19.094 1 97.88 292 ARG B O 1
ATOM 5637 N N . GLY B 1 293 ? -4.805 -11.195 17.016 1 96.62 293 GLY B N 1
ATOM 5638 C CA . GLY B 1 293 ? -3.49 -11.625 17.453 1 96.62 293 GLY B CA 1
ATOM 5639 C C . GLY B 1 293 ? -2.615 -10.477 17.922 1 96.62 293 GLY B C 1
ATOM 5640 O O . GLY B 1 293 ? -1.386 -10.562 17.859 1 96.62 293 GLY B O 1
ATOM 5641 N N . GLY B 1 294 ? -3.184 -9.359 18.297 1 95.88 294 GLY B N 1
ATOM 5642 C CA . GLY B 1 294 ? -2.434 -8.258 18.891 1 95.88 294 GLY B CA 1
ATOM 5643 C C . GLY B 1 294 ? -1.979 -7.23 17.859 1 95.88 294 GLY B C 1
ATOM 5644 O O . GLY B 1 294 ? -1.732 -6.074 18.203 1 95.88 294 GLY B O 1
ATOM 5645 N N . GLY B 1 295 ? -1.812 -7.625 16.531 1 96.25 295 GLY B N 1
ATOM 5646 C CA . GLY B 1 295 ? -1.389 -6.695 15.5 1 96.25 295 GLY B CA 1
ATOM 5647 C C . GLY B 1 295 ? 0.068 -6.289 15.625 1 96.25 295 GLY B C 1
ATOM 5648 O O . GLY B 1 295 ? 0.736 -6.641 16.594 1 96.25 295 GLY B O 1
ATOM 5649 N N . VAL B 1 296 ? 0.578 -5.609 14.609 1 95.62 296 VAL B N 1
ATOM 5650 C CA . VAL B 1 296 ? 1.954 -5.129 14.578 1 95.62 296 VAL B CA 1
ATOM 5651 C C . VAL B 1 296 ? 1.969 -3.623 14.312 1 95.62 296 VAL B C 1
ATOM 5653 O O . VAL B 1 296 ? 1.03 -3.08 13.727 1 95.62 296 VAL B O 1
ATOM 5656 N N . PRO B 1 297 ? 3.025 -2.896 14.734 1 95.81 297 PRO B N 1
ATOM 5657 C CA . PRO B 1 297 ? 3.145 -1.473 14.414 1 95.81 297 PRO B CA 1
ATOM 5658 C C . PRO B 1 297 ? 3.145 -1.208 12.906 1 95.81 297 PRO B C 1
ATOM 5660 O O . PRO B 1 297 ? 3.588 -2.057 12.133 1 95.81 297 PRO B O 1
ATOM 5663 N N . PHE B 1 298 ? 2.688 -0.057 12.57 1 96.19 298 PHE B N 1
ATOM 5664 C CA . PHE B 1 298 ? 2.506 0.332 11.18 1 96.19 298 PHE B CA 1
ATOM 5665 C C . PHE B 1 298 ? 3.809 0.193 10.398 1 96.19 298 PHE B C 1
ATOM 5667 O O . PHE B 1 298 ? 3.822 -0.336 9.289 1 96.19 298 PHE B O 1
ATOM 5674 N N . ARG B 1 299 ? 4.91 0.603 10.961 1 93.44 299 ARG B N 1
ATOM 5675 C CA . ARG B 1 299 ? 6.195 0.649 10.266 1 93.44 299 ARG B CA 1
ATOM 5676 C C . ARG B 1 299 ? 6.695 -0.756 9.945 1 93.44 299 ARG B C 1
ATOM 5678 O O . ARG B 1 299 ? 7.594 -0.927 9.117 1 93.44 299 ARG B O 1
ATOM 5685 N N . ARG B 1 300 ? 6.137 -1.749 10.57 1 93.88 300 ARG B N 1
ATOM 5686 C CA . ARG B 1 300 ? 6.633 -3.113 10.414 1 93.88 300 ARG B CA 1
ATOM 5687 C C . ARG B 1 300 ? 5.801 -3.883 9.391 1 93.88 300 ARG B C 1
ATOM 5689 O O . ARG B 1 300 ? 6.18 -4.98 8.977 1 93.88 300 ARG B O 1
ATOM 5696 N N . ILE B 1 301 ? 4.715 -3.381 8.977 1 94.75 301 ILE B N 1
ATOM 5697 C CA . ILE B 1 301 ? 3.762 -4.117 8.156 1 94.75 301 ILE B CA 1
ATOM 5698 C C . ILE B 1 301 ? 4.422 -4.527 6.84 1 94.75 301 ILE B C 1
ATOM 5700 O O . ILE B 1 301 ? 4.316 -5.68 6.418 1 94.75 301 ILE B O 1
ATOM 5704 N N . ASP B 1 302 ? 5.18 -3.635 6.23 1 91.31 302 ASP B N 1
ATOM 5705 C CA . ASP B 1 302 ? 5.797 -3.967 4.949 1 91.31 302 ASP B CA 1
ATOM 5706 C C . ASP B 1 302 ? 6.883 -5.023 5.121 1 91.31 302 ASP B C 1
ATOM 5708 O O . ASP B 1 302 ? 7.121 -5.832 4.219 1 91.31 302 ASP B O 1
ATOM 5712 N N . ASN B 1 303 ? 7.523 -5.027 6.234 1 92.56 303 ASN B N 1
ATOM 5713 C CA . ASN B 1 303 ? 8.586 -5.992 6.5 1 92.56 303 ASN B CA 1
ATOM 5714 C C . ASN B 1 303 ? 8.039 -7.418 6.559 1 92.56 303 ASN B C 1
ATOM 5716 O O . ASN B 1 303 ? 8.781 -8.375 6.328 1 92.56 303 ASN B O 1
ATOM 5720 N N . LEU B 1 304 ? 6.762 -7.473 6.816 1 93.75 304 LEU B N 1
ATOM 5721 C CA . LEU B 1 304 ? 6.148 -8.789 6.926 1 93.75 304 LEU B CA 1
ATOM 5722 C C . LEU B 1 304 ? 6.18 -9.523 5.586 1 93.75 304 LEU B C 1
ATOM 5724 O O . LEU B 1 304 ? 6.09 -10.75 5.543 1 93.75 304 LEU B O 1
ATOM 5728 N N . PHE B 1 305 ? 6.312 -8.758 4.488 1 95.31 305 PHE B N 1
ATOM 5729 C CA . PHE B 1 305 ? 6.363 -9.367 3.162 1 95.31 305 PHE B CA 1
ATOM 5730 C C . PHE B 1 305 ? 7.805 -9.531 2.697 1 95.31 305 PHE B C 1
ATOM 5732 O O . PHE B 1 305 ? 8.055 -9.969 1.571 1 95.31 305 PHE B O 1
ATOM 5739 N N . SER B 1 306 ? 8.773 -9.141 3.514 1 93.94 306 SER B N 1
ATOM 5740 C CA . SER B 1 306 ? 10.18 -9.312 3.154 1 93.94 306 SER B CA 1
ATOM 5741 C C . SER B 1 306 ? 10.641 -10.75 3.385 1 93.94 306 SER B C 1
ATOM 5743 O O . SER B 1 306 ? 10.312 -11.352 4.406 1 93.94 306 SER B O 1
ATOM 5745 N N . TYR B 1 307 ? 11.391 -11.211 2.412 1 93.56 307 TYR B N 1
ATOM 5746 C CA . TYR B 1 307 ? 11.914 -12.562 2.549 1 93.56 307 TYR B CA 1
ATOM 5747 C C . TYR B 1 307 ? 12.891 -12.656 3.715 1 93.56 307 TYR B C 1
ATOM 5749 O O . TYR B 1 307 ? 13.703 -11.75 3.922 1 93.56 307 TYR B O 1
ATOM 5757 N N . MET B 1 308 ? 12.727 -13.742 4.504 1 88.38 308 MET B N 1
ATOM 5758 C CA . MET B 1 308 ? 13.602 -14.086 5.625 1 88.38 308 MET B CA 1
ATOM 5759 C C . MET B 1 308 ? 13.281 -13.234 6.848 1 88.38 308 MET B C 1
ATOM 5761 O O . MET B 1 308 ? 14.008 -13.266 7.84 1 88.38 308 MET B O 1
ATOM 5765 N N . TYR B 1 309 ? 12.32 -12.383 6.691 1 86.19 309 TYR B N 1
ATOM 5766 C CA . TYR B 1 309 ? 11.82 -11.664 7.859 1 86.19 309 TYR B CA 1
ATOM 5767 C C . TYR B 1 309 ? 10.789 -12.5 8.609 1 86.19 309 TYR B C 1
ATOM 5769 O O . TYR B 1 309 ? 9.859 -13.031 8 1 86.19 309 TYR B O 1
ATOM 5777 N N . SER B 1 310 ? 11.023 -12.648 9.891 1 77.5 310 SER B N 1
ATOM 5778 C CA . SER B 1 310 ? 10.062 -13.375 10.711 1 77.5 310 SER B CA 1
ATOM 5779 C C . SER B 1 310 ? 10 -12.82 12.125 1 77.5 310 SER B C 1
ATOM 5781 O O . SER B 1 310 ? 11.023 -12.406 12.68 1 77.5 310 SER B O 1
ATOM 5783 N N . THR B 1 311 ? 8.844 -12.711 12.609 1 73.06 311 THR B N 1
ATOM 5784 C CA . THR B 1 311 ? 8.672 -12.336 14.008 1 73.06 311 THR B CA 1
ATOM 5785 C C . THR B 1 311 ? 8.766 -13.562 14.914 1 73.06 311 THR B C 1
ATOM 5787 O O . THR B 1 311 ? 8.812 -13.43 16.141 1 73.06 311 THR B O 1
ATOM 5790 N N . ALA B 1 312 ? 8.773 -14.758 14.234 1 68.06 312 ALA B N 1
ATOM 5791 C CA . ALA B 1 312 ? 8.914 -16.016 14.953 1 68.06 312 ALA B CA 1
ATOM 5792 C C . ALA B 1 312 ? 10.391 -16.406 15.078 1 68.06 312 ALA B C 1
ATOM 5794 O O . ALA B 1 312 ? 11.219 -15.977 14.281 1 68.06 312 ALA B O 1
ATOM 5795 N N . PRO B 1 313 ? 10.68 -17.156 16.156 1 65.25 313 PRO B N 1
ATOM 5796 C CA . PRO B 1 313 ? 12.062 -17.641 16.281 1 65.25 313 PRO B CA 1
ATOM 5797 C C . PRO B 1 313 ? 12.477 -18.531 15.117 1 65.25 313 PRO B C 1
ATOM 5799 O O . PRO B 1 313 ? 11.664 -19.297 14.586 1 65.25 313 PRO B O 1
ATOM 5802 N N . ALA B 1 314 ? 13.742 -18.344 14.648 1 61.56 314 ALA B N 1
ATOM 5803 C CA . ALA B 1 314 ? 14.281 -19.109 13.523 1 61.56 314 ALA B CA 1
ATOM 5804 C C . ALA B 1 314 ? 14.312 -20.594 13.828 1 61.56 314 ALA B C 1
ATOM 5806 O O . ALA B 1 314 ? 14.703 -21 14.922 1 61.56 314 ALA B O 1
ATOM 5807 N N . PRO B 1 315 ? 13.758 -21.375 12.852 1 59.59 315 PRO B N 1
ATOM 5808 C CA . PRO B 1 315 ? 13.797 -22.812 13.086 1 59.59 315 PRO B CA 1
ATOM 5809 C C . PRO B 1 315 ? 15.219 -23.375 13.023 1 59.59 315 PRO B C 1
ATOM 5811 O O . PRO B 1 315 ? 16.109 -22.75 12.438 1 59.59 315 PRO B O 1
ATOM 5814 N N . GLU B 1 316 ? 15.625 -24.312 13.922 1 54.25 316 GLU B N 1
ATOM 5815 C CA . GLU B 1 316 ? 16.906 -25.016 13.781 1 54.25 316 GLU B CA 1
ATOM 5816 C C . GLU B 1 316 ? 16.953 -25.828 12.484 1 54.25 316 GLU B C 1
ATOM 5818 O O . GLU B 1 316 ? 16.031 -26.578 12.188 1 54.25 316 GLU B O 1
ATOM 5823 N N . ILE B 1 317 ? 17.562 -25.328 11.453 1 52.06 317 ILE B N 1
ATOM 5824 C CA . ILE B 1 317 ? 17.609 -25.906 10.117 1 52.06 317 ILE B CA 1
ATOM 5825 C C . ILE B 1 317 ? 17.734 -27.438 10.227 1 52.06 317 ILE B C 1
ATOM 5827 O O . ILE B 1 317 ? 17.203 -28.156 9.391 1 52.06 317 ILE B O 1
ATOM 5831 N N . GLY B 1 318 ? 18.562 -27.969 11.039 1 45.69 318 GLY B N 1
ATOM 5832 C CA . GLY B 1 318 ? 18.938 -29.375 11.062 1 45.69 318 GLY B CA 1
ATOM 5833 C C . GLY B 1 318 ? 17.781 -30.297 11.445 1 45.69 318 GLY B C 1
ATOM 5834 O O . GLY B 1 318 ? 17.938 -31.516 11.469 1 45.69 318 GLY B O 1
ATOM 5835 N N . GLU B 1 319 ? 17.016 -29.953 12.297 1 44.97 319 GLU B N 1
ATOM 5836 C CA . GLU B 1 319 ? 16.094 -30.984 12.789 1 44.97 319 GLU B CA 1
ATOM 5837 C C . GLU B 1 319 ? 14.992 -31.266 11.781 1 44.97 319 GLU B C 1
ATOM 5839 O O . GLU B 1 319 ? 14.18 -30.391 11.477 1 44.97 319 GLU B O 1
ATOM 5844 N N . HIS B 1 320 ? 15.242 -32.062 10.734 1 42.72 320 HIS B N 1
ATOM 5845 C CA . HIS B 1 320 ? 14.469 -32.594 9.625 1 42.72 320 HIS B CA 1
ATOM 5846 C C . HIS B 1 320 ? 13.039 -32.906 10.055 1 42.72 320 HIS B C 1
ATOM 5848 O O . HIS B 1 320 ? 12.219 -33.344 9.242 1 42.72 320 HIS B O 1
ATOM 5854 N N . SER B 1 321 ? 12.727 -33.062 11.305 1 44.97 321 SER B N 1
ATOM 5855 C CA . SER B 1 321 ? 11.492 -33.812 11.547 1 44.97 321 SER B CA 1
ATOM 5856 C C . SER B 1 321 ? 10.273 -33 11.117 1 44.97 321 SER B C 1
ATOM 5858 O O . SER B 1 321 ? 9.273 -33.562 10.68 1 44.97 321 SER B O 1
ATOM 5860 N N . ARG B 1 322 ? 9.992 -31.859 11.875 1 45.66 322 ARG B N 1
ATOM 5861 C CA . ARG B 1 322 ? 8.68 -31.25 11.688 1 45.66 322 ARG B CA 1
ATOM 5862 C C . ARG B 1 322 ? 8.789 -29.953 10.891 1 45.66 322 ARG B C 1
ATOM 5864 O O . ARG B 1 322 ? 9.648 -29.125 11.172 1 45.66 322 ARG B O 1
ATOM 5871 N N . PRO B 1 323 ? 8.258 -30.031 9.789 1 50.28 323 PRO B N 1
ATOM 5872 C CA . PRO B 1 323 ? 8.211 -28.734 9.102 1 50.28 323 PRO B CA 1
ATOM 5873 C C . PRO B 1 323 ? 7.934 -27.562 10.055 1 50.28 323 PRO B C 1
ATOM 5875 O O . PRO B 1 323 ? 7.016 -27.641 10.883 1 50.28 323 PRO B O 1
ATOM 5878 N N . PRO B 1 324 ? 8.969 -26.812 10.234 1 49.84 324 PRO B N 1
ATOM 5879 C CA . PRO B 1 324 ? 8.75 -25.734 11.203 1 49.84 324 PRO B CA 1
ATOM 5880 C C . PRO B 1 324 ? 7.492 -24.922 10.906 1 49.84 324 PRO B C 1
ATOM 5882 O O . PRO B 1 324 ? 7.113 -24.766 9.742 1 49.84 324 PRO B O 1
ATOM 5885 N N . LEU B 1 325 ? 6.449 -24.812 11.867 1 47.66 325 LEU B N 1
ATOM 5886 C CA . LEU B 1 325 ? 5.242 -24 11.766 1 47.66 325 LEU B CA 1
ATOM 5887 C C . LEU B 1 325 ? 5.555 -22.641 11.156 1 47.66 325 LEU B C 1
ATOM 5889 O O . LEU B 1 325 ? 4.699 -22.031 10.5 1 47.66 325 LEU B O 1
ATOM 5893 N N . ALA B 1 326 ? 6.684 -22.031 11.516 1 56.25 326 ALA B N 1
ATOM 5894 C CA . ALA B 1 326 ? 7.023 -20.656 11.125 1 56.25 326 ALA B CA 1
ATOM 5895 C C . ALA B 1 326 ? 8.539 -20.469 11.07 1 56.25 326 ALA B C 1
ATOM 5897 O O . ALA B 1 326 ? 9.297 -21.359 11.453 1 56.25 326 ALA B O 1
ATOM 5898 N N . GLY B 1 327 ? 9.047 -19.547 10.234 1 62.81 327 GLY B N 1
ATOM 5899 C CA . GLY B 1 327 ? 10.375 -19.094 10.625 1 62.81 327 GLY B CA 1
ATOM 5900 C C . GLY B 1 327 ? 11.258 -18.75 9.445 1 62.81 327 GLY B C 1
ATOM 5901 O O . GLY B 1 327 ? 12.234 -18 9.602 1 62.81 327 GLY B O 1
ATOM 5902 N N . PHE B 1 328 ? 10.914 -19.281 8.336 1 68.62 328 PHE B N 1
ATOM 5903 C CA . PHE B 1 328 ? 11.875 -18.953 7.285 1 68.62 328 PHE B CA 1
ATOM 5904 C C . PHE B 1 328 ? 11.539 -17.609 6.648 1 68.62 328 PHE B C 1
ATOM 5906 O O . PHE B 1 328 ? 12.414 -16.969 6.062 1 68.62 328 PHE B O 1
ATOM 5913 N N . GLY B 1 329 ? 10.359 -17.188 6.777 1 86 329 GLY B N 1
ATOM 5914 C CA . GLY B 1 329 ? 9.969 -15.883 6.27 1 86 329 GLY B CA 1
ATOM 5915 C C . GLY B 1 329 ? 9.695 -15.883 4.777 1 86 329 GLY B C 1
ATOM 5916 O O . GLY B 1 329 ? 10 -14.906 4.086 1 86 329 GLY B O 1
ATOM 5917 N N . TYR B 1 330 ? 9.25 -17.062 4.242 1 90.56 330 TYR B N 1
ATOM 5918 C CA . TYR B 1 330 ? 8.969 -17.141 2.814 1 90.56 330 TYR B CA 1
ATOM 5919 C C . TYR B 1 330 ? 7.473 -17.312 2.564 1 90.56 330 TYR B C 1
ATOM 5921 O O . TYR B 1 330 ? 7.004 -17.141 1.438 1 90.56 330 TYR B O 1
ATOM 5929 N N . GLY B 1 331 ? 6.75 -17.625 3.625 1 92.81 331 GLY B N 1
ATOM 5930 C CA . GLY B 1 331 ? 5.34 -17.938 3.479 1 92.81 331 GLY B CA 1
ATOM 5931 C C . GLY B 1 331 ? 4.516 -16.781 2.951 1 92.81 331 GLY B C 1
ATOM 5932 O O . GLY B 1 331 ? 3.875 -16.891 1.904 1 92.81 331 GLY B O 1
ATOM 5933 N N . LEU B 1 332 ? 4.613 -15.656 3.627 1 95.5 332 LEU B N 1
ATOM 5934 C CA . LEU B 1 332 ? 3.744 -14.531 3.311 1 95.5 332 LEU B CA 1
ATOM 5935 C C . LEU B 1 332 ? 4.148 -13.891 1.987 1 95.5 332 LEU B C 1
ATOM 5937 O O . LEU B 1 332 ? 3.297 -13.625 1.135 1 95.5 332 LEU B O 1
ATOM 5941 N N . PRO B 1 333 ? 5.441 -13.625 1.735 1 96.38 333 PRO B N 1
ATOM 5942 C CA . PRO B 1 333 ? 5.773 -13.031 0.441 1 96.38 333 PRO B CA 1
ATOM 5943 C C . PRO B 1 333 ? 5.406 -13.93 -0.737 1 96.38 333 PRO B C 1
ATOM 5945 O O . PRO B 1 333 ? 4.957 -13.438 -1.775 1 96.38 333 PRO B O 1
ATOM 5948 N N . ILE B 1 334 ? 5.566 -15.203 -0.638 1 96.56 334 ILE B N 1
ATOM 5949 C CA . ILE B 1 334 ? 5.23 -16.109 -1.724 1 96.56 334 ILE B CA 1
ATOM 5950 C C . ILE B 1 334 ? 3.715 -16.172 -1.901 1 96.56 334 ILE B C 1
ATOM 5952 O O . ILE B 1 334 ? 3.219 -16.266 -3.027 1 96.56 334 ILE B O 1
ATOM 5956 N N . SER B 1 335 ? 2.971 -16.172 -0.767 1 97.94 335 SER B N 1
ATOM 5957 C CA . SER B 1 335 ? 1.516 -16.109 -0.853 1 97.94 335 SER B CA 1
ATOM 5958 C C . SER B 1 335 ? 1.064 -14.883 -1.65 1 97.94 335 SER B C 1
ATOM 5960 O O . SER B 1 335 ? 0.149 -14.977 -2.471 1 97.94 335 SER B O 1
ATOM 5962 N N . ARG B 1 336 ? 1.687 -13.766 -1.388 1 98.44 336 ARG B N 1
ATOM 5963 C CA . ARG B 1 336 ? 1.34 -12.555 -2.131 1 98.44 336 ARG B CA 1
ATOM 5964 C C . ARG B 1 336 ? 1.601 -12.742 -3.621 1 98.44 336 ARG B C 1
ATOM 5966 O O . ARG B 1 336 ? 0.843 -12.242 -4.457 1 98.44 336 ARG B O 1
ATOM 5973 N N . LEU B 1 337 ? 2.65 -13.438 -3.992 1 98.19 337 LEU B N 1
ATOM 5974 C CA . LEU B 1 337 ? 2.957 -13.672 -5.398 1 98.19 337 LEU B CA 1
ATOM 5975 C C . LEU B 1 337 ? 1.901 -14.562 -6.043 1 98.19 337 LEU B C 1
ATOM 5977 O O . LEU B 1 337 ? 1.561 -14.383 -7.215 1 98.19 337 LEU B O 1
ATOM 5981 N N . TYR B 1 338 ? 1.425 -15.562 -5.285 1 98.31 338 TYR B N 1
ATOM 5982 C CA . TYR B 1 338 ? 0.345 -16.391 -5.812 1 98.31 338 TYR B CA 1
ATOM 5983 C C . TYR B 1 338 ? -0.878 -15.547 -6.145 1 98.31 338 TYR B C 1
ATOM 5985 O O . TYR B 1 338 ? -1.541 -15.773 -7.16 1 98.31 338 TYR B O 1
ATOM 5993 N N . ALA B 1 339 ? -1.164 -14.562 -5.301 1 98.38 339 ALA B N 1
ATOM 5994 C CA . ALA B 1 339 ? -2.289 -13.672 -5.566 1 98.38 339 ALA B CA 1
ATOM 5995 C C . ALA B 1 339 ? -1.998 -12.758 -6.754 1 98.38 339 ALA B C 1
ATOM 5997 O O . ALA B 1 339 ? -2.844 -12.594 -7.637 1 98.38 339 ALA B O 1
ATOM 5998 N N . LYS B 1 340 ? -0.83 -12.258 -6.836 1 97.75 340 LYS B N 1
ATOM 5999 C CA . LYS B 1 340 ? -0.443 -11.289 -7.859 1 97.75 340 LYS B CA 1
ATOM 6000 C C . LYS B 1 340 ? -0.33 -11.961 -9.227 1 97.75 340 LYS B C 1
ATOM 6002 O O . LYS B 1 340 ? -0.451 -11.297 -10.258 1 97.75 340 LYS B O 1
ATOM 6007 N N . TYR B 1 341 ? -0.105 -13.258 -9.266 1 97.62 341 TYR B N 1
ATOM 6008 C CA . TYR B 1 341 ? 0.163 -13.992 -10.492 1 97.62 341 TYR B CA 1
ATOM 6009 C C . TYR B 1 341 ? -0.96 -13.797 -11.5 1 97.62 341 TYR B C 1
ATOM 6011 O O . TYR B 1 341 ? -0.708 -13.672 -12.703 1 97.62 341 TYR B O 1
ATOM 6019 N N . PHE B 1 342 ? -2.168 -13.734 -11.023 1 96.88 342 PHE B N 1
ATOM 6020 C CA . PHE B 1 342 ? -3.311 -13.523 -11.906 1 96.88 342 PHE B CA 1
ATOM 6021 C C . PHE B 1 342 ? -3.977 -12.188 -11.617 1 96.88 342 PHE B C 1
ATOM 6023 O O . PHE B 1 342 ? -5.207 -12.094 -11.586 1 96.88 342 PHE B O 1
ATOM 6030 N N . GLN B 1 343 ? -3.232 -11.195 -11.312 1 95.12 343 GLN B N 1
ATOM 6031 C CA . GLN B 1 343 ? -3.615 -9.789 -11.258 1 95.12 343 GLN B CA 1
ATOM 6032 C C . GLN B 1 343 ? -4.355 -9.469 -9.961 1 95.12 343 GLN B C 1
ATOM 6034 O O . GLN B 1 343 ? -5.133 -8.516 -9.906 1 95.12 343 GLN B O 1
ATOM 6039 N N . GLY B 1 344 ? -4.207 -10.25 -8.992 1 97 344 GLY B N 1
ATOM 6040 C CA . GLY B 1 344 ? -4.703 -9.953 -7.656 1 97 344 GLY B CA 1
ATOM 6041 C C . GLY B 1 344 ? -3.641 -9.375 -6.738 1 97 344 GLY B C 1
ATOM 6042 O O . GLY B 1 344 ? -2.648 -8.812 -7.203 1 97 344 GLY B O 1
ATOM 6043 N N . ASP B 1 345 ? -3.934 -9.453 -5.48 1 98 345 ASP B N 1
ATOM 6044 C CA . ASP B 1 345 ? -2.975 -9 -4.477 1 98 345 ASP B CA 1
ATOM 6045 C C . ASP B 1 345 ? -3.332 -9.539 -3.094 1 98 345 ASP B C 1
ATOM 6047 O O . ASP B 1 345 ? -4.434 -10.055 -2.887 1 98 345 ASP B O 1
ATOM 6051 N N . LEU B 1 346 ? -2.389 -9.586 -2.25 1 98.62 346 LEU B N 1
ATOM 6052 C CA . LEU B 1 346 ? -2.557 -9.883 -0.83 1 98.62 346 LEU B CA 1
ATOM 6053 C C . LEU B 1 346 ? -2.029 -8.734 0.026 1 98.62 346 LEU B C 1
ATOM 6055 O O . LEU B 1 346 ? -0.849 -8.391 -0.05 1 98.62 346 LEU B O 1
ATOM 6059 N N . GLN B 1 347 ? -2.898 -8.125 0.828 1 97.94 347 GLN B N 1
ATOM 6060 C CA . GLN B 1 347 ? -2.527 -6.969 1.634 1 97.94 347 GLN B CA 1
ATOM 6061 C C . GLN B 1 347 ? -2.82 -7.211 3.111 1 97.94 347 GLN B C 1
ATOM 6063 O O . GLN B 1 347 ? -3.781 -7.902 3.455 1 97.94 347 GLN B O 1
ATOM 6068 N N . LEU B 1 348 ? -1.966 -6.637 3.947 1 97.62 348 LEU B N 1
ATOM 6069 C CA . LEU B 1 348 ? -2.139 -6.723 5.395 1 97.62 348 LEU B CA 1
ATOM 6070 C C . LEU B 1 348 ? -2.482 -5.355 5.98 1 97.62 348 LEU B C 1
ATOM 6072 O O . LEU B 1 348 ? -1.904 -4.344 5.582 1 97.62 348 LEU B O 1
ATOM 6076 N N . TYR B 1 349 ? -3.475 -5.328 6.797 1 97 349 TYR B N 1
ATOM 6077 C CA . TYR B 1 349 ? -3.848 -4.195 7.633 1 97 349 TYR B CA 1
ATOM 6078 C C . TYR B 1 349 ? -3.824 -4.57 9.109 1 97 349 TYR B C 1
ATOM 6080 O O . TYR B 1 349 ? -4.633 -5.387 9.562 1 97 349 TYR B O 1
ATOM 6088 N N . SER B 1 350 ? -2.914 -3.973 9.758 1 97.88 350 SER B N 1
ATOM 6089 C CA . SER B 1 350 ? -2.709 -4.379 11.148 1 97.88 350 SER B CA 1
ATOM 6090 C C . SER B 1 350 ? -2.869 -3.195 12.102 1 97.88 350 SER B C 1
ATOM 6092 O O . SER B 1 350 ? -2.434 -2.084 11.789 1 97.88 350 SER B O 1
ATOM 6094 N N . MET B 1 351 ? -3.586 -3.352 13.164 1 97.75 351 MET B N 1
ATOM 6095 C CA . MET B 1 351 ? -3.727 -2.389 14.25 1 97.75 351 MET B CA 1
ATOM 6096 C C . MET B 1 351 ? -3.033 -2.891 15.516 1 97.75 351 MET B C 1
ATOM 6098 O O . MET B 1 351 ? -3.479 -3.863 16.125 1 97.75 351 MET B O 1
ATOM 6102 N N . GLU B 1 352 ? -1.929 -2.213 15.836 1 96.44 352 GLU B N 1
ATOM 6103 C CA . GLU B 1 352 ? -1.19 -2.6 17.031 1 96.44 352 GLU B CA 1
ATOM 6104 C C . GLU B 1 352 ? -2.09 -2.584 18.266 1 96.44 352 GLU B C 1
ATOM 6106 O O . GLU B 1 352 ? -2.84 -1.629 18.484 1 96.44 352 GLU B O 1
ATOM 6111 N N . GLY B 1 353 ? -2.062 -3.654 19.047 1 95 353 GLY B N 1
ATOM 6112 C CA . GLY B 1 353 ? -2.877 -3.775 20.25 1 95 353 GLY B CA 1
ATOM 6113 C C . GLY B 1 353 ? -4.211 -4.453 19.984 1 95 353 GLY B C 1
ATOM 6114 O O . GLY B 1 353 ? -4.969 -4.711 20.922 1 95 353 GLY B O 1
ATOM 6115 N N . TYR B 1 354 ? -4.523 -4.812 18.781 1 96.81 354 TYR B N 1
ATOM 6116 C CA . TYR B 1 354 ? -5.828 -5.387 18.453 1 96.81 354 TYR B CA 1
ATOM 6117 C C . TYR B 1 354 ? -5.676 -6.645 17.609 1 96.81 354 TYR B C 1
ATOM 6119 O O . TYR B 1 354 ? -5.77 -7.762 18.109 1 96.81 354 TYR B O 1
ATOM 6127 N N . GLY B 1 355 ? -5.285 -6.465 16.344 1 98.12 355 GLY B N 1
ATOM 6128 C CA . GLY B 1 355 ? -5.191 -7.609 15.461 1 98.12 355 GLY B CA 1
ATOM 6129 C C . GLY B 1 355 ? -4.832 -7.234 14.031 1 98.12 355 GLY B C 1
ATOM 6130 O O . GLY B 1 355 ? -4.434 -6.098 13.766 1 98.12 355 GLY B O 1
ATOM 6131 N N . THR B 1 356 ? -4.918 -8.195 13.117 1 98.38 356 THR B N 1
ATOM 6132 C CA . THR B 1 356 ? -4.52 -8.016 11.727 1 98.38 356 THR B CA 1
ATOM 6133 C C . THR B 1 356 ? -5.605 -8.531 10.781 1 98.38 356 THR B C 1
ATOM 6135 O O . THR B 1 356 ? -6.184 -9.594 11.016 1 98.38 356 THR B O 1
ATOM 6138 N N . ASP B 1 357 ? -5.898 -7.727 9.789 1 98.69 357 ASP B N 1
ATOM 6139 C CA . ASP B 1 357 ? -6.699 -8.148 8.648 1 98.69 357 ASP B CA 1
ATOM 6140 C C . ASP B 1 357 ? -5.816 -8.43 7.43 1 98.69 357 ASP B C 1
ATOM 6142 O O . ASP B 1 357 ? -5.027 -7.578 7.02 1 98.69 357 ASP B O 1
ATOM 6146 N N . ALA B 1 358 ? -5.934 -9.617 6.934 1 98.75 358 ALA B N 1
ATOM 6147 C CA . ALA B 1 358 ? -5.328 -9.961 5.652 1 98.75 358 ALA B CA 1
ATOM 6148 C C . ALA B 1 358 ? -6.383 -10.07 4.555 1 98.75 358 ALA B C 1
ATOM 6150 O O . ALA B 1 358 ? -7.371 -10.789 4.707 1 98.75 358 ALA B O 1
ATOM 6151 N N . VAL B 1 359 ? -6.18 -9.359 3.441 1 98.69 359 VAL B N 1
ATOM 6152 C CA . VAL B 1 359 ? -7.18 -9.383 2.379 1 98.69 359 VAL B CA 1
ATOM 6153 C C . VAL B 1 359 ? -6.547 -9.898 1.087 1 98.69 359 VAL B C 1
ATOM 6155 O O . VAL B 1 359 ? -5.543 -9.352 0.621 1 98.69 359 VAL B O 1
ATOM 6158 N N . ILE B 1 360 ? -7.117 -10.938 0.529 1 98.81 360 ILE B N 1
ATOM 6159 C CA . ILE B 1 360 ? -6.762 -11.453 -0.789 1 98.81 360 ILE B CA 1
ATOM 6160 C C . ILE B 1 360 ? -7.727 -10.898 -1.836 1 98.81 360 ILE B C 1
ATOM 6162 O O . ILE B 1 360 ? -8.945 -11 -1.684 1 98.81 360 ILE B O 1
ATOM 6166 N N . TYR B 1 361 ? -7.23 -10.273 -2.838 1 98.62 361 TYR B N 1
ATOM 6167 C CA . TYR B 1 361 ? -8 -9.836 -3.996 1 98.62 361 TYR B CA 1
ATOM 6168 C C . TYR B 1 361 ? -7.723 -10.727 -5.203 1 98.62 361 TYR B C 1
ATOM 6170 O O . TYR B 1 361 ? -6.57 -10.906 -5.594 1 98.62 361 TYR B O 1
ATOM 6178 N N . LEU B 1 362 ? -8.758 -11.297 -5.754 1 98.31 362 LEU B N 1
ATOM 6179 C CA . LEU B 1 362 ? -8.656 -12.117 -6.957 1 98.31 362 LEU B CA 1
ATOM 6180 C C . LEU B 1 362 ? -9.625 -11.625 -8.031 1 98.31 362 LEU B C 1
ATOM 6182 O O . LEU B 1 362 ? -10.734 -11.188 -7.715 1 98.31 362 LEU B O 1
ATOM 6186 N N . LYS B 1 363 ? -9.219 -11.742 -9.273 1 97.06 363 LYS B N 1
ATOM 6187 C CA . LYS B 1 363 ? -10.133 -11.398 -10.359 1 97.06 363 LYS B CA 1
ATOM 6188 C C . LYS B 1 363 ? -11.312 -12.367 -10.414 1 97.06 363 LYS B C 1
ATOM 6190 O O . LYS B 1 363 ? -11.125 -13.586 -10.328 1 97.06 363 LYS B O 1
ATOM 6195 N N . ALA B 1 364 ? -12.508 -11.852 -10.602 1 94.88 364 ALA B N 1
ATOM 6196 C CA . ALA B 1 364 ? -13.711 -12.68 -10.641 1 94.88 364 ALA B CA 1
ATOM 6197 C C . ALA B 1 364 ? -13.859 -13.375 -11.992 1 94.88 364 ALA B C 1
ATOM 6199 O O . ALA B 1 364 ? -14.305 -14.516 -12.062 1 94.88 364 ALA B O 1
ATOM 6200 N N . LEU B 1 365 ? -13.461 -12.695 -13.016 1 93.81 365 LEU B N 1
ATOM 6201 C CA . LEU B 1 365 ? -13.648 -13.211 -14.359 1 93.81 365 LEU B CA 1
ATOM 6202 C C . LEU B 1 365 ? -12.359 -13.844 -14.883 1 93.81 365 LEU B C 1
ATOM 6204 O O . LEU B 1 365 ? -11.281 -13.242 -14.781 1 93.81 365 LEU B O 1
ATOM 6208 N N . SER B 1 366 ? -12.461 -14.953 -15.445 1 93.75 366 SER B N 1
ATOM 6209 C CA . SER B 1 366 ? -11.312 -15.703 -15.938 1 93.75 366 SER B CA 1
ATOM 6210 C C . SER B 1 366 ? -10.625 -14.969 -17.094 1 93.75 366 SER B C 1
ATOM 6212 O O . SER B 1 366 ? -9.422 -15.125 -17.297 1 93.75 366 SER B O 1
ATOM 6214 N N . THR B 1 367 ? -11.352 -14.133 -17.891 1 93.44 367 THR B N 1
ATOM 6215 C CA . THR B 1 367 ? -10.789 -13.367 -19 1 93.44 367 THR B CA 1
ATOM 6216 C C . THR B 1 367 ? -9.867 -12.266 -18.484 1 93.44 367 THR B C 1
ATOM 6218 O O . THR B 1 367 ? -8.922 -11.867 -19.172 1 93.44 367 THR B O 1
ATOM 6221 N N . ASP B 1 368 ? -10.172 -11.836 -17.234 1 93.25 368 ASP B N 1
ATOM 6222 C CA . ASP B 1 368 ? -9.398 -10.742 -16.656 1 93.25 368 ASP B CA 1
ATOM 6223 C C . ASP B 1 368 ? -8.234 -11.266 -15.82 1 93.25 368 ASP B C 1
ATOM 6225 O O . ASP B 1 368 ? -7.324 -10.516 -15.469 1 93.25 368 ASP B O 1
ATOM 6229 N N . SER B 1 369 ? -8.273 -12.57 -15.492 1 95.31 369 SER B N 1
ATOM 6230 C CA . SER B 1 369 ? -7.211 -13.227 -14.742 1 95.31 369 SER B CA 1
ATOM 6231 C C . SER B 1 369 ? -6.031 -13.578 -15.648 1 95.31 369 SER B C 1
ATOM 6233 O O . SER B 1 369 ? -5.898 -14.727 -16.078 1 95.31 369 SER B O 1
ATOM 6235 N N . VAL B 1 370 ? -5.176 -12.609 -15.883 1 95.56 370 VAL B N 1
ATOM 6236 C CA . VAL B 1 370 ? -4.047 -12.781 -16.797 1 95.56 370 VAL B CA 1
ATOM 6237 C C . VAL B 1 370 ? -2.75 -12.906 -16 1 95.56 370 VAL B C 1
ATOM 6239 O O . VAL B 1 370 ? -2.557 -12.195 -15.008 1 95.56 370 VAL B O 1
ATOM 6242 N N . GLU B 1 371 ? -1.901 -13.711 -16.438 1 96.81 371 GLU B N 1
ATOM 6243 C CA . GLU B 1 371 ? -0.61 -13.891 -15.773 1 96.81 371 GLU B CA 1
ATOM 6244 C C . GLU B 1 371 ? 0.153 -12.57 -15.688 1 96.81 371 GLU B C 1
ATOM 6246 O O . GLU B 1 371 ? 0.13 -11.773 -16.625 1 96.81 371 GLU B O 1
ATOM 6251 N N . ARG B 1 372 ? 0.676 -12.32 -14.555 1 95.88 372 ARG B N 1
ATOM 6252 C CA . ARG B 1 372 ? 1.71 -11.305 -14.398 1 95.88 372 ARG B CA 1
ATOM 6253 C C . ARG B 1 372 ? 3.102 -11.93 -14.43 1 95.88 372 ARG B C 1
ATOM 6255 O O . ARG B 1 372 ? 3.451 -12.719 -13.555 1 95.88 372 ARG B O 1
ATOM 6262 N N . LEU B 1 373 ? 3.928 -11.531 -15.438 1 97.06 373 LEU B N 1
ATOM 6263 C CA . LEU B 1 373 ? 5.207 -12.211 -15.633 1 97.06 373 LEU B CA 1
ATOM 6264 C C . LEU B 1 373 ? 6.355 -11.203 -15.617 1 97.06 373 LEU B C 1
ATOM 6266 O O . LEU B 1 373 ? 6.23 -10.102 -16.172 1 97.06 373 LEU B O 1
ATOM 6270 N N . PRO B 1 374 ? 7.402 -11.578 -14.945 1 96 374 PRO B N 1
ATOM 6271 C CA . PRO B 1 374 ? 8.586 -10.727 -15.055 1 96 374 PRO B CA 1
ATOM 6272 C C . PRO B 1 374 ? 9.242 -10.797 -16.438 1 96 374 PRO B C 1
ATOM 6274 O O . PRO B 1 374 ? 9.234 -11.852 -17.062 1 96 374 PRO B O 1
ATOM 6277 N N . VAL B 1 375 ? 9.75 -9.711 -16.875 1 95.12 375 VAL B N 1
ATOM 6278 C CA . VAL B 1 375 ? 10.469 -9.664 -18.141 1 95.12 375 VAL B CA 1
ATOM 6279 C C . VAL B 1 375 ? 11.836 -9.016 -17.938 1 95.12 375 VAL B C 1
ATOM 6281 O O . VAL B 1 375 ? 11.961 -8.016 -17.234 1 95.12 375 VAL B O 1
ATOM 6284 N N . TYR B 1 376 ? 12.82 -9.68 -18.484 1 94.44 376 TYR B N 1
ATOM 6285 C CA . TYR B 1 376 ? 14.164 -9.109 -18.438 1 94.44 376 TYR B CA 1
ATOM 6286 C C . TYR B 1 376 ? 14.344 -8.055 -19.516 1 94.44 376 TYR B C 1
ATOM 6288 O O . TYR B 1 376 ? 14.234 -8.352 -20.703 1 94.44 376 TYR B O 1
ATOM 6296 N N . ASN B 1 377 ? 14.555 -6.824 -19.156 1 91.88 377 ASN B N 1
ATOM 6297 C CA . ASN B 1 377 ? 14.766 -5.711 -20.078 1 91.88 377 ASN B CA 1
ATOM 6298 C C . ASN B 1 377 ? 15.633 -4.621 -19.453 1 91.88 377 ASN B C 1
ATOM 6300 O O . ASN B 1 377 ? 16.266 -4.848 -18.422 1 91.88 377 ASN B O 1
ATOM 6304 N N . LYS B 1 378 ? 15.734 -3.52 -20.062 1 88.12 378 LYS B N 1
ATOM 6305 C CA . LYS B 1 378 ? 16.594 -2.434 -19.594 1 88.12 378 LYS B CA 1
ATOM 6306 C C . LYS B 1 378 ? 16.141 -1.907 -18.25 1 88.12 378 LYS B C 1
ATOM 6308 O O . LYS B 1 378 ? 16.969 -1.54 -17.406 1 88.12 378 LYS B O 1
ATOM 6313 N N . THR B 1 379 ? 14.914 -1.886 -18.062 1 87.62 379 THR B N 1
ATOM 6314 C CA . THR B 1 379 ? 14.359 -1.413 -16.797 1 87.62 379 THR B CA 1
ATOM 6315 C C . THR B 1 379 ? 14.773 -2.334 -15.656 1 87.62 379 THR B C 1
ATOM 6317 O O . THR B 1 379 ? 15.117 -1.867 -14.562 1 87.62 379 THR B O 1
ATOM 6320 N N . THR B 1 380 ? 14.719 -3.592 -15.914 1 90.88 380 THR B N 1
ATOM 6321 C CA . THR B 1 380 ? 15.164 -4.562 -14.922 1 90.88 380 THR B CA 1
ATOM 6322 C C . THR B 1 380 ? 16.609 -4.309 -14.531 1 90.88 380 THR B C 1
ATOM 6324 O O . THR B 1 380 ? 16.953 -4.297 -13.344 1 90.88 380 THR B O 1
ATOM 6327 N N . LEU B 1 381 ? 17.406 -4.051 -15.508 1 90.06 381 LEU B N 1
ATOM 6328 C CA . LEU B 1 381 ? 18.828 -3.801 -15.273 1 90.06 381 LEU B CA 1
ATOM 6329 C C . LEU B 1 381 ? 19.016 -2.562 -14.398 1 90.06 381 LEU B C 1
ATOM 6331 O O . LEU B 1 381 ? 19.844 -2.564 -13.484 1 90.06 381 LEU B O 1
ATOM 6335 N N . LYS B 1 382 ? 18.266 -1.615 -14.672 1 87.44 382 LYS B N 1
ATOM 6336 C CA . LYS B 1 382 ? 18.344 -0.367 -13.922 1 87.44 382 LYS B CA 1
ATOM 6337 C C . LYS B 1 382 ? 17.953 -0.582 -12.461 1 87.44 382 LYS B C 1
ATOM 6339 O O . LYS B 1 382 ? 18.531 0.026 -11.562 1 87.44 382 LYS B O 1
ATOM 6344 N N . ASN B 1 383 ? 16.984 -1.398 -12.25 1 86.19 383 ASN B N 1
ATOM 6345 C CA . ASN B 1 383 ? 16.5 -1.665 -10.898 1 86.19 383 ASN B CA 1
ATOM 6346 C C . ASN B 1 383 ? 17.562 -2.342 -10.047 1 86.19 383 ASN B C 1
ATOM 6348 O O . ASN B 1 383 ? 17.562 -2.213 -8.82 1 86.19 383 ASN B O 1
ATOM 6352 N N . TYR B 1 384 ? 18.484 -3.02 -10.688 1 89.44 384 TYR B N 1
ATOM 6353 C CA . TYR B 1 384 ? 19.547 -3.666 -9.938 1 89.44 384 TYR B CA 1
ATOM 6354 C C . TYR B 1 384 ? 20.688 -2.691 -9.672 1 89.44 384 TYR B C 1
ATOM 6356 O O . TYR B 1 384 ? 21.562 -2.959 -8.836 1 89.44 384 TYR B O 1
ATOM 6364 N N . LYS B 1 385 ? 20.641 -1.521 -10.336 1 78.31 385 LYS B N 1
ATOM 6365 C CA . LYS B 1 385 ? 21.734 -0.565 -10.211 1 78.31 385 LYS B CA 1
ATOM 6366 C C . LYS B 1 385 ? 21.328 0.629 -9.352 1 78.31 385 LYS B C 1
ATOM 6368 O O . LYS B 1 385 ? 22.172 1.469 -9.008 1 78.31 385 LYS B O 1
ATOM 6373 N N . VAL B 1 386 ? 20.062 0.749 -9.203 1 66.94 386 VAL B N 1
ATOM 6374 C CA . VAL B 1 386 ? 19.578 1.994 -8.617 1 66.94 386 VAL B CA 1
ATOM 6375 C C . VAL B 1 386 ? 20.156 2.168 -7.215 1 66.94 386 VAL B C 1
ATOM 6377 O O . VAL B 1 386 ? 20.031 1.283 -6.363 1 66.94 386 VAL B O 1
ATOM 6380 N N . ARG B 1 387 ? 21.031 3.096 -7.195 1 63.69 387 ARG B N 1
ATOM 6381 C CA . ARG B 1 387 ? 21.609 3.609 -5.953 1 63.69 387 ARG B CA 1
ATOM 6382 C C . ARG B 1 387 ? 20.594 4.441 -5.184 1 63.69 387 ARG B C 1
ATOM 6384 O O . ARG B 1 387 ? 19.656 4.996 -5.77 1 63.69 387 ARG B O 1
ATOM 6391 N N . GLN B 1 388 ? 20.719 4.402 -3.875 1 61.91 388 GLN B N 1
ATOM 6392 C CA . GLN B 1 388 ? 19.906 5.133 -2.91 1 61.91 388 GLN B CA 1
ATOM 6393 C C . GLN B 1 388 ? 19.953 6.637 -3.168 1 61.91 388 GLN B C 1
ATOM 6395 O O . GLN B 1 388 ? 21.016 7.254 -3.045 1 61.91 388 GLN B O 1
ATOM 6400 N N . GLU B 1 389 ? 19.109 7.176 -4.105 1 64.56 389 GLU B N 1
ATOM 6401 C CA . GLU B 1 389 ? 18.984 8.625 -4.23 1 64.56 389 GLU B CA 1
ATOM 6402 C C . GLU B 1 389 ? 18.453 9.25 -2.941 1 64.56 389 GLU B C 1
ATOM 6404 O O . GLU B 1 389 ? 17.875 8.555 -2.104 1 64.56 389 GLU B O 1
ATOM 6409 N N . ALA B 1 390 ? 18.891 10.492 -2.734 1 71.94 390 ALA B N 1
ATOM 6410 C CA . ALA B 1 390 ? 18.375 11.234 -1.586 1 71.94 390 ALA B CA 1
ATOM 6411 C C . ALA B 1 390 ? 16.859 11.25 -1.566 1 71.94 390 ALA B C 1
ATOM 6413 O O . ALA B 1 390 ? 16.219 11.312 -2.619 1 71.94 390 ALA B O 1
ATOM 6414 N N . ASP B 1 391 ? 16.312 11.258 -0.405 1 80.12 391 ASP B N 1
ATOM 6415 C CA . ASP B 1 391 ? 14.867 11.312 -0.239 1 80.12 391 ASP B CA 1
ATOM 6416 C C . ASP B 1 391 ? 14.336 12.711 -0.556 1 80.12 391 ASP B C 1
ATOM 6418 O O . ASP B 1 391 ? 14.992 13.711 -0.267 1 80.12 391 ASP B O 1
ATOM 6422 N N . ASP B 1 392 ? 13.344 12.797 -1.214 1 86.88 392 ASP B N 1
ATOM 6423 C CA . ASP B 1 392 ? 12.719 14.078 -1.533 1 86.88 392 ASP B CA 1
ATOM 6424 C C . ASP B 1 392 ? 11.805 14.539 -0.404 1 86.88 392 ASP B C 1
ATOM 6426 O O . ASP B 1 392 ? 10.984 15.445 -0.592 1 86.88 392 ASP B O 1
ATOM 6430 N N . TRP B 1 393 ? 11.789 13.805 0.704 1 90.31 393 TRP B N 1
ATOM 6431 C CA . TRP B 1 393 ? 11.172 14.195 1.966 1 90.31 393 TRP B CA 1
ATOM 6432 C C . TRP B 1 393 ? 12.219 14.32 3.07 1 90.31 393 TRP B C 1
ATOM 6434 O O . TRP B 1 393 ? 13.195 13.57 3.09 1 90.31 393 TRP B O 1
ATOM 6444 N N . CYS B 1 394 ? 12.008 15.289 3.855 1 84.56 394 CYS B N 1
ATOM 6445 C CA . CYS B 1 394 ? 12.977 15.508 4.926 1 84.56 394 CYS B CA 1
ATOM 6446 C C . CYS B 1 394 ? 12.977 14.344 5.906 1 84.56 394 CYS B C 1
ATOM 6448 O O . CYS B 1 394 ? 11.922 13.75 6.176 1 84.56 394 CYS B O 1
ATOM 6450 N N . ILE B 1 395 ? 14.188 13.914 6.258 1 65 395 ILE B N 1
ATOM 6451 C CA . ILE B 1 395 ? 14.391 12.906 7.289 1 65 395 ILE B CA 1
ATOM 6452 C C . ILE B 1 395 ? 14.594 13.586 8.641 1 65 395 ILE B C 1
ATOM 6454 O O . ILE B 1 395 ? 15.359 14.539 8.758 1 65 395 ILE B O 1
ATOM 6458 N N . PRO B 1 396 ? 13.734 13.188 9.602 1 60.31 396 PRO B N 1
ATOM 6459 C CA . PRO B 1 396 ? 13.914 13.836 10.906 1 60.31 396 PRO B CA 1
ATOM 6460 C C . PRO B 1 396 ? 15.359 13.781 11.398 1 60.31 396 PRO B C 1
ATOM 6462 O O . PRO B 1 396 ? 16.062 12.805 11.141 1 60.31 396 PRO B O 1
ATOM 6465 N N . SER B 1 397 ? 15.953 14.938 11.547 1 52.22 397 SER B N 1
ATOM 6466 C CA . SER B 1 397 ? 17.297 14.93 12.109 1 52.22 397 SER B CA 1
ATOM 6467 C C . SER B 1 397 ? 17.344 14.164 13.43 1 52.22 397 SER B C 1
ATOM 6469 O O . SER B 1 397 ? 16.391 14.203 14.203 1 52.22 397 SER B O 1
ATOM 6471 N N . LYS B 1 398 ? 18.094 13.242 13.492 1 49.41 398 LYS B N 1
ATOM 6472 C CA . LYS B 1 398 ? 18.328 12.516 14.734 1 49.41 398 LYS B CA 1
ATOM 6473 C C . LYS B 1 398 ? 18.562 13.477 15.898 1 49.41 398 LYS B C 1
ATOM 6475 O O . LYS B 1 398 ? 18.406 13.094 17.062 1 49.41 398 LYS B O 1
ATOM 6480 N N . GLU B 1 399 ? 19.234 14.531 15.742 1 43.47 399 GLU B N 1
ATOM 6481 C CA . GLU B 1 399 ? 19.609 15.406 16.859 1 43.47 399 GLU B CA 1
ATOM 6482 C C . GLU B 1 399 ? 18.578 16.531 17.031 1 43.47 399 GLU B C 1
ATOM 6484 O O . GLU B 1 399 ? 18.078 17.078 16.062 1 43.47 399 GLU B O 1
ATOM 6489 N N . PRO B 1 400 ? 18 16.594 18.25 1 43.31 400 PRO B N 1
ATOM 6490 C CA . PRO B 1 400 ? 17.078 17.688 18.578 1 43.31 400 PRO B CA 1
ATOM 6491 C C . PRO B 1 400 ? 17.594 19.047 18.141 1 43.31 400 PRO B C 1
ATOM 6493 O O . PRO B 1 400 ? 18.781 19.359 18.328 1 43.31 400 PRO B O 1
ATOM 6496 N N . LEU B 1 401 ? 16.969 19.688 17.266 1 46.25 401 LEU B N 1
ATOM 6497 C CA . LEU B 1 401 ? 17.297 21.078 17 1 46.25 401 LEU B CA 1
ATOM 6498 C C . LEU B 1 401 ? 17.25 21.891 18.281 1 46.25 401 LEU B C 1
ATOM 6500 O O . LEU B 1 401 ? 16.266 21.828 19.031 1 46.25 401 LEU B O 1
ATOM 6504 N N . ASP B 1 402 ? 18.297 22.156 18.906 1 43.19 402 ASP B N 1
ATOM 6505 C CA . ASP B 1 402 ? 18.344 23.047 20.062 1 43.19 402 ASP B CA 1
ATOM 6506 C C 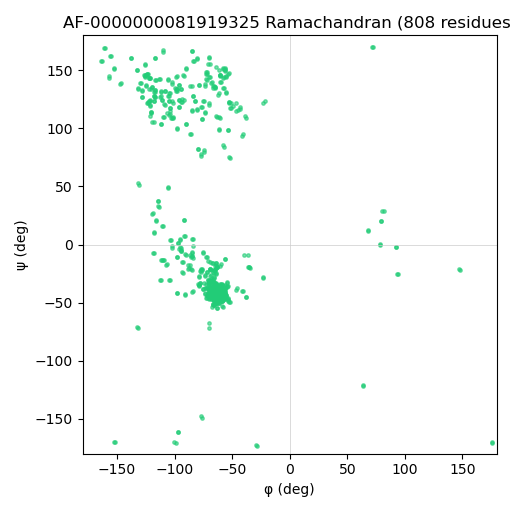. ASP B 1 402 ? 17.688 24.391 19.766 1 43.19 402 ASP B C 1
ATOM 6508 O O . ASP B 1 402 ? 18.312 25.266 19.172 1 43.19 402 ASP B O 1
ATOM 6512 N N . LEU B 1 403 ? 16.406 24.438 19.703 1 42.56 403 LEU B N 1
ATOM 6513 C CA . LEU B 1 403 ? 15.672 25.688 19.469 1 42.56 403 LEU B CA 1
ATOM 6514 C C . LEU B 1 403 ? 15.953 26.703 20.562 1 42.56 403 LEU B C 1
ATOM 6516 O O . LEU B 1 403 ? 15.5 27.844 20.5 1 42.56 403 LEU B O 1
ATOM 6520 N N . ARG B 1 404 ? 16.453 26.438 21.766 1 44.47 404 ARG B N 1
ATOM 6521 C CA . ARG B 1 404 ? 16.844 27.391 22.797 1 44.47 404 ARG B CA 1
ATOM 6522 C C . ARG B 1 404 ? 17.891 28.375 22.281 1 44.47 404 ARG B C 1
ATOM 6524 O O . ARG B 1 404 ? 18.094 29.438 22.859 1 44.47 404 ARG B O 1
ATOM 6531 N N . VAL B 1 405 ? 18.891 27.922 21.5 1 37.38 405 VAL B N 1
ATOM 6532 C CA . VAL B 1 405 ? 20.047 28.781 21.25 1 37.38 405 VAL B CA 1
ATOM 6533 C C . VAL B 1 405 ? 19.75 29.688 20.047 1 37.38 405 VAL B C 1
ATOM 6535 O O . VAL B 1 405 ? 20.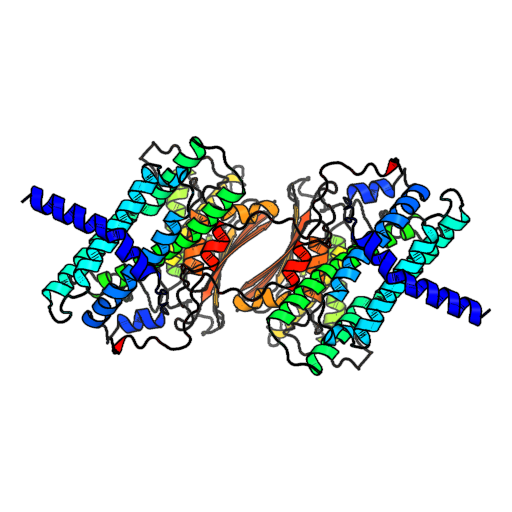594 30.5 19.656 1 37.38 405 VAL B O 1
ATOM 6538 N N . ALA B 1 406 ? 18.781 29.562 19.328 1 33.97 406 ALA B N 1
ATOM 6539 C CA . ALA B 1 406 ? 18.734 30.641 18.359 1 33.97 406 ALA B CA 1
ATOM 6540 C C . ALA B 1 406 ? 18.172 31.922 18.984 1 33.97 406 ALA B C 1
ATOM 6542 O O . ALA B 1 406 ? 17.25 31.859 19.812 1 33.97 406 ALA B O 1
#

Organism: NCBI:txid47308

Radius of gyration: 30.23 Å; Cα contacts (8 Å, |Δi|>4): 1350; chains: 2; bounding box: 69×102×68 Å

Solvent-accessible surface area (backbone atoms only — not comparable to full-atom values): 42970 Å² total; per-residue (Å²): 110,66,64,57,49,48,50,51,50,48,52,51,56,66,42,43,63,56,52,35,59,56,31,24,72,48,70,62,80,62,51,26,48,43,55,57,45,52,47,54,44,99,63,47,45,70,47,38,53,47,59,48,45,44,56,48,50,45,17,51,52,18,23,51,52,56,52,59,68,68,50,58,65,72,42,57,66,28,70,39,30,40,49,50,51,48,53,53,53,51,45,43,54,59,44,55,70,49,60,84,54,61,70,85,36,65,67,54,55,52,51,49,42,53,50,44,53,52,43,56,59,66,55,69,52,41,66,66,34,44,51,47,13,51,51,55,34,59,74,74,39,89,86,48,72,65,60,51,50,39,50,52,55,46,50,54,44,46,51,42,45,49,53,54,52,48,51,54,43,44,33,50,36,52,62,68,38,85,79,56,69,79,62,63,92,68,40,53,43,60,33,20,69,66,32,46,51,67,59,42,51,52,52,18,43,51,55,28,41,54,54,34,33,71,75,69,69,48,67,55,54,74,47,81,45,80,39,43,65,78,50,71,75,83,54,82,61,58,36,53,38,42,57,69,56,53,26,52,36,46,25,48,50,42,40,52,37,43,50,34,26,47,70,62,38,65,90,46,95,63,64,69,55,34,40,34,41,36,23,32,26,92,59,26,31,28,40,37,45,34,30,60,26,29,36,45,46,72,88,50,56,69,48,58,48,33,74,63,36,52,96,49,72,70,56,70,82,77,62,79,77,59,80,65,95,54,30,65,20,53,59,56,37,50,32,28,41,57,29,30,32,32,64,26,35,54,48,79,50,50,34,21,46,41,16,34,38,34,37,39,36,35,45,41,42,33,78,67,18,31,37,49,41,63,35,58,48,71,52,42,56,45,62,69,60,62,66,88,68,72,70,45,46,48,71,70,66,88,60,80,77,69,65,78,77,96,108,64,64,58,49,48,50,49,50,48,54,51,55,68,42,43,64,57,53,35,58,58,30,24,72,47,72,62,80,64,51,27,49,44,54,57,44,53,47,56,43,100,64,46,44,71,47,40,52,47,61,47,45,44,55,48,49,43,19,50,53,18,23,50,52,56,53,60,69,69,50,58,64,72,42,56,67,28,70,39,32,41,49,50,51,48,53,52,52,51,45,44,54,60,43,54,70,47,59,87,54,62,70,85,38,64,66,53,54,52,52,48,42,52,49,43,53,50,45,56,60,67,55,68,52,42,66,67,34,45,51,49,13,51,51,55,34,59,75,73,39,88,86,51,72,65,58,52,50,38,49,52,54,46,48,55,44,47,51,42,46,50,52,53,53,47,49,54,42,44,33,50,35,52,63,64,36,84,76,56,68,79,60,62,93,68,40,52,43,59,33,20,70,66,32,47,51,68,57,43,51,51,53,18,44,52,54,28,41,54,55,36,33,70,74,68,68,48,68,56,54,75,47,81,45,79,38,41,64,78,49,71,74,82,55,83,62,59,36,53,38,43,58,68,55,53,26,51,35,45,26,48,50,41,40,52,36,43,49,34,27,46,70,61,40,67,91,45,94,66,64,69,55,33,40,34,40,35,22,31,25,91,57,26,30,30,39,36,45,33,30,60,27,30,36,46,46,71,88,50,56,68,48,56,49,34,76,62,36,54,96,48,73,69,57,68,81,78,62,79,77,61,79,64,94,54,30,63,20,52,59,58,36,50,30,28,41,57,31,30,32,33,65,26,35,55,50,79,48,50,34,22,47,43,15,34,37,37,38,39,37,35,44,40,43,34,79,68,19,29,37,49,41,61,35,59,47,72,54,42,55,46,64,70,61,64,67,90,67,70,71,46,46,50,69,68,65,87,63,78,76,68,63,82,76,92

InterPro domains:
  IPR003594 Histidine kinase/HSP90-like ATPase domain [PF02518] (243-363)
  IPR003594 Histidine kinase/HSP90-like ATPase domain [SM00387] (241-366)
  IPR005467 Histidine kinase domain [PS50109] (243-366)
  IPR018955 Branched-chain alpha-ketoacid dehydrogenase kinase/Pyruvate dehydrogenase kinase, N-terminal [PF10436] (30-192)
  IPR036784 Alpha-ketoacid/pyruvate dehydrogenase kinase, N-terminal domain superfamily [G3DSA:1.20.140.20] (14-186)
  IPR036784 Alpha-ketoacid/pyruvate dehydrogenase kinase, N-terminal domain superfamily [SSF69012] (15-176)
  IPR036890 Histidine kinase/HSP90-like ATPase superfamily [G3DSA:3.30.565.10] (188-372)
  IPR036890 Histidine kinase/HSP90-like ATPase superfamily [SSF55874] (205-374)
  IPR039028 PDK/BCKDK protein kinase [PTHR11947] (13-375)

Nearest PDB structures (foldseek):
  6lil-assembly1_A  TM=9.838E-01  e=2.878E-45  Homo sapiens
  2q8g-assembly1_A-2  TM=9.585E-01  e=1.471E-45  Homo sapiens
  2q8f-assembly1_A  TM=9.565E-01  e=1.959E-44  Homo sapiens
  1jm6-assembly1_B  TM=9.839E-01  e=4.417E-42  Rattus norvegicus
  7eas-assembly1_A  TM=9.681E-01  e=4.867E-43  Homo sapiens

Sequence (812 aa):
MKFVRFIMKNAALASVPKHIDHFSKFSPSPLSMKQFLDFGSNNACEKTSFVFLRQELPVRLSNIMKEINLLPDKLLTTPSVKMVQGWYVQSLMEILEFLDTNPDDYKVLGEFVDALVTIRNRHNDVVPTMAQGIIEYKETFPQDPVTNQNIQYFLDRFYMSRISIRMLINQHSLIFDGNTNPVHPNTIGSIDPHCQVSDVIQDAFHSAKMLCDQYYLRSPEMVLQERNTCKKKKQPISIVYVPSHLYHMLFELFKNAMRATIETHENSNELPLIQVLVSLGGEDMSIKVSDRGGGVPFRRIDNLFSYMYSTAPAPEIGEHSRPPLAGFGYGLPISRLYAKYFQGDLQLYSMEGYGTDAVIYLKALSTDSVERLPVYNKTTLKNYKVRQEADDWCIPSKEPLDLRVAMKFVRFIMKNAALASVPKHIDHFSKFSPSPLSMKQFLDFGSNNACEKTSFVFLRQELPVRLSNIMKEINLLPDKLLTTPSVKMVQGWYVQSLMEILEFLDTNPDDYKVLGEFVDALVTIRNRHNDVVPTMAQGIIEYKETFPQDPVTNQNIQYFLDRFYMSRISIRMLINQHSLIFDGNTNPVHPNTIGSIDPHCQVSDVIQDAFHSAKMLCDQYYLRSPEMVLQERNTCKKKKQPISIVYVPSHLYHMLFELFKNAMRATIETHENSNELPLIQVLVSLGGEDMSIKVSDRGGGVPFRRIDNLFSYMYSTAPAPEIGEHSRPPLAGFGYGLPISRLYAKYFQGDLQLYSMEGYGTDAVIYLKALSTDSVERLPVYNKTTLKNYKVRQEADDWCIPSKEPLDLRVA

Secondary structure (DSSP, 8-state):
-HHHHHHHHHHHHHHHHHHHHHHTTSPP---BHHHHHHHHSTT--HHHHHHHHHHHHHHHHHHHHHHHTTS-HHHHTSHHHHHHHHHHHHHHHHHHTTTTS-TT-HHHHHHHHHHHHHHHHHGGGHHHHHHHHHHHHHHHS---HHHHHHHHHHHHHHHHHHHHHHHHHHHHHHHH-TTS--SSTT-BTTBEEEEEHHHHHHHHHHHHHHHHHHHHS----EEEEEEESSS-TTSPPEEEE-HHHHHHHHHHHHHHHHHHHHHHTTT-SSPPPEEEEEEE-SSEEEEEEEEEEE---GGGTGGGGSTT--SSPPP-TT--SS--SS-SS-HHHHHHHHHHHTT-EEEEEEETTEEEEEEEEEESSTTT-B---B--SHHHHHHHH---PPPSBPPPPSS---GGG-/-HHHHHHHHHHHHHHHHHHHHHHTTSPP---BHHHHHHHHSTT--HHHHHHHHHHHHHHHHHHHHHHHTTS-HHHHTSHHHHHHHHHHHHHHHHHHTTTTS-TT-HHHHHHHHHHHHHHHHHGGGHHHHHHHHHHHHHHHS---HHHHHHHHHHHHHHHHHHHHHHHHHHHHHHHH-TTS--SSTT-BTTBEEEEEHHHHHHHHHHHHHHHHHHHHS----EEEEEEESSS-TTSPPEEEE-HHHHHHHHHHHHHHHHHHHHHHTTT-SSPPPEEEEEEE-SSEEEEEEEEEEE---GGGTGGGGSTT--SSPPP-TT--SS--SS-SS-HHHHHHHHHHHTT-EEEEEEETTEEEEEEEEEESSTTT-B---B--SHHHHHHHH---PPPSBPPPPSS---TT--